Protein AF-0000000070789151 (afdb_homodimer)

Secondary structure (DSSP, 8-state):
-HHHHHHHHHHHHS-GGG-TTGGGPEEPP-S----HHHHHHHHH--HHHHHHHHHHHHHHHHHHHHHHHHHHHHHHHHHHHHHHHHHHHHHHHHHHHHHHT-HHHHHHHHHHHHHHHHHHHHHHHHH-GGGSB-SHHHHHHHHTTEE-TTTT-HHHHHHHHHHHHHHHHTT-S-BSHHHHHHHHHHHHHHTTTTB-SSSTT-B----S--SHHHHHHHHHHHHHHHHHHHHT-HHHHHHHIIIII-S---HHHHHHHHHHHHHHHHHHHHHHHHHHH--TT-----SS---------TT-TT--S--HHHHHHHHHHHHHHHHHHHHHHHHHHHHHHHHHHHTTTS-HHHHHHHHHHHHHHHHHHHHHHHHHS--EEE----------HHHHHHHHHHHHT---TT--TTEEEHHHHHHTS-HHHHHHHHHH--SPPPHHHHHHHHHHHHHHHHHHTTSSSB-BSHHHHHHHHHHHHHHHHHHIIIII--TT--HHHHHHHHHHHHHHHHH---HHHHHHHHHHHT-GGGHHHHHHHHHHHHHHHHTT---HHHHHHHHHT-----SS--GGGGG--HHHHS-S----B-TT--HHHHHHHHHH---S---B--SSS--------------------SS----HHHHHHHHHHHHHHHT-THHHHHHTTSS--S-----------------------------------------------------------------------------/-HHHHHHHHHHHHS-GGG-TTGGGPEEPP-S----HHHHHHHHH--HHHHHHHHHHHHHHHHHHHHHHHHHHHHHHHHHHHHHHHHHHHHHHHHHHHHHHT-HHHHHHHHHHHHHHHHHHHHHHHHH-GGGSB-SHHHHHHHHTTEE-TTTT-HHHHHHHHHHHHHHHHTT-S-BSHHHHHHHHHHHHHHTTTTB-SSSTT-B----S--SHHHHHHHHHHHHHHHHHHHHT-HHHHHHHIIIII-S---HHHHHHHHHHHHHHHHHHHHHHHHHHH--TT-----SS---------TT-TT--S--HHHHHHHHHHHHHHHHHHHHHHHHHHHHHHHHHHHTTTS-HHHHHHHHHHHHHHHHHHHHHHHHHS--EEE----------HHHHHHHHHHHHT---TT--TTEEEHHHHHHTS-HHHHHHHHHH--SPPPHHHHHHHHHHHHHHHHHHTTSSSB-BSHHHHHHHHHHHHHHHHHHIIIII--TT--HHHHHHHHHHHHHHHHH---HHHHHHHHHHHT-GGGHHHHHHHHHHHHHHHHTT---HHHHHHHHHT-----SS--GGGGG--HHHHS-S----B-TT--HHHHHHHHHH---S---B--SSS--------------------SS----HHHHHHHHHHHHHHHT-THHHHHHHHHH--------------------------------------------------------------------------------

Radius of gyration: 40.4 Å; Cα contacts (8 Å, |Δi|>4): 2194; chains: 2; bounding box: 145×89×159 Å

Foldseek 3Di:
DVQVVLVVLVVVLVPVPLPVQVVPKDFADQDDDPDPVVVVVVVPCDPVNVVVLVVVLLVLLLVLLLVLLVLLLVLLVLLCVLLVVLLVVLVVVLVVCVVVVPNVVSLVSLLVLLLVLLLLLLVLCVVPVLLFELLLLVQQLLLQTIDGPPLQAPSSLVSNSSQVSSNLSSQALFANLSSSLSNLLSSLQCRQQLAHPVPNPRHDPPVPQPGSNSSSLSSLLSSLLSNCQALVFLLLSLVCCVFRHHLDDDPVSSVSSSSSNVSSQQSNQQVVCCVPVVPHPDRQDTHSFFLAADDDQPVDPLADQDDPVCLVVLLVLLLVLLLLQLLLLVLLLVVLVVCVVPPVVDDSVSLSVLSSVLSSVLSVCLSCCQQPVWDWFAQDPPPSVPPDPNNVVLVVLQVVLFAQRPHDPRITTLSCSQSSDRLSNNSNNLQDRPTDDDLVSLVVCLVSLSVSLSSNRNGSTYGHDLSSLLSSQLSVQLSVVVCCCVPVVPPNHRSNSSSRSSSLSNNLSAQVDAPSSLSSSCSSNVHCVCNPSSRSSSVSSSVSNVVADDHNSVSVCVVSPSLDDDSDDDPVCVPDDCVSVPDPDAAAAEPPDDPVVVVVCVVVDPDPDHQHQYPPPPRPPPPPPPVPSSPSPPPPPDDDCVPSNVVVVVVVVVVVVVPPPPPVPPVVPPDDDDPPPDDDDDDDDDDDDDDDPDPDDPDDDDDDDDDDDDDDDDDDDDDDDDYDDDDDDYYDDDDDDDPPDDDDDDDDDDD/DVQVVLVVVVVVLVPVPLVPQVVPKDFADQDDDPDPVVVVVVVPCDPVNVVVLVVVLLVLLLVLLLVLLVLLLVLLVLLCVLLCVLLVVLVVVLVVCVVVVPNVVSLVSLLVLLLVLLLLLLVLCVVPVLLFELLLLVQQLLLQTIDGPPLQAPSSLVSNSSQLSSNLSSQALFANLSSSLSNLLSSLQCRQQLAHPVPNPRHDPPVPQPGSNSSSLSSLLSSLLSNCQALVFLLLSLVCCVFRHHLDDDPVSSVSSSSSNVSSQQSNQQVVCCVPVVPHPDRQDTHSFFQAADDDQPVDPLADQDDPVCLVVLLVLLLVLLLLQLLLLVLLLVVLVVCVVPPVVDDSVSLSVLSSVLSSVLSVCLSCCQQPVWDWFAQDPPPSVPPDPNNVVLVVLLVVLFAQRPHDPRITTQSCSQSSDRLSSNSNNLQDRPTDDDLVSLVVCLVSLSVSLSSNRNGSTYGHDLSSLLNSQLSVQLSVVVCCCVPVVPPNHRSNSSSRSSSLSNNLSAQVDAPSSLSSSCSSNV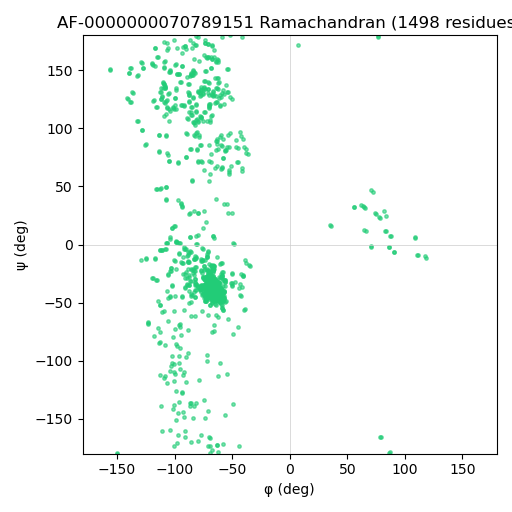HCVCNPSSRSSSVSSSVSNVVADDHNSVSVCVVSPSLDDDSDDDPVCVPDDCVNVPDPDAAAAEPPDDPVVVVVCVVVDPDPDHQHQYPPPPRPPPPPPPVPSPPSPPCPDDDDCPPSNVVVVVVVVVVVVVPPPPPVPPVVPPPDDDDDDDDDDDDDDDDDDDDDDDDDDDYDDDDDDDDDDDDDDDDDDDDDDDDDDDDDDYDDDDDDDDDDDDDDDDDDDDD

Solvent-accessible surface area (backbone atoms only — not comparable to full-atom values): 82672 Å² total; per-residue (Å²): 113,74,67,61,52,54,52,53,54,55,53,55,75,56,45,72,83,71,50,70,55,52,75,64,48,44,80,54,66,64,67,86,73,88,42,71,67,48,50,50,52,56,70,65,54,44,76,64,56,49,51,49,51,52,52,51,50,52,52,48,40,43,48,34,7,39,52,33,8,49,52,52,46,53,36,51,53,51,25,51,52,50,37,49,50,51,52,51,56,34,50,55,39,40,62,56,16,69,76,71,74,45,54,67,57,30,50,51,51,49,47,51,53,24,50,52,28,36,50,53,11,24,53,33,19,68,74,36,62,70,22,29,30,26,38,54,48,59,47,28,38,41,49,63,26,37,41,60,82,64,62,60,34,67,64,30,40,54,32,28,51,54,12,28,30,22,29,47,44,24,65,48,63,40,18,66,45,30,40,34,21,34,44,8,22,21,44,19,46,33,59,63,44,44,45,36,83,80,47,70,78,44,70,50,88,55,90,54,67,81,45,58,44,47,37,43,52,32,22,44,21,13,27,10,11,11,38,1,26,29,36,30,12,26,69,17,10,36,38,33,28,51,72,64,30,34,85,74,80,52,70,72,54,51,55,51,21,36,51,9,2,38,36,2,20,49,44,31,6,34,53,49,20,25,71,76,69,63,40,70,45,35,72,70,42,53,32,75,43,67,66,50,80,86,70,64,60,73,85,46,85,83,58,47,74,62,44,59,74,52,48,59,54,41,46,52,44,2,41,51,17,0,48,51,12,30,49,48,40,51,54,33,50,54,51,48,53,50,37,58,69,63,43,66,77,44,60,72,65,55,44,45,50,49,46,47,48,55,48,51,52,51,51,50,48,43,53,49,44,34,75,64,61,40,52,70,34,66,60,67,82,70,77,72,76,60,68,50,70,62,54,38,46,48,51,47,50,48,61,68,50,59,32,48,68,97,30,65,92,70,27,27,15,52,35,26,26,45,60,75,38,59,68,66,56,25,43,39,39,54,39,65,50,83,49,76,71,55,64,66,48,33,53,50,48,31,52,52,49,49,53,51,33,42,66,49,61,79,41,52,31,28,32,9,61,63,51,42,31,31,43,39,12,21,34,51,12,33,37,52,37,50,47,39,37,73,72,72,58,46,78,75,63,40,45,33,48,35,7,50,48,21,13,44,3,22,33,13,11,30,56,52,48,49,70,26,54,39,42,29,54,28,46,31,37,54,40,69,81,49,47,56,64,44,43,53,14,17,50,40,0,27,57,47,9,55,74,74,42,72,27,47,49,58,48,52,35,55,74,56,49,58,92,73,83,68,93,68,73,59,79,71,58,76,73,60,48,67,78,76,68,52,73,82,82,67,70,64,40,49,86,84,53,55,65,70,58,50,51,51,47,60,71,72,41,91,65,92,67,65,41,48,39,51,87,65,84,63,57,53,71,63,76,66,79,65,82,74,83,77,79,79,77,78,74,83,71,78,76,82,63,72,50,62,67,61,50,49,54,46,48,53,47,44,53,55,55,63,64,40,71,72,65,67,57,61,70,68,64,68,70,84,79,78,70,84,69,69,89,79,80,87,84,82,86,87,90,84,70,86,76,73,84,71,81,78,75,85,81,78,88,81,81,80,87,87,82,85,90,86,88,79,89,85,83,92,80,94,80,87,93,86,91,92,94,81,92,88,91,90,95,84,97,83,99,83,91,86,78,90,68,73,97,93,84,90,89,88,87,93,129,113,75,66,59,54,54,51,52,52,55,51,53,74,56,42,73,82,70,49,70,54,54,74,63,48,44,78,53,65,66,67,84,74,89,43,70,66,48,51,50,51,56,69,66,56,44,76,65,56,49,51,51,52,52,52,51,50,52,51,48,39,45,48,35,7,38,52,34,8,49,51,50,45,53,36,51,53,52,25,50,52,51,36,48,53,52,51,52,56,35,50,54,40,40,62,56,15,68,77,71,72,44,54,66,58,30,49,51,51,50,46,52,53,23,49,52,28,38,50,54,11,24,53,32,20,69,74,35,60,70,23,29,30,26,37,56,48,59,48,30,39,42,50,63,26,36,41,60,82,65,63,59,34,67,62,29,40,54,32,27,52,54,11,28,30,22,29,48,44,23,65,47,64,41,19,65,46,30,40,33,22,35,43,8,22,22,43,18,46,33,59,63,44,44,46,35,81,80,47,70,77,43,70,49,87,55,89,56,69,81,46,59,42,49,37,44,52,33,22,43,22,12,28,8,11,11,36,0,26,30,36,30,12,27,69,16,10,37,38,34,29,53,72,65,32,35,85,74,79,53,72,72,52,52,54,51,20,35,51,10,2,37,36,2,20,50,44,30,8,34,52,50,19,25,71,73,69,64,41,68,45,35,72,71,42,53,31,75,46,66,66,48,80,86,71,67,61,75,83,46,85,81,58,45,71,62,44,60,74,50,48,60,55,40,46,51,44,3,41,50,17,0,48,51,12,31,48,48,39,52,54,33,50,53,50,51,52,49,36,60,71,64,43,65,77,45,60,74,64,54,42,44,51,49,46,47,48,54,49,52,52,50,52,50,49,45,53,48,43,33,74,66,62,39,53,70,35,65,61,68,76,76,74,72,76,60,67,49,70,61,56,38,44,48,51,46,49,48,61,69,49,58,30,47,70,98,30,64,92,69,26,28,14,51,34,26,26,45,59,74,37,59,69,66,57,25,42,39,39,53,38,65,49,81,48,75,68,54,64,65,47,34,52,51,49,30,52,52,48,48,52,51,32,42,66,50,61,80,40,51,32,28,32,9,62,62,52,41,31,32,44,40,13,22,35,50,12,34,38,51,36,50,47,38,37,72,72,71,60,46,79,74,62,39,48,33,50,34,6,51,48,22,14,45,4,22,34,12,11,30,55,53,48,47,69,28,53,40,42,28,53,27,47,32,36,55,40,69,80,50,48,56,64,44,41,51,15,17,50,40,0,26,57,47,8,55,75,72,41,71,26,47,49,58,49,52,35,54,75,55,50,57,90,71,83,68,93,68,74,59,79,73,56,76,73,59,48,66,79,75,69,50,74,81,82,66,70,65,42,50,84,88,54,57,67,69,57,51,52,51,46,61,71,72,41,91,65,91,68,65,44,50,41,52,87,64,83,66,58,53,71,63,74,67,79,66,84,73,81,80,77,81,78,79,74,84,70,78,76,82,64,71,51,63,67,62,51,48,54,46,48,53,47,46,53,54,56,66,66,40,72,72,66,68,57,61,68,61,64,69,66,75,73,78,82,87,90,78,87,89,83,88,82,89,83,85,94,84,84,89,91,83,92,86,90,94,89,90,85,91,94,83,86,90,79,93,76,90,83,88,86,91,85,93,81,92,72,92,73,82,92,83,85,89,88,91,88,93,94,91,96,93,96,91,98,81,90,95,80,95,82,97,83,92,72,94,89,71,94,86,129

Organism: Anolis carolinensis (NCBI:txid28377)

Structure (mmCIF, N/CA/C/O backbone):
data_AF-0000000070789151-model_v1
#
loop_
_entity.id
_entity.type
_entity.pdbx_description
1 polymer 'Chloride voltage-gated channel 6'
#
loop_
_atom_site.group_PDB
_atom_site.id
_atom_site.type_symbol
_atom_site.label_atom_id
_atom_site.label_alt_id
_atom_site.label_comp_id
_atom_site.label_asym_id
_atom_site.label_entity_id
_atom_site.label_seq_id
_atom_site.pdbx_PDB_ins_code
_atom_site.Cartn_x
_atom_site.Cartn_y
_atom_site.Cartn_z
_atom_site.occupancy
_atom_site.B_iso_or_equiv
_atom_site.auth_seq_id
_atom_site.auth_comp_id
_atom_site.auth_asym_id
_atom_site.auth_atom_id
_atom_site.pdbx_PDB_model_num
ATOM 1 N N . ASN A 1 1 ? 35.125 33.375 -16.391 1 22.19 1 ASN A N 1
ATOM 2 C CA . ASN A 1 1 ? 33.969 34.125 -15.914 1 22.19 1 ASN A CA 1
ATOM 3 C C . ASN A 1 1 ? 32.938 33.219 -15.227 1 22.19 1 ASN A C 1
ATOM 5 O O . ASN A 1 1 ? 32.219 33.656 -14.328 1 22.19 1 ASN A O 1
ATOM 9 N N . MET A 1 2 ? 32.875 31.859 -15.758 1 28.48 2 MET A N 1
ATOM 10 C CA . MET A 1 2 ? 31.953 30.891 -15.195 1 28.48 2 MET A CA 1
ATOM 11 C C . MET A 1 2 ? 32.406 30.438 -13.812 1 28.48 2 MET A C 1
ATOM 13 O O . MET A 1 2 ? 31.562 30.156 -12.945 1 28.48 2 MET A O 1
ATOM 17 N N . THR A 1 3 ? 33.719 30.422 -13.578 1 28.39 3 THR A N 1
ATOM 18 C CA . THR A 1 3 ? 34.312 30.016 -12.305 1 28.39 3 THR A CA 1
ATOM 19 C C . THR A 1 3 ? 34.094 31.078 -11.242 1 28.39 3 THR A C 1
ATOM 21 O O . THR A 1 3 ? 33.844 30.766 -10.078 1 28.39 3 THR A O 1
ATOM 24 N N . LYS A 1 4 ? 34.312 32.344 -11.508 1 34.72 4 LYS A N 1
ATOM 25 C CA . LYS A 1 4 ? 34.219 33.469 -10.547 1 34.72 4 LYS A CA 1
ATOM 26 C C . LYS A 1 4 ? 32.781 33.625 -10.062 1 34.72 4 LYS A C 1
ATOM 28 O O . LYS A 1 4 ? 32.531 33.906 -8.883 1 34.72 4 LYS A O 1
ATOM 33 N N . ARG A 1 5 ? 31.797 33.344 -11 1 32.59 5 ARG A N 1
ATOM 34 C CA . ARG A 1 5 ? 30.406 33.5 -10.617 1 32.59 5 ARG A CA 1
ATOM 35 C C . ARG A 1 5 ? 29.969 32.406 -9.656 1 32.59 5 ARG A C 1
ATOM 37 O O . ARG A 1 5 ? 29.141 32.625 -8.773 1 32.59 5 ARG A O 1
ATOM 44 N N . PHE A 1 6 ? 30.641 31.297 -9.781 1 33.72 6 PHE A N 1
ATOM 45 C CA . PHE A 1 6 ? 30.328 30.203 -8.852 1 33.72 6 PHE A CA 1
ATOM 46 C C . PHE A 1 6 ? 30.828 30.547 -7.449 1 33.72 6 PHE A C 1
ATOM 48 O O . PHE A 1 6 ? 30.156 30.266 -6.461 1 33.72 6 PHE A O 1
ATOM 55 N N . LYS A 1 7 ? 31.969 31.359 -7.336 1 31.17 7 LYS A N 1
ATOM 56 C CA . LYS A 1 7 ? 32.531 31.734 -6.043 1 31.17 7 LYS A CA 1
ATOM 57 C C . LYS A 1 7 ? 31.656 32.75 -5.328 1 31.17 7 LYS A C 1
ATOM 59 O O . LYS A 1 7 ? 31.438 32.656 -4.117 1 31.17 7 LYS A O 1
ATOM 64 N N . SER A 1 8 ? 31.203 33.719 -6.066 1 31.22 8 SER A N 1
ATOM 65 C CA . SER A 1 8 ? 30.391 34.75 -5.445 1 31.22 8 SER A CA 1
ATOM 66 C C . SER A 1 8 ? 29.047 34.219 -4.992 1 31.22 8 SER A C 1
ATOM 68 O O . SER A 1 8 ? 28.5 34.656 -3.971 1 31.22 8 SER A O 1
ATOM 70 N N . VAL A 1 9 ? 28.422 33.281 -5.742 1 33.25 9 VAL A N 1
ATOM 71 C CA . VAL A 1 9 ? 27.141 32.719 -5.328 1 33.25 9 VAL A CA 1
ATOM 72 C C . VAL A 1 9 ? 27.344 31.844 -4.094 1 33.25 9 VAL A C 1
ATOM 74 O O . VAL A 1 9 ? 26.516 31.875 -3.172 1 33.25 9 VAL A O 1
ATOM 77 N N . MET A 1 10 ? 28.484 31.219 -4 1 31.81 10 MET A N 1
ATOM 78 C CA . MET A 1 10 ? 28.781 30.438 -2.803 1 31.81 10 MET A CA 1
ATOM 79 C C . MET A 1 10 ? 28.969 31.359 -1.596 1 31.81 10 MET A C 1
ATOM 81 O O . MET A 1 10 ? 28.516 31.047 -0.495 1 31.81 10 MET A O 1
ATOM 85 N N . MET A 1 11 ? 29.703 32.5 -1.768 1 29.94 11 MET A N 1
ATOM 86 C CA . MET A 1 11 ? 29.906 33.438 -0.678 1 29.94 11 MET A CA 1
ATOM 87 C C . MET A 1 11 ? 28.594 34.094 -0.266 1 29.94 11 MET A C 1
ATOM 89 O O . MET A 1 11 ? 28.391 34.406 0.903 1 29.94 11 MET A O 1
ATOM 93 N N . MET A 1 12 ? 27.719 34.375 -1.223 1 30.25 12 MET A N 1
ATOM 94 C CA . MET A 1 12 ? 26.469 35.031 -0.872 1 30.25 12 MET A CA 1
ATOM 95 C C . MET A 1 12 ? 25.516 34.062 -0.176 1 30.25 12 MET A C 1
ATOM 97 O O . MET A 1 12 ? 24.656 34.469 0.605 1 30.25 12 MET A O 1
ATOM 101 N N . MET A 1 13 ? 25.469 32.812 -0.579 1 32.06 13 MET A N 1
ATOM 102 C CA . MET A 1 13 ? 24.656 31.859 0.176 1 32.06 13 MET A CA 1
ATOM 103 C C . MET A 1 13 ? 25.109 31.781 1.628 1 32.06 13 MET A C 1
ATOM 105 O O . MET A 1 13 ? 24.375 31.281 2.488 1 32.06 13 MET A O 1
ATOM 109 N N . ILE A 1 14 ? 26.375 32.094 1.888 1 31.61 14 ILE A N 1
ATOM 110 C CA . ILE A 1 14 ? 26.828 32.281 3.262 1 31.61 14 ILE A CA 1
ATOM 111 C C . ILE A 1 14 ? 26.438 33.656 3.758 1 31.61 14 ILE A C 1
ATOM 113 O O . ILE A 1 14 ? 27.234 34.625 3.68 1 31.61 14 ILE A O 1
ATOM 117 N N . THR A 1 15 ? 25.406 34.25 3.25 1 28.52 15 THR A N 1
ATOM 118 C CA . THR A 1 15 ? 25.141 35.531 3.887 1 28.52 15 THR A CA 1
ATOM 119 C C . THR A 1 15 ? 25.078 35.375 5.402 1 28.52 15 THR A C 1
ATOM 121 O O . THR A 1 15 ? 24.469 34.438 5.91 1 28.52 15 THR A O 1
ATOM 124 N N . PRO A 1 16 ? 25.844 36.156 6.207 1 28.47 16 PRO A N 1
ATOM 125 C CA . PRO A 1 16 ? 25.938 36.219 7.668 1 28.47 16 PRO A CA 1
ATOM 126 C C . PRO A 1 16 ? 24.562 36.281 8.336 1 28.47 16 PRO A C 1
ATOM 128 O O . PRO A 1 16 ? 24.453 36.125 9.555 1 28.47 16 PRO A O 1
ATOM 131 N N . LEU A 1 17 ? 23.594 36.875 7.734 1 30.06 17 LEU A N 1
ATOM 132 C CA . LEU A 1 17 ? 22.438 37.094 8.578 1 30.06 17 LEU A CA 1
ATOM 133 C C . LEU A 1 17 ? 21.891 35.781 9.133 1 30.06 17 LEU A C 1
ATOM 135 O O . LEU A 1 17 ? 21.344 35.75 10.242 1 30.06 17 LEU A O 1
ATOM 139 N N . PHE A 1 18 ? 21.547 34.75 8.32 1 33.38 18 PHE A N 1
ATOM 140 C CA . PHE A 1 18 ? 20.875 33.562 8.797 1 33.38 18 PHE A CA 1
ATOM 141 C C . PHE A 1 18 ? 21.859 32.531 9.297 1 33.38 18 PHE A C 1
ATOM 143 O O . PHE A 1 18 ? 21.797 31.359 8.922 1 33.38 18 PHE A O 1
ATOM 150 N N . LEU A 1 19 ? 23.016 32.812 9.766 1 31.75 19 LEU A N 1
ATOM 151 C CA . LEU A 1 19 ? 24.109 32.031 10.328 1 31.75 19 LEU A CA 1
ATOM 152 C C . LEU A 1 19 ? 23.641 31.266 11.57 1 31.75 19 LEU A C 1
ATOM 154 O O . LEU A 1 19 ? 24.438 30.609 12.242 1 31.75 19 LEU A O 1
ATOM 158 N N . ALA A 1 20 ? 22.531 31.609 12.133 1 34.12 20 ALA A N 1
ATOM 159 C CA . ALA A 1 20 ? 22.281 30.969 13.422 1 34.12 20 ALA A CA 1
ATOM 160 C C . ALA A 1 20 ? 22.094 29.469 13.258 1 34.12 20 ALA A C 1
ATOM 162 O O . ALA A 1 20 ? 22.562 28.688 14.094 1 34.12 20 ALA A O 1
ATOM 163 N N . PHE A 1 21 ? 21.344 29.047 12.383 1 39.66 21 PHE A N 1
ATOM 164 C CA . PHE A 1 21 ? 21 27.625 12.391 1 39.66 21 PHE A CA 1
ATOM 165 C C . PHE A 1 21 ? 22.156 26.781 11.867 1 39.66 21 PHE A C 1
ATOM 167 O O . PHE A 1 21 ? 22.312 25.625 12.258 1 39.66 21 PHE A O 1
ATOM 174 N N . PRO A 1 22 ? 22.938 27.25 10.867 1 43.22 22 PRO A N 1
ATOM 175 C CA . PRO A 1 22 ? 23.906 26.344 10.258 1 43.22 22 PRO A CA 1
ATOM 176 C C . PRO A 1 22 ? 24.969 25.875 11.234 1 43.22 22 PRO A C 1
ATOM 178 O O . PRO A 1 22 ? 25.5 24.766 11.094 1 43.22 22 PRO A O 1
ATOM 181 N N . LEU A 1 23 ? 25.328 26.797 12.133 1 42.81 23 LEU A N 1
ATOM 182 C CA . LEU A 1 23 ? 26.516 26.453 12.906 1 42.81 23 LEU A CA 1
ATOM 183 C C . LEU A 1 23 ? 26.234 25.312 13.867 1 42.81 23 LEU A C 1
ATOM 185 O O . LEU A 1 23 ? 27.172 24.672 14.367 1 42.81 23 LEU A O 1
ATOM 189 N N . PHE A 1 24 ? 24.953 25.047 14.109 1 49.22 24 PHE A N 1
ATOM 190 C CA . PHE A 1 24 ? 24.781 24.078 15.188 1 49.22 24 PHE A CA 1
ATOM 191 C C . PHE A 1 24 ? 24.344 22.734 14.633 1 49.22 24 PHE A C 1
ATOM 193 O O . PHE A 1 24 ? 24.047 21.812 15.398 1 49.22 24 PHE A O 1
ATOM 200 N N . SER A 1 25 ? 24.219 22.625 13.32 1 55.22 25 SER A N 1
ATOM 201 C CA . SER A 1 25 ? 23.812 21.297 12.883 1 55.22 25 SER A CA 1
ATOM 202 C C . SER A 1 25 ? 25 20.375 12.672 1 55.22 25 SER A C 1
ATOM 204 O O . SER A 1 25 ? 26.094 20.844 12.297 1 55.22 25 SER A O 1
ATOM 206 N N . GLN A 1 26 ? 24.969 19.219 13.406 1 63.91 26 GLN A N 1
ATOM 207 C CA . GLN A 1 26 ? 26 18.203 13.25 1 63.91 26 GLN A CA 1
ATOM 208 C C . GLN A 1 26 ? 25.578 17.141 12.25 1 63.91 26 GLN A C 1
ATOM 210 O O . GLN A 1 26 ? 24.375 16.906 12.047 1 63.91 26 GLN A O 1
ATOM 215 N N . SER A 1 27 ? 26.422 16.688 11.453 1 67.69 27 SER A N 1
ATOM 216 C CA . SER A 1 27 ? 26.172 15.625 10.484 1 67.69 27 SER A CA 1
ATOM 217 C C . SER A 1 27 ? 26.109 14.258 11.164 1 67.69 27 SER A C 1
ATOM 219 O O . SER A 1 27 ? 26.828 14 12.125 1 67.69 27 SER A O 1
ATOM 221 N N . LEU A 1 28 ? 25.125 13.516 10.82 1 69.25 28 LEU A N 1
ATOM 222 C CA . LEU A 1 28 ? 25.016 12.117 11.242 1 69.25 28 LEU A CA 1
ATOM 223 C C . LEU A 1 28 ? 25.5 11.18 10.141 1 69.25 28 LEU A C 1
ATOM 225 O O . LEU A 1 28 ? 25.312 11.453 8.953 1 69.25 28 LEU A O 1
ATOM 229 N N . ASP A 1 29 ? 26.328 10.219 10.523 1 66.56 29 ASP A N 1
ATOM 230 C CA . ASP A 1 29 ? 26.812 9.227 9.57 1 66.56 29 ASP A CA 1
ATOM 231 C C . ASP A 1 29 ? 26.047 7.914 9.711 1 66.56 29 ASP A C 1
ATOM 233 O O . ASP A 1 29 ? 26.125 7.246 10.742 1 66.56 29 ASP A O 1
ATOM 237 N N . TYR A 1 30 ? 25.453 7.629 8.695 1 70.44 30 TYR A N 1
ATOM 238 C CA . TYR A 1 30 ? 24.625 6.422 8.742 1 70.44 30 TYR A CA 1
ATOM 239 C C . TYR A 1 30 ? 25.359 5.234 8.133 1 70.44 30 TYR A C 1
ATOM 241 O O . TYR A 1 30 ? 24.859 4.109 8.148 1 70.44 30 TYR A O 1
ATOM 249 N N . ASP A 1 31 ? 26.625 5.418 7.695 1 69.5 31 ASP A N 1
ATOM 250 C CA . ASP A 1 31 ? 27.391 4.316 7.133 1 69.5 31 ASP A CA 1
ATOM 251 C C . ASP A 1 31 ? 28.062 3.496 8.234 1 69.5 31 ASP A C 1
ATOM 253 O O . ASP A 1 31 ? 28.391 4.027 9.297 1 69.5 31 ASP A O 1
ATOM 257 N N . ARG A 1 32 ? 28.219 2.242 7.926 1 67.44 32 ARG A N 1
ATOM 258 C CA . ARG A 1 32 ? 28.891 1.366 8.883 1 67.44 32 ARG A CA 1
ATOM 259 C C . ARG A 1 32 ? 30.391 1.634 8.906 1 67.44 32 ARG A C 1
ATOM 261 O O . ARG A 1 32 ? 31.047 1.65 7.855 1 67.44 32 ARG A O 1
ATOM 268 N N . CYS A 1 33 ? 30.859 2.137 10.055 1 65.5 33 CYS A N 1
ATOM 269 C CA . CYS A 1 33 ? 32.312 2.332 10.211 1 65.5 33 CYS A CA 1
ATOM 270 C C . CYS A 1 33 ? 33 1.021 10.562 1 65.5 33 CYS A C 1
ATOM 272 O O . CYS A 1 33 ? 32.719 0.435 11.609 1 65.5 33 CYS A O 1
ATOM 274 N N . ILE A 1 34 ? 33.688 0.481 9.609 1 71.62 34 ILE A N 1
ATOM 275 C CA . ILE A 1 34 ? 34.406 -0.77 9.836 1 71.62 34 ILE A CA 1
ATOM 276 C C . ILE A 1 34 ? 35.719 -0.488 10.555 1 71.62 34 ILE A C 1
ATOM 278 O O . ILE A 1 34 ? 36.719 -0.107 9.922 1 71.62 34 ILE A O 1
ATOM 282 N N . ASN A 1 35 ? 35.625 -0.342 11.867 1 69.19 35 ASN A N 1
ATOM 283 C CA . ASN A 1 35 ? 36.812 -0.146 12.703 1 69.19 35 ASN A CA 1
ATOM 284 C C . ASN A 1 35 ? 37.125 -1.403 13.5 1 69.19 35 ASN A C 1
ATOM 286 O O . ASN A 1 35 ? 36.406 -2.391 13.453 1 69.19 35 ASN A O 1
ATOM 290 N N . GLU A 1 36 ? 38.344 -1.409 14.094 1 70.38 36 GLU A N 1
ATOM 291 C CA . GLU A 1 36 ? 38.812 -2.57 14.836 1 70.38 36 GLU A CA 1
ATOM 292 C C . GLU A 1 36 ? 37.844 -2.947 15.953 1 70.38 36 GLU A C 1
ATOM 294 O O . GLU A 1 36 ? 37.531 -4.125 16.141 1 70.38 36 GLU A O 1
ATOM 299 N N . PRO A 1 37 ? 37.375 -1.957 16.578 1 74.06 37 PRO A N 1
ATOM 300 C CA . PRO A 1 37 ? 36.406 -2.338 17.609 1 74.06 37 PRO A CA 1
ATOM 301 C C . PRO A 1 37 ? 35.156 -2.977 17.031 1 74.06 37 PRO A C 1
ATOM 303 O O . PRO A 1 37 ? 34.562 -3.877 17.641 1 74.06 37 PRO A O 1
ATOM 306 N N . TYR A 1 38 ? 34.75 -2.506 15.969 1 75.94 38 TYR A N 1
ATOM 307 C CA . TYR A 1 38 ? 33.594 -3.086 15.32 1 75.94 38 TYR A CA 1
ATOM 308 C C . TYR A 1 38 ? 33.844 -4.523 14.891 1 75.94 38 TYR A C 1
ATOM 310 O O . TYR A 1 38 ? 33 -5.387 15.008 1 75.94 38 TYR A O 1
ATOM 318 N N . LEU A 1 39 ? 35.031 -4.699 14.461 1 73.69 39 LEU A N 1
ATOM 319 C CA . LEU A 1 39 ? 35.406 -6.055 14.062 1 73.69 39 LEU A CA 1
ATOM 320 C C . LEU A 1 39 ? 35.438 -6.992 15.258 1 73.69 39 LEU A C 1
ATOM 322 O O . LEU A 1 39 ? 35.094 -8.172 15.141 1 73.69 39 LEU A O 1
ATOM 326 N N . GLU A 1 40 ? 35.844 -6.445 16.359 1 75 40 GLU A N 1
ATOM 327 C CA . GLU A 1 40 ? 35.812 -7.242 17.578 1 75 40 GLU A CA 1
ATOM 328 C C . GLU A 1 40 ? 34.406 -7.598 18 1 75 40 GLU A C 1
ATOM 330 O O . GLU A 1 40 ? 34.156 -8.703 18.484 1 75 40 GLU A O 1
ATOM 335 N N . VAL A 1 41 ? 33.594 -6.633 17.844 1 75.25 41 VAL A N 1
ATOM 336 C CA . VAL A 1 41 ? 32.188 -6.883 18.188 1 75.25 41 VAL A CA 1
ATOM 337 C C . VAL A 1 41 ? 31.609 -7.93 17.234 1 75.25 41 VAL A C 1
ATOM 339 O O . VAL A 1 41 ? 30.844 -8.805 17.656 1 75.25 41 VAL A O 1
ATOM 342 N N . LEU A 1 42 ? 31.984 -7.816 15.992 1 73.12 42 LEU A N 1
ATOM 343 C CA . LEU A 1 42 ? 31.484 -8.758 14.992 1 73.12 42 LEU A CA 1
ATOM 344 C C . LEU A 1 42 ? 32 -10.164 15.266 1 73.12 42 LEU A C 1
ATOM 346 O O . LEU A 1 42 ? 31.281 -11.148 15.039 1 73.12 42 LEU A O 1
ATOM 350 N N . GLU A 1 43 ? 33.188 -10.242 15.727 1 72.19 43 GLU A N 1
ATOM 351 C CA . GLU A 1 43 ? 33.781 -11.547 16.031 1 72.19 43 GLU A CA 1
ATOM 352 C C . GLU A 1 43 ? 33.094 -12.18 17.25 1 72.19 43 GLU A C 1
ATOM 354 O O . GLU A 1 43 ? 33.031 -13.406 17.359 1 72.19 43 GLU A O 1
ATOM 359 N N . GLY A 1 44 ? 32.656 -11.32 18.109 1 71.12 44 GLY A N 1
ATOM 360 C CA . GLY A 1 44 ? 32.031 -11.82 19.312 1 71.12 44 GLY A CA 1
ATOM 361 C C . GLY A 1 44 ? 30.562 -12.172 19.109 1 71.12 44 GLY A C 1
ATOM 362 O O . GLY A 1 44 ? 29.938 -12.797 19.969 1 71.12 44 GLY A O 1
ATOM 363 N N . LEU A 1 45 ? 30.047 -11.742 17.984 1 70.88 45 LEU A N 1
ATOM 364 C CA . LEU A 1 45 ? 28.625 -11.977 17.75 1 70.88 45 LEU A CA 1
ATOM 365 C C . LEU A 1 45 ? 28.391 -13.414 17.297 1 70.88 45 LEU A C 1
ATOM 367 O O . LEU A 1 45 ? 28.828 -13.812 16.219 1 70.88 45 LEU A O 1
ATOM 371 N N . ASP A 1 46 ? 28.078 -14.297 18.25 1 70.69 46 ASP A N 1
ATOM 372 C CA . ASP A 1 46 ? 27.656 -15.672 17.984 1 70.69 46 ASP A CA 1
ATOM 373 C C . ASP A 1 46 ? 26.25 -15.711 17.406 1 70.69 46 ASP A C 1
ATOM 375 O O . ASP A 1 46 ? 25.531 -14.711 17.453 1 70.69 46 ASP A O 1
ATOM 379 N N . SER A 1 47 ? 25.875 -16.797 16.75 1 74.38 47 SER A N 1
ATOM 380 C CA . SER A 1 47 ? 24.562 -16.969 16.125 1 74.38 47 SER A CA 1
ATOM 381 C C . SER A 1 47 ? 23.438 -16.766 17.141 1 74.38 47 SER A C 1
ATOM 383 O O . SER A 1 47 ? 22.391 -16.203 16.797 1 74.38 47 SER A O 1
ATOM 385 N N . LYS A 1 48 ? 23.688 -17.109 18.359 1 78.25 48 LYS A N 1
ATOM 386 C CA . LYS A 1 48 ? 22.656 -16.969 19.391 1 78.25 48 LYS A CA 1
ATOM 387 C C . LYS A 1 48 ? 22.469 -15.5 19.766 1 78.25 48 LYS A C 1
ATOM 389 O O . LYS A 1 48 ? 21.344 -15.039 19.922 1 78.25 48 LYS A O 1
ATOM 394 N N . LYS A 1 49 ? 23.578 -14.836 19.938 1 76.94 49 LYS A N 1
ATOM 395 C CA . LYS A 1 49 ? 23.516 -13.414 20.25 1 76.94 49 LYS A CA 1
ATOM 396 C C . LYS A 1 49 ? 22.875 -12.625 19.125 1 76.94 49 LYS A C 1
ATOM 398 O O . LYS A 1 49 ? 22.156 -11.656 19.359 1 76.94 49 LYS A O 1
ATOM 403 N N . GLY A 1 50 ? 23.125 -13.117 17.969 1 76.56 50 GLY A N 1
ATOM 404 C CA . GLY A 1 50 ? 22.516 -12.492 16.812 1 76.56 50 GLY A CA 1
ATOM 405 C C . GLY A 1 50 ? 21 -12.648 16.781 1 76.56 50 GLY A C 1
ATOM 406 O O . GLY A 1 50 ? 20.281 -11.695 16.453 1 76.56 50 GLY A O 1
ATOM 407 N N . ARG A 1 51 ? 20.547 -13.82 17.172 1 80.88 51 ARG A N 1
ATOM 408 C CA . ARG A 1 51 ? 19.109 -14.07 17.188 1 80.88 51 ARG A CA 1
ATOM 409 C C . ARG A 1 51 ? 18.438 -13.273 18.297 1 80.88 51 ARG A C 1
ATOM 411 O O . ARG A 1 51 ? 17.312 -12.797 18.141 1 80.88 51 ARG A O 1
ATOM 418 N N . ARG A 1 52 ? 19.062 -13.195 19.375 1 82.88 52 ARG A N 1
ATOM 419 C CA . ARG A 1 52 ? 18.516 -12.398 20.469 1 82.88 52 ARG A CA 1
ATOM 420 C C . ARG A 1 52 ? 18.453 -10.922 20.094 1 82.88 52 ARG A C 1
ATOM 422 O O . ARG A 1 52 ? 17.5 -10.234 20.438 1 82.88 52 ARG A O 1
ATOM 429 N N . TYR A 1 53 ? 19.516 -10.469 19.406 1 83.44 53 TYR A N 1
ATOM 430 C CA . TYR A 1 53 ? 19.547 -9.086 18.953 1 83.44 53 TYR A CA 1
ATOM 431 C C . TYR A 1 53 ? 18.375 -8.789 18.016 1 83.44 53 TYR A C 1
ATOM 433 O O . TYR A 1 53 ? 17.734 -7.742 18.109 1 83.44 53 TYR A O 1
ATOM 441 N N . GLU A 1 54 ? 18.062 -9.742 17.219 1 84.25 54 GLU A N 1
ATOM 442 C CA . GLU A 1 54 ? 16.953 -9.562 16.266 1 84.25 54 GLU A CA 1
ATOM 443 C C . GLU A 1 54 ? 15.609 -9.602 16.984 1 84.25 54 GLU A C 1
ATOM 445 O O . GLU A 1 54 ? 14.688 -8.852 16.625 1 84.25 54 GLU A O 1
ATOM 450 N N . ALA A 1 55 ? 15.508 -10.414 17.969 1 87.19 55 ALA A N 1
ATOM 451 C CA . ALA A 1 55 ? 14.266 -10.5 18.734 1 87.19 55 ALA A CA 1
ATOM 452 C C . ALA A 1 55 ? 14.008 -9.219 19.516 1 87.19 55 ALA A C 1
ATOM 454 O O . ALA A 1 55 ? 12.875 -8.75 19.609 1 87.19 55 ALA A O 1
ATOM 455 N N . VAL A 1 56 ? 15.07 -8.656 20.078 1 88.75 56 VAL A N 1
ATOM 456 C CA . VAL A 1 56 ? 14.938 -7.414 20.828 1 88.75 56 VAL A CA 1
ATOM 457 C C . VAL A 1 56 ? 14.578 -6.27 19.891 1 88.75 56 VAL A C 1
ATOM 459 O O . VAL A 1 56 ? 13.805 -5.379 20.234 1 88.75 56 VAL A O 1
ATOM 462 N N . LYS A 1 57 ? 15.102 -6.316 18.703 1 89.69 57 LYS A N 1
ATOM 463 C CA . LYS A 1 57 ? 14.797 -5.289 17.703 1 89.69 57 LYS A CA 1
ATOM 464 C C . LYS A 1 57 ? 13.312 -5.297 17.359 1 89.69 57 LYS A C 1
ATOM 466 O O . LYS A 1 57 ? 12.672 -4.242 17.297 1 89.69 57 LYS A O 1
ATOM 471 N N . TRP A 1 58 ? 12.727 -6.449 17.25 1 90.25 58 TRP A N 1
ATOM 472 C CA . TRP A 1 58 ? 11.312 -6.578 16.906 1 90.25 58 TRP A CA 1
ATOM 473 C C . TRP A 1 58 ? 10.43 -6.137 18.078 1 90.25 58 TRP A C 1
ATOM 475 O O . TRP A 1 58 ? 9.375 -5.531 17.875 1 90.25 58 TRP A O 1
ATOM 485 N N . THR A 1 59 ? 10.852 -6.426 19.25 1 92.12 59 THR A N 1
ATOM 486 C CA . THR A 1 59 ? 10.086 -6.027 20.422 1 92.12 59 THR A CA 1
ATOM 487 C C . THR A 1 59 ? 10.102 -4.512 20.594 1 92.12 59 THR A C 1
ATOM 489 O O . THR A 1 59 ? 9.086 -3.914 20.969 1 92.12 59 THR A O 1
ATOM 492 N N . VAL A 1 60 ? 11.25 -3.922 20.297 1 93.25 60 VAL A N 1
ATOM 493 C CA . VAL A 1 60 ? 11.367 -2.471 20.422 1 93.25 60 VAL A CA 1
ATOM 494 C C . VAL A 1 60 ? 10.508 -1.797 19.344 1 93.25 60 VAL A C 1
ATOM 496 O O . VAL A 1 60 ? 9.836 -0.799 19.625 1 93.25 60 VAL A O 1
ATOM 499 N N . VAL A 1 61 ? 10.555 -2.355 18.141 1 95.25 61 VAL A N 1
ATOM 500 C CA . VAL A 1 61 ? 9.75 -1.812 17.062 1 95.25 61 VAL A CA 1
ATOM 501 C C . VAL A 1 61 ? 8.266 -1.906 17.422 1 95.25 61 VAL A C 1
ATOM 503 O O . VAL A 1 61 ? 7.5 -0.974 17.156 1 95.25 61 VAL A O 1
ATOM 506 N N . PHE A 1 62 ? 7.852 -3 18.047 1 94.81 62 PHE A N 1
ATOM 507 C CA . PHE A 1 62 ? 6.473 -3.176 18.484 1 94.81 62 PHE A CA 1
ATOM 508 C C . PHE A 1 62 ? 6.129 -2.168 19.578 1 94.81 62 PHE A C 1
ATOM 510 O O . PHE A 1 62 ? 5.047 -1.573 19.562 1 94.81 62 PHE A O 1
ATOM 517 N N . ALA A 1 63 ? 7.039 -1.967 20.453 1 95.81 63 ALA A N 1
ATOM 518 C CA . ALA A 1 63 ? 6.816 -1.027 21.547 1 95.81 63 ALA A CA 1
ATOM 519 C C . ALA A 1 63 ? 6.695 0.403 21.031 1 95.81 63 ALA A C 1
ATOM 521 O O . ALA A 1 63 ? 5.902 1.193 21.547 1 95.81 63 ALA A O 1
ATOM 522 N N . ILE A 1 64 ? 7.48 0.747 20.031 1 97.19 64 ILE A N 1
ATOM 523 C CA . ILE A 1 64 ? 7.402 2.074 19.438 1 97.19 64 ILE A CA 1
ATOM 524 C C . ILE A 1 64 ? 6.02 2.287 18.812 1 97.19 64 ILE A C 1
ATOM 526 O O . ILE A 1 64 ? 5.41 3.344 19 1 97.19 64 ILE A O 1
ATOM 530 N N . GLY A 1 65 ? 5.547 1.271 18.109 1 97.75 65 GLY A N 1
ATOM 531 C CA . GLY A 1 65 ? 4.215 1.363 17.531 1 97.75 65 GLY A CA 1
ATOM 532 C C . GLY A 1 65 ? 3.121 1.523 18.578 1 97.75 65 GLY A C 1
ATOM 533 O O . GLY A 1 65 ? 2.258 2.393 18.453 1 97.75 65 GLY A O 1
ATOM 534 N N . VAL A 1 66 ? 3.182 0.808 19.625 1 97.19 66 VAL A N 1
ATOM 535 C CA . VAL A 1 66 ? 2.172 0.836 20.672 1 97.19 66 VAL A CA 1
ATOM 536 C C . VAL A 1 66 ? 2.211 2.184 21.391 1 97.19 66 VAL A C 1
ATOM 538 O O . VAL A 1 66 ? 1.169 2.797 21.641 1 97.19 66 VAL A O 1
ATOM 541 N N . CYS A 1 67 ? 3.373 2.672 21.656 1 97.12 67 CYS A N 1
ATOM 542 C CA . CYS A 1 67 ? 3.514 3.941 22.359 1 97.12 67 CYS A CA 1
ATOM 543 C C . CYS A 1 67 ? 3.035 5.102 21.5 1 97.12 67 CYS A C 1
ATOM 545 O O . CYS A 1 67 ? 2.4 6.031 21.984 1 97.12 67 CYS A O 1
ATOM 547 N N . THR A 1 68 ? 3.391 5.035 20.219 1 97.69 68 THR A N 1
ATOM 548 C CA . THR A 1 68 ? 2.916 6.082 19.328 1 97.69 68 THR A CA 1
ATOM 549 C C . THR A 1 68 ? 1.392 6.07 19.234 1 97.69 68 THR A C 1
ATOM 551 O O . THR A 1 68 ? 0.758 7.125 19.219 1 97.69 68 THR A O 1
ATOM 554 N N . GLY A 1 69 ? 0.79 4.84 19.188 1 97.19 69 GLY A N 1
ATOM 555 C CA . GLY A 1 69 ? -0.661 4.734 19.203 1 97.19 69 GLY A CA 1
ATOM 556 C C . GLY A 1 69 ? -1.287 5.289 20.469 1 97.19 69 GLY A C 1
ATOM 557 O O . GLY A 1 69 ? -2.352 5.91 20.406 1 97.19 69 GLY A O 1
ATOM 558 N N . LEU A 1 70 ? -0.625 5.176 21.578 1 97.25 70 LEU A N 1
ATOM 559 C CA . LEU A 1 70 ? -1.136 5.676 22.859 1 97.25 70 LEU A CA 1
ATOM 560 C C . LEU A 1 70 ? -1.046 7.195 22.922 1 97.25 70 LEU A C 1
ATOM 562 O O . LEU A 1 70 ? -1.905 7.848 23.516 1 97.25 70 LEU A O 1
ATOM 566 N N . VAL A 1 71 ? -0.002 7.758 22.312 1 97.12 71 VAL A N 1
ATOM 567 C CA . VAL A 1 71 ? 0.089 9.211 22.234 1 97.12 71 VAL A CA 1
ATOM 568 C C . VAL A 1 71 ? -1.068 9.75 21.391 1 97.12 71 VAL A C 1
ATOM 570 O O . VAL A 1 71 ? -1.687 10.758 21.75 1 97.12 71 VAL A O 1
ATOM 573 N N . GLY A 1 72 ? -1.287 9.086 20.297 1 96.62 72 GLY A N 1
ATOM 574 C CA . GLY A 1 72 ? -2.428 9.484 19.484 1 96.62 72 GLY A CA 1
ATOM 575 C C . GLY A 1 72 ? -3.748 9.383 20.219 1 96.62 72 GLY A C 1
ATOM 576 O O . GLY A 1 72 ? -4.621 10.242 20.062 1 96.62 72 GLY A O 1
ATOM 577 N N . LEU A 1 73 ? -3.908 8.375 21.031 1 96.06 73 LEU A N 1
ATOM 578 C CA . LEU A 1 73 ? -5.117 8.195 21.828 1 96.06 73 LEU A CA 1
ATOM 579 C C . LEU A 1 73 ? -5.27 9.336 22.828 1 96.06 73 LEU A C 1
ATOM 581 O O . LEU A 1 73 ? -6.367 9.859 23.016 1 96.06 73 LEU A O 1
ATOM 585 N N . PHE A 1 74 ? -4.215 9.695 23.438 1 96.62 74 PHE A N 1
ATOM 586 C CA . PHE A 1 74 ? -4.223 10.773 24.422 1 96.62 74 PHE A CA 1
ATOM 587 C C . PHE A 1 74 ? -4.66 12.086 23.781 1 96.62 74 PHE A C 1
ATOM 589 O O . PHE A 1 74 ? -5.539 12.773 24.297 1 96.62 74 PHE A O 1
ATOM 596 N N . VAL A 1 75 ? -4.07 12.406 22.703 1 96.25 75 VAL A N 1
ATOM 597 C CA . VAL A 1 75 ? -4.375 13.664 22.016 1 96.25 75 VAL A CA 1
ATOM 598 C C . VAL A 1 75 ? -5.828 13.656 21.547 1 96.25 75 VAL A C 1
ATOM 600 O O . VAL A 1 75 ? -6.559 14.633 21.75 1 96.25 75 VAL A O 1
ATOM 603 N N . ASP A 1 76 ? -6.227 12.609 20.984 1 94.56 76 ASP A N 1
ATOM 604 C CA . ASP A 1 76 ? -7.578 12.531 20.438 1 94.56 76 ASP A CA 1
ATOM 605 C C . ASP A 1 76 ? -8.617 12.602 21.562 1 94.56 76 ASP A C 1
ATOM 607 O O . ASP A 1 76 ? -9.656 13.242 21.406 1 94.56 76 ASP A O 1
ATOM 611 N N . PHE A 1 77 ? -8.422 11.945 22.641 1 95 77 PHE A N 1
ATOM 612 C CA . PHE A 1 77 ? -9.367 11.906 23.734 1 95 77 PHE A CA 1
ATOM 613 C C . PHE A 1 77 ? -9.602 13.297 24.312 1 95 77 PHE A C 1
ATOM 615 O O . PHE A 1 77 ? -10.742 13.727 24.469 1 95 77 PHE A O 1
ATOM 622 N N . PHE A 1 78 ? -8.578 14.016 24.547 1 96.44 78 PHE A N 1
ATOM 623 C CA . PHE A 1 78 ? -8.719 15.32 25.188 1 96.44 78 PHE A CA 1
ATOM 624 C C . PHE A 1 78 ? -9.195 16.359 24.172 1 96.44 78 PHE A C 1
ATOM 626 O O . PHE A 1 78 ? -9.93 17.297 24.531 1 96.44 78 PHE A O 1
ATOM 633 N N . VAL A 1 79 ? -8.75 16.266 22.922 1 96 79 VAL A N 1
ATOM 634 C CA . VAL A 1 79 ? -9.266 17.188 21.906 1 96 79 VAL A CA 1
ATOM 635 C C . VAL A 1 79 ? -10.781 17.047 21.797 1 96 79 VAL A C 1
ATOM 637 O O . VAL A 1 79 ? -11.5 18.047 21.766 1 96 79 VAL A O 1
ATOM 640 N N . ARG A 1 80 ? -11.25 15.844 21.75 1 93.31 80 ARG A N 1
ATOM 641 C CA . ARG A 1 80 ? -12.688 15.609 21.625 1 93.31 80 ARG A CA 1
ATOM 642 C C . ARG A 1 80 ? -13.422 16.094 22.875 1 93.31 80 ARG A C 1
ATOM 644 O O . ARG A 1 80 ? -14.492 16.688 22.781 1 93.31 80 ARG A O 1
ATOM 651 N N . LEU A 1 81 ? -12.883 15.812 24.031 1 95.56 81 LEU A N 1
ATOM 652 C CA . LEU A 1 81 ? -13.5 16.234 25.297 1 95.56 81 LEU A CA 1
ATOM 653 C C . LEU A 1 81 ? -13.609 17.75 25.359 1 95.56 81 LEU A C 1
ATOM 655 O O . LEU A 1 81 ? -14.688 18.281 25.641 1 95.56 81 LEU A O 1
ATOM 659 N N . PHE A 1 82 ? -12.539 18.484 25.078 1 97.25 82 PHE A N 1
ATOM 660 C CA . PHE A 1 82 ? -12.516 19.938 25.188 1 97.25 82 PHE A CA 1
ATOM 661 C C . PHE A 1 82 ? -13.375 20.562 24.094 1 97.25 82 PHE A C 1
ATOM 663 O O . PHE A 1 82 ? -14.039 21.578 24.344 1 97.25 82 PHE A O 1
ATOM 670 N N . THR A 1 83 ? -13.305 20 22.938 1 95.38 83 THR A N 1
ATOM 671 C CA . THR A 1 83 ? -14.133 20.516 21.844 1 95.38 83 THR A CA 1
ATOM 672 C C . THR A 1 83 ? -15.617 20.297 22.141 1 95.38 83 THR A C 1
ATOM 674 O O . THR A 1 83 ? -16.438 21.172 21.859 1 95.38 83 THR A O 1
ATOM 677 N N . HIS A 1 84 ? -15.945 19.156 22.703 1 94 84 HIS A N 1
ATOM 678 C CA . HIS A 1 84 ? -17.328 18.859 23.031 1 94 84 HIS A CA 1
ATOM 679 C C . HIS A 1 84 ? -17.844 19.812 24.109 1 94 84 HIS A C 1
ATOM 681 O O . HIS A 1 84 ? -18.969 20.312 24.016 1 94 84 HIS A O 1
ATOM 687 N N . ILE A 1 85 ? -17.078 20.078 25.109 1 95.94 85 ILE A N 1
ATOM 688 C CA . ILE A 1 85 ? -17.469 20.984 26.172 1 95.94 85 ILE A CA 1
ATOM 689 C C . ILE A 1 85 ? -17.641 22.391 25.625 1 95.94 85 ILE A C 1
ATOM 691 O O . ILE A 1 85 ? -18.641 23.062 25.891 1 95.94 85 ILE A O 1
ATOM 695 N N . LYS A 1 86 ? -16.734 22.844 24.859 1 96.44 86 LYS A N 1
ATOM 696 C CA . LYS A 1 86 ? -16.766 24.172 24.266 1 96.44 86 LYS A CA 1
ATOM 697 C C . LYS A 1 86 ? -18.016 24.375 23.406 1 96.44 86 LYS A C 1
ATOM 699 O O . LYS A 1 86 ? -18.766 25.328 23.625 1 96.44 86 LYS A O 1
ATOM 704 N N . PHE A 1 87 ? -18.25 23.422 22.469 1 93.38 87 PHE A N 1
ATOM 705 C CA . PHE A 1 87 ? -19.359 23.594 21.547 1 93.38 87 PHE A CA 1
ATOM 706 C C . PHE A 1 87 ? -20.688 23.391 22.25 1 93.38 87 PHE A C 1
ATOM 708 O O . PHE A 1 87 ? -21.703 24.016 21.891 1 93.38 87 PHE A O 1
ATOM 715 N N . HIS A 1 88 ? -20.688 22.547 23.266 1 93.56 88 HIS A N 1
ATOM 716 C CA . HIS A 1 88 ? -21.938 22.359 24.016 1 93.56 88 HIS A CA 1
ATOM 717 C C . HIS A 1 88 ? -22.328 23.625 24.75 1 93.56 88 HIS A C 1
ATOM 719 O O . HIS A 1 88 ? -23.5 24.016 24.719 1 93.56 88 HIS A O 1
ATOM 725 N N . VAL A 1 89 ? -21.422 24.266 25.391 1 95.44 89 VAL A N 1
ATOM 726 C CA . VAL A 1 89 ? -21.672 25.484 26.141 1 95.44 89 VAL A CA 1
ATOM 727 C C . VAL A 1 89 ? -22.062 26.625 25.188 1 95.44 89 VAL A C 1
ATOM 729 O O . VAL A 1 89 ? -23.031 27.344 25.422 1 95.44 89 VAL A O 1
ATOM 732 N N . VAL A 1 90 ? -21.375 26.781 24.125 1 95.12 90 VAL A N 1
ATOM 733 C CA . VAL A 1 90 ? -21.594 27.891 23.203 1 95.12 90 VAL A CA 1
ATOM 734 C C . VAL A 1 90 ? -22.906 27.688 22.438 1 95.12 90 VAL A C 1
ATOM 736 O O . VAL A 1 90 ? -23.641 28.641 22.188 1 95.12 90 VAL A O 1
ATOM 739 N N . GLN A 1 91 ? -23.109 26.438 21.984 1 92.75 91 GLN A N 1
ATOM 740 C CA . GLN A 1 91 ? -24.359 26.156 21.266 1 92.75 91 GLN A CA 1
ATOM 741 C C . GLN A 1 91 ? -25.578 26.438 22.125 1 92.75 91 GLN A C 1
ATOM 743 O O . GLN A 1 91 ? -26.562 26.984 21.641 1 92.75 91 GLN A O 1
ATOM 748 N N . LYS A 1 92 ? -25.547 26.016 23.359 1 92.81 92 LYS A N 1
ATOM 749 C CA . LYS A 1 92 ? -26.641 26.312 24.281 1 92.81 92 LYS A CA 1
ATOM 750 C C . LYS A 1 92 ? -26.828 27.812 24.438 1 92.81 92 LYS A C 1
ATOM 752 O O . LYS A 1 92 ? -27.969 28.297 24.484 1 92.81 92 LYS A O 1
ATOM 757 N N . SER A 1 93 ? -25.766 28.516 24.5 1 94.12 93 SER A N 1
ATOM 758 C CA . SER A 1 93 ? -25.812 29.969 24.625 1 94.12 93 SER A CA 1
ATOM 759 C C . SER A 1 93 ? -26.375 30.625 23.359 1 94.12 93 SER A C 1
ATOM 761 O O . SER A 1 93 ? -27.156 31.578 23.438 1 94.12 93 SER A O 1
ATOM 763 N N . VAL A 1 94 ? -26.031 30.188 22.219 1 92.62 94 VAL A N 1
ATOM 764 C CA . VAL A 1 94 ? -26.516 30.734 20.953 1 92.62 94 VAL A CA 1
ATOM 765 C C . VAL A 1 94 ? -28.016 30.484 20.828 1 92.62 94 VAL A C 1
ATOM 767 O O . VAL A 1 94 ? -28.75 31.359 20.344 1 92.62 94 VAL A O 1
ATOM 770 N N . GLU A 1 95 ? -28.453 29.266 21.156 1 89.44 95 GLU A N 1
ATOM 771 C CA . GLU A 1 95 ? -29.875 28.953 21.078 1 89.44 95 GLU A CA 1
ATOM 772 C C . GLU A 1 95 ? -30.688 29.828 22.016 1 89.44 95 GLU A C 1
ATOM 774 O O . GLU A 1 95 ? -31.766 30.312 21.641 1 89.44 95 GLU A O 1
ATOM 779 N N . GLU A 1 96 ? -30.203 30.047 23.188 1 91 96 GLU A N 1
ATOM 780 C CA . GLU A 1 96 ? -30.891 30.891 24.172 1 91 96 GLU A CA 1
ATOM 781 C C . GLU A 1 96 ? -30.844 32.344 23.75 1 91 96 GLU A C 1
ATOM 783 O O . GLU A 1 96 ? -31.844 33.062 23.906 1 91 96 GLU A O 1
ATOM 788 N N . CYS A 1 97 ? -29.734 32.75 23.25 1 90.44 97 CYS A N 1
ATOM 789 C CA . CYS A 1 97 ? -29.547 34.156 22.938 1 90.44 97 CYS A CA 1
ATOM 790 C C . CYS A 1 97 ? -30.156 34.5 21.578 1 90.44 97 CYS A C 1
ATOM 792 O O . CYS A 1 97 ? -30.359 35.688 21.266 1 90.44 97 CYS A O 1
ATOM 794 N N . SER A 1 98 ? -30.312 33.531 20.719 1 85.62 98 SER A N 1
ATOM 795 C CA . SER A 1 98 ? -31 33.781 19.453 1 85.62 98 SER A CA 1
ATOM 796 C C . SER A 1 98 ? -32.406 34.344 19.703 1 85.62 98 SER A C 1
ATOM 798 O O . SER A 1 98 ? -32.906 35.156 18.906 1 85.62 98 SER A O 1
ATOM 800 N N . GLN A 1 99 ? -33.031 34 20.75 1 84.75 99 GLN A N 1
ATOM 801 C CA . GLN A 1 99 ? -34.375 34.469 21.094 1 84.75 99 GLN A CA 1
ATOM 802 C C . GLN A 1 99 ? -34.312 35.75 21.891 1 84.75 99 GLN A C 1
ATOM 804 O O . GLN A 1 99 ? -35.125 36.656 21.672 1 84.75 99 GLN A O 1
ATOM 809 N N . ARG A 1 100 ? -33.312 35.938 22.719 1 87.25 100 ARG A N 1
ATOM 810 C CA . ARG A 1 100 ? -33.219 37.062 23.641 1 87.25 100 ARG A CA 1
ATOM 811 C C . ARG A 1 100 ? -32.438 38.219 23.047 1 87.25 100 ARG A C 1
ATOM 813 O O . ARG A 1 100 ? -32.531 39.375 23.516 1 87.25 100 ARG A O 1
ATOM 820 N N . GLY A 1 101 ? -31.641 38.062 21.938 1 84.69 101 GLY A N 1
ATOM 821 C CA . GLY A 1 101 ? -30.859 39.125 21.297 1 84.69 101 GLY A CA 1
ATOM 822 C C . GLY A 1 101 ? -29.516 39.344 21.969 1 84.69 101 GLY A C 1
ATOM 823 O O . GLY A 1 101 ? -29.047 40.5 22.016 1 84.69 101 GLY A O 1
ATOM 824 N N . CYS A 1 102 ? -28.859 38.438 22.672 1 91.44 102 CYS A N 1
ATOM 825 C CA . CYS A 1 102 ? -27.578 38.562 23.359 1 91.44 102 CYS A CA 1
ATOM 826 C C . CYS A 1 102 ? -26.5 37.719 22.688 1 91.44 102 CYS A C 1
ATOM 828 O O . CYS A 1 102 ? -25.734 37.031 23.359 1 91.44 102 CYS A O 1
ATOM 830 N N . LEU A 1 103 ? -26.375 37.812 21.469 1 92.62 103 LEU A N 1
ATOM 831 C CA . LEU A 1 103 ? -25.406 37.031 20.719 1 92.62 103 LEU A CA 1
ATOM 832 C C . LEU A 1 103 ? -23.984 37.438 21.078 1 92.62 103 LEU A C 1
ATOM 834 O O . LEU A 1 103 ? -23.047 36.656 20.906 1 92.62 103 LEU A O 1
ATOM 838 N N . ALA A 1 104 ? -23.797 38.625 21.594 1 93.56 104 ALA A N 1
ATOM 839 C CA . ALA A 1 104 ? -22.484 39.125 22.016 1 93.56 104 ALA A CA 1
ATOM 840 C C . ALA A 1 104 ? -21.938 38.281 23.156 1 93.56 104 ALA A C 1
ATOM 842 O O . ALA A 1 104 ? -20.719 38.062 23.25 1 93.56 104 ALA A O 1
ATOM 843 N N . VAL A 1 105 ? -22.797 37.75 24 1 94.44 105 VAL A N 1
ATOM 844 C CA . VAL A 1 105 ? -22.359 36.906 25.109 1 94.44 105 VAL A CA 1
ATOM 845 C C . VAL A 1 105 ? -21.859 35.594 24.578 1 94.44 105 VAL A C 1
ATOM 847 O O . VAL A 1 105 ? -20.875 35.031 25.094 1 94.44 105 VAL A O 1
ATOM 850 N N . SER A 1 106 ? -22.562 35.062 23.609 1 95.69 106 SER A N 1
ATOM 851 C CA . SER A 1 106 ? -22.109 33.812 23 1 95.69 106 SER A CA 1
ATOM 852 C C . SER A 1 106 ? -20.75 33.969 22.344 1 95.69 106 SER A C 1
ATOM 854 O O . SER A 1 106 ? -19.922 33.062 22.391 1 95.69 106 SER A O 1
ATOM 856 N N . LEU A 1 107 ? -20.484 35.062 21.719 1 96.5 107 LEU A N 1
ATOM 857 C CA . LEU A 1 107 ? -19.188 35.344 21.125 1 96.5 107 LEU A CA 1
ATOM 858 C C . LEU A 1 107 ? -18.109 35.469 22.188 1 96.5 107 LEU A C 1
ATOM 860 O O . LEU A 1 107 ? -17 34.938 21.984 1 96.5 107 LEU A O 1
ATOM 864 N N . LEU A 1 108 ? -18.422 36.125 23.281 1 96.5 108 LEU A N 1
ATOM 865 C CA . LEU A 1 108 ? -17.453 36.25 24.359 1 96.5 108 LEU A CA 1
ATOM 866 C C . LEU A 1 108 ? -17.109 34.906 24.984 1 96.5 108 LEU A C 1
ATOM 868 O O . LEU A 1 108 ? -15.984 34.688 25.406 1 96.5 108 LEU A O 1
ATOM 872 N N . GLU A 1 109 ? -18.109 34.031 25.047 1 96.94 109 GLU A N 1
ATOM 873 C CA . GLU A 1 109 ? -17.859 32.688 25.562 1 96.94 109 GLU A CA 1
ATOM 874 C C . GLU A 1 109 ? -16.938 31.922 24.625 1 96.94 109 GLU A C 1
ATOM 876 O O . GLU A 1 109 ? -16 31.266 25.078 1 96.94 109 GLU A O 1
ATOM 881 N N . LEU A 1 110 ? -17.266 31.984 23.375 1 97.25 110 LEU A N 1
ATOM 882 C CA . LEU A 1 110 ? -16.438 31.281 22.391 1 97.25 110 LEU A CA 1
ATOM 883 C C . LEU A 1 110 ? -15.016 31.844 22.406 1 97.25 110 LEU A C 1
ATOM 885 O O . LEU A 1 110 ? -14.047 31.078 22.344 1 97.25 110 LEU A O 1
ATOM 889 N N . LEU A 1 111 ? -14.836 33.156 22.531 1 97.81 111 LEU A N 1
ATOM 890 C CA . LEU A 1 111 ? -13.539 33.812 22.562 1 97.81 111 LEU A CA 1
ATOM 891 C C . LEU A 1 111 ? -12.766 33.406 23.828 1 97.81 111 LEU A C 1
ATOM 893 O O . LEU A 1 111 ? -11.547 33.25 23.781 1 97.81 111 LEU A O 1
ATOM 897 N N . SER A 1 112 ? -13.461 33.312 24.922 1 97.56 112 SER A N 1
ATOM 898 C CA . SER A 1 112 ? -12.797 32.969 26.172 1 97.56 112 SER A CA 1
ATOM 899 C C . SER A 1 112 ? -12.211 31.562 26.094 1 97.56 112 SER A C 1
ATOM 901 O O . SER A 1 112 ? -11.078 31.328 26.547 1 97.56 112 SER A O 1
ATOM 903 N N . PHE A 1 113 ? -12.953 30.609 25.562 1 97.81 113 PHE A N 1
ATOM 904 C CA . PHE A 1 113 ? -12.453 29.25 25.422 1 97.81 113 PHE A CA 1
ATOM 905 C C . PHE A 1 113 ? -11.266 29.203 24.469 1 97.81 113 PHE A C 1
ATOM 907 O O . PHE A 1 113 ? -10.203 28.672 24.797 1 97.81 113 PHE A O 1
ATOM 914 N N . ASN A 1 114 ? -11.406 29.766 23.266 1 98.44 114 ASN A N 1
ATOM 915 C CA . ASN A 1 114 ? -10.383 29.672 22.234 1 98.44 114 ASN A CA 1
ATOM 916 C C . ASN A 1 114 ? -9.109 30.422 22.641 1 98.44 114 ASN A C 1
ATOM 918 O O . ASN A 1 114 ? -8 29.906 22.469 1 98.44 114 ASN A O 1
ATOM 922 N N . LEU A 1 115 ? -9.211 31.625 23.234 1 98.31 115 LEU A N 1
ATOM 923 C CA . LEU A 1 115 ? -8.039 32.406 23.625 1 98.31 115 LEU A CA 1
ATOM 924 C C . LEU A 1 115 ? -7.297 31.719 24.766 1 98.31 115 LEU A C 1
ATOM 926 O O . LEU A 1 115 ? -6.066 31.766 24.828 1 98.31 115 LEU A O 1
ATOM 930 N N . THR A 1 116 ? -8.023 31.094 25.688 1 98.19 116 THR A N 1
ATOM 931 C CA . THR A 1 116 ? -7.383 30.406 26.781 1 98.19 116 THR A CA 1
ATOM 932 C C . THR A 1 116 ? -6.598 29.188 26.281 1 98.19 116 THR A C 1
ATOM 934 O O . THR A 1 116 ? -5.453 28.969 26.672 1 98.19 116 THR A O 1
ATOM 937 N N . PHE A 1 117 ? -7.227 28.422 25.422 1 98.44 117 PHE A N 1
ATOM 938 C CA . PHE A 1 117 ? -6.566 27.234 24.891 1 98.44 117 PHE A CA 1
ATOM 939 C C . PHE A 1 117 ? -5.34 27.609 24.078 1 98.44 117 PHE A C 1
ATOM 941 O O . PHE A 1 117 ? -4.281 27 24.203 1 98.44 117 PHE A O 1
ATOM 948 N N . ILE A 1 118 ? -5.426 28.641 23.25 1 98.38 118 ILE A N 1
ATOM 949 C CA . ILE A 1 118 ? -4.301 29.047 22.406 1 98.38 118 ILE A CA 1
ATOM 950 C C . ILE A 1 118 ? -3.207 29.672 23.266 1 98.38 118 ILE A C 1
ATOM 952 O O . ILE A 1 118 ? -2.016 29.5 22.984 1 98.38 118 ILE A O 1
ATOM 956 N N . PHE A 1 119 ? -3.6 30.359 24.297 1 97.94 119 PHE A N 1
ATOM 957 C CA . PHE A 1 119 ? -2.623 30.922 25.234 1 97.94 119 PHE A CA 1
ATOM 958 C C . PHE A 1 119 ? -1.797 29.797 25.875 1 97.94 119 PHE A C 1
ATOM 960 O O . PHE A 1 119 ? -0.57 29.906 25.953 1 97.94 119 PHE A O 1
ATOM 967 N N . LEU A 1 120 ? -2.412 28.75 26.266 1 97.88 120 LEU A N 1
ATOM 968 C CA . LEU A 1 120 ? -1.715 27.625 26.859 1 97.88 120 LEU A CA 1
ATOM 969 C C . LEU A 1 120 ? -0.813 26.938 25.828 1 97.88 120 LEU A C 1
ATOM 971 O O . LEU A 1 120 ? 0.306 26.531 26.156 1 97.88 120 LEU A O 1
ATOM 975 N N . SER A 1 121 ? -1.337 26.797 24.609 1 98 121 SER A N 1
ATOM 976 C CA . SER A 1 121 ? -0.541 26.172 23.547 1 98 121 SER A CA 1
ATOM 977 C C . SER A 1 121 ? 0.707 27 23.25 1 98 121 SER A C 1
ATOM 979 O O . SER A 1 121 ? 1.799 26.453 23.094 1 98 121 SER A O 1
ATOM 981 N N . SER A 1 122 ? 0.612 28.297 23.172 1 97.25 122 SER A N 1
ATOM 982 C CA . SER A 1 122 ? 1.737 29.172 22.859 1 97.25 122 SER A CA 1
ATOM 983 C C . SER A 1 122 ? 2.742 29.203 24 1 97.25 122 SER A C 1
ATOM 985 O O . SER A 1 122 ? 3.945 29.359 23.781 1 97.25 122 SER A O 1
ATOM 987 N N . LEU A 1 123 ? 2.318 29.047 25.234 1 96.44 123 LEU A N 1
ATOM 988 C CA . LEU A 1 123 ? 3.211 29 26.391 1 96.44 123 LEU A CA 1
ATOM 989 C C . LEU A 1 123 ? 4.074 27.734 26.344 1 96.44 123 LEU A C 1
ATOM 991 O O . LEU A 1 123 ? 5.246 27.781 26.734 1 96.44 123 LEU A O 1
ATOM 995 N N . LEU A 1 124 ? 3.488 26.703 25.938 1 96.44 124 LEU A N 1
ATOM 996 C CA . LEU A 1 124 ? 4.234 25.453 25.844 1 96.44 124 LEU A CA 1
ATOM 997 C C . LEU A 1 124 ? 5.316 25.531 24.781 1 96.44 124 LEU A C 1
ATOM 999 O O . LEU A 1 124 ? 6.395 24.953 24.938 1 96.44 124 LEU A O 1
ATOM 1003 N N . VAL A 1 125 ? 5.035 26.219 23.672 1 95.19 125 VAL A N 1
ATOM 1004 C CA . VAL A 1 125 ? 6.016 26.375 22.609 1 95.19 125 VAL A CA 1
ATOM 1005 C C . VAL A 1 125 ? 7.133 27.312 23.062 1 95.19 125 VAL A C 1
ATOM 1007 O O . VAL A 1 125 ? 8.266 27.203 22.594 1 95.19 125 VAL A O 1
ATOM 1010 N N . LEU A 1 126 ? 6.828 28.234 23.984 1 93.25 126 LEU A N 1
ATOM 1011 C CA . LEU A 1 126 ? 7.867 29.094 24.531 1 93.25 126 LEU A CA 1
ATOM 1012 C C . LEU A 1 126 ? 8.852 28.297 25.375 1 93.25 126 LEU A C 1
ATOM 1014 O O . LEU A 1 126 ? 10.039 28.625 25.438 1 93.25 126 LEU A O 1
ATOM 1018 N N . ILE A 1 127 ? 8.367 27.219 25.969 1 91.5 127 ILE A N 1
ATOM 1019 C CA . ILE A 1 127 ? 9.219 26.359 26.766 1 91.5 127 ILE A CA 1
ATOM 1020 C C . ILE A 1 127 ? 10.148 25.562 25.844 1 91.5 127 ILE A C 1
ATOM 1022 O O . ILE A 1 127 ? 11.359 25.484 26.094 1 91.5 127 ILE A O 1
ATOM 1026 N N . GLN A 1 128 ? 9.555 24.969 24.828 1 92.88 128 GLN A N 1
ATOM 1027 C CA . GLN A 1 128 ? 10.32 24.234 23.828 1 92.88 128 GLN A CA 1
ATOM 1028 C C . GLN A 1 128 ? 9.969 24.703 22.422 1 92.88 128 GLN A C 1
ATOM 1030 O O . GLN A 1 128 ? 9.031 24.188 21.812 1 92.88 128 GLN A O 1
ATOM 1035 N N . PRO A 1 129 ? 10.766 25.547 21.859 1 90.75 129 PRO A N 1
ATOM 1036 C CA . PRO A 1 129 ? 10.453 26.125 20.547 1 90.75 129 PRO A CA 1
ATOM 1037 C C . PRO A 1 129 ? 10.469 25.094 19.422 1 90.75 129 PRO A C 1
ATOM 1039 O O . PRO A 1 129 ? 9.859 25.312 18.375 1 90.75 129 PRO A O 1
ATOM 1042 N N . GLU A 1 130 ? 11.102 23.953 19.688 1 91.31 130 GLU A N 1
ATOM 1043 C CA . GLU A 1 130 ? 11.164 22.906 18.672 1 91.31 130 GLU A CA 1
ATOM 1044 C C . GLU A 1 130 ? 9.805 22.234 18.469 1 91.31 130 GLU A C 1
ATOM 1046 O O . GLU A 1 130 ? 9.586 21.531 17.484 1 91.31 130 GLU A O 1
ATOM 1051 N N . ALA A 1 131 ? 8.922 22.547 19.359 1 94.44 131 ALA A N 1
ATOM 1052 C CA . ALA A 1 131 ? 7.598 21.938 19.281 1 94.44 131 ALA A CA 1
ATOM 1053 C C . ALA A 1 131 ? 6.684 22.734 18.344 1 94.44 131 ALA A C 1
ATOM 1055 O O . ALA A 1 131 ? 5.57 22.312 18.031 1 94.44 131 ALA A O 1
ATOM 1056 N N . ALA A 1 132 ? 7.16 23.906 17.859 1 93.81 132 ALA A N 1
ATOM 1057 C CA . ALA A 1 132 ? 6.352 24.75 16.969 1 93.81 132 ALA A CA 1
ATOM 1058 C C . ALA A 1 132 ? 6.238 24.125 15.586 1 93.81 132 ALA A C 1
ATOM 1060 O O . ALA A 1 132 ? 7.145 23.422 15.141 1 93.81 132 ALA A O 1
ATOM 1061 N N . GLY A 1 133 ? 5.156 24.359 14.906 1 93.69 133 GLY A N 1
ATOM 1062 C CA . GLY A 1 133 ? 4.98 23.891 13.539 1 93.69 133 GLY A CA 1
ATOM 1063 C C . GLY A 1 133 ? 4.625 22.406 13.453 1 93.69 133 GLY A C 1
ATOM 1064 O O . GLY A 1 133 ? 4.203 21.812 14.445 1 93.69 133 GLY A O 1
ATOM 1065 N N . SER A 1 134 ? 4.73 21.859 12.312 1 94 134 SER A N 1
ATOM 1066 C CA . SER A 1 134 ? 4.359 20.469 12.086 1 94 134 SER A CA 1
ATOM 1067 C C . SER A 1 134 ? 5.449 19.516 12.562 1 94 134 SER A C 1
ATOM 1069 O O . SER A 1 134 ? 5.16 18.438 13.102 1 94 134 SER A O 1
ATOM 1071 N N . GLY A 1 135 ? 6.715 19.797 12.438 1 94.19 135 GLY A N 1
ATOM 1072 C CA . GLY A 1 135 ? 7.84 18.953 12.797 1 94.19 135 GLY A CA 1
ATOM 1073 C C . GLY A 1 135 ? 8.312 18.062 11.664 1 94.19 135 GLY A C 1
ATOM 1074 O O . GLY A 1 135 ? 9.367 17.422 11.758 1 94.19 135 GLY A O 1
ATOM 1075 N N . ILE A 1 136 ? 7.555 18.031 10.477 1 93.94 136 ILE A N 1
ATOM 1076 C CA . ILE A 1 136 ? 7.859 17.156 9.359 1 93.94 136 ILE A CA 1
ATOM 1077 C C . ILE A 1 136 ? 9.156 17.609 8.688 1 93.94 136 ILE A C 1
ATOM 1079 O O . ILE A 1 136 ? 10.047 16.781 8.438 1 93.94 136 ILE A O 1
ATOM 1083 N N . PRO A 1 137 ? 9.375 18.953 8.438 1 92.62 137 PRO A N 1
ATOM 1084 C CA . PRO A 1 137 ? 10.641 19.359 7.824 1 92.62 137 PRO A CA 1
ATOM 1085 C C . PRO A 1 137 ? 11.852 19.031 8.688 1 92.62 137 PRO A C 1
ATOM 1087 O O . PRO A 1 137 ? 12.906 18.641 8.172 1 92.62 137 PRO A O 1
ATOM 1090 N N . GLU A 1 138 ? 11.719 19.141 9.992 1 92.31 138 GLU A N 1
ATOM 1091 C CA . GLU A 1 138 ? 12.828 18.859 10.898 1 92.31 138 GLU A CA 1
ATOM 1092 C C . GLU A 1 138 ? 13.156 17.359 10.938 1 92.31 138 GLU A C 1
ATOM 1094 O O . GLU A 1 138 ? 14.32 16.984 10.992 1 92.31 138 GLU A O 1
ATOM 1099 N N . ILE A 1 139 ? 12.133 16.594 10.93 1 92.25 139 ILE A N 1
ATOM 1100 C CA . ILE A 1 139 ? 12.352 15.148 10.938 1 92.25 139 ILE A CA 1
ATOM 1101 C C . ILE A 1 139 ? 12.953 14.711 9.609 1 92.25 139 ILE A C 1
ATOM 1103 O O . ILE A 1 139 ? 13.805 13.812 9.57 1 92.25 139 ILE A O 1
ATOM 1107 N N . LYS A 1 140 ? 12.5 15.297 8.531 1 90.94 140 LYS A N 1
ATOM 1108 C CA . LYS A 1 140 ? 13.086 15.023 7.227 1 90.94 140 LYS A CA 1
ATOM 1109 C C . LYS A 1 140 ? 14.586 15.32 7.223 1 90.94 140 LYS A C 1
ATOM 1111 O O . LYS A 1 140 ? 15.375 14.562 6.664 1 90.94 140 LYS A O 1
ATOM 1116 N N . CYS A 1 141 ? 14.992 16.375 7.855 1 89.44 141 CYS A N 1
ATOM 1117 C CA . CYS A 1 141 ? 16.406 16.734 7.953 1 89.44 141 CYS A CA 1
ATOM 1118 C C . CYS A 1 141 ? 17.156 15.75 8.836 1 89.44 141 CYS A C 1
ATOM 1120 O O . CYS A 1 141 ? 18.266 15.328 8.5 1 89.44 141 CYS A O 1
ATOM 1122 N N . TYR A 1 142 ? 16.516 15.398 9.93 1 89.12 142 TYR A N 1
ATOM 1123 C CA . TYR A 1 142 ? 17.141 14.453 10.844 1 89.12 142 TYR A CA 1
ATOM 1124 C C . TYR A 1 142 ? 17.391 13.109 10.156 1 89.12 142 TYR A C 1
ATOM 1126 O O . TYR A 1 142 ? 18.453 12.508 10.32 1 89.12 142 TYR A O 1
ATOM 1134 N N . LEU A 1 143 ? 16.469 12.625 9.398 1 88.75 143 LEU A N 1
ATOM 1135 C CA . LEU A 1 143 ? 16.562 11.32 8.742 1 88.75 143 LEU A CA 1
ATOM 1136 C C . LEU A 1 143 ? 17.578 11.344 7.609 1 88.75 143 LEU A C 1
ATOM 1138 O O . LEU A 1 143 ? 18.062 10.297 7.18 1 88.75 143 LEU A O 1
ATOM 1142 N N . ASN A 1 144 ? 17.875 12.523 7.105 1 86.5 144 ASN A N 1
ATOM 1143 C CA . ASN A 1 144 ? 18.828 12.625 6.012 1 86.5 144 ASN A CA 1
ATOM 1144 C C . ASN A 1 144 ? 20.188 13.094 6.504 1 86.5 144 ASN A C 1
ATOM 1146 O O . ASN A 1 144 ? 21.016 13.562 5.715 1 86.5 144 ASN A O 1
ATOM 1150 N N . GLY A 1 145 ? 20.438 13.07 7.785 1 82.56 145 GLY A N 1
ATOM 1151 C CA . GLY A 1 145 ? 21.797 13.164 8.297 1 82.56 145 GLY A CA 1
ATOM 1152 C C . GLY A 1 145 ? 22.094 14.492 8.984 1 82.56 145 GLY A C 1
ATOM 1153 O O . GLY A 1 145 ? 23.234 14.758 9.367 1 82.56 145 GLY A O 1
ATOM 1154 N N . VAL A 1 146 ? 21.094 15.336 9.141 1 83.06 146 VAL A N 1
ATOM 1155 C CA . VAL A 1 146 ? 21.312 16.609 9.82 1 83.06 146 VAL A CA 1
ATOM 1156 C C . VAL A 1 146 ? 20.75 16.547 11.242 1 83.06 146 VAL A C 1
ATOM 1158 O O . VAL A 1 146 ? 19.547 16.312 11.43 1 83.06 146 VAL A O 1
ATOM 1161 N N . LYS A 1 147 ? 21.625 16.641 12.125 1 81.44 147 LYS A N 1
ATOM 1162 C CA . LYS A 1 147 ? 21.172 16.625 13.516 1 81.44 147 LYS A CA 1
ATOM 1163 C C . LYS A 1 147 ? 20.656 17.984 13.953 1 81.44 147 LYS A C 1
ATOM 1165 O O . LYS A 1 147 ? 21.422 18.953 14.023 1 81.44 147 LYS A O 1
ATOM 1170 N N . VAL A 1 148 ? 19.453 18.156 14.117 1 78.81 148 VAL A N 1
ATOM 1171 C CA . VAL A 1 148 ? 18.844 19.375 14.664 1 78.81 148 VAL A CA 1
ATOM 1172 C C . VAL A 1 148 ? 18.688 19.234 16.172 1 78.81 148 VAL A C 1
ATOM 1174 O O . VAL A 1 148 ? 18.016 18.312 16.656 1 78.81 148 VAL A O 1
ATOM 1177 N N . PRO A 1 149 ? 19.25 20.016 16.844 1 81.94 149 PRO A N 1
ATOM 1178 C CA . PRO A 1 149 ? 19.234 19.859 18.297 1 81.94 149 PRO A CA 1
ATOM 1179 C C . PRO A 1 149 ? 17.844 19.984 18.891 1 81.94 149 PRO A C 1
ATOM 1181 O O . PRO A 1 149 ? 17.062 20.844 18.469 1 81.94 149 PRO A O 1
ATOM 1184 N N . GLY A 1 150 ? 17.484 19.094 19.797 1 84.56 150 GLY A N 1
ATOM 1185 C CA . GLY A 1 150 ? 16.281 19.188 20.609 1 84.56 150 GLY A CA 1
ATOM 1186 C C . GLY A 1 150 ? 15.055 18.609 19.938 1 84.56 150 GLY A C 1
ATOM 1187 O O . GLY A 1 150 ? 13.977 18.562 20.531 1 84.56 150 GLY A O 1
ATOM 1188 N N . ILE A 1 151 ? 15.203 18.172 18.781 1 86.62 151 ILE A N 1
ATOM 1189 C CA . ILE A 1 151 ? 14.039 17.719 18.016 1 86.62 151 ILE A CA 1
ATOM 1190 C C . ILE A 1 151 ? 13.57 16.375 18.531 1 86.62 151 ILE A C 1
ATOM 1192 O O . ILE A 1 151 ? 12.375 16.047 18.453 1 86.62 151 ILE A O 1
ATOM 1196 N N . VAL A 1 152 ? 14.492 15.586 19.078 1 87.81 152 VAL A N 1
ATOM 1197 C CA . VAL A 1 152 ? 14.109 14.234 19.469 1 87.81 152 VAL A CA 1
ATOM 1198 C C . VAL A 1 152 ? 14.242 14.094 20.984 1 87.81 152 VAL A C 1
ATOM 1200 O O . VAL A 1 152 ? 14.781 13.094 21.484 1 87.81 152 VAL A O 1
ATOM 1203 N N . ARG A 1 153 ? 13.703 15.07 21.766 1 88.12 153 ARG A N 1
ATOM 1204 C CA . ARG A 1 153 ? 13.758 15.023 23.234 1 88.12 153 ARG A CA 1
ATOM 1205 C C . ARG A 1 153 ? 12.383 14.734 23.812 1 88.12 153 ARG A C 1
ATOM 1207 O O . ARG A 1 153 ? 11.359 14.992 23.172 1 88.12 153 ARG A O 1
ATOM 1214 N N . LEU A 1 154 ? 12.367 14.234 25 1 89.75 154 LEU A N 1
ATOM 1215 C CA . LEU A 1 154 ? 11.125 13.914 25.688 1 89.75 154 LEU A CA 1
ATOM 1216 C C . LEU A 1 154 ? 10.352 15.188 26.031 1 89.75 154 LEU A C 1
ATOM 1218 O O . LEU A 1 154 ? 9.117 15.203 25.969 1 89.75 154 LEU A O 1
ATOM 1222 N N . ARG A 1 155 ? 11.055 16.234 26.391 1 91.31 155 ARG A N 1
ATOM 1223 C CA . ARG A 1 155 ? 10.406 17.5 26.672 1 91.31 155 ARG A CA 1
ATOM 1224 C C . ARG A 1 155 ? 9.68 18.047 25.438 1 91.31 155 ARG A C 1
ATOM 1226 O O . ARG A 1 155 ? 8.609 18.641 25.562 1 91.31 155 ARG A O 1
ATOM 1233 N N . THR A 1 156 ? 10.281 17.844 24.328 1 94.31 156 THR A N 1
ATOM 1234 C CA . THR A 1 156 ? 9.656 18.266 23.078 1 94.31 156 THR A CA 1
ATOM 1235 C C . THR A 1 156 ? 8.398 17.453 22.812 1 94.31 156 THR A C 1
ATOM 1237 O O . THR A 1 156 ? 7.398 18 22.328 1 94.31 156 THR A O 1
ATOM 1240 N N . LEU A 1 157 ? 8.438 16.156 23.172 1 95.62 157 LEU A N 1
ATOM 1241 C CA . LEU A 1 157 ? 7.27 15.297 22.984 1 95.62 157 LEU A CA 1
ATOM 1242 C C . LEU A 1 157 ? 6.105 15.789 23.844 1 95.62 157 LEU A C 1
ATOM 1244 O O . LEU A 1 157 ? 4.98 15.906 23.344 1 95.62 157 LEU A O 1
ATOM 1248 N N . LEU A 1 158 ? 6.344 16.094 25.062 1 95 158 LEU A N 1
ATOM 1249 C CA . LEU A 1 158 ? 5.305 16.531 26 1 95 158 LEU A CA 1
ATOM 1250 C C . LEU A 1 158 ? 4.73 17.875 25.562 1 95 158 LEU A C 1
ATOM 1252 O O . LEU A 1 158 ? 3.514 18.062 25.562 1 95 158 LEU A O 1
ATOM 1256 N N . CYS A 1 159 ? 5.598 18.797 25.156 1 96.62 159 CYS A N 1
ATOM 1257 C CA . CYS A 1 159 ? 5.152 20.109 24.734 1 96.62 159 CYS A CA 1
ATOM 1258 C C . CYS A 1 159 ? 4.398 20.031 23.406 1 96.62 159 CYS A C 1
ATOM 1260 O O . CYS A 1 159 ? 3.426 20.75 23.188 1 96.62 159 CYS A O 1
ATOM 1262 N N . LYS A 1 160 ? 4.816 19.156 22.547 1 97.19 160 LYS A N 1
ATOM 1263 C CA . LYS A 1 160 ? 4.152 19 21.25 1 97.19 160 LYS A CA 1
ATOM 1264 C C . LYS A 1 160 ? 2.785 18.344 21.406 1 97.19 160 LYS A C 1
ATOM 1266 O O . LYS A 1 160 ? 1.801 18.781 20.812 1 97.19 160 LYS A O 1
ATOM 1271 N N . ALA A 1 161 ? 2.688 17.266 22.188 1 96.81 161 ALA A N 1
ATOM 1272 C CA . ALA A 1 161 ? 1.432 16.547 22.391 1 96.81 161 ALA A CA 1
ATOM 1273 C C . ALA A 1 161 ? 0.411 17.422 23.109 1 96.81 161 ALA A C 1
ATOM 1275 O O . ALA A 1 161 ? -0.752 17.484 22.703 1 96.81 161 ALA A O 1
ATOM 1276 N N . LEU A 1 162 ? 0.804 18.141 24.094 1 97.31 162 LEU A N 1
ATOM 1277 C CA . LEU A 1 162 ? -0.095 19.031 24.828 1 97.31 162 LEU A CA 1
ATOM 1278 C C . LEU A 1 162 ? -0.402 20.281 24.016 1 97.31 162 LEU A C 1
ATOM 1280 O O . LEU A 1 162 ? -1.533 20.781 24.031 1 97.31 162 LEU A O 1
ATOM 1284 N N . GLY A 1 163 ? 0.62 20.766 23.359 1 97.62 163 GLY A N 1
ATOM 1285 C CA . GLY A 1 163 ? 0.416 21.953 22.547 1 97.62 163 GLY A CA 1
ATOM 1286 C C . GLY A 1 163 ? -0.586 21.75 21.422 1 97.62 163 GLY A C 1
ATOM 1287 O O . GLY A 1 163 ? -1.447 22.594 21.188 1 97.62 163 GLY A O 1
ATOM 1288 N N . VAL A 1 164 ? -0.488 20.625 20.75 1 97.44 164 VAL A N 1
ATOM 1289 C CA . VAL A 1 164 ? -1.366 20.375 19.609 1 97.44 164 VAL A CA 1
ATOM 1290 C C . VAL A 1 164 ? -2.797 20.156 20.094 1 97.44 164 VAL A C 1
ATOM 1292 O O . VAL A 1 164 ? -3.754 20.562 19.422 1 97.44 164 VAL A O 1
ATOM 1295 N N . LEU A 1 165 ? -2.977 19.516 21.281 1 97.31 165 LEU A N 1
ATOM 1296 C CA . LEU A 1 165 ? -4.312 19.297 21.828 1 97.31 165 LEU A CA 1
ATOM 1297 C C . LEU A 1 165 ? -5.008 20.625 22.094 1 97.31 165 LEU A C 1
ATOM 1299 O O . LEU A 1 165 ? -6.184 20.797 21.766 1 97.31 165 LEU A O 1
ATOM 1303 N N . PHE A 1 166 ? -4.281 21.625 22.531 1 97.81 166 PHE A N 1
ATOM 1304 C CA . PHE A 1 166 ? -4.863 22.938 22.828 1 97.81 166 PHE A CA 1
ATOM 1305 C C . PHE A 1 166 ? -5.043 23.75 21.562 1 97.81 166 PHE A C 1
ATOM 1307 O O . PHE A 1 166 ? -6.004 24.516 21.438 1 97.81 166 PHE A O 1
ATOM 1314 N N . SER A 1 167 ? -4.129 23.578 20.641 1 97.56 167 SER A N 1
ATOM 1315 C CA . SER A 1 167 ? -4.25 24.328 19.391 1 97.56 167 SER A CA 1
ATOM 1316 C C . SER A 1 167 ? -5.473 23.891 18.594 1 97.56 167 SER A C 1
ATOM 1318 O O . SER A 1 167 ? -6.176 24.719 18.016 1 97.56 167 SER A O 1
ATOM 1320 N N . VAL A 1 168 ? -5.719 22.594 18.531 1 97 168 VAL A N 1
ATOM 1321 C CA . VAL A 1 168 ? -6.867 22.062 17.797 1 97 168 VAL A CA 1
ATOM 1322 C C . VAL A 1 168 ? -8.156 22.391 18.562 1 97 168 VAL A C 1
ATOM 1324 O O . VAL A 1 168 ? -9.141 22.812 17.969 1 97 168 VAL A O 1
ATOM 1327 N N . ALA A 1 169 ? -8.148 22.25 19.875 1 97.19 169 ALA A N 1
ATOM 1328 C CA . ALA A 1 169 ? -9.328 22.531 20.688 1 97.19 169 ALA A CA 1
ATOM 1329 C C . ALA A 1 169 ? -9.641 24.031 20.688 1 97.19 169 ALA A C 1
ATOM 1331 O O . ALA A 1 169 ? -10.789 24.422 20.875 1 97.19 169 ALA A O 1
ATOM 1332 N N . GLY A 1 170 ? -8.586 24.844 20.484 1 96.5 170 GLY A N 1
ATOM 1333 C CA . GLY A 1 170 ? -8.758 26.297 20.469 1 96.5 170 GLY A CA 1
ATOM 1334 C C . GLY A 1 170 ? -9.383 26.797 19.172 1 96.5 170 GLY A C 1
ATOM 1335 O O . GLY A 1 170 ? -9.656 27.984 19.031 1 96.5 170 GLY A O 1
ATOM 1336 N N . GLY A 1 171 ? -9.617 25.938 18.25 1 94.75 171 GLY A N 1
ATOM 1337 C CA . GLY A 1 171 ? -10.383 26.312 17.062 1 94.75 171 GLY A CA 1
ATOM 1338 C C . GLY A 1 171 ? -9.531 26.891 15.961 1 94.75 171 GLY A C 1
ATOM 1339 O O . GLY A 1 171 ? -10.047 27.438 14.992 1 94.75 171 GLY A O 1
ATOM 1340 N N . LEU A 1 172 ? -8.25 26.891 16.047 1 96.19 172 LEU A N 1
ATOM 1341 C CA . LEU A 1 172 ? -7.387 27.312 14.938 1 96.19 172 LEU A CA 1
ATOM 1342 C C . LEU A 1 172 ? -7.461 26.312 13.797 1 96.19 172 LEU A C 1
ATOM 1344 O O . LEU A 1 172 ? -7.836 25.156 14 1 96.19 172 LEU A O 1
ATOM 1348 N N . PHE A 1 173 ? -7.234 26.797 12.594 1 97.31 173 PHE A N 1
ATOM 1349 C CA . PHE A 1 173 ? -7.258 25.922 11.43 1 97.31 173 PHE A CA 1
ATOM 1350 C C . PHE A 1 173 ? -5.941 25.156 11.305 1 97.31 173 PHE A C 1
ATOM 1352 O O . PHE A 1 173 ? -5.113 25.484 10.453 1 97.31 173 PHE A O 1
ATOM 1359 N N . VAL A 1 174 ? -5.801 24.219 12.25 1 96.81 174 VAL A N 1
ATOM 1360 C CA . VAL A 1 174 ? -4.598 23.391 12.305 1 96.81 174 VAL A CA 1
ATOM 1361 C C . VAL A 1 174 ? -4.98 21.906 12.352 1 96.81 174 VAL A C 1
ATOM 1363 O O . VAL A 1 174 ? -6.133 21.578 12.641 1 96.81 174 VAL A O 1
ATOM 1366 N N . GLY A 1 175 ? -4.059 21.062 11.914 1 95.06 175 GLY A N 1
ATOM 1367 C CA . GLY A 1 175 ? -4.25 19.609 11.984 1 95.06 175 GLY A CA 1
ATOM 1368 C C . GLY A 1 175 ? -3.361 18.938 13.016 1 95.06 175 GLY A C 1
ATOM 1369 O O . GLY A 1 175 ? -2.287 19.453 13.344 1 95.06 175 GLY A O 1
ATOM 1370 N N . LYS A 1 176 ? -3.828 17.859 13.531 1 94.75 176 LYS A N 1
ATOM 1371 C CA . LYS A 1 176 ? -3.049 17.125 14.531 1 94.75 176 LYS A CA 1
ATOM 1372 C C . LYS A 1 176 ? -2.148 16.078 13.867 1 94.75 176 LYS A C 1
ATOM 1374 O O . LYS A 1 176 ? -1.331 15.453 14.539 1 94.75 176 LYS A O 1
ATOM 1379 N N . GLU A 1 177 ? -2.166 15.852 12.555 1 92.75 177 GLU A N 1
ATOM 1380 C CA . GLU A 1 177 ? -1.444 14.797 11.852 1 92.75 177 GLU A CA 1
ATOM 1381 C C . GLU A 1 177 ? 0.051 15.102 11.789 1 92.75 177 GLU A C 1
ATOM 1383 O O . GLU A 1 177 ? 0.876 14.211 12.023 1 92.75 177 GLU A O 1
ATOM 1388 N N . GLY A 1 178 ? 0.413 16.328 11.445 1 94.5 178 GLY A N 1
ATOM 1389 C CA . GLY A 1 178 ? 1.82 16.688 11.414 1 94.5 178 GLY A CA 1
ATOM 1390 C C . GLY A 1 178 ? 2.521 16.484 12.742 1 94.5 178 GLY A C 1
ATOM 1391 O O . GLY A 1 178 ? 3.492 15.734 12.828 1 94.5 178 GLY A O 1
ATOM 1392 N N . PRO A 1 179 ? 1.995 17.109 13.734 1 96.69 179 PRO A N 1
ATOM 1393 C CA . PRO A 1 179 ? 2.574 16.938 15.07 1 96.69 179 PRO A CA 1
ATOM 1394 C C . PRO A 1 179 ? 2.602 15.469 15.516 1 96.69 179 PRO A C 1
ATOM 1396 O O . PRO A 1 179 ? 3.488 15.07 16.266 1 96.69 179 PRO A O 1
ATOM 1399 N N . MET A 1 180 ? 1.655 14.68 15.062 1 96.81 180 MET A N 1
ATOM 1400 C CA . MET A 1 180 ? 1.656 13.258 15.406 1 96.81 180 MET A CA 1
ATOM 1401 C C . MET A 1 180 ? 2.834 12.539 14.758 1 96.81 180 MET A C 1
ATOM 1403 O O . MET A 1 180 ? 3.412 11.625 15.344 1 96.81 180 MET A O 1
ATOM 1407 N N . ILE A 1 181 ? 3.209 12.914 13.531 1 96.5 181 ILE A N 1
ATOM 1408 C CA . ILE A 1 181 ? 4.367 12.344 12.859 1 96.5 181 ILE A CA 1
ATOM 1409 C C . ILE A 1 181 ? 5.637 12.672 13.641 1 96.5 181 ILE A C 1
ATOM 1411 O O . ILE A 1 181 ? 6.484 11.797 13.852 1 96.5 181 ILE A O 1
ATOM 1415 N N . HIS A 1 182 ? 5.676 13.898 14.078 1 96.81 182 HIS A N 1
ATOM 1416 C CA . HIS A 1 182 ? 6.809 14.32 14.891 1 96.81 182 HIS A CA 1
ATOM 1417 C C . HIS A 1 182 ? 6.844 13.57 16.219 1 96.81 182 HIS A C 1
ATOM 1419 O O . HIS A 1 182 ? 7.91 13.133 16.656 1 96.81 182 HIS A O 1
ATOM 1425 N N . SER A 1 183 ? 5.742 13.453 16.875 1 97.38 183 SER A N 1
ATOM 1426 C CA . SER A 1 183 ? 5.668 12.727 18.141 1 97.38 183 SER A CA 1
ATOM 1427 C C . SER A 1 183 ? 6.086 11.273 17.953 1 97.38 183 SER A C 1
ATOM 1429 O O . SER A 1 183 ? 6.793 10.711 18.812 1 97.38 183 SER A O 1
ATOM 1431 N N . GLY A 1 184 ? 5.617 10.672 16.875 1 97.44 184 GLY A N 1
ATOM 1432 C CA . GLY A 1 184 ? 6.047 9.312 16.594 1 97.44 184 GLY A CA 1
ATOM 1433 C C . GLY A 1 184 ? 7.547 9.188 16.391 1 97.44 184 GLY A C 1
ATOM 1434 O O . GLY A 1 184 ? 8.164 8.227 16.844 1 97.44 184 GLY A O 1
ATOM 1435 N N . ALA A 1 185 ? 8.133 10.133 15.703 1 96.31 185 ALA A N 1
ATOM 1436 C CA . ALA A 1 185 ? 9.57 10.141 15.469 1 96.31 185 ALA A CA 1
ATOM 1437 C C . ALA A 1 185 ? 10.344 10.273 16.781 1 96.31 185 ALA A C 1
ATOM 1439 O O . ALA A 1 185 ? 11.391 9.641 16.969 1 96.31 185 ALA A O 1
ATOM 1440 N N . ILE A 1 186 ? 9.828 11.094 17.719 1 96 186 ILE A N 1
ATOM 1441 C CA . ILE A 1 186 ? 10.477 11.289 19.016 1 96 186 ILE A CA 1
ATOM 1442 C C . ILE A 1 186 ? 10.43 9.984 19.812 1 96 186 ILE A C 1
ATOM 1444 O O . ILE A 1 186 ? 11.422 9.594 20.438 1 96 186 ILE A O 1
ATOM 1448 N N . VAL A 1 187 ? 9.297 9.312 19.75 1 96.31 187 VAL A N 1
ATOM 1449 C CA . VAL A 1 187 ? 9.164 8.031 20.438 1 96.31 187 VAL A CA 1
ATOM 1450 C C . VAL A 1 187 ? 10.141 7.023 19.844 1 96.31 187 VAL A C 1
ATOM 1452 O O . VAL A 1 187 ? 10.766 6.25 20.562 1 96.31 187 VAL A O 1
ATOM 1455 N N . GLY A 1 188 ? 10.242 7.035 18.547 1 94.88 188 GLY A N 1
ATOM 1456 C CA . GLY A 1 188 ? 11.18 6.145 17.875 1 94.88 188 GLY A CA 1
ATOM 1457 C C . GLY A 1 188 ? 12.625 6.402 18.25 1 94.88 188 GLY A C 1
ATOM 1458 O O . GLY A 1 188 ? 13.422 5.473 18.344 1 94.88 188 GLY A O 1
ATOM 1459 N N . ALA A 1 189 ? 12.938 7.625 18.531 1 91.12 189 ALA A N 1
ATOM 1460 C CA . ALA A 1 189 ? 14.305 7.984 18.891 1 91.12 189 ALA A CA 1
ATOM 1461 C C . ALA A 1 189 ? 14.562 7.703 20.375 1 91.12 189 ALA A C 1
ATOM 1463 O O . ALA A 1 189 ? 15.672 7.336 20.75 1 91.12 189 ALA A O 1
ATOM 1464 N N . GLY A 1 190 ? 13.633 7.82 21.219 1 88.06 190 GLY A N 1
ATOM 1465 C CA . GLY A 1 190 ? 13.828 7.781 22.672 1 88.06 190 GLY A CA 1
ATOM 1466 C C . GLY A 1 190 ? 13.688 6.387 23.25 1 88.06 190 GLY A C 1
ATOM 1467 O O . GLY A 1 190 ? 14.445 6.004 24.141 1 88.06 190 GLY A O 1
ATOM 1468 N N . LEU A 1 191 ? 12.812 5.59 22.75 1 86.69 191 LEU A N 1
ATOM 1469 C CA . LEU A 1 191 ? 12.484 4.312 23.375 1 86.69 191 LEU A CA 1
ATOM 1470 C C . LEU A 1 191 ? 13.656 3.34 23.281 1 86.69 191 LEU A C 1
ATOM 1472 O O . LEU A 1 191 ? 13.977 2.646 24.25 1 86.69 191 LEU A O 1
ATOM 1476 N N . PRO A 1 192 ? 14.305 3.262 22.109 1 83.94 192 PRO A N 1
ATOM 1477 C CA . PRO A 1 192 ? 15.414 2.311 22.031 1 83.94 192 PRO A CA 1
ATOM 1478 C C . PRO A 1 192 ? 16.594 2.705 22.922 1 83.94 192 PRO A C 1
ATOM 1480 O O . PRO A 1 192 ? 17.391 1.849 23.312 1 83.94 192 PRO A O 1
ATOM 1483 N N . GLN A 1 193 ? 16.703 3.936 23.266 1 77.62 193 GLN A N 1
ATOM 1484 C CA . GLN A 1 193 ? 17.812 4.398 24.094 1 77.62 193 GLN A CA 1
ATOM 1485 C C . GLN A 1 193 ? 17.469 4.285 25.578 1 77.62 193 GLN A C 1
ATOM 1487 O O . GLN A 1 193 ? 18.359 4.164 26.422 1 77.62 193 GLN A O 1
ATOM 1492 N N . PHE A 1 194 ? 16.281 4.012 25.969 1 66.62 194 PHE A N 1
ATOM 1493 C CA . PHE A 1 194 ? 15.797 3.932 27.344 1 66.62 194 PHE A CA 1
ATOM 1494 C C . PHE A 1 194 ? 16.484 4.965 28.219 1 66.62 194 PHE A C 1
ATOM 1496 O O . PHE A 1 194 ? 16.844 4.676 29.375 1 66.62 194 PHE A O 1
ATOM 1503 N N . GLN A 1 195 ? 17.141 5.984 27.547 1 63.34 195 GLN A N 1
ATOM 1504 C CA . GLN A 1 195 ? 17.766 7.07 28.297 1 63.34 195 GLN A CA 1
ATOM 1505 C C . GLN A 1 195 ? 17.125 8.414 27.938 1 63.34 195 GLN A C 1
ATOM 1507 O O . GLN A 1 195 ? 16.719 8.641 26.797 1 63.34 195 GLN A O 1
ATOM 1512 N N . SER A 1 196 ? 16.656 9.047 29.031 1 61.84 196 SER A N 1
ATOM 1513 C CA . SER A 1 196 ? 16.109 10.383 28.812 1 61.84 196 SER A CA 1
ATOM 1514 C C . SER A 1 196 ? 17.047 11.461 29.344 1 61.84 196 SER A C 1
ATOM 1516 O O . SER A 1 196 ? 17.516 11.375 30.484 1 61.84 196 SER A O 1
ATOM 1518 N N . ILE A 1 197 ? 17.516 12.281 28.438 1 56.62 197 ILE A N 1
ATOM 1519 C CA . ILE A 1 197 ? 18.344 13.391 28.875 1 56.62 197 ILE A CA 1
ATOM 1520 C C . ILE A 1 197 ? 17.531 14.352 29.734 1 56.62 197 ILE A C 1
ATOM 1522 O O . ILE A 1 197 ? 18.047 14.93 30.688 1 56.62 197 ILE A O 1
ATOM 1526 N N . SER A 1 198 ? 16.281 14.367 29.406 1 58.38 198 SER A N 1
ATOM 1527 C CA . SER A 1 198 ? 15.43 15.281 30.156 1 58.38 198 SER A CA 1
ATOM 1528 C C . SER A 1 198 ? 15.211 14.773 31.578 1 58.38 198 SER A C 1
ATOM 1530 O O . SER A 1 198 ? 15.242 15.555 32.531 1 58.38 198 SER A O 1
ATOM 1532 N N . LEU A 1 199 ? 15 13.367 31.5 1 63.03 199 LEU A N 1
ATOM 1533 C CA . LEU A 1 199 ? 14.867 12.758 32.812 1 63.03 199 LEU A CA 1
ATOM 1534 C C . LEU A 1 199 ? 16.141 12 33.188 1 63.03 199 LEU A C 1
ATOM 1536 O O . LEU A 1 199 ? 16.281 10.828 32.844 1 63.03 199 LEU A O 1
ATOM 1540 N N . ARG A 1 200 ? 17.234 12.641 33.5 1 59.47 200 ARG A N 1
ATOM 1541 C CA . ARG A 1 200 ? 18.562 12.117 33.781 1 59.47 200 ARG A CA 1
ATOM 1542 C C . ARG A 1 200 ? 18.484 10.82 34.594 1 59.47 200 ARG A C 1
ATOM 1544 O O . ARG A 1 200 ? 19.406 10 34.531 1 59.47 200 ARG A O 1
ATOM 1551 N N . LYS A 1 201 ? 17.344 10.523 35.125 1 57.09 201 LYS A N 1
ATOM 1552 C CA . LYS A 1 201 ? 17.25 9.391 36.031 1 57.09 201 LYS A CA 1
ATOM 1553 C C . LYS A 1 201 ? 16.969 8.094 35.281 1 57.09 201 LYS A C 1
ATOM 1555 O O . LYS A 1 201 ? 17.203 7.004 35.781 1 57.09 201 LYS A O 1
ATOM 1560 N N . ILE A 1 202 ? 16.469 8.211 34.125 1 57.94 202 ILE A N 1
ATOM 1561 C CA . ILE A 1 202 ? 16.109 6.965 33.469 1 57.94 202 ILE A CA 1
ATOM 1562 C C . ILE A 1 202 ? 17.297 6.449 32.656 1 57.94 202 ILE A C 1
ATOM 1564 O O . ILE A 1 202 ? 17.516 6.887 31.516 1 57.94 202 ILE A O 1
ATOM 1568 N N . ARG A 1 203 ? 18.375 5.848 33.375 1 58.44 203 ARG A N 1
ATOM 1569 C CA . ARG A 1 203 ? 19.516 5.273 32.656 1 58.44 203 ARG A CA 1
ATOM 1570 C C . ARG A 1 203 ? 19.469 3.75 32.688 1 58.44 203 ARG A C 1
ATOM 1572 O O . ARG A 1 203 ? 19.906 3.121 33.656 1 58.44 203 ARG A O 1
ATOM 1579 N N . PHE A 1 204 ? 18.547 3.246 31.75 1 61.09 204 PHE A N 1
ATOM 1580 C CA . PHE A 1 204 ? 18.625 1.797 31.609 1 61.09 204 PHE A CA 1
ATOM 1581 C C . PHE A 1 204 ? 19.734 1.408 30.641 1 61.09 204 PHE A C 1
ATOM 1583 O O . PHE A 1 204 ? 19.844 1.976 29.547 1 61.09 204 PHE A O 1
ATOM 1590 N N . ASN A 1 205 ? 20.766 0.962 31.047 1 59 205 ASN A N 1
ATOM 1591 C CA . ASN A 1 205 ? 21.906 0.581 30.234 1 59 205 ASN A CA 1
ATOM 1592 C C . ASN A 1 205 ? 21.547 -0.495 29.219 1 59 205 ASN A C 1
ATOM 1594 O O . ASN A 1 205 ? 21.812 -1.68 29.438 1 59 205 ASN A O 1
ATOM 1598 N N . PHE A 1 206 ? 20.703 -0.116 28.297 1 62.91 206 PHE A N 1
ATOM 1599 C CA . PHE A 1 206 ? 20.406 -1.03 27.203 1 62.91 206 PHE A CA 1
ATOM 1600 C C . PHE A 1 206 ? 21.484 -0.968 26.141 1 62.91 206 PHE A C 1
ATOM 1602 O O . PHE A 1 206 ? 21.625 0.04 25.438 1 62.91 206 PHE A O 1
ATOM 1609 N N . PRO A 1 207 ? 22.469 -1.833 26.125 1 65.75 207 PRO A N 1
ATOM 1610 C CA . PRO A 1 207 ? 23.672 -1.771 25.281 1 65.75 207 PRO A CA 1
ATOM 1611 C C . PRO A 1 207 ? 23.359 -1.945 23.797 1 65.75 207 PRO A C 1
ATOM 1613 O O . PRO A 1 207 ? 24.266 -1.884 22.969 1 65.75 207 PRO A O 1
ATOM 1616 N N . TYR A 1 208 ? 22.078 -1.96 23.516 1 71.5 208 TYR A N 1
ATOM 1617 C CA . TYR A 1 208 ? 21.797 -2.279 22.109 1 71.5 208 TYR A CA 1
ATOM 1618 C C . TYR A 1 208 ? 21.406 -1.028 21.344 1 71.5 208 TYR A C 1
ATOM 1620 O O . TYR A 1 208 ? 20.953 -0.041 21.922 1 71.5 208 TYR A O 1
ATOM 1628 N N . PHE A 1 209 ? 21.656 -0.905 20.078 1 76.06 209 PHE A N 1
ATOM 1629 C CA . PHE A 1 209 ? 21.125 0.02 19.078 1 76.06 209 PHE A CA 1
ATOM 1630 C C . PHE A 1 209 ? 21.641 1.435 19.328 1 76.06 209 PHE A C 1
ATOM 1632 O O . PHE A 1 209 ? 20.859 2.389 19.344 1 76.06 209 PHE A O 1
ATOM 1639 N N . ARG A 1 210 ? 22.891 1.604 19.547 1 72.94 210 ARG A N 1
ATOM 1640 C CA . ARG A 1 210 ? 23.469 2.918 19.828 1 72.94 210 ARG A CA 1
ATOM 1641 C C . ARG A 1 210 ? 24.094 3.523 18.578 1 72.94 210 ARG A C 1
ATOM 1643 O O . ARG A 1 210 ? 24.531 4.676 18.594 1 72.94 210 ARG A O 1
ATOM 1650 N N . SER A 1 211 ? 23.969 2.854 17.531 1 76.5 211 SER A N 1
ATOM 1651 C CA . SER A 1 211 ? 24.5 3.408 16.297 1 76.5 211 SER A CA 1
ATOM 1652 C C . SER A 1 211 ? 23.531 4.387 15.656 1 76.5 211 SER A C 1
ATOM 1654 O O . SER A 1 211 ? 22.312 4.266 15.836 1 76.5 211 SER A O 1
ATOM 1656 N N . ASP A 1 212 ? 24.047 5.383 14.984 1 81.88 212 ASP A N 1
ATOM 1657 C CA . ASP A 1 212 ? 23.219 6.371 14.305 1 81.88 212 ASP A CA 1
ATOM 1658 C C . ASP A 1 212 ? 22.344 5.711 13.242 1 81.88 212 ASP A C 1
ATOM 1660 O O . ASP A 1 212 ? 21.234 6.176 12.977 1 81.88 212 ASP A O 1
ATOM 1664 N N . ARG A 1 213 ? 22.844 4.68 12.758 1 83.75 213 ARG A N 1
ATOM 1665 C CA . ARG A 1 213 ? 22.062 3.969 11.75 1 83.75 213 ARG A CA 1
ATOM 1666 C C . ARG A 1 213 ? 20.828 3.332 12.367 1 83.75 213 ARG A C 1
ATOM 1668 O O . ARG A 1 213 ? 19.734 3.402 11.789 1 83.75 213 ARG A O 1
ATOM 1675 N N . ASP A 1 214 ? 21.016 2.742 13.453 1 85.06 214 ASP A N 1
ATOM 1676 C CA . ASP A 1 214 ? 19.891 2.137 14.148 1 85.06 214 ASP A CA 1
ATOM 1677 C C . ASP A 1 214 ? 18.891 3.201 14.594 1 85.06 214 ASP A C 1
ATOM 1679 O O . ASP A 1 214 ? 17.672 2.994 14.508 1 85.06 214 ASP A O 1
ATOM 1683 N N . LYS A 1 215 ? 19.438 4.277 15.031 1 86.5 215 LYS A N 1
ATOM 1684 C CA . LYS A 1 215 ? 18.562 5.355 15.461 1 86.5 215 LYS A CA 1
ATOM 1685 C C . LYS A 1 215 ? 17.734 5.891 14.297 1 86.5 215 LYS A C 1
ATOM 1687 O O . LYS A 1 215 ? 16.547 6.184 14.445 1 86.5 215 LYS A O 1
ATOM 1692 N N . ARG A 1 216 ? 18.375 6.059 13.188 1 88.94 216 ARG A N 1
ATOM 1693 C CA . ARG A 1 216 ? 17.672 6.504 11.992 1 88.94 216 ARG A CA 1
ATOM 1694 C C . ARG A 1 216 ? 16.531 5.551 11.633 1 88.94 216 ARG A C 1
ATOM 1696 O O . ARG A 1 216 ? 15.43 5.988 11.305 1 88.94 216 ARG A O 1
ATOM 1703 N N . ASP A 1 217 ? 16.812 4.25 11.766 1 90.56 217 ASP A N 1
ATOM 1704 C CA . ASP A 1 217 ? 15.805 3.25 11.406 1 90.56 217 ASP A CA 1
ATOM 1705 C C . ASP A 1 217 ? 14.617 3.295 12.367 1 90.56 217 ASP A C 1
ATOM 1707 O O . ASP A 1 217 ? 13.469 3.209 11.938 1 90.56 217 ASP A O 1
ATOM 1711 N N . PHE A 1 218 ? 14.914 3.477 13.602 1 93.19 218 PHE A N 1
ATOM 1712 C CA . PHE A 1 218 ? 13.836 3.531 14.578 1 93.19 218 PHE A CA 1
ATOM 1713 C C . PHE A 1 218 ? 13.039 4.824 14.445 1 93.19 218 PHE A C 1
ATOM 1715 O O . PHE A 1 218 ? 11.82 4.836 14.625 1 93.19 218 PHE A O 1
ATOM 1722 N N . VAL A 1 219 ? 13.742 5.934 14.133 1 93.75 219 VAL A N 1
ATOM 1723 C CA . VAL A 1 219 ? 13.062 7.211 13.938 1 93.75 219 VAL A CA 1
ATOM 1724 C C . VAL A 1 219 ? 12.18 7.137 12.688 1 93.75 219 VAL A C 1
ATOM 1726 O O . VAL A 1 219 ? 11.078 7.68 12.672 1 93.75 219 VAL A O 1
ATOM 1729 N N . SER A 1 220 ? 12.672 6.441 11.703 1 94.31 220 SER A N 1
ATOM 1730 C CA . SER A 1 220 ? 11.875 6.246 10.492 1 94.31 220 SER A CA 1
ATOM 1731 C C . SER A 1 220 ? 10.625 5.426 10.781 1 94.31 220 SER A C 1
ATOM 1733 O O . SER A 1 220 ? 9.539 5.742 10.289 1 94.31 220 SER A O 1
ATOM 1735 N N . ALA A 1 221 ? 10.766 4.426 11.562 1 96.12 221 ALA A N 1
ATOM 1736 C CA . ALA A 1 221 ? 9.625 3.609 11.961 1 96.12 221 ALA A CA 1
ATOM 1737 C C . ALA A 1 221 ? 8.641 4.414 12.805 1 96.12 221 ALA A C 1
ATOM 1739 O O . ALA A 1 221 ? 7.422 4.301 12.625 1 96.12 221 ALA A O 1
ATOM 1740 N N . GLY A 1 222 ? 9.172 5.176 13.656 1 97.12 222 GLY A N 1
ATOM 1741 C CA . GLY A 1 222 ? 8.32 6.02 14.477 1 97.12 222 GLY A CA 1
ATOM 1742 C C . GLY A 1 222 ? 7.559 7.062 13.68 1 97.12 222 GLY A C 1
ATOM 1743 O O . GLY A 1 222 ? 6.379 7.312 13.938 1 97.12 222 GLY A O 1
ATOM 1744 N N . ALA A 1 223 ? 8.211 7.711 12.75 1 96.81 223 ALA A N 1
ATOM 1745 C CA . ALA A 1 223 ? 7.547 8.695 11.891 1 96.81 223 ALA A CA 1
ATOM 1746 C C . ALA A 1 223 ? 6.422 8.047 11.086 1 96.81 223 ALA A C 1
ATOM 1748 O O . ALA A 1 223 ? 5.332 8.609 10.977 1 96.81 223 ALA A O 1
ATOM 1749 N N . ALA A 1 224 ? 6.703 6.879 10.562 1 97.38 224 ALA A N 1
ATOM 1750 C CA . ALA A 1 224 ? 5.68 6.148 9.82 1 97.38 224 ALA A CA 1
ATOM 1751 C C . ALA A 1 224 ? 4.508 5.77 10.719 1 97.38 224 ALA A C 1
ATOM 1753 O O . ALA A 1 224 ? 3.35 5.844 10.305 1 97.38 224 ALA A O 1
ATOM 1754 N N . ALA A 1 225 ? 4.797 5.359 11.914 1 97.94 225 ALA A N 1
ATOM 1755 C CA . ALA A 1 225 ? 3.758 5.02 12.883 1 97.94 225 ALA A CA 1
ATOM 1756 C C . ALA A 1 225 ? 2.898 6.234 13.219 1 97.94 225 ALA A C 1
ATOM 1758 O O . ALA A 1 225 ? 1.697 6.102 13.469 1 97.94 225 ALA A O 1
ATOM 1759 N N . GLY A 1 226 ? 3.514 7.363 13.273 1 97.5 226 GLY A N 1
ATOM 1760 C CA . GLY A 1 226 ? 2.756 8.578 13.508 1 97.5 226 GLY A CA 1
ATOM 1761 C C . GLY A 1 226 ? 1.738 8.867 12.422 1 97.5 226 GLY A C 1
ATOM 1762 O O . GLY A 1 226 ? 0.593 9.219 12.711 1 97.5 226 GLY A O 1
ATOM 1763 N N . VAL A 1 227 ? 2.125 8.703 11.188 1 96.12 227 VAL A N 1
ATOM 1764 C CA . VAL A 1 227 ? 1.203 8.898 10.07 1 96.12 227 VAL A CA 1
ATOM 1765 C C . VAL A 1 227 ? 0.098 7.844 10.125 1 96.12 227 VAL A C 1
ATOM 1767 O O . VAL A 1 227 ? -1.075 8.156 9.906 1 96.12 227 VAL A O 1
ATOM 1770 N N . ALA A 1 228 ? 0.509 6.605 10.383 1 96.62 228 ALA A N 1
ATOM 1771 C CA . ALA A 1 228 ? -0.44 5.5 10.453 1 96.62 228 ALA A CA 1
ATOM 1772 C C . ALA A 1 228 ? -1.481 5.734 11.547 1 96.62 228 ALA A C 1
ATOM 1774 O O . ALA A 1 228 ? -2.668 5.461 11.352 1 96.62 228 ALA A O 1
ATOM 1775 N N . ALA A 1 229 ? -1.061 6.223 12.641 1 96 229 ALA A N 1
ATOM 1776 C CA . ALA A 1 229 ? -1.986 6.512 13.734 1 96 229 ALA A CA 1
ATOM 1777 C C . ALA A 1 229 ? -2.895 7.688 13.391 1 96 229 ALA A C 1
ATOM 1779 O O . ALA A 1 229 ? -4.07 7.699 13.758 1 96 229 ALA A O 1
ATOM 1780 N N . ALA A 1 230 ? -2.389 8.625 12.672 1 95.31 230 ALA A N 1
ATOM 1781 C CA . ALA A 1 230 ? -3.146 9.836 12.352 1 95.31 230 ALA A CA 1
ATOM 1782 C C . ALA A 1 230 ? -4.23 9.539 11.32 1 95.31 230 ALA A C 1
ATOM 1784 O O . ALA A 1 230 ? -5.371 9.992 11.461 1 95.31 230 ALA A O 1
ATOM 1785 N N . PHE A 1 231 ? -3.961 8.75 10.328 1 94.44 231 PHE A N 1
ATOM 1786 C CA . PHE A 1 231 ? -4.879 8.586 9.203 1 94.44 231 PHE A CA 1
ATOM 1787 C C . PHE A 1 231 ? -5.457 7.176 9.18 1 94.44 231 PHE A C 1
ATOM 1789 O O . PHE A 1 231 ? -6.344 6.875 8.375 1 94.44 231 PHE A O 1
ATOM 1796 N N . GLY A 1 232 ? -4.988 6.359 10.062 1 93.38 232 GLY A N 1
ATOM 1797 C CA . GLY A 1 232 ? -5.395 4.965 9.984 1 93.38 232 GLY A CA 1
ATOM 1798 C C . GLY A 1 232 ? -4.906 4.277 8.719 1 93.38 232 GLY A C 1
ATOM 1799 O O . GLY A 1 232 ? -5.625 3.463 8.133 1 93.38 232 GLY A O 1
ATOM 1800 N N . ALA A 1 233 ? -3.805 4.656 8.25 1 94.94 233 ALA A N 1
ATOM 1801 C CA . ALA A 1 233 ? -3.234 4.148 7.004 1 94.94 233 ALA A CA 1
ATOM 1802 C C . ALA A 1 233 ? -1.824 3.611 7.223 1 94.94 233 ALA A C 1
ATOM 1804 O O . ALA A 1 233 ? -0.84 4.301 6.953 1 94.94 233 ALA A O 1
ATOM 1805 N N . PRO A 1 234 ? -1.662 2.375 7.617 1 95.31 234 PRO A N 1
ATOM 1806 C CA . PRO A 1 234 ? -0.333 1.827 7.898 1 95.31 234 PRO A CA 1
ATOM 1807 C C . PRO A 1 234 ? 0.541 1.73 6.648 1 95.31 234 PRO A C 1
ATOM 1809 O O . PRO A 1 234 ? 1.748 1.975 6.715 1 95.31 234 PRO A O 1
ATOM 1812 N N . ILE A 1 235 ? 0.024 1.323 5.508 1 94.62 235 ILE A N 1
ATOM 1813 C CA . ILE A 1 235 ? 0.806 1.218 4.281 1 94.62 235 ILE A CA 1
ATOM 1814 C C . ILE A 1 235 ? 1.211 2.611 3.807 1 94.62 235 ILE A C 1
ATOM 1816 O O . ILE A 1 235 ? 2.357 2.828 3.41 1 94.62 235 ILE A O 1
ATOM 1820 N N . GLY A 1 236 ? 0.253 3.527 3.902 1 94.62 236 GLY A N 1
ATOM 1821 C CA . GLY A 1 236 ? 0.553 4.906 3.549 1 94.62 236 GLY A CA 1
ATOM 1822 C C . GLY A 1 236 ? 1.635 5.523 4.418 1 94.62 236 GLY A C 1
ATOM 1823 O O . GLY A 1 236 ? 2.473 6.281 3.928 1 94.62 236 GLY A O 1
ATOM 1824 N N . GLY A 1 237 ? 1.591 5.211 5.695 1 95.19 237 GLY A N 1
ATOM 1825 C CA . GLY A 1 237 ? 2.631 5.699 6.586 1 95.19 237 GLY A CA 1
ATOM 1826 C C . GLY A 1 237 ? 4.008 5.16 6.246 1 95.19 237 GLY A C 1
ATOM 1827 O O . GLY A 1 237 ? 4.996 5.895 6.305 1 95.19 237 GLY A O 1
ATOM 1828 N N . THR A 1 238 ? 4.07 3.941 5.875 1 94 238 THR A N 1
ATOM 1829 C CA . THR A 1 238 ? 5.336 3.328 5.48 1 94 238 THR A CA 1
ATOM 1830 C C . THR A 1 238 ? 5.887 3.992 4.223 1 94 238 THR A C 1
ATOM 1832 O O . THR A 1 238 ? 7.074 4.309 4.152 1 94 238 THR A O 1
ATOM 1835 N N . LEU A 1 239 ? 4.988 4.25 3.285 1 92.19 239 LEU A N 1
ATOM 1836 C CA . LEU A 1 239 ? 5.418 4.867 2.037 1 92.19 239 LEU A CA 1
ATOM 1837 C C . LEU A 1 239 ? 5.773 6.336 2.252 1 92.19 239 LEU A C 1
ATOM 1839 O O . LEU A 1 239 ? 6.629 6.883 1.552 1 92.19 239 LEU A O 1
ATOM 1843 N N . PHE A 1 240 ? 5.164 6.949 3.223 1 92.88 240 PHE A N 1
ATOM 1844 C CA . PHE A 1 240 ? 5.516 8.32 3.564 1 92.88 240 PHE A CA 1
ATOM 1845 C C . PHE A 1 240 ? 6.965 8.414 4.031 1 92.88 240 PHE A C 1
ATOM 1847 O O . PHE A 1 240 ? 7.699 9.312 3.613 1 92.88 240 PHE A O 1
ATOM 1854 N N . SER A 1 241 ? 7.328 7.531 4.91 1 91.56 241 SER A N 1
ATOM 1855 C CA . SER A 1 241 ? 8.703 7.523 5.395 1 91.56 241 SER A CA 1
ATOM 1856 C C . SER A 1 241 ? 9.688 7.191 4.273 1 91.56 241 SER A C 1
ATOM 1858 O O . SER A 1 241 ? 10.812 7.68 4.27 1 91.56 241 SER A O 1
ATOM 1860 N N . LEU A 1 242 ? 9.234 6.43 3.352 1 85.81 242 LEU A N 1
ATOM 1861 C CA . LEU A 1 242 ? 10.07 6.062 2.217 1 85.81 242 LEU A CA 1
ATOM 1862 C C . LEU A 1 242 ? 10.203 7.223 1.239 1 85.81 242 LEU A C 1
ATOM 1864 O O . LEU A 1 242 ? 11.297 7.484 0.724 1 85.81 242 LEU A O 1
ATOM 1868 N N . GLU A 1 243 ? 9.148 7.934 0.947 1 84.06 243 GLU A N 1
ATOM 1869 C CA . GLU A 1 243 ? 9.148 8.992 -0.056 1 84.06 243 GLU A CA 1
ATOM 1870 C C . GLU A 1 243 ? 9.695 10.297 0.517 1 84.06 243 GLU A C 1
ATOM 1872 O O . GLU A 1 243 ? 10.508 10.969 -0.125 1 84.06 243 GLU A O 1
ATOM 1877 N N . GLU A 1 244 ? 9.273 10.656 1.669 1 79.31 244 GLU A N 1
ATOM 1878 C CA . GLU A 1 244 ? 9.602 11.961 2.227 1 79.31 244 GLU A CA 1
ATOM 1879 C C . GLU A 1 244 ? 10.688 11.852 3.291 1 79.31 244 GLU A C 1
ATOM 1881 O O . GLU A 1 244 ? 11.383 12.828 3.576 1 79.31 244 GLU A O 1
ATOM 1886 N N . GLY A 1 245 ? 10.883 10.695 3.854 1 75.75 245 GLY A N 1
ATOM 1887 C CA . GLY A 1 245 ? 11.727 10.625 5.039 1 75.75 245 GLY A CA 1
ATOM 1888 C C . GLY A 1 245 ? 13.164 10.258 4.73 1 75.75 245 GLY A C 1
ATOM 1889 O O . GLY A 1 245 ? 14.062 11.094 4.863 1 75.75 245 GLY A O 1
ATOM 1890 N N . SER A 1 246 ? 13.367 9.023 4.305 1 72.25 246 SER A N 1
ATOM 1891 C CA . SER A 1 246 ? 14.727 8.5 4.309 1 72.25 246 SER A CA 1
ATOM 1892 C C . SER A 1 246 ? 15.242 8.297 2.889 1 72.25 246 SER A C 1
ATOM 1894 O O . SER A 1 246 ? 14.508 7.84 2.014 1 72.25 246 SER A O 1
ATOM 1896 N N . SER A 1 247 ? 16.453 8.742 2.725 1 71.75 247 SER A N 1
ATOM 1897 C CA . SER A 1 247 ? 17.141 8.531 1.453 1 71.75 247 SER A CA 1
ATOM 1898 C C . SER A 1 247 ? 17.656 7.098 1.342 1 71.75 247 SER A C 1
ATOM 1900 O O . SER A 1 247 ? 17.875 6.594 0.237 1 71.75 247 SER A O 1
ATOM 1902 N N . PHE A 1 248 ? 17.844 6.461 2.463 1 73.19 248 PHE A N 1
ATOM 1903 C CA . PHE A 1 248 ? 18.312 5.078 2.453 1 73.19 248 PHE A CA 1
ATOM 1904 C C . PHE A 1 248 ? 17.188 4.129 2.863 1 73.19 248 PHE A C 1
ATOM 1906 O O . PHE A 1 248 ? 16.562 4.312 3.908 1 73.19 248 PHE A O 1
ATOM 1913 N N . TRP A 1 249 ? 16.922 3.227 1.961 1 74.5 249 TRP A N 1
ATOM 1914 C CA . TRP A 1 249 ? 15.82 2.311 2.242 1 74.5 249 TRP A CA 1
ATOM 1915 C C . TRP A 1 249 ? 16.188 0.884 1.841 1 74.5 249 TRP A C 1
ATOM 1917 O O . TRP A 1 249 ? 16.688 0.653 0.744 1 74.5 249 TRP A O 1
ATOM 1927 N N . ASN A 1 250 ? 16.094 0.033 2.836 1 76.25 250 ASN A N 1
ATOM 1928 C CA . ASN A 1 250 ? 16.328 -1.385 2.584 1 76.25 250 ASN A CA 1
ATOM 1929 C C . ASN A 1 250 ? 15.062 -2.211 2.812 1 76.25 250 ASN A C 1
ATOM 1931 O O . ASN A 1 250 ? 14.117 -1.744 3.445 1 76.25 250 ASN A O 1
ATOM 1935 N N . GLN A 1 251 ? 15.055 -3.371 2.273 1 75.5 251 GLN A N 1
ATOM 1936 C CA . GLN A 1 251 ? 13.906 -4.266 2.377 1 75.5 251 GLN A CA 1
ATOM 1937 C C . GLN A 1 251 ? 13.641 -4.652 3.828 1 75.5 251 GLN A C 1
ATOM 1939 O O . GLN A 1 251 ? 12.484 -4.738 4.25 1 75.5 251 GLN A O 1
ATOM 1944 N N . GLY A 1 252 ? 14.672 -4.883 4.57 1 80.19 252 GLY A N 1
ATOM 1945 C CA . GLY A 1 252 ? 14.492 -5.215 5.977 1 80.19 252 GLY A CA 1
ATOM 1946 C C . GLY A 1 252 ? 13.836 -4.105 6.777 1 80.19 252 GLY A C 1
ATOM 1947 O O . GLY A 1 252 ? 13.016 -4.371 7.66 1 80.19 252 GLY A O 1
ATOM 1948 N N . LEU A 1 253 ? 14.188 -2.93 6.383 1 85.31 253 LEU A N 1
ATOM 1949 C CA . LEU A 1 253 ? 13.602 -1.772 7.055 1 85.31 253 LEU A CA 1
ATOM 1950 C C . LEU A 1 253 ? 12.125 -1.633 6.711 1 85.31 253 LEU A C 1
ATOM 1952 O O . LEU A 1 253 ? 11.32 -1.271 7.57 1 85.31 253 LEU A O 1
ATOM 1956 N N . THR A 1 254 ? 11.742 -1.969 5.523 1 86.88 254 THR A N 1
ATOM 1957 C CA . THR A 1 254 ? 10.352 -1.855 5.105 1 86.88 254 THR A CA 1
ATOM 1958 C C . THR A 1 254 ? 9.461 -2.756 5.953 1 86.88 254 THR A C 1
ATOM 1960 O O . THR A 1 254 ? 8.367 -2.354 6.359 1 86.88 254 THR A O 1
ATOM 1963 N N . TRP A 1 255 ? 9.891 -3.881 6.277 1 87.5 255 TRP A N 1
ATOM 1964 C CA . TRP A 1 255 ? 9.117 -4.84 7.062 1 87.5 255 TRP A CA 1
ATOM 1965 C C . TRP A 1 255 ? 8.938 -4.348 8.492 1 87.5 255 TRP A C 1
ATOM 1967 O O . TRP A 1 255 ? 7.844 -4.426 9.055 1 87.5 255 TRP A O 1
ATOM 1977 N N . LYS A 1 256 ? 9.938 -3.895 9.031 1 91.81 256 LYS A N 1
ATOM 1978 C CA . LYS A 1 256 ? 9.875 -3.41 10.406 1 91.81 256 LYS A CA 1
ATOM 1979 C C . LYS A 1 256 ? 9.016 -2.152 10.508 1 91.81 256 LYS A C 1
ATOM 1981 O O . LYS A 1 256 ? 8.242 -1.995 11.461 1 91.81 256 LYS A O 1
ATOM 1986 N N . VAL A 1 257 ? 9.18 -1.301 9.516 1 94.75 257 VAL A N 1
ATOM 1987 C CA . VAL A 1 257 ? 8.422 -0.053 9.523 1 94.75 257 VAL A CA 1
ATOM 1988 C C . VAL A 1 257 ? 6.934 -0.349 9.344 1 94.75 257 VAL A C 1
ATOM 1990 O O . VAL A 1 257 ? 6.09 0.253 10.016 1 94.75 257 VAL A O 1
ATOM 1993 N N . LEU A 1 258 ? 6.598 -1.272 8.469 1 94.88 258 LEU A N 1
ATOM 1994 C CA . LEU A 1 258 ? 5.195 -1.625 8.273 1 94.88 258 LEU A CA 1
ATOM 1995 C C . LEU A 1 258 ? 4.617 -2.273 9.523 1 94.88 258 LEU A C 1
ATOM 1997 O O . LEU A 1 258 ? 3.475 -2.004 9.898 1 94.88 258 LEU A O 1
ATOM 2001 N N . PHE A 1 259 ? 5.363 -3.127 10.117 1 93.88 259 PHE A N 1
ATOM 2002 C CA . PHE A 1 259 ? 4.926 -3.773 11.352 1 93.88 259 PHE A CA 1
ATOM 2003 C C . PHE A 1 259 ? 4.688 -2.742 12.445 1 93.88 259 PHE A C 1
ATOM 2005 O O . PHE A 1 259 ? 3.701 -2.824 13.18 1 93.88 259 PHE A O 1
ATOM 2012 N N . CYS A 1 260 ? 5.574 -1.823 12.555 1 96.94 260 CYS A N 1
ATOM 2013 C CA . CYS A 1 260 ? 5.43 -0.745 13.523 1 96.94 260 CYS A CA 1
ATOM 2014 C C . CYS A 1 260 ? 4.188 0.088 13.234 1 96.94 260 CYS A C 1
ATOM 2016 O O . CYS A 1 260 ? 3.434 0.423 14.148 1 96.94 260 CYS A O 1
ATOM 2018 N N . SER A 1 261 ? 3.977 0.424 12 1 96.75 261 SER A N 1
ATOM 2019 C CA . SER A 1 261 ? 2.818 1.215 11.594 1 96.75 261 SER A CA 1
ATOM 2020 C C . SER A 1 261 ? 1.517 0.472 11.875 1 96.75 261 SER A C 1
ATOM 2022 O O . SER A 1 261 ? 0.54 1.07 12.336 1 96.75 261 SER A O 1
ATOM 2024 N N . MET A 1 262 ? 1.482 -0.83 11.633 1 95 262 MET A N 1
ATOM 2025 C CA . MET A 1 262 ? 0.295 -1.63 11.922 1 95 262 MET A CA 1
ATOM 2026 C C . MET A 1 262 ? 0.029 -1.693 13.422 1 95 262 MET A C 1
ATOM 2028 O O . MET A 1 262 ? -1.119 -1.599 13.852 1 95 262 MET A O 1
ATOM 2032 N N . ALA A 1 263 ? 1.056 -1.828 14.18 1 94.81 263 ALA A N 1
ATOM 2033 C CA . ALA A 1 263 ? 0.911 -1.869 15.633 1 94.81 263 ALA A CA 1
ATOM 2034 C C . ALA A 1 263 ? 0.331 -0.562 16.172 1 94.81 263 ALA A C 1
ATOM 2036 O O . ALA A 1 263 ? -0.509 -0.569 17.062 1 94.81 263 ALA A O 1
ATOM 2037 N N . ALA A 1 264 ? 0.785 0.521 15.602 1 97.25 264 ALA A N 1
ATOM 2038 C CA . ALA A 1 264 ? 0.281 1.821 16.031 1 97.25 264 ALA A CA 1
ATOM 2039 C C . ALA A 1 264 ? -1.194 1.984 15.688 1 97.25 264 ALA A C 1
ATOM 2041 O O . ALA A 1 264 ? -1.997 2.398 16.531 1 97.25 264 ALA A O 1
ATOM 2042 N N . THR A 1 265 ? -1.562 1.688 14.461 1 95.19 265 THR A N 1
ATOM 2043 C CA . THR A 1 265 ? -2.934 1.842 13.992 1 95.19 265 THR A CA 1
ATOM 2044 C C . THR A 1 265 ? -3.881 0.947 14.789 1 95.19 265 THR A C 1
ATOM 2046 O O . THR A 1 265 ? -4.961 1.381 15.188 1 95.19 265 THR A O 1
ATOM 2049 N N . PHE A 1 266 ? -3.488 -0.265 15.102 1 92.56 266 PHE A N 1
ATOM 2050 C CA . PHE A 1 266 ? -4.391 -1.216 15.742 1 92.56 266 PHE A CA 1
ATOM 2051 C C . PHE A 1 266 ? -4.453 -0.974 17.25 1 92.56 266 PHE A C 1
ATOM 2053 O O . PHE A 1 266 ? -5.48 -1.23 17.875 1 92.56 266 PHE A O 1
ATOM 2060 N N . THR A 1 267 ? -3.369 -0.466 17.812 1 94.12 267 THR A N 1
ATOM 2061 C CA . THR A 1 267 ? -3.439 -0.057 19.219 1 94.12 267 THR A CA 1
ATOM 2062 C C . THR A 1 267 ? -4.426 1.093 19.391 1 94.12 267 THR A C 1
ATOM 2064 O O . THR A 1 267 ? -5.277 1.057 20.281 1 94.12 267 THR A O 1
ATOM 2067 N N . LEU A 1 268 ? -4.262 2.041 18.547 1 94.81 268 LEU A N 1
ATOM 2068 C CA . LEU A 1 268 ? -5.184 3.17 18.594 1 94.81 268 LEU A CA 1
ATOM 2069 C C . LEU A 1 268 ? -6.617 2.715 18.344 1 94.81 268 LEU A C 1
ATOM 2071 O O . LEU A 1 268 ? -7.539 3.127 19.047 1 94.81 268 LEU A O 1
ATOM 2075 N N . ASN A 1 269 ? -6.832 1.868 17.375 1 91.69 269 ASN A N 1
ATOM 2076 C CA . ASN A 1 269 ? -8.156 1.354 17.047 1 91.69 269 ASN A CA 1
ATOM 2077 C C . ASN A 1 269 ? -8.75 0.552 18.203 1 91.69 269 ASN A C 1
ATOM 2079 O O . ASN A 1 269 ? -9.945 0.643 18.484 1 91.69 269 ASN A O 1
ATOM 2083 N N . PHE A 1 270 ? -7.961 -0.2 18.906 1 91 270 PHE A N 1
ATOM 2084 C CA . PHE A 1 270 ? -8.406 -1.03 20.016 1 91 270 PHE A CA 1
ATOM 2085 C C . PHE A 1 270 ? -8.945 -0.17 21.156 1 91 270 PHE A C 1
ATOM 2087 O O . PHE A 1 270 ? -10.047 -0.398 21.641 1 91 270 PHE A O 1
ATOM 2094 N N . PHE A 1 271 ? -8.25 0.818 21.516 1 92.69 271 PHE A N 1
ATOM 2095 C CA . PHE A 1 271 ? -8.633 1.643 22.656 1 92.69 271 PHE A CA 1
ATOM 2096 C C . PHE A 1 271 ? -9.75 2.607 22.281 1 92.69 271 PHE A C 1
ATOM 2098 O O . PHE A 1 271 ? -10.656 2.859 23.094 1 92.69 271 PHE A O 1
ATOM 2105 N N . ARG A 1 272 ? -9.695 3.127 21.125 1 91.19 272 ARG A N 1
ATOM 2106 C CA . ARG A 1 272 ? -10.758 4.039 20.703 1 91.19 272 ARG A CA 1
ATOM 2107 C C . ARG A 1 272 ? -12.094 3.312 20.594 1 91.19 272 ARG A C 1
ATOM 2109 O O . ARG A 1 272 ? -13.125 3.844 20.984 1 91.19 272 ARG A O 1
ATOM 2116 N N . SER A 1 273 ? -12.102 2.109 20 1 88.12 273 SER A N 1
ATOM 2117 C CA . SER A 1 273 ? -13.328 1.33 19.875 1 88.12 273 SER A CA 1
ATOM 2118 C C . SER A 1 273 ? -13.859 0.917 21.25 1 88.12 273 SER A C 1
ATOM 2120 O O . SER A 1 273 ? -15.07 0.878 21.469 1 88.12 273 SER A O 1
ATOM 2122 N N . GLY A 1 274 ? -13.016 0.649 22.172 1 87 274 GLY A N 1
ATOM 2123 C CA . GLY A 1 274 ? -13.414 0.3 23.531 1 87 274 GLY A CA 1
ATOM 2124 C C . GLY A 1 274 ? -14.008 1.468 24.297 1 87 274 GLY A C 1
ATOM 2125 O O . GLY A 1 274 ? -15.047 1.328 24.953 1 87 274 GLY A O 1
ATOM 2126 N N . ILE A 1 275 ? -13.438 2.619 24.141 1 87.56 275 ILE A N 1
ATOM 2127 C CA . ILE A 1 275 ? -13.844 3.791 24.906 1 87.56 275 ILE A CA 1
ATOM 2128 C C . ILE A 1 275 ? -15.133 4.367 24.312 1 87.56 275 ILE A C 1
ATOM 2130 O O . ILE A 1 275 ? -16.047 4.75 25.047 1 87.56 275 ILE A O 1
ATOM 2134 N N . ARG A 1 276 ? -15.234 4.344 23.016 1 82.5 276 ARG A N 1
ATOM 2135 C CA . ARG A 1 276 ? -16.359 5.016 22.391 1 82.5 276 ARG A CA 1
ATOM 2136 C C . ARG A 1 276 ? -17.578 4.098 22.328 1 82.5 276 ARG A C 1
ATOM 2138 O O . ARG A 1 276 ? -18.703 4.543 22.547 1 82.5 276 ARG A O 1
ATOM 2145 N N . PHE A 1 277 ? -17.375 2.816 21.969 1 79.31 277 PHE A N 1
ATOM 2146 C CA . PHE A 1 277 ? -18.516 1.938 21.734 1 79.31 277 PHE A CA 1
ATOM 2147 C C . PHE A 1 277 ? -18.609 0.877 22.828 1 79.31 277 PHE A C 1
ATOM 2149 O O . PHE A 1 277 ? -19.594 0.133 22.891 1 79.31 277 PHE A O 1
ATOM 2156 N N . GLY A 1 278 ? -17.703 0.803 23.719 1 78.75 278 GLY A N 1
ATOM 2157 C CA . GLY A 1 278 ? -17.719 -0.238 24.719 1 78.75 278 GLY A CA 1
ATOM 2158 C C . GLY A 1 278 ? -17.406 -1.614 24.172 1 78.75 278 GLY A C 1
ATOM 2159 O O . GLY A 1 278 ? -17.594 -2.623 24.859 1 78.75 278 GLY A O 1
ATOM 2160 N N . SER A 1 279 ? -17.203 -1.688 22.906 1 79.19 279 SER A N 1
ATOM 2161 C CA . SER A 1 279 ? -16.875 -2.955 22.266 1 79.19 279 SER A CA 1
ATOM 2162 C C . SER A 1 279 ? -15.375 -3.223 22.297 1 79.19 279 SER A C 1
ATOM 2164 O O . SER A 1 279 ? -14.672 -2.986 21.312 1 79.19 279 SER A O 1
ATOM 2166 N N . TRP A 1 280 ? -14.977 -3.742 23.469 1 81.81 280 TRP A N 1
ATOM 2167 C CA . TRP A 1 280 ? -13.555 -4.043 23.641 1 81.81 280 TRP A CA 1
ATOM 2168 C C . TRP A 1 280 ? -13.148 -5.238 22.781 1 81.81 280 TRP A C 1
ATOM 2170 O O . TRP A 1 280 ? -13.805 -6.281 22.812 1 81.81 280 TRP A O 1
ATOM 2180 N N . GLY A 1 281 ? -12.273 -5.031 21.891 1 78.5 281 GLY A N 1
ATOM 2181 C CA . GLY A 1 281 ? -11.773 -6.117 21.062 1 78.5 281 GLY A CA 1
ATOM 2182 C C . GLY A 1 281 ? -12.211 -6.012 19.609 1 78.5 281 GLY A C 1
ATOM 2183 O O . GLY A 1 281 ? -11.781 -6.809 18.766 1 78.5 281 GLY A O 1
ATOM 2184 N N . SER A 1 282 ? -13.109 -5.082 19.359 1 78.44 282 SER A N 1
ATOM 2185 C CA . SER A 1 282 ? -13.492 -4.848 17.969 1 78.44 282 SER A CA 1
ATOM 2186 C C . SER A 1 282 ? -12.711 -3.688 17.359 1 78.44 282 SER A C 1
ATOM 2188 O O . SER A 1 282 ? -12.133 -2.881 18.094 1 78.44 282 SER A O 1
ATOM 2190 N N . PHE A 1 283 ? -12.391 -3.66 16.172 1 79.25 283 PHE A N 1
ATOM 2191 C CA . PHE A 1 283 ? -11.594 -2.658 15.469 1 79.25 283 PHE A CA 1
ATOM 2192 C C . PHE A 1 283 ? -12.445 -1.916 14.453 1 79.25 283 PHE A C 1
ATOM 2194 O O . PHE A 1 283 ? -12.328 -2.152 13.242 1 79.25 283 PHE A O 1
ATOM 2201 N N . GLU A 1 284 ? -13.195 -0.969 14.938 1 75.19 284 GLU A N 1
ATOM 2202 C CA . GLU A 1 284 ? -14.148 -0.288 14.062 1 75.19 284 GLU A CA 1
ATOM 2203 C C . GLU A 1 284 ? -13.656 1.113 13.703 1 75.19 284 GLU A C 1
ATOM 2205 O O . GLU A 1 284 ? -14.039 1.661 12.672 1 75.19 284 GLU A O 1
ATOM 2210 N N . LEU A 1 285 ? -12.852 1.67 14.555 1 80.06 285 LEU A N 1
ATOM 2211 C CA . LEU A 1 285 ? -12.43 3.049 14.344 1 80.06 285 LEU A CA 1
ATOM 2212 C C . LEU A 1 285 ? -10.93 3.119 14.047 1 80.06 285 LEU A C 1
ATOM 2214 O O . LEU A 1 285 ? -10.117 3.293 14.953 1 80.06 285 LEU A O 1
ATOM 2218 N N . PRO A 1 286 ? -10.758 3.115 12.664 1 79.31 286 PRO A N 1
ATOM 2219 C CA . PRO A 1 286 ? -9.336 3.168 12.32 1 79.31 286 PRO A CA 1
ATOM 2220 C C . PRO A 1 286 ? -8.789 4.594 12.281 1 79.31 286 PRO A C 1
ATOM 2222 O O . PRO A 1 286 ? -9.438 5.492 11.75 1 79.31 286 PRO A O 1
ATOM 2225 N N . GLY A 1 287 ? -7.852 5.094 13.031 1 82.31 287 GLY A N 1
ATOM 2226 C CA . GLY A 1 287 ? -7.113 6.344 12.938 1 82.31 287 GLY A CA 1
ATOM 2227 C C . GLY A 1 287 ? -7.809 7.504 13.625 1 82.31 287 GLY A C 1
ATOM 2228 O O . GLY A 1 287 ? -8.914 7.344 14.156 1 82.31 287 GLY A O 1
ATOM 2229 N N . LEU A 1 288 ? -7.195 8.664 13.547 1 86.38 288 LEU A N 1
ATOM 2230 C CA . LEU A 1 288 ? -7.727 9.883 14.141 1 86.38 288 LEU A CA 1
ATOM 2231 C C . LEU A 1 288 ? -8.664 10.594 13.172 1 86.38 288 LEU A C 1
ATOM 2233 O O . LEU A 1 288 ? -9.547 11.344 13.594 1 86.38 288 LEU A O 1
ATOM 2237 N N . LEU A 1 289 ? -8.461 10.391 11.883 1 83 289 LEU A N 1
ATOM 2238 C CA . LEU A 1 289 ? -9.297 10.945 10.82 1 83 289 LEU A CA 1
ATOM 2239 C C . LEU A 1 289 ? -9.992 9.836 10.047 1 83 289 LEU A C 1
ATOM 2241 O O . LEU A 1 289 ? -9.359 8.875 9.617 1 83 289 LEU A O 1
ATOM 2245 N N . ASN A 1 290 ? -11.273 9.898 10.117 1 81.38 290 ASN A N 1
ATOM 2246 C CA . ASN A 1 290 ? -12.07 8.938 9.359 1 81.38 290 ASN A CA 1
ATOM 2247 C C . ASN A 1 290 ? -12.844 9.617 8.227 1 81.38 290 ASN A C 1
ATOM 2249 O O . ASN A 1 290 ? -13.578 10.578 8.461 1 81.38 290 ASN A O 1
ATOM 2253 N N . PHE A 1 291 ? -12.703 9.195 7.023 1 88.19 291 PHE A N 1
ATOM 2254 C CA . PHE A 1 291 ? -13.352 9.82 5.871 1 88.19 291 PHE A CA 1
ATOM 2255 C C . PHE A 1 291 ? -14.703 9.18 5.598 1 88.19 291 PHE A C 1
ATOM 2257 O O . PHE A 1 291 ? -15.453 9.648 4.742 1 88.19 291 PHE A O 1
ATOM 2264 N N . GLY A 1 292 ? -15.031 8.18 6.328 1 82.19 292 GLY A N 1
ATOM 2265 C CA . GLY A 1 292 ? -16.297 7.504 6.098 1 82.19 292 GLY A CA 1
ATOM 2266 C C . GLY A 1 292 ? -16.281 6.594 4.883 1 82.19 292 GLY A C 1
ATOM 2267 O O . GLY A 1 292 ? -15.25 6.469 4.215 1 82.19 292 GLY A O 1
ATOM 2268 N N . GLU A 1 293 ? -17.406 5.938 4.641 1 79.5 293 GLU A N 1
ATOM 2269 C CA . GLU A 1 293 ? -17.5 5.02 3.512 1 79.5 293 GLU A CA 1
ATOM 2270 C C . GLU A 1 293 ? -18.203 5.672 2.326 1 79.5 293 GLU A C 1
ATOM 2272 O O . GLU A 1 293 ? -19.25 6.305 2.488 1 79.5 293 GLU A O 1
ATOM 2277 N N . PHE A 1 294 ? -17.5 5.609 1.202 1 82.69 294 PHE A N 1
ATOM 2278 C CA . PHE A 1 294 ? -18.078 6.148 -0.025 1 82.69 294 PHE A CA 1
ATOM 2279 C C . PHE A 1 294 ? -18.875 5.078 -0.767 1 82.69 294 PHE A C 1
ATOM 2281 O O . PHE A 1 294 ? -18.297 4.168 -1.362 1 82.69 294 PHE A O 1
ATOM 2288 N N . LYS A 1 295 ? -20.125 4.984 -0.607 1 74.06 295 LYS A N 1
ATOM 2289 C CA . LYS A 1 295 ? -20.969 3.988 -1.257 1 74.06 295 LYS A CA 1
ATOM 2290 C C . LYS A 1 295 ? -22.203 4.637 -1.886 1 74.06 295 LYS A C 1
ATOM 2292 O O . LYS A 1 295 ? -22.688 5.668 -1.409 1 74.06 295 LYS A O 1
ATOM 2297 N N . CYS A 1 296 ? -22.547 4.012 -2.996 1 70.69 296 CYS A N 1
ATOM 2298 C CA . CYS A 1 296 ? -23.781 4.445 -3.648 1 70.69 296 CYS A CA 1
ATOM 2299 C C . CYS A 1 296 ? -25 3.947 -2.889 1 70.69 296 CYS A C 1
ATOM 2301 O O . CYS A 1 296 ? -24.953 2.887 -2.266 1 70.69 296 CYS A O 1
ATOM 2303 N N . SER A 1 297 ? -25.938 4.844 -2.721 1 61.28 297 SER A N 1
ATOM 2304 C CA . SER A 1 297 ? -27.188 4.457 -2.047 1 61.28 297 SER A CA 1
ATOM 2305 C C . SER A 1 297 ? -27.828 3.25 -2.721 1 61.28 297 SER A C 1
ATOM 2307 O O . SER A 1 297 ? -27.719 3.084 -3.938 1 61.28 297 SER A O 1
ATOM 2309 N N . GLU A 1 298 ? -28.172 2.336 -1.998 1 56.88 298 GLU A N 1
ATOM 2310 C CA . GLU A 1 298 ? -28.766 1.082 -2.443 1 56.88 298 GLU A CA 1
ATOM 2311 C C . GLU A 1 298 ? -29.938 1.335 -3.398 1 56.88 298 GLU A C 1
ATOM 2313 O O . GLU A 1 298 ? -30.234 0.503 -4.262 1 56.88 298 GLU A O 1
ATOM 2318 N N . SER A 1 299 ? -30.531 2.465 -3.305 1 54.31 299 SER A N 1
ATOM 2319 C CA . SER A 1 299 ? -31.75 2.715 -4.059 1 54.31 299 SER A CA 1
ATOM 2320 C C . SER A 1 299 ? -31.438 3.117 -5.496 1 54.31 299 SER A C 1
ATOM 2322 O O . SER A 1 299 ? -32.281 2.924 -6.395 1 54.31 299 SER A O 1
ATOM 2324 N N . ASP A 1 300 ? -30.281 3.539 -5.703 1 57.28 300 ASP A N 1
ATOM 2325 C CA . ASP A 1 300 ? -29.953 4.023 -7.043 1 57.28 300 ASP A CA 1
ATOM 2326 C C . ASP A 1 300 ? -29.031 3.049 -7.773 1 57.28 300 ASP A C 1
ATOM 2328 O O . ASP A 1 300 ? -27.828 2.992 -7.496 1 57.28 300 ASP A O 1
ATOM 2332 N N . LYS A 1 301 ? -29.625 2.18 -8.539 1 56.78 301 LYS A N 1
ATOM 2333 C CA . LYS A 1 301 ? -28.953 1.126 -9.289 1 56.78 301 LYS A CA 1
ATOM 2334 C C . LYS A 1 301 ? -27.922 1.71 -10.258 1 56.78 301 LYS A C 1
ATOM 2336 O O . LYS A 1 301 ? -26.969 1.029 -10.648 1 56.78 301 LYS A O 1
ATOM 2341 N N . LYS A 1 302 ? -28.109 2.938 -10.625 1 61.41 302 LYS A N 1
ATOM 2342 C CA . LYS A 1 302 ? -27.25 3.52 -11.656 1 61.41 302 LYS A CA 1
ATOM 2343 C C . LYS A 1 302 ? -26.156 4.391 -11.039 1 61.41 302 LYS A C 1
ATOM 2345 O O . LYS A 1 302 ? -25.5 5.168 -11.742 1 61.41 302 LYS A O 1
ATOM 2350 N N . CYS A 1 303 ? -25.938 4.234 -9.711 1 70 303 CYS A N 1
ATOM 2351 C CA . CYS A 1 303 ? -24.953 5.098 -9.07 1 70 303 CYS A CA 1
ATOM 2352 C C . CYS A 1 303 ? -23.547 4.508 -9.195 1 70 303 CYS A C 1
ATOM 2354 O O . CYS A 1 303 ? -23.328 3.334 -8.891 1 70 303 CYS A O 1
ATOM 2356 N N . HIS A 1 304 ? -22.75 5.273 -9.969 1 78 304 HIS A N 1
ATOM 2357 C CA . HIS A 1 304 ? -21.328 4.961 -10.031 1 78 304 HIS A CA 1
ATOM 2358 C C . HIS A 1 304 ? -20.5 6.008 -9.297 1 78 304 HIS A C 1
ATOM 2360 O O . HIS A 1 304 ? -20.812 7.203 -9.352 1 78 304 HIS A O 1
ATOM 2366 N N . LEU A 1 305 ? -19.594 5.543 -8.531 1 83.12 305 LEU A N 1
ATOM 2367 C CA . LEU A 1 305 ? -18.734 6.461 -7.781 1 83.12 305 LEU A CA 1
ATOM 2368 C C . LEU A 1 305 ? -18.016 7.422 -8.719 1 83.12 305 LEU A C 1
ATOM 2370 O O . LEU A 1 305 ? -17.891 8.609 -8.422 1 83.12 305 LEU A O 1
ATOM 2374 N N . TRP A 1 306 ? -17.469 6.887 -9.789 1 86.56 306 TRP A N 1
ATOM 2375 C CA . TRP A 1 306 ? -16.859 7.73 -10.812 1 86.56 306 TRP A CA 1
ATOM 2376 C C . TRP A 1 306 ? -16.828 7.016 -12.164 1 86.56 306 TRP A C 1
ATOM 2378 O O . TRP A 1 306 ? -16.938 5.789 -12.219 1 86.56 306 TRP A O 1
ATOM 2388 N N . THR A 1 307 ? -16.891 7.746 -13.203 1 87.12 307 THR A N 1
ATOM 2389 C CA . THR A 1 307 ? -16.828 7.23 -14.562 1 87.12 307 THR A CA 1
ATOM 2390 C C . THR A 1 307 ? -15.602 7.77 -15.289 1 87.12 307 THR A C 1
ATOM 2392 O O . THR A 1 307 ? -14.922 8.664 -14.789 1 87.12 307 THR A O 1
ATOM 2395 N N . VAL A 1 308 ? -15.297 7.223 -16.453 1 86.62 308 VAL A N 1
ATOM 2396 C CA . VAL A 1 308 ? -14.109 7.582 -17.219 1 86.62 308 VAL A CA 1
ATOM 2397 C C . VAL A 1 308 ? -14.219 9.031 -17.688 1 86.62 308 VAL A C 1
ATOM 2399 O O . VAL A 1 308 ? -13.211 9.727 -17.812 1 86.62 308 VAL A O 1
ATOM 2402 N N . VAL A 1 309 ? -15.406 9.5 -17.906 1 86.69 309 VAL A N 1
ATOM 2403 C CA . VAL A 1 309 ? -15.602 10.875 -18.359 1 86.69 309 VAL A CA 1
ATOM 2404 C C . VAL A 1 309 ? -15.227 11.844 -17.234 1 86.69 309 VAL A C 1
ATOM 2406 O O . VAL A 1 309 ? -14.703 12.93 -17.484 1 86.69 309 VAL A O 1
ATOM 2409 N N . ASP A 1 310 ? -15.43 11.414 -16.016 1 91.81 310 ASP A N 1
ATOM 2410 C CA . ASP A 1 310 ? -15.102 12.25 -14.867 1 91.81 310 ASP A CA 1
ATOM 2411 C C . ASP A 1 310 ? -13.594 12.453 -14.75 1 91.81 310 ASP A C 1
ATOM 2413 O O . ASP A 1 310 ? -13.141 13.398 -14.102 1 91.81 310 ASP A O 1
ATOM 2417 N N . LEU A 1 311 ? -12.789 11.617 -15.398 1 92 311 LEU A N 1
ATOM 2418 C CA . LEU A 1 311 ? -11.336 11.719 -15.32 1 92 311 LEU A CA 1
ATOM 2419 C C . LEU A 1 311 ? -10.852 13.016 -15.961 1 92 311 LEU A C 1
ATOM 2421 O O . LEU A 1 311 ? -9.867 13.609 -15.516 1 92 311 LEU A O 1
ATOM 2425 N N . GLY A 1 312 ? -11.555 13.398 -17.016 1 93.25 312 GLY A N 1
ATOM 2426 C CA . GLY A 1 312 ? -11.211 14.68 -17.609 1 93.25 312 GLY A CA 1
ATOM 2427 C C . GLY A 1 312 ? -11.375 15.844 -16.656 1 93.25 312 GLY A C 1
ATOM 2428 O O . GLY A 1 312 ? -10.531 16.734 -16.609 1 93.25 312 GLY A O 1
ATOM 2429 N N . PHE A 1 313 ? -12.406 15.805 -15.891 1 94.81 313 PHE A N 1
ATOM 2430 C CA . PHE A 1 313 ? -12.641 16.859 -14.906 1 94.81 313 PHE A CA 1
ATOM 2431 C C . PHE A 1 313 ? -11.641 16.75 -13.758 1 94.81 313 PHE A C 1
ATOM 2433 O O . PHE A 1 313 ? -11.234 17.766 -13.195 1 94.81 313 PHE A O 1
ATOM 2440 N N . PHE A 1 314 ? -11.297 15.531 -13.398 1 97 314 PHE A N 1
ATOM 2441 C CA . PHE A 1 314 ? -10.336 15.336 -12.32 1 97 314 PHE A CA 1
ATOM 2442 C C . PHE A 1 314 ? -8.977 15.898 -12.711 1 97 314 PHE A C 1
ATOM 2444 O O . PHE A 1 314 ? -8.266 16.453 -11.867 1 97 314 PHE A O 1
ATOM 2451 N N . ILE A 1 315 ? -8.594 15.758 -13.992 1 96.94 315 ILE A N 1
ATOM 2452 C CA . ILE A 1 315 ? -7.34 16.312 -14.477 1 96.94 315 ILE A CA 1
ATOM 2453 C C . ILE A 1 315 ? -7.387 17.828 -14.398 1 96.94 315 ILE A C 1
ATOM 2455 O O . ILE A 1 315 ? -6.434 18.469 -13.938 1 96.94 315 ILE A O 1
ATOM 2459 N N . LEU A 1 316 ? -8.5 18.391 -14.75 1 97.44 316 LEU A N 1
ATOM 2460 C CA . LEU A 1 316 ? -8.664 19.844 -14.68 1 97.44 316 LEU A CA 1
ATOM 2461 C C . LEU A 1 316 ? -8.625 20.328 -13.234 1 97.44 316 LEU A C 1
ATOM 2463 O O . LEU A 1 316 ? -8.055 21.375 -12.938 1 97.44 316 LEU A O 1
ATOM 2467 N N . MET A 1 317 ? -9.25 19.594 -12.391 1 97.94 317 MET A N 1
ATOM 2468 C CA . MET A 1 317 ? -9.219 19.922 -10.969 1 97.94 317 MET A CA 1
ATOM 2469 C C . MET A 1 317 ? -7.805 19.812 -10.414 1 97.94 317 MET A C 1
ATOM 2471 O O . MET A 1 317 ? -7.43 20.562 -9.508 1 97.94 317 MET A O 1
ATOM 2475 N N . GLY A 1 318 ? -7.035 18.797 -10.938 1 98.19 318 GLY A N 1
ATOM 2476 C CA . GLY A 1 318 ? -5.633 18.703 -10.562 1 98.19 318 GLY A CA 1
ATOM 2477 C C . GLY A 1 318 ? -4.828 19.938 -10.938 1 98.19 318 GLY A C 1
ATOM 2478 O O . GLY A 1 318 ? -3.994 20.406 -10.164 1 98.19 318 GLY A O 1
ATOM 2479 N N . VAL A 1 319 ? -5.105 20.484 -12.07 1 98.12 319 VAL A N 1
ATOM 2480 C CA . VAL A 1 319 ? -4.418 21.688 -12.523 1 98.12 319 VAL A CA 1
ATOM 2481 C C . VAL A 1 319 ? -4.797 22.859 -11.625 1 98.12 319 VAL A C 1
ATOM 2483 O O . VAL A 1 319 ? -3.924 23.594 -11.141 1 98.12 319 VAL A O 1
ATOM 2486 N N . LEU A 1 320 ? -6.062 22.984 -11.344 1 98.06 320 LEU A N 1
ATOM 2487 C CA . LEU A 1 320 ? -6.531 24.078 -10.508 1 98.06 320 LEU A CA 1
ATOM 2488 C C . LEU A 1 320 ? -6.043 23.922 -9.07 1 98.06 320 LEU A C 1
ATOM 2490 O O . LEU A 1 320 ? -5.664 24.906 -8.43 1 98.06 320 LEU A O 1
ATOM 2494 N N . GLY A 1 321 ? -6.125 22.703 -8.609 1 97.88 321 GLY A N 1
ATOM 2495 C CA . GLY A 1 321 ? -5.613 22.453 -7.277 1 97.88 321 GLY A CA 1
ATOM 2496 C C . GLY A 1 321 ? -4.125 22.719 -7.145 1 97.88 321 GLY A C 1
ATOM 2497 O O . GLY A 1 321 ? -3.666 23.203 -6.109 1 97.88 321 GLY A O 1
ATOM 2498 N N . GLY A 1 322 ? -3.365 22.328 -8.18 1 98 322 GLY A N 1
ATOM 2499 C CA . GLY A 1 322 ? -1.944 22.641 -8.188 1 98 322 GLY A CA 1
ATOM 2500 C C . GLY A 1 322 ? -1.658 24.125 -8.203 1 98 322 GLY A C 1
ATOM 2501 O O . GLY A 1 322 ? -0.741 24.594 -7.527 1 98 322 GLY A O 1
ATOM 2502 N N . LEU A 1 323 ? -2.453 24.859 -8.883 1 98 323 LEU A N 1
ATOM 2503 C CA . LEU A 1 323 ? -2.299 26.312 -8.938 1 98 323 LEU A CA 1
ATOM 2504 C C . LEU A 1 323 ? -2.65 26.938 -7.594 1 98 323 LEU A C 1
ATOM 2506 O O . LEU A 1 323 ? -1.935 27.812 -7.109 1 98 323 LEU A O 1
ATOM 2510 N N . LEU A 1 324 ? -3.707 26.5 -7.004 1 98.12 324 LEU A N 1
ATOM 2511 C CA . LEU A 1 324 ? -4.105 27 -5.695 1 98.12 324 LEU A CA 1
ATOM 2512 C C . LEU A 1 324 ? -3.068 26.641 -4.637 1 98.12 324 LEU A C 1
ATOM 2514 O O . LEU A 1 324 ? -2.783 27.438 -3.74 1 98.12 324 LEU A O 1
ATOM 2518 N N . GLY A 1 325 ? -2.582 25.422 -4.738 1 98.19 325 GLY A N 1
ATOM 2519 C CA . GLY A 1 325 ? -1.525 25.031 -3.822 1 98.19 325 GLY A CA 1
ATOM 2520 C C . GLY A 1 325 ? -0.269 25.859 -3.965 1 98.19 325 GLY A C 1
ATOM 2521 O O . GLY A 1 325 ? 0.347 26.25 -2.967 1 98.19 325 GLY A O 1
ATOM 2522 N N . ALA A 1 326 ? 0.12 26.156 -5.164 1 98.19 326 ALA A N 1
ATOM 2523 C CA . ALA A 1 326 ? 1.28 27.016 -5.406 1 98.19 326 ALA A CA 1
ATOM 2524 C C . ALA A 1 326 ? 1.047 28.422 -4.867 1 98.19 326 ALA A C 1
ATOM 2526 O O . ALA A 1 326 ? 1.967 29.047 -4.344 1 98.19 326 ALA A O 1
ATOM 2527 N N . ALA A 1 327 ? -0.163 28.875 -5.008 1 98.12 327 ALA A N 1
ATOM 2528 C CA . ALA A 1 327 ? -0.511 30.188 -4.465 1 98.12 327 ALA A CA 1
ATOM 2529 C C . ALA A 1 327 ? -0.449 30.188 -2.938 1 98.12 327 ALA A C 1
ATOM 2531 O O . ALA A 1 327 ? 0.028 31.141 -2.328 1 98.12 327 ALA A O 1
ATOM 2532 N N . PHE A 1 328 ? -0.977 29.172 -2.385 1 98.31 328 PHE A N 1
ATOM 2533 C CA . PHE A 1 328 ? -0.928 29.016 -0.936 1 98.31 328 PHE A CA 1
ATOM 2534 C C . PHE A 1 328 ? 0.51 29.062 -0.435 1 98.31 328 PHE A C 1
ATOM 2536 O O . PHE A 1 328 ? 0.815 29.766 0.535 1 98.31 328 PHE A O 1
ATOM 2543 N N . ASN A 1 329 ? 1.394 28.281 -1.068 1 98.25 329 ASN A N 1
ATOM 2544 C CA . ASN A 1 329 ? 2.797 28.219 -0.675 1 98.25 329 ASN A CA 1
ATOM 2545 C C . ASN A 1 329 ? 3.5 29.562 -0.877 1 98.25 329 ASN A C 1
ATOM 2547 O O . ASN A 1 329 ? 4.371 29.922 -0.09 1 98.25 329 ASN A O 1
ATOM 2551 N N . CYS A 1 330 ? 3.172 30.234 -1.879 1 97.75 330 CYS A N 1
ATOM 2552 C CA . CYS A 1 330 ? 3.775 31.531 -2.139 1 97.75 330 CYS A CA 1
ATOM 2553 C C . CYS A 1 330 ? 3.375 32.531 -1.07 1 97.75 330 CYS A C 1
ATOM 2555 O O . CYS A 1 330 ? 4.223 33.25 -0.542 1 97.75 330 CYS A O 1
ATOM 2557 N N . LEU A 1 331 ? 2.086 32.594 -0.733 1 97.62 331 LEU A N 1
ATOM 2558 C CA . LEU A 1 331 ? 1.59 33.5 0.284 1 97.62 331 LEU A CA 1
ATOM 2559 C C . LEU A 1 331 ? 2.166 33.156 1.654 1 97.62 331 LEU A C 1
ATOM 2561 O O . LEU A 1 331 ? 2.564 34.062 2.404 1 97.62 331 LEU A O 1
ATOM 2565 N N . ASN A 1 332 ? 2.184 31.922 1.938 1 97.56 332 ASN A N 1
ATOM 2566 C CA . ASN A 1 332 ? 2.719 31.516 3.229 1 97.56 332 ASN A CA 1
ATOM 2567 C C . ASN A 1 332 ? 4.215 31.797 3.336 1 97.56 332 ASN A C 1
ATOM 2569 O O . ASN A 1 332 ? 4.715 32.125 4.414 1 97.56 332 ASN A O 1
ATOM 2573 N N . LYS A 1 333 ? 5 31.578 2.252 1 97.25 333 LYS A N 1
ATOM 2574 C CA . LYS A 1 333 ? 6.426 31.891 2.238 1 97.25 333 LYS A CA 1
ATOM 2575 C C . LYS A 1 333 ? 6.676 33.375 2.525 1 97.25 333 LYS A C 1
ATOM 2577 O O . LYS A 1 333 ? 7.57 33.719 3.301 1 97.25 333 LYS A O 1
ATOM 2582 N N . ARG A 1 334 ? 5.883 34.219 1.948 1 96.88 334 ARG A N 1
ATOM 2583 C CA . ARG A 1 334 ? 6.016 35.656 2.18 1 96.88 334 ARG A CA 1
ATOM 2584 C C . ARG A 1 334 ? 5.711 36 3.631 1 96.88 334 ARG A C 1
ATOM 2586 O O . ARG A 1 334 ? 6.387 36.844 4.227 1 96.88 334 ARG A O 1
ATOM 2593 N N . LEU A 1 335 ? 4.68 35.406 4.113 1 96.5 335 LEU A N 1
ATOM 2594 C CA . LEU A 1 335 ? 4.324 35.625 5.508 1 96.5 335 LEU A CA 1
ATOM 2595 C C . LEU A 1 335 ? 5.422 35.125 6.438 1 96.5 335 LEU A C 1
ATOM 2597 O O . LEU A 1 335 ? 5.715 35.75 7.461 1 96.5 335 LEU A O 1
ATOM 2601 N N . ALA A 1 336 ? 5.965 33.938 6.137 1 95.69 336 ALA A N 1
ATOM 2602 C CA . ALA A 1 336 ? 7.043 33.375 6.941 1 95.69 336 ALA A CA 1
ATOM 2603 C C . ALA A 1 336 ? 8.266 34.281 6.938 1 95.69 336 ALA A C 1
ATOM 2605 O O . ALA A 1 336 ? 8.906 34.5 7.977 1 95.69 336 ALA A O 1
ATOM 2606 N N . LYS A 1 337 ? 8.617 34.812 5.816 1 95.38 337 LYS A N 1
ATOM 2607 C CA . LYS A 1 337 ? 9.734 35.75 5.719 1 95.38 337 LYS A CA 1
ATOM 2608 C C . LYS A 1 337 ? 9.469 37.031 6.547 1 95.38 337 LYS A C 1
ATOM 2610 O O . LYS A 1 337 ? 10.375 37.531 7.203 1 95.38 337 LYS A O 1
ATOM 2615 N N . TYR A 1 338 ? 8.25 37.5 6.449 1 95.38 338 TYR A N 1
ATOM 2616 C CA . TYR A 1 338 ? 7.859 38.656 7.246 1 95.38 338 TYR A CA 1
ATOM 2617 C C . TYR A 1 338 ? 8.008 38.375 8.734 1 95.38 338 TYR A C 1
ATOM 2619 O O . TYR A 1 338 ? 8.508 39.219 9.484 1 95.38 338 TYR A O 1
ATOM 2627 N N . ARG A 1 339 ? 7.586 37.219 9.211 1 94.12 339 ARG A N 1
ATOM 2628 C CA . ARG A 1 339 ? 7.676 36.844 10.617 1 94.12 339 ARG A CA 1
ATOM 2629 C C . ARG A 1 339 ? 9.125 36.719 11.062 1 94.12 339 ARG A C 1
ATOM 2631 O O . ARG A 1 339 ? 9.477 37.094 12.18 1 94.12 339 ARG A O 1
ATOM 2638 N N . MET A 1 340 ? 9.914 36.156 10.219 1 91.56 340 MET A N 1
ATOM 2639 C CA . MET A 1 340 ? 11.328 35.969 10.539 1 91.56 340 MET A CA 1
ATOM 2640 C C . MET A 1 340 ? 12.031 37.312 10.695 1 91.56 340 MET A C 1
ATOM 2642 O O . MET A 1 340 ? 12.938 37.469 11.523 1 91.56 340 MET A O 1
ATOM 2646 N N . ARG A 1 341 ? 11.594 38.281 9.984 1 92.25 341 ARG A N 1
ATOM 2647 C CA . ARG A 1 341 ? 12.234 39.594 10 1 92.25 341 ARG A CA 1
ATOM 2648 C C . ARG A 1 341 ? 11.68 40.469 11.133 1 92.25 341 ARG A C 1
ATOM 2650 O O . ARG A 1 341 ? 12.422 41.219 11.75 1 92.25 341 ARG A O 1
ATOM 2657 N N . ASN A 1 342 ? 10.367 40.25 11.461 1 92.25 342 ASN A N 1
ATOM 2658 C CA . ASN A 1 342 ? 9.719 41.25 12.328 1 92.25 342 ASN A CA 1
ATOM 2659 C C . ASN A 1 342 ? 9.258 40.625 13.641 1 92.25 342 ASN A C 1
ATOM 2661 O O . ASN A 1 342 ? 9.102 41.312 14.648 1 92.25 342 ASN A O 1
ATOM 2665 N N . VAL A 1 343 ? 8.945 39.406 13.703 1 90.5 343 VAL A N 1
ATOM 2666 C CA . VAL A 1 343 ? 8.32 38.812 14.883 1 90.5 343 VAL A CA 1
ATOM 2667 C C . VAL A 1 343 ? 9.352 38 15.648 1 90.5 343 VAL A C 1
ATOM 2669 O O . VAL A 1 343 ? 9.477 38.125 16.875 1 90.5 343 VAL A O 1
ATOM 2672 N N . HIS A 1 344 ? 10.133 37.219 15 1 86.56 344 HIS A N 1
ATOM 2673 C CA . HIS A 1 344 ? 11.016 36.25 15.641 1 86.56 344 HIS A CA 1
ATOM 2674 C C . HIS A 1 344 ? 12.133 36.938 16.406 1 86.56 344 HIS A C 1
ATOM 2676 O O . HIS A 1 344 ? 12.555 36.469 17.469 1 86.56 344 HIS A O 1
ATOM 2682 N N . PRO A 1 345 ? 12.609 38.094 15.867 1 88.44 345 PRO A N 1
ATOM 2683 C CA . PRO A 1 345 ? 13.688 38.75 16.609 1 88.44 345 PRO A CA 1
ATOM 2684 C C . PRO A 1 345 ? 13.172 39.5 17.844 1 88.44 345 PRO A C 1
ATOM 2686 O O . PRO A 1 345 ? 13.961 39.875 18.719 1 88.44 345 PRO A O 1
ATOM 2689 N N . LYS A 1 346 ? 11.953 39.719 18.016 1 88.62 346 LYS A N 1
ATOM 2690 C CA . LYS A 1 346 ? 11.359 40.438 19.141 1 88.62 346 LYS A CA 1
ATOM 2691 C C . LYS A 1 346 ? 11.203 39.531 20.359 1 88.62 346 LYS A C 1
ATOM 2693 O O . LYS A 1 346 ? 11.391 38.312 20.25 1 88.62 346 LYS A O 1
ATOM 2698 N N . PRO A 1 347 ? 10.836 40.188 21.438 1 87 347 PRO A N 1
ATOM 2699 C CA . PRO A 1 347 ? 10.734 39.375 22.656 1 87 347 PRO A CA 1
ATOM 2700 C C . PRO A 1 347 ? 9.68 38.281 22.547 1 87 347 PRO A C 1
ATOM 2702 O O . PRO A 1 347 ? 8.781 38.344 21.719 1 87 347 PRO A O 1
ATOM 2705 N N . LYS A 1 348 ? 9.773 37.25 23.359 1 89.88 348 LYS A N 1
ATOM 2706 C CA . LYS A 1 348 ? 8.945 36.062 23.344 1 89.88 348 LYS A CA 1
ATOM 2707 C C . LYS A 1 348 ? 7.469 36.406 23.531 1 89.88 348 LYS A C 1
ATOM 2709 O O . LYS A 1 348 ? 6.59 35.688 23.031 1 89.88 348 LYS A O 1
ATOM 2714 N N . LEU A 1 349 ? 7.215 37.438 24.156 1 91.19 349 LEU A N 1
ATOM 2715 C CA . LEU A 1 349 ? 5.84 37.875 24.406 1 91.19 349 LEU A CA 1
ATOM 2716 C C . LEU A 1 349 ? 5.141 38.25 23.094 1 91.19 349 LEU A C 1
ATOM 2718 O O . LEU A 1 349 ? 3.934 38.031 22.953 1 91.19 349 LEU A O 1
ATOM 2722 N N . VAL A 1 350 ? 5.875 38.719 22.188 1 93.81 350 VAL A N 1
ATOM 2723 C CA . VAL A 1 350 ? 5.305 39.156 20.906 1 93.81 350 VAL A CA 1
ATOM 2724 C C . VAL A 1 350 ? 4.836 37.938 20.125 1 93.81 350 VAL A C 1
ATOM 2726 O O . VAL A 1 350 ? 3.846 38 19.391 1 93.81 350 VAL A O 1
ATOM 2729 N N . ARG A 1 351 ? 5.512 36.906 20.312 1 94.31 351 ARG A N 1
ATOM 2730 C CA . ARG A 1 351 ? 5.125 35.656 19.641 1 94.31 351 ARG A CA 1
ATOM 2731 C C . ARG A 1 351 ? 3.795 35.125 20.172 1 94.31 351 ARG A C 1
ATOM 2733 O O . ARG A 1 351 ? 2.955 34.656 19.406 1 94.31 351 ARG A O 1
ATOM 2740 N N . VAL A 1 352 ? 3.604 35.219 21.484 1 95.81 352 VAL A N 1
ATOM 2741 C CA . VAL A 1 352 ? 2.352 34.781 22.094 1 95.81 352 VAL A CA 1
ATOM 2742 C C . VAL A 1 352 ? 1.22 35.719 21.672 1 95.81 352 VAL A C 1
ATOM 2744 O O . VAL A 1 352 ? 0.108 35.281 21.391 1 95.81 352 VAL A O 1
ATOM 2747 N N . LEU A 1 353 ? 1.525 37.031 21.547 1 96.06 353 LEU A N 1
ATOM 2748 C CA . LEU A 1 353 ? 0.515 38 21.156 1 96.06 353 LEU A CA 1
ATOM 2749 C C . LEU A 1 353 ? 0.091 37.781 19.703 1 96.06 353 LEU A C 1
ATOM 2751 O O . LEU A 1 353 ? -1.07 38 19.359 1 96.06 353 LEU A O 1
ATOM 2755 N N . GLU A 1 354 ? 1.025 37.375 18.906 1 96.5 354 GLU A N 1
ATOM 2756 C CA . GLU A 1 354 ? 0.666 37.094 17.531 1 96.5 354 GLU A CA 1
ATOM 2757 C C . GLU A 1 354 ? -0.3 35.906 17.453 1 96.5 354 GLU A C 1
ATOM 2759 O O . GLU A 1 354 ? -1.275 35.938 16.703 1 96.5 354 GLU A O 1
ATOM 2764 N N . SER A 1 355 ? 0.029 34.844 18.203 1 97.31 355 SER A N 1
ATOM 2765 C CA . SER A 1 355 ? -0.849 33.688 18.203 1 97.31 355 SER A CA 1
ATOM 2766 C C . SER A 1 355 ? -2.242 34.062 18.719 1 97.31 355 SER A C 1
ATOM 2768 O O . SER A 1 355 ? -3.244 33.562 18.203 1 97.31 355 SER A O 1
ATOM 2770 N N . LEU A 1 356 ? -2.35 34.938 19.688 1 97.81 356 LEU A N 1
ATOM 2771 C CA . LEU A 1 356 ? -3.637 35.375 20.219 1 97.81 356 LEU A CA 1
ATOM 2772 C C . LEU A 1 356 ? -4.375 36.25 19.234 1 97.81 356 LEU A C 1
ATOM 2774 O O . LEU A 1 356 ? -5.605 36.219 19.141 1 97.81 356 LEU A O 1
ATOM 2778 N N . LEU A 1 357 ? -3.643 37.031 18.484 1 97.75 357 LEU A N 1
ATOM 2779 C CA . LEU A 1 357 ? -4.254 37.875 17.469 1 97.75 357 LEU A CA 1
ATOM 2780 C C . LEU A 1 357 ? -4.887 37.031 16.359 1 97.75 357 LEU A C 1
ATOM 2782 O O . LEU A 1 357 ? -6.008 37.312 15.922 1 97.75 357 LEU A O 1
ATOM 2786 N N . VAL A 1 358 ? -4.129 36.062 15.883 1 97.75 358 VAL A N 1
ATOM 2787 C CA . VAL A 1 358 ? -4.648 35.188 14.836 1 97.75 358 VAL A CA 1
ATOM 2788 C C . VAL A 1 358 ? -5.875 34.438 15.352 1 97.75 358 VAL A C 1
ATOM 2790 O O . VAL A 1 358 ? -6.859 34.25 14.625 1 97.75 358 VAL A O 1
ATOM 2793 N N . CYS A 1 359 ? -5.855 33.969 16.609 1 98.06 359 CYS A N 1
ATOM 2794 C CA . CYS A 1 359 ? -6.98 33.281 17.219 1 98.06 359 CYS A CA 1
ATOM 2795 C C . CYS A 1 359 ? -8.195 34.188 17.328 1 98.06 359 CYS A C 1
ATOM 2797 O O . CYS A 1 359 ? -9.32 33.781 17.031 1 98.06 359 CYS A O 1
ATOM 2799 N N . LEU A 1 360 ? -7.98 35.438 17.75 1 98.12 360 LEU A N 1
ATOM 2800 C CA . LEU A 1 360 ? -9.062 36.406 17.891 1 98.12 360 LEU A CA 1
ATOM 2801 C C . LEU A 1 360 ? -9.719 36.688 16.531 1 98.12 360 LEU A C 1
ATOM 2803 O O . LEU A 1 360 ? -10.945 36.656 16.422 1 98.12 360 LEU A O 1
ATOM 2807 N N . SER A 1 361 ? -8.922 36.906 15.539 1 98 361 SER A N 1
ATOM 2808 C CA . SER A 1 361 ? -9.445 37.188 14.203 1 98 361 SER A CA 1
ATOM 2809 C C . SER A 1 361 ? -10.188 36 13.633 1 98 361 SER A C 1
ATOM 2811 O O . SER A 1 361 ? -11.25 36.156 13.031 1 98 361 SER A O 1
ATOM 2813 N N . THR A 1 362 ? -9.602 34.781 13.781 1 97.88 362 THR A N 1
ATOM 2814 C CA . THR A 1 362 ? -10.227 33.594 13.258 1 97.88 362 THR A CA 1
ATOM 2815 C C . THR A 1 362 ? -11.562 33.312 13.953 1 97.88 362 THR A C 1
ATOM 2817 O O . THR A 1 362 ? -12.547 32.969 13.305 1 97.88 362 THR A O 1
ATOM 2820 N N . THR A 1 363 ? -11.633 33.5 15.273 1 97.75 363 THR A N 1
ATOM 2821 C CA . THR A 1 363 ? -12.859 33.25 16.031 1 97.75 363 THR A CA 1
ATOM 2822 C C . THR A 1 363 ? -13.938 34.281 15.633 1 97.75 363 THR A C 1
ATOM 2824 O O . THR A 1 363 ? -15.109 33.906 15.516 1 97.75 363 THR A O 1
ATOM 2827 N N . LEU A 1 364 ? -13.531 35.469 15.414 1 97.06 364 LEU A N 1
ATOM 2828 C CA . LEU A 1 364 ? -14.477 36.5 15 1 97.06 364 LEU A CA 1
ATOM 2829 C C . LEU A 1 364 ? -15.055 36.188 13.625 1 97.06 364 LEU A C 1
ATOM 2831 O O . LEU A 1 364 ? -16.266 36.344 13.414 1 97.06 364 LEU A O 1
ATOM 2835 N N . VAL A 1 365 ? -14.219 35.812 12.742 1 96.69 365 VAL A N 1
ATOM 2836 C CA . VAL A 1 365 ? -14.672 35.5 11.383 1 96.69 365 VAL A CA 1
ATOM 2837 C C . VAL A 1 365 ? -15.602 34.312 11.406 1 96.69 365 VAL A C 1
ATOM 2839 O O . VAL A 1 365 ? -16.625 34.281 10.727 1 96.69 365 VAL A O 1
ATOM 2842 N N . ILE A 1 366 ? -15.227 33.281 12.141 1 95.88 366 ILE A N 1
ATOM 2843 C CA . ILE A 1 366 ? -16.031 32.062 12.227 1 95.88 366 ILE A CA 1
ATOM 2844 C C . ILE A 1 366 ? -17.406 32.375 12.773 1 95.88 366 ILE A C 1
ATOM 2846 O O . ILE A 1 366 ? -18.422 31.953 12.227 1 95.88 366 ILE A O 1
ATOM 2850 N N . PHE A 1 367 ? -17.484 33.156 13.844 1 95.31 367 PHE A N 1
ATOM 2851 C CA . PHE A 1 367 ? -18.734 33.469 14.5 1 95.31 367 PHE A CA 1
ATOM 2852 C C . PHE A 1 367 ? -19.609 34.375 13.609 1 95.31 367 PHE A C 1
ATOM 2854 O O . PHE A 1 367 ? -20.781 34.094 13.398 1 95.31 367 PHE A O 1
ATOM 2861 N N . VAL A 1 368 ? -19.031 35.375 13.016 1 94.75 368 VAL A N 1
ATOM 2862 C CA . VAL A 1 368 ? -19.766 36.312 12.203 1 94.75 368 VAL A CA 1
ATOM 2863 C C . VAL A 1 368 ? -20.234 35.656 10.914 1 94.75 368 VAL A C 1
ATOM 2865 O O . VAL A 1 368 ? -21.375 35.844 10.477 1 94.75 368 VAL A O 1
ATOM 2868 N N . ALA A 1 369 ? -19.375 34.906 10.305 1 95.12 369 ALA A N 1
ATOM 2869 C CA . ALA A 1 369 ? -19.75 34.219 9.062 1 95.12 369 ALA A CA 1
ATOM 2870 C C . ALA A 1 369 ? -20.875 33.219 9.305 1 95.12 369 ALA A C 1
ATOM 2872 O O . ALA A 1 369 ? -21.781 33.094 8.484 1 95.12 369 ALA A O 1
ATOM 2873 N N . SER A 1 370 ? -20.875 32.562 10.406 1 93.56 370 SER A N 1
ATOM 2874 C CA . SER A 1 370 ? -21.891 31.547 10.719 1 93.56 370 SER A CA 1
ATOM 2875 C C . SER A 1 370 ? -23.234 32.219 11.016 1 93.56 370 SER A C 1
ATOM 2877 O O . SER A 1 370 ? -24.281 31.641 10.727 1 93.56 370 SER A O 1
ATOM 2879 N N . MET A 1 371 ? -23.266 33.438 11.516 1 90.06 371 MET A N 1
ATOM 2880 C CA . MET A 1 371 ? -24.5 34.094 11.938 1 90.06 371 MET A CA 1
ATOM 2881 C C . MET A 1 371 ? -25.094 34.938 10.805 1 90.06 371 MET A C 1
ATOM 2883 O O . MET A 1 371 ? -26.312 35.062 10.703 1 90.06 371 MET A O 1
ATOM 2887 N N . VAL A 1 372 ? -24.188 35.344 9.938 1 90.38 372 VAL A N 1
ATOM 2888 C CA . VAL A 1 372 ? -24.688 36.344 9.008 1 90.38 372 VAL A CA 1
ATOM 2889 C C . VAL A 1 372 ? -24.672 35.812 7.586 1 90.38 372 VAL A C 1
ATOM 2891 O O . VAL A 1 372 ? -25.531 36.156 6.77 1 90.38 372 VAL A O 1
ATOM 2894 N N . LEU A 1 373 ? -23.812 34.969 7.227 1 89.75 373 LEU A N 1
ATOM 2895 C CA . LEU A 1 373 ? -23.578 34.625 5.824 1 89.75 373 LEU A CA 1
ATOM 2896 C C . LEU A 1 373 ? -24.188 33.281 5.488 1 89.75 373 LEU A C 1
ATOM 2898 O O . LEU A 1 373 ? -24.031 32.781 4.367 1 89.75 373 LEU A O 1
ATOM 2902 N N . GLY A 1 374 ? -24.891 32.656 6.363 1 89 374 GLY A N 1
ATOM 2903 C CA . GLY A 1 374 ? -25.453 31.359 6.09 1 89 374 GLY A CA 1
ATOM 2904 C C . GLY A 1 374 ? -26.781 31.422 5.359 1 89 374 GLY A C 1
ATOM 2905 O O . GLY A 1 374 ? -27.5 32.406 5.453 1 89 374 GLY A O 1
ATOM 2906 N N . GLU A 1 375 ? -27 30.375 4.457 1 90.75 375 GLU A N 1
ATOM 2907 C CA . GLU A 1 375 ? -28.281 30.188 3.789 1 90.75 375 GLU A CA 1
ATOM 2908 C C . GLU A 1 375 ? -29.016 28.953 4.332 1 90.75 375 GLU A C 1
ATOM 2910 O O . GLU A 1 375 ? -28.391 27.938 4.609 1 90.75 375 GLU A O 1
ATOM 2915 N N . CYS A 1 376 ? -30.312 29.141 4.52 1 90.62 376 CYS A N 1
ATOM 2916 C CA . CYS A 1 376 ? -31.109 28.031 5.016 1 90.62 376 CYS A CA 1
ATOM 2917 C C . CYS A 1 376 ? -31.5 27.078 3.887 1 90.62 376 CYS A C 1
ATOM 2919 O O . CYS A 1 376 ? -32.031 27.516 2.863 1 90.62 376 CYS A O 1
ATOM 2921 N N . ARG A 1 377 ? -31.078 25.859 4.027 1 89.12 377 ARG A N 1
ATOM 2922 C CA . ARG A 1 377 ? -31.359 24.828 3.041 1 89.12 377 ARG A CA 1
ATOM 2923 C C . ARG A 1 377 ? -32.219 23.703 3.65 1 89.12 377 ARG A C 1
ATOM 2925 O O . ARG A 1 377 ? -32.125 23.453 4.855 1 89.12 377 ARG A O 1
ATOM 2932 N N . PRO A 1 378 ? -32.969 23.016 2.824 1 85.44 378 PRO A N 1
ATOM 2933 C CA . PRO A 1 378 ? -33.812 21.938 3.352 1 85.44 378 PRO A CA 1
ATOM 2934 C C . PRO A 1 378 ? -33 20.688 3.734 1 85.44 378 PRO A C 1
ATOM 2936 O O . PRO A 1 378 ? -32.031 20.344 3.066 1 85.44 378 PRO A O 1
ATOM 2939 N N . LEU A 1 379 ? -33.438 20.109 4.867 1 77.81 379 LEU A N 1
ATOM 2940 C CA . LEU A 1 379 ? -32.812 18.891 5.359 1 77.81 379 LEU A CA 1
ATOM 2941 C C . LEU A 1 379 ? -33.281 17.688 4.543 1 77.81 379 LEU A C 1
ATOM 2943 O O . LEU A 1 379 ? -34.469 17.531 4.262 1 77.81 379 LEU A O 1
ATOM 2947 N N . SER A 1 380 ? -32.438 17.109 3.725 1 63.94 380 SER A N 1
ATOM 2948 C CA . SER A 1 380 ? -32.812 15.914 2.967 1 63.94 380 SER A CA 1
ATOM 2949 C C . SER A 1 380 ? -32.969 14.711 3.881 1 63.94 380 SER A C 1
ATOM 2951 O O . SER A 1 380 ? -32.188 14.5 4.805 1 63.94 380 SER A O 1
ATOM 2953 N N . SER A 1 381 ? -34.219 14.195 4.223 1 52.5 381 SER A N 1
ATOM 2954 C CA . SER A 1 381 ? -34.531 12.984 4.977 1 52.5 381 SER A CA 1
ATOM 2955 C C . SER A 1 381 ? -33.781 11.773 4.414 1 52.5 381 SER A C 1
ATOM 2957 O O . SER A 1 381 ? -34.375 10.969 3.684 1 52.5 381 SER A O 1
ATOM 2959 N N . ALA A 1 382 ? -32.781 11.727 3.84 1 48 382 ALA A N 1
ATOM 2960 C CA . ALA A 1 382 ? -32.312 10.445 3.32 1 48 382 ALA A CA 1
ATOM 2961 C C . ALA A 1 382 ? -32.031 9.469 4.457 1 48 382 ALA A C 1
ATOM 2963 O O . ALA A 1 382 ? -31.219 9.773 5.348 1 48 382 ALA A O 1
ATOM 2964 N N . ASN A 1 383 ? -33 8.672 4.91 1 44.09 383 ASN A N 1
ATOM 2965 C CA . ASN A 1 383 ? -32.844 7.453 5.691 1 44.09 383 ASN A CA 1
ATOM 2966 C C . ASN A 1 383 ? -31.672 6.609 5.16 1 44.09 383 ASN A C 1
ATOM 2968 O O . ASN A 1 383 ? -31.797 5.973 4.109 1 44.09 383 ASN A O 1
ATOM 2972 N N . HIS A 1 384 ? -30.641 7.109 5.246 1 45.41 384 HIS A N 1
ATOM 2973 C CA . HIS A 1 384 ? -29.562 6.211 4.844 1 45.41 384 HIS A CA 1
ATOM 2974 C C . HIS A 1 384 ? -29.641 4.891 5.598 1 45.41 384 HIS A C 1
ATOM 2976 O O . HIS A 1 384 ? -29.578 4.867 6.828 1 45.41 384 HIS A O 1
ATOM 2982 N N . GLY A 1 385 ? -30.375 3.994 5.191 1 37.34 385 GLY A N 1
ATOM 2983 C CA . GLY A 1 385 ? -30.625 2.635 5.641 1 37.34 385 GLY A CA 1
ATOM 2984 C C . GLY A 1 385 ? -29.359 1.843 5.883 1 37.34 385 GLY A C 1
ATOM 2985 O O . GLY A 1 385 ? -29.391 0.611 5.941 1 37.34 385 GLY A O 1
ATOM 2986 N N . ASP A 1 386 ? -28.172 2.373 5.719 1 42.88 386 ASP A N 1
ATOM 2987 C CA . ASP A 1 386 ? -27.094 1.382 5.809 1 42.88 386 ASP A CA 1
ATOM 2988 C C . ASP A 1 386 ? -26.703 1.129 7.266 1 42.88 386 ASP A C 1
ATOM 2990 O O . ASP A 1 386 ? -26.406 2.066 8 1 42.88 386 ASP A O 1
ATOM 2994 N N . ASN A 1 387 ? -27.094 -0.036 7.883 1 39.22 387 ASN A N 1
ATOM 2995 C CA . ASN A 1 387 ? -27.016 -0.556 9.25 1 39.22 387 ASN A CA 1
ATOM 2996 C C . ASN A 1 387 ? -25.594 -0.91 9.633 1 39.22 387 ASN A C 1
ATOM 2998 O O . ASN A 1 387 ? -25.359 -1.546 10.664 1 39.22 387 ASN A O 1
ATOM 3002 N N . ALA A 1 388 ? -24.609 -0.899 8.938 1 45.22 388 ALA A N 1
ATOM 3003 C CA . ALA A 1 388 ? -23.328 -1.257 9.555 1 45.22 388 ALA A CA 1
ATOM 3004 C C . ALA A 1 388 ? -22.906 -0.209 10.586 1 45.22 388 ALA A C 1
ATOM 3006 O O . ALA A 1 388 ? -23.047 0.993 10.344 1 45.22 388 ALA A O 1
ATOM 3007 N N . SER A 1 389 ? -22.5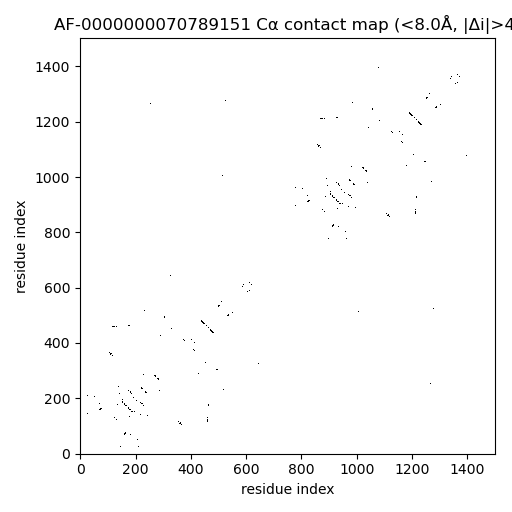 -0.713 11.828 1 49.5 389 SER A N 1
ATOM 3008 C CA . SER A 1 389 ? -22.156 0.089 12.992 1 49.5 389 SER A CA 1
ATOM 3009 C C . SER A 1 389 ? -21.297 1.285 12.602 1 49.5 389 SER A C 1
ATOM 3011 O O . SER A 1 389 ? -21.562 2.412 13.031 1 49.5 389 SER A O 1
ATOM 3013 N N . PHE A 1 390 ? -20.297 1.026 11.719 1 50.19 390 PHE A N 1
ATOM 3014 C CA . PHE A 1 390 ? -19.422 2.131 11.352 1 50.19 390 PHE A CA 1
ATOM 3015 C C . PHE A 1 390 ? -20.141 3.137 10.477 1 50.19 390 PHE A C 1
ATOM 3017 O O . PHE A 1 390 ? -20.031 4.348 10.68 1 50.19 390 PHE A O 1
ATOM 3024 N N . SER A 1 391 ? -20.859 2.602 9.555 1 55.66 391 SER A N 1
ATOM 3025 C CA . SER A 1 391 ? -21.609 3.479 8.664 1 55.66 391 SER A CA 1
ATOM 3026 C C . SER A 1 391 ? -22.703 4.227 9.422 1 55.66 391 SER A C 1
ATOM 3028 O O . SER A 1 391 ? -22.969 5.398 9.141 1 55.66 391 SER A O 1
ATOM 3030 N N . LEU A 1 392 ? -23.109 3.559 10.406 1 54.97 392 LEU A N 1
ATOM 3031 C CA . LEU A 1 392 ? -24.141 4.191 11.227 1 54.97 392 LEU A CA 1
ATOM 3032 C C . LEU A 1 392 ? -23.547 5.32 12.062 1 54.97 392 LEU A C 1
ATOM 3034 O O . LEU A 1 392 ? -24.188 6.359 12.258 1 54.97 392 LEU A O 1
ATOM 3038 N N . GLN A 1 393 ? -22.312 5.082 12.414 1 59.41 393 GLN A N 1
ATOM 3039 C CA . GLN A 1 393 ? -21.672 6.117 13.219 1 59.41 393 GLN A CA 1
ATOM 3040 C C . GLN A 1 393 ? -21.391 7.363 12.391 1 59.41 393 GLN A C 1
ATOM 3042 O O . GLN A 1 393 ? -21.609 8.484 12.852 1 59.41 393 GLN A O 1
ATOM 3047 N N . VAL A 1 394 ? -20.906 7.051 11.266 1 67.69 394 VAL A N 1
ATOM 3048 C CA . VAL A 1 394 ? -20.594 8.18 10.398 1 67.69 394 VAL A CA 1
ATOM 3049 C C . VAL A 1 394 ? -21.875 8.93 10.047 1 67.69 394 VAL A C 1
ATOM 3051 O O . VAL A 1 394 ? -21.922 10.164 10.078 1 67.69 394 VAL A O 1
ATOM 3054 N N . ALA A 1 395 ? -22.891 8.172 9.82 1 67.38 395 ALA A N 1
ATOM 3055 C CA . ALA A 1 395 ? -24.188 8.781 9.508 1 67.38 395 ALA A CA 1
ATOM 3056 C C . ALA A 1 395 ? -24.719 9.57 10.703 1 67.38 395 ALA A C 1
ATOM 3058 O O . ALA A 1 395 ? -25.266 10.664 10.539 1 67.38 395 ALA A O 1
ATOM 3059 N N . SER A 1 396 ? -24.469 9.008 11.852 1 70.44 396 SER A N 1
ATOM 3060 C CA . SER A 1 396 ? -24.922 9.703 13.055 1 70.44 396 SER A CA 1
ATOM 3061 C C . SER A 1 396 ? -24.109 10.969 13.289 1 70.44 396 SER A C 1
ATOM 3063 O O . SER A 1 396 ? -24.656 12 13.695 1 70.44 396 SER A O 1
ATOM 3065 N N . GLN A 1 397 ? -22.922 10.891 12.969 1 75.06 397 GLN A N 1
ATOM 3066 C CA . GLN A 1 397 ? -22.062 12.055 13.141 1 75.06 397 GLN A CA 1
ATOM 3067 C C . GLN A 1 397 ? -22.438 13.156 12.148 1 75.06 397 GLN A C 1
ATOM 3069 O O . GLN A 1 397 ? -22.453 14.336 12.508 1 75.06 397 GLN A O 1
ATOM 3074 N N . VAL A 1 398 ? -22.766 12.773 11.023 1 74.69 398 VAL A N 1
ATOM 3075 C CA . VAL A 1 398 ? -23.141 13.734 9.992 1 74.69 398 VAL A CA 1
ATOM 3076 C C . VAL A 1 398 ? -24.469 14.398 10.352 1 74.69 398 VAL A C 1
ATOM 3078 O O . VAL A 1 398 ? -24.594 15.625 10.266 1 74.69 398 VAL A O 1
ATOM 3081 N N . ASN A 1 399 ? -25.359 13.648 10.852 1 76.19 399 ASN A N 1
ATOM 3082 C CA . ASN A 1 399 ? -26.656 14.195 11.195 1 76.19 399 ASN A CA 1
ATOM 3083 C C . ASN A 1 399 ? -26.594 15.047 12.461 1 76.19 399 ASN A C 1
ATOM 3085 O O . ASN A 1 399 ? -27.281 16.078 12.562 1 76.19 399 ASN A O 1
ATOM 3089 N N . SER A 1 400 ? -25.75 14.609 13.359 1 78.88 400 SER A N 1
ATOM 3090 C CA . SER A 1 400 ? -25.641 15.344 14.617 1 78.88 400 SER A CA 1
ATOM 3091 C C . SER A 1 400 ? -24.844 16.641 14.445 1 78.88 400 SER A C 1
ATOM 3093 O O . SER A 1 400 ? -24.953 17.547 15.258 1 78.88 400 SER A O 1
ATOM 3095 N N . SER A 1 401 ? -24.156 16.781 13.375 1 85.25 401 SER A N 1
ATOM 3096 C CA . SER A 1 401 ? -23.281 17.938 13.18 1 85.25 401 SER A CA 1
ATOM 3097 C C . SER A 1 401 ? -24 19.016 12.375 1 85.25 401 SER A C 1
ATOM 3099 O O . SER A 1 401 ? -23.453 20.109 12.172 1 85.25 401 SER A O 1
ATOM 3101 N N . ILE A 1 402 ? -25.219 18.781 12.031 1 86.06 402 ILE A N 1
ATOM 3102 C CA . ILE A 1 402 ? -25.984 19.797 11.312 1 86.06 402 ILE A CA 1
ATOM 3103 C C . ILE A 1 402 ? -26.453 20.875 12.281 1 86.06 402 ILE A C 1
ATOM 3105 O O . ILE A 1 402 ? -26.984 20.562 13.352 1 86.06 402 ILE A O 1
ATOM 3109 N N . LYS A 1 403 ? -26.172 22.109 11.93 1 87.88 403 LYS A N 1
ATOM 3110 C CA . LYS A 1 403 ? -26.562 23.234 12.773 1 87.88 403 LYS A CA 1
ATOM 3111 C C . LYS A 1 403 ? -27.75 23.984 12.18 1 87.88 403 LYS A C 1
ATOM 3113 O O . LYS A 1 403 ? -27.766 24.281 10.984 1 87.88 403 LYS A O 1
ATOM 3118 N N . THR A 1 404 ? -28.719 24.188 13.008 1 86.62 404 THR A N 1
ATOM 3119 C CA . THR A 1 404 ? -29.938 24.859 12.57 1 86.62 404 THR A CA 1
ATOM 3120 C C . THR A 1 404 ? -30.016 26.266 13.133 1 86.62 404 THR A C 1
ATOM 3122 O O . THR A 1 404 ? -31.109 26.781 13.398 1 86.62 404 THR A O 1
ATOM 3125 N N . PHE A 1 405 ? -28.938 26.969 13.203 1 86.62 405 PHE A N 1
ATOM 3126 C CA . PHE A 1 405 ? -28.906 28.328 13.758 1 86.62 405 PHE A CA 1
ATOM 3127 C C . PHE A 1 405 ? -29.734 29.281 12.906 1 86.62 405 PHE A C 1
ATOM 3129 O O . PHE A 1 405 ? -29.5 29.391 11.703 1 86.62 405 PHE A O 1
ATOM 3136 N N . PHE A 1 406 ? -30.75 29.953 13.422 1 85.94 406 PHE A N 1
ATOM 3137 C CA . PHE A 1 406 ? -31.516 31.031 12.812 1 85.94 406 PHE A CA 1
ATOM 3138 C C . PHE A 1 406 ? -32.312 30.516 11.609 1 85.94 406 PHE A C 1
ATOM 3140 O O . PHE A 1 406 ? -32.594 31.281 10.688 1 85.94 406 PHE A O 1
ATOM 3147 N N . CYS A 1 407 ? -32.406 29.297 11.438 1 88.31 407 CYS A N 1
ATOM 3148 C CA . CYS A 1 407 ? -33.188 28.719 10.352 1 88.31 407 CYS A CA 1
ATOM 3149 C C . CYS A 1 407 ? -34.469 28.062 10.883 1 88.31 407 CYS A C 1
ATOM 3151 O O . CYS A 1 407 ? -34.438 27.453 11.953 1 88.31 407 CYS A O 1
ATOM 3153 N N . PRO A 1 408 ? -35.562 28.391 10.102 1 83 408 PRO A N 1
ATOM 3154 C CA . PRO A 1 408 ? -36.844 27.812 10.539 1 83 408 PRO A CA 1
ATOM 3155 C C . PRO A 1 408 ? -36.844 26.281 10.484 1 83 408 PRO A C 1
ATOM 3157 O O . PRO A 1 408 ? -35.844 25.672 10.086 1 83 408 PRO A O 1
ATOM 3160 N N . ASN A 1 409 ? -38 25.656 10.703 1 77.12 409 ASN A N 1
ATOM 3161 C CA . ASN A 1 409 ? -38.156 24.219 10.906 1 77.12 409 ASN A CA 1
ATOM 3162 C C . ASN A 1 409 ? -37.844 23.438 9.633 1 77.12 409 ASN A C 1
ATOM 3164 O O . ASN A 1 409 ? -38.156 23.906 8.531 1 77.12 409 ASN A O 1
ATOM 3168 N N . ASP A 1 410 ? -36.969 22.375 9.586 1 80.75 410 ASP A N 1
ATOM 3169 C CA . ASP A 1 410 ? -36.594 21.375 8.602 1 80.75 410 ASP A CA 1
ATOM 3170 C C . ASP A 1 410 ? -35.531 21.922 7.629 1 80.75 410 ASP A C 1
ATOM 3172 O O . ASP A 1 410 ? -35.469 21.516 6.469 1 80.75 410 ASP A O 1
ATOM 3176 N N . THR A 1 411 ? -35 23.156 8.102 1 87.44 411 THR A N 1
ATOM 3177 C CA . THR A 1 411 ? -33.906 23.688 7.312 1 87.44 411 THR A CA 1
ATOM 3178 C C . THR A 1 411 ? -32.656 23.812 8.164 1 87.44 411 THR A C 1
ATOM 3180 O O . THR A 1 411 ? -32.719 23.812 9.398 1 87.44 411 THR A O 1
ATOM 3183 N N . TYR A 1 412 ? -31.547 23.797 7.566 1 88.88 412 TYR A N 1
ATOM 3184 C CA . TYR A 1 412 ? -30.297 23.953 8.297 1 88.88 412 TYR A CA 1
ATOM 3185 C C . TYR A 1 412 ? -29.438 25.062 7.711 1 88.88 412 TYR A C 1
ATOM 3187 O O . TYR A 1 412 ? -29.641 25.453 6.555 1 88.88 412 TYR A O 1
ATOM 3195 N N . ASN A 1 413 ? -28.641 25.672 8.516 1 92.12 413 ASN A N 1
ATOM 3196 C CA . ASN A 1 413 ? -27.688 26.719 8.125 1 92.12 413 ASN A CA 1
ATOM 3197 C C . ASN A 1 413 ? -26.406 26.109 7.551 1 92.12 413 ASN A C 1
ATOM 3199 O O . ASN A 1 413 ? -25.625 25.484 8.273 1 92.12 413 ASN A O 1
ATOM 3203 N N . ASP A 1 414 ? -26.125 26.312 6.293 1 92.38 414 ASP A N 1
ATOM 3204 C CA . ASP A 1 414 ? -25.016 25.641 5.605 1 92.38 414 ASP A CA 1
ATOM 3205 C C . ASP A 1 414 ? -23.672 26.188 6.074 1 92.38 414 ASP A C 1
ATOM 3207 O O . ASP A 1 414 ? -22.734 25.422 6.281 1 92.38 414 ASP A O 1
ATOM 3211 N N . MET A 1 415 ? -23.562 27.516 6.355 1 94.38 415 MET A N 1
ATOM 3212 C CA . MET A 1 415 ? -22.297 28.094 6.785 1 94.38 415 MET A CA 1
ATOM 3213 C C . MET A 1 415 ? -21.969 27.672 8.211 1 94.38 415 MET A C 1
ATOM 3215 O O . MET A 1 415 ? -20.828 27.328 8.516 1 94.38 415 MET A O 1
ATOM 3219 N N . ALA A 1 416 ? -22.984 27.672 9.086 1 93.56 416 ALA A N 1
ATOM 3220 C CA . ALA A 1 416 ? -22.766 27.266 10.477 1 93.56 416 ALA A CA 1
ATOM 3221 C C . ALA A 1 416 ? -22.422 25.797 10.578 1 93.56 416 ALA A C 1
ATOM 3223 O O . ALA A 1 416 ? -21.641 25.391 11.453 1 93.56 416 ALA A O 1
ATOM 3224 N N . THR A 1 417 ? -22.938 25 9.656 1 93.31 417 THR A N 1
ATOM 3225 C CA . THR A 1 417 ? -22.656 23.562 9.641 1 93.31 417 THR A CA 1
ATOM 3226 C C . THR A 1 417 ? -21.203 23.297 9.273 1 93.31 417 THR A C 1
ATOM 3228 O O . THR A 1 417 ? -20.625 22.297 9.688 1 93.31 417 THR A O 1
ATOM 3231 N N . LEU A 1 418 ? -20.578 24.203 8.594 1 94.62 418 LEU A N 1
ATOM 3232 C CA . LEU A 1 418 ? -19.188 24.031 8.203 1 94.62 418 LEU A CA 1
ATOM 3233 C C . LEU A 1 418 ? -18.25 24.656 9.227 1 94.62 418 LEU A C 1
ATOM 3235 O O . LEU A 1 418 ? -17.328 24 9.727 1 94.62 418 LEU A O 1
ATOM 3239 N N . PHE A 1 419 ? -18.547 25.859 9.695 1 94.44 419 PHE A N 1
ATOM 3240 C CA . PHE A 1 419 ? -17.625 26.609 10.539 1 94.44 419 PHE A CA 1
ATOM 3241 C C . PHE A 1 419 ? -17.828 26.25 12.008 1 94.44 419 PHE A C 1
ATOM 3243 O O . PHE A 1 419 ? -16.875 26.281 12.797 1 94.44 419 PHE A O 1
ATOM 3250 N N . PHE A 1 420 ? -19.094 25.969 12.43 1 92.31 420 PHE A N 1
ATOM 3251 C CA . PHE A 1 420 ? -19.391 25.766 13.844 1 92.31 420 PHE A CA 1
ATOM 3252 C C . PHE A 1 420 ? -19.344 24.281 14.195 1 92.31 420 PHE A C 1
ATOM 3254 O O . PHE A 1 420 ? -20.219 23.781 14.891 1 92.31 420 PHE A O 1
ATOM 3261 N N . ASN A 1 421 ? -18.453 23.531 13.586 1 92.62 421 ASN A N 1
ATOM 3262 C CA . ASN A 1 421 ? -18.141 22.141 13.852 1 92.62 421 ASN A CA 1
ATOM 3263 C C . ASN A 1 421 ? -16.641 21.875 13.805 1 92.62 421 ASN A C 1
ATOM 3265 O O . ASN A 1 421 ? -15.891 22.656 13.203 1 92.62 421 ASN A O 1
ATOM 3269 N N . PRO A 1 422 ? -16.234 20.859 14.57 1 92.69 422 PRO A N 1
ATOM 3270 C CA . PRO A 1 422 ? -14.828 20.484 14.391 1 92.69 422 PRO A CA 1
ATOM 3271 C C . PRO A 1 422 ? -14.477 20.203 12.938 1 92.69 422 PRO A C 1
ATOM 3273 O O . PRO A 1 422 ? -15.352 19.844 12.141 1 92.69 422 PRO A O 1
ATOM 3276 N N . GLN A 1 423 ? -13.266 20.422 12.586 1 94.81 423 GLN A N 1
ATOM 3277 C CA . GLN A 1 423 ? -12.812 20.312 11.203 1 94.81 423 GLN A CA 1
ATOM 3278 C C . GLN A 1 423 ? -13.086 18.922 10.648 1 94.81 423 GLN A C 1
ATOM 3280 O O . GLN A 1 423 ? -13.445 18.766 9.477 1 94.81 423 GLN A O 1
ATOM 3285 N N . GLU A 1 424 ? -12.969 17.891 11.453 1 92.25 424 GLU A N 1
ATOM 3286 C CA . GLU A 1 424 ? -13.203 16.531 11.008 1 92.25 424 GLU A CA 1
ATOM 3287 C C . GLU A 1 424 ? -14.664 16.328 10.602 1 92.25 424 GLU A C 1
ATOM 3289 O O . GLU A 1 424 ? -14.953 15.648 9.609 1 92.25 424 GLU A O 1
ATOM 3294 N N . SER A 1 425 ? -15.562 16.875 11.375 1 92.69 425 SER A N 1
ATOM 3295 C CA . SER A 1 425 ? -16.984 16.766 11.062 1 92.69 425 SER A CA 1
ATOM 3296 C C . SER A 1 425 ? -17.344 17.562 9.812 1 92.69 425 SER A C 1
ATOM 3298 O O . SER A 1 425 ? -18.234 17.188 9.055 1 92.69 425 SER A O 1
ATOM 3300 N N . ALA A 1 426 ? -16.688 18.672 9.664 1 94.56 426 ALA A N 1
ATOM 3301 C CA . ALA A 1 426 ? -16.938 19.469 8.469 1 94.56 426 ALA A CA 1
ATOM 3302 C C . ALA A 1 426 ? -16.5 18.734 7.211 1 94.56 426 ALA A C 1
ATOM 3304 O O . ALA A 1 426 ? -17.156 18.828 6.172 1 94.56 426 ALA A O 1
ATOM 3305 N N . ILE A 1 427 ? -15.422 18.031 7.285 1 94.75 427 ILE A N 1
ATOM 3306 C CA . ILE A 1 427 ? -14.961 17.234 6.156 1 94.75 427 ILE A CA 1
ATOM 3307 C C . ILE A 1 427 ? -15.992 16.156 5.828 1 94.75 427 ILE A C 1
ATOM 3309 O O . ILE A 1 427 ? -16.328 15.945 4.66 1 94.75 427 ILE A O 1
ATOM 3313 N N . LEU A 1 428 ? -16.516 15.531 6.859 1 92.69 428 LEU A N 1
ATOM 3314 C CA . LEU A 1 428 ? -17.516 14.492 6.664 1 92.69 428 LEU A CA 1
ATOM 3315 C C . LEU A 1 428 ? -18.781 15.062 6.051 1 92.69 428 LEU A C 1
ATOM 3317 O O . LEU A 1 428 ? -19.438 14.406 5.242 1 92.69 428 LEU A O 1
ATOM 3321 N N . GLN A 1 429 ? -19.094 16.266 6.48 1 92.75 429 GLN A N 1
ATOM 3322 C CA . GLN A 1 429 ? -20.266 16.922 5.918 1 92.75 429 GLN A CA 1
ATOM 3323 C C . GLN A 1 429 ? -20.094 17.188 4.422 1 92.75 429 GLN A C 1
ATOM 3325 O O . GLN A 1 429 ? -21.016 17 3.639 1 92.75 429 GLN A O 1
ATOM 3330 N N . LEU A 1 430 ? -18.953 17.531 4.059 1 94.25 430 LEU A N 1
ATOM 3331 C CA . LEU A 1 430 ? -18.703 17.828 2.654 1 94.25 430 LEU A CA 1
ATOM 3332 C C . LEU A 1 430 ? -18.625 16.547 1.829 1 94.25 430 LEU A C 1
ATOM 3334 O O . LEU A 1 430 ? -18.984 16.547 0.649 1 94.25 430 LEU A O 1
ATOM 3338 N N . PHE A 1 431 ? -18.219 15.445 2.406 1 91.88 431 PHE A N 1
ATOM 3339 C CA . PHE A 1 431 ? -18.047 14.188 1.691 1 91.88 431 PHE A CA 1
ATOM 3340 C C . PHE A 1 431 ? -19.391 13.469 1.532 1 91.88 431 PHE A C 1
ATOM 3342 O O . PHE A 1 431 ? -19.656 12.867 0.488 1 91.88 431 PHE A O 1
ATOM 3349 N N . HIS A 1 432 ? -20.266 13.492 2.553 1 86.56 432 HIS A N 1
ATOM 3350 C CA . HIS A 1 432 ? -21.359 12.531 2.564 1 86.56 432 HIS A CA 1
ATOM 3351 C C . HIS A 1 432 ? -22.703 13.242 2.68 1 86.56 432 HIS A C 1
ATOM 3353 O O . HIS A 1 432 ? -23.75 12.617 2.494 1 86.56 432 HIS A O 1
ATOM 3359 N N . GLN A 1 433 ? -22.719 14.453 2.971 1 77.38 433 GLN A N 1
ATOM 3360 C CA . GLN A 1 433 ? -24.016 15.109 3.15 1 77.38 433 GLN A CA 1
ATOM 3361 C C . GLN A 1 433 ? -24.75 15.242 1.823 1 77.38 433 GLN A C 1
ATOM 3363 O O . GLN A 1 433 ? -24.172 15.688 0.829 1 77.38 433 GLN A O 1
ATOM 3368 N N . GLU A 1 434 ? -25.906 14.641 1.855 1 68.38 434 GLU A N 1
ATOM 3369 C CA . GLU A 1 434 ? -26.734 14.656 0.647 1 68.38 434 GLU A CA 1
ATOM 3370 C C . GLU A 1 434 ? -27.297 16.047 0.378 1 68.38 434 GLU A C 1
ATOM 3372 O O . GLU A 1 434 ? -27.609 16.375 -0.767 1 68.38 434 GLU A O 1
ATOM 3377 N N . GLY A 1 435 ? -27.328 16.734 1.455 1 65.69 435 GLY A N 1
ATOM 3378 C CA . GLY A 1 435 ? -27.891 18.047 1.254 1 65.69 435 GLY A CA 1
ATOM 3379 C C . GLY A 1 435 ? -27.031 18.953 0.405 1 65.69 435 GLY A C 1
ATOM 3380 O O . GLY A 1 435 ? -25.891 18.625 0.094 1 65.69 435 GLY A O 1
ATOM 3381 N N . THR A 1 436 ? -27.625 19.938 -0.136 1 74.56 436 THR A N 1
ATOM 3382 C CA . THR A 1 436 ? -26.953 20.844 -1.066 1 74.56 436 THR A CA 1
ATOM 3383 C C . THR A 1 436 ? -26.406 22.062 -0.336 1 74.56 436 THR A C 1
ATOM 3385 O O . THR A 1 436 ? -27 22.531 0.637 1 74.56 436 THR A O 1
ATOM 3388 N N . PHE A 1 437 ? -25.156 22.328 -0.349 1 89.19 437 PHE A N 1
ATOM 3389 C CA . PHE A 1 437 ? -24.531 23.594 0.027 1 89.19 437 PHE A CA 1
ATOM 3390 C C . PHE A 1 437 ? -24.641 24.609 -1.107 1 89.19 437 PHE A C 1
ATOM 3392 O O . PHE A 1 437 ? -24.516 24.25 -2.279 1 89.19 437 PHE A O 1
ATOM 3399 N N . SER A 1 438 ? -25.062 25.797 -0.782 1 91 438 SER A N 1
ATOM 3400 C CA . SER A 1 438 ? -25.125 26.844 -1.797 1 91 438 SER A CA 1
ATOM 3401 C C . SER A 1 438 ? -23.734 27.156 -2.359 1 91 438 SER A C 1
ATOM 3403 O O . SER A 1 438 ? -22.75 27.125 -1.627 1 91 438 SER A O 1
ATOM 3405 N N . PRO A 1 439 ? -23.641 27.359 -3.682 1 92.06 439 PRO A N 1
ATOM 3406 C CA . PRO A 1 439 ? -22.344 27.672 -4.281 1 92.06 439 PRO A CA 1
ATOM 3407 C C . PRO A 1 439 ? -21.719 28.953 -3.705 1 92.06 439 PRO A C 1
ATOM 3409 O O . PRO A 1 439 ? -20.5 29.062 -3.645 1 92.06 439 PRO A O 1
ATOM 3412 N N . VAL A 1 440 ? -22.531 29.891 -3.236 1 93.31 440 VAL A N 1
ATOM 3413 C CA . VAL A 1 440 ? -22.016 31.125 -2.646 1 93.31 440 VAL A CA 1
ATOM 3414 C C . VAL A 1 440 ? -21.375 30.828 -1.291 1 93.31 440 VAL A C 1
ATOM 3416 O O . VAL A 1 440 ? -20.297 31.328 -0.98 1 93.31 440 VAL A O 1
ATOM 3419 N N . THR A 1 441 ? -22.094 30.031 -0.554 1 94.5 441 THR A N 1
ATOM 3420 C CA . THR A 1 441 ? -21.547 29.656 0.75 1 94.5 441 THR A CA 1
ATOM 3421 C C . THR A 1 441 ? -20.234 28.891 0.598 1 94.5 441 THR A C 1
ATOM 3423 O O . THR A 1 441 ? -19.281 29.125 1.335 1 94.5 441 THR A O 1
ATOM 3426 N N . LEU A 1 442 ? -20.188 28 -0.364 1 95.81 442 LEU A N 1
ATOM 3427 C CA . LEU A 1 442 ? -18.984 27.203 -0.568 1 95.81 442 LEU A CA 1
ATOM 3428 C C . LEU A 1 442 ? -17.828 28.078 -1.037 1 95.81 442 LEU A C 1
ATOM 3430 O O . LEU A 1 442 ? -16.688 27.891 -0.614 1 95.81 442 LEU A O 1
ATOM 3434 N N . SER A 1 443 ? -18.078 29.031 -1.888 1 96.25 443 SER A N 1
ATOM 3435 C CA . SER A 1 443 ? -17.047 29.938 -2.379 1 96.25 443 SER A CA 1
ATOM 3436 C C . SER A 1 443 ? -16.5 30.828 -1.264 1 96.25 443 SER A C 1
ATOM 3438 O O . SER A 1 443 ? -15.297 31.031 -1.146 1 96.25 443 SER A O 1
ATOM 3440 N N . LEU A 1 444 ? -17.359 31.344 -0.445 1 96.06 444 LEU A N 1
ATOM 3441 C CA . LEU A 1 444 ? -16.953 32.188 0.668 1 96.06 444 LEU A CA 1
ATOM 3442 C C . LEU A 1 444 ? -16.203 31.375 1.721 1 96.06 444 LEU A C 1
ATOM 3444 O O . LEU A 1 444 ? -15.219 31.859 2.289 1 96.06 444 LEU A O 1
ATOM 3448 N N . PHE A 1 445 ? -16.75 30.25 2.01 1 97.06 445 PHE A N 1
ATOM 3449 C CA . PHE A 1 445 ? -16.078 29.375 2.965 1 97.06 445 PHE A CA 1
ATOM 3450 C C . PHE A 1 445 ? -14.664 29.047 2.498 1 97.06 445 PHE A C 1
ATOM 3452 O O . PHE A 1 445 ? -13.719 29.094 3.289 1 97.06 445 PHE A O 1
ATOM 3459 N N . PHE A 1 446 ? -14.531 28.703 1.215 1 97.62 446 PHE A N 1
ATOM 3460 C CA . PHE A 1 446 ? -13.227 28.375 0.651 1 97.62 446 PHE A CA 1
ATOM 3461 C C . PHE A 1 446 ? -12.266 29.547 0.782 1 97.62 446 PHE A C 1
ATOM 3463 O O . PHE A 1 446 ? -11.125 29.375 1.208 1 97.62 446 PHE A O 1
ATOM 3470 N N . LEU A 1 447 ? -12.695 30.672 0.499 1 96.88 447 LEU A N 1
ATOM 3471 C CA . LEU A 1 447 ? -11.836 31.859 0.511 1 96.88 447 LEU A CA 1
ATOM 3472 C C . LEU A 1 447 ? -11.414 32.219 1.934 1 96.88 447 LEU A C 1
ATOM 3474 O O . LEU A 1 447 ? -10.234 32.438 2.189 1 96.88 447 LEU A O 1
ATOM 3478 N N . LEU A 1 448 ? -12.352 32.219 2.826 1 97.12 448 LEU A N 1
ATOM 3479 C CA . LEU A 1 448 ? -12.047 32.562 4.211 1 97.12 448 LEU A CA 1
ATOM 3480 C C . LEU A 1 448 ? -11.148 31.516 4.848 1 97.12 448 LEU A C 1
ATOM 3482 O O . LEU A 1 448 ? -10.172 31.859 5.527 1 97.12 448 LEU A O 1
ATOM 3486 N N . TYR A 1 449 ? -11.523 30.297 4.559 1 97.5 449 TYR A N 1
ATOM 3487 C CA . TYR A 1 449 ? -10.734 29.203 5.137 1 97.5 449 TYR A CA 1
ATOM 3488 C C . TYR A 1 449 ? -9.32 29.188 4.551 1 97.5 449 TYR A C 1
ATOM 3490 O O . TYR A 1 449 ? -8.352 28.953 5.27 1 97.5 449 TYR A O 1
ATOM 3498 N N . PHE A 1 450 ? -9.172 29.453 3.26 1 97.94 450 PHE A N 1
ATOM 3499 C CA . PHE A 1 450 ? -7.898 29.516 2.559 1 97.94 450 PHE A CA 1
ATOM 3500 C C . PHE A 1 450 ? -7 30.594 3.148 1 97.94 450 PHE A C 1
ATOM 3502 O O . PHE A 1 450 ? -5.844 30.328 3.492 1 97.94 450 PHE A O 1
ATOM 3509 N N . LEU A 1 451 ? -7.484 31.734 3.43 1 97.69 451 LEU A N 1
ATOM 3510 C CA . LEU A 1 451 ? -6.699 32.875 3.91 1 97.69 451 LEU A CA 1
ATOM 3511 C C . LEU A 1 451 ? -6.344 32.688 5.383 1 97.69 451 LEU A C 1
ATOM 3513 O O . LEU A 1 451 ? -5.207 32.938 5.785 1 97.69 451 LEU A O 1
ATOM 3517 N N . LEU A 1 452 ? -7.312 32.25 6.121 1 97.56 452 LEU A N 1
ATOM 3518 C CA . LEU A 1 452 ? -7.062 32.125 7.551 1 97.56 452 LEU A CA 1
ATOM 3519 C C . LEU A 1 452 ? -6.129 30.953 7.832 1 97.56 452 LEU A C 1
ATOM 3521 O O . LEU A 1 452 ? -5.309 31.016 8.75 1 97.56 452 LEU A O 1
ATOM 3525 N N . SER A 1 453 ? -6.312 29.859 7.039 1 97.44 453 SER A N 1
ATOM 3526 C CA . SER A 1 453 ? -5.398 28.734 7.215 1 97.44 453 SER A CA 1
ATOM 3527 C C . SER A 1 453 ? -3.975 29.125 6.824 1 97.44 453 SER A C 1
ATOM 3529 O O . SER A 1 453 ? -3.01 28.672 7.453 1 97.44 453 SER A O 1
ATOM 3531 N N . CYS A 1 454 ? -3.807 29.891 5.797 1 97.5 454 CYS A N 1
ATOM 3532 C CA . CYS A 1 454 ? -2.5 30.375 5.363 1 97.5 454 CYS A CA 1
ATOM 3533 C C . CYS A 1 454 ? -1.867 31.266 6.422 1 97.5 454 CYS A C 1
ATOM 3535 O O . CYS A 1 454 ? -0.665 31.172 6.676 1 97.5 454 CYS A O 1
ATOM 3537 N N . TRP A 1 455 ? -2.686 32.062 7.059 1 97.19 455 TRP A N 1
ATOM 3538 C CA . TRP A 1 455 ? -2.217 32.969 8.102 1 97.19 455 TRP A CA 1
ATOM 3539 C C . TRP A 1 455 ? -1.823 32.188 9.359 1 97.19 455 TRP A C 1
ATOM 3541 O O . TRP A 1 455 ? -0.879 32.562 10.055 1 97.19 455 TRP A O 1
ATOM 3551 N N . THR A 1 456 ? -2.479 31.125 9.641 1 97.25 456 THR A N 1
ATOM 3552 C CA . THR A 1 456 ? -2.285 30.359 10.875 1 97.25 456 THR A CA 1
ATOM 3553 C C . THR A 1 456 ? -0.997 29.547 10.805 1 97.25 456 THR A C 1
ATOM 3555 O O . THR A 1 456 ? -0.275 29.438 11.805 1 97.25 456 THR A O 1
ATOM 3558 N N . TYR A 1 457 ? -0.7 29.031 9.656 1 96.62 457 TYR A N 1
ATOM 3559 C CA . TYR A 1 457 ? 0.479 28.172 9.555 1 96.62 457 TYR A CA 1
ATOM 3560 C C . TYR A 1 457 ? 1.757 29 9.703 1 96.62 457 TYR A C 1
ATOM 3562 O O . TYR A 1 457 ? 1.972 29.969 8.977 1 96.62 457 TYR A O 1
ATOM 3570 N N . GLY A 1 458 ? 2.57 28.734 10.672 1 94.06 458 GLY A N 1
ATOM 3571 C CA . GLY A 1 458 ? 3.83 29.422 10.914 1 94.06 458 GLY A CA 1
ATOM 3572 C C . GLY A 1 458 ? 3.875 30.125 12.25 1 94.06 458 GLY A C 1
ATOM 3573 O O . GLY A 1 458 ? 4.938 30.578 12.68 1 94.06 458 GLY A O 1
ATOM 3574 N N . ILE A 1 459 ? 2.748 30.234 12.906 1 95 459 ILE A N 1
ATOM 3575 C CA . ILE A 1 459 ? 2.711 30.891 14.211 1 95 459 ILE A CA 1
ATOM 3576 C C . ILE A 1 459 ? 3.342 29.984 15.266 1 95 459 ILE A C 1
ATOM 3578 O O . ILE A 1 459 ? 3.67 28.828 14.977 1 95 459 ILE A O 1
ATOM 3582 N N . SER A 1 460 ? 3.506 30.453 16.453 1 95.19 460 SER A N 1
ATOM 3583 C CA . SER A 1 460 ? 4.223 29.75 17.516 1 95.19 460 SER A CA 1
ATOM 3584 C C . SER A 1 460 ? 3.307 28.766 18.25 1 95.19 460 SER A C 1
ATOM 3586 O O . SER A 1 460 ? 3.156 28.859 19.469 1 95.19 460 SER A O 1
ATOM 3588 N N . VAL A 1 461 ? 2.693 27.906 17.594 1 96.81 461 VAL A N 1
ATOM 3589 C CA . VAL A 1 461 ? 1.881 26.797 18.094 1 96.81 461 VAL A CA 1
ATOM 3590 C C . VAL A 1 461 ? 2.141 25.547 17.25 1 96.81 461 VAL A C 1
ATOM 3592 O O . VAL A 1 461 ? 2.533 25.641 16.094 1 96.81 461 VAL A O 1
ATOM 3595 N N . PRO A 1 462 ? 2.072 24.359 17.875 1 97.31 462 PRO A N 1
ATOM 3596 C CA . PRO A 1 462 ? 2.111 23.156 17.031 1 97.31 462 PRO A CA 1
ATOM 3597 C C . PRO A 1 462 ? 0.95 23.094 16.047 1 97.31 462 PRO A C 1
ATOM 3599 O O . PRO A 1 462 ? -0.21 23.234 16.438 1 97.31 462 PRO A O 1
ATOM 3602 N N . SER A 1 463 ? 1.295 23.078 14.82 1 95.56 463 SER A N 1
ATOM 3603 C CA . SER A 1 463 ? 0.26 23.156 13.789 1 95.56 463 SER A CA 1
ATOM 3604 C C . SER A 1 463 ? 0.571 22.25 12.617 1 95.56 463 SER A C 1
ATOM 3606 O O . SER A 1 463 ? 1.688 22.25 12.094 1 95.56 463 SER A O 1
ATOM 3608 N N . GLY A 1 464 ? -0.358 21.359 12.25 1 94.94 464 GLY A N 1
ATOM 3609 C CA . GLY A 1 464 ? -0.289 20.578 11.031 1 94.94 464 GLY A CA 1
ATOM 3610 C C . GLY A 1 464 ? -1.127 21.141 9.898 1 94.94 464 GLY A C 1
ATOM 3611 O O . GLY A 1 464 ? -2.088 21.875 10.141 1 94.94 464 GLY A O 1
ATOM 3612 N N . LEU A 1 465 ? -0.758 20.828 8.68 1 95.06 465 LEU A N 1
ATOM 3613 C CA . LEU A 1 465 ? -1.402 21.438 7.523 1 95.06 465 LEU A CA 1
ATOM 3614 C C . LEU A 1 465 ? -2.289 20.422 6.801 1 95.06 465 LEU A C 1
ATOM 3616 O O . LEU A 1 465 ? -3.053 20.781 5.906 1 95.06 465 LEU A O 1
ATOM 3620 N N . PHE A 1 466 ? -2.357 19.203 7.152 1 94.81 466 PHE A N 1
ATOM 3621 C CA . PHE A 1 466 ? -3.066 18.172 6.402 1 94.81 466 PHE A CA 1
ATOM 3622 C C . PHE A 1 466 ? -4.574 18.391 6.461 1 94.81 466 PHE A C 1
ATOM 3624 O O . PHE A 1 466 ? -5.23 18.484 5.426 1 94.81 466 PHE A O 1
ATOM 3631 N N . VAL A 1 467 ? -5.105 18.547 7.637 1 95.75 467 VAL A N 1
ATOM 3632 C CA . VAL A 1 467 ? -6.551 18.641 7.809 1 95.75 467 VAL A CA 1
ATOM 3633 C C . VAL A 1 467 ? -7.066 19.953 7.215 1 95.75 467 VAL A C 1
ATOM 3635 O O . VAL A 1 467 ? -8.055 19.953 6.477 1 95.75 467 VAL A O 1
ATOM 3638 N N . PRO A 1 468 ? -6.402 21.031 7.477 1 97 468 PRO A N 1
ATOM 3639 C CA . PRO A 1 468 ? -6.891 22.266 6.867 1 97 468 PRO A CA 1
ATOM 3640 C C . PRO A 1 468 ? -6.816 22.25 5.34 1 97 468 PRO A C 1
ATOM 3642 O O . PRO A 1 468 ? -7.707 22.766 4.668 1 97 468 PRO A O 1
ATOM 3645 N N . SER A 1 469 ? -5.762 21.641 4.789 1 97.75 469 SER A N 1
ATOM 3646 C CA . SER A 1 469 ? -5.648 21.547 3.338 1 97.75 469 SER A CA 1
ATOM 3647 C C . SER A 1 469 ? -6.707 20.609 2.762 1 97.75 469 SER A C 1
ATOM 3649 O O . SER A 1 469 ? -7.238 20.859 1.679 1 97.75 469 SER A O 1
ATOM 3651 N N . LEU A 1 470 ? -7.012 19.609 3.471 1 97.44 470 LEU A N 1
ATOM 3652 C CA . LEU A 1 470 ? -8.055 18.688 3.031 1 97.44 470 LEU A CA 1
ATOM 3653 C C . LEU A 1 470 ? -9.414 19.359 3.029 1 97.44 470 LEU A C 1
ATOM 3655 O O . LEU A 1 470 ? -10.188 19.203 2.08 1 97.44 470 LEU A O 1
ATOM 3659 N N . LEU A 1 471 ? -9.68 20.094 4.105 1 97.81 471 LEU A N 1
ATOM 3660 C CA . LEU A 1 471 ? -10.977 20.75 4.223 1 97.81 471 LEU A CA 1
ATOM 3661 C C . LEU A 1 471 ? -11.133 21.844 3.156 1 97.81 471 LEU A C 1
ATOM 3663 O O . LEU A 1 471 ? -12.188 21.938 2.521 1 97.81 471 LEU A O 1
ATOM 3667 N N . CYS A 1 472 ? -10.102 22.609 2.975 1 97.81 472 CYS A N 1
ATOM 3668 C CA . CYS A 1 472 ? -10.125 23.625 1.934 1 97.81 472 CYS A CA 1
ATOM 3669 C C . CYS A 1 472 ? -10.312 23 0.558 1 97.81 472 CYS A C 1
ATOM 3671 O O . CYS A 1 472 ? -11.125 23.469 -0.237 1 97.81 472 CYS A O 1
ATOM 3673 N N . GLY A 1 473 ? -9.625 21.938 0.286 1 98.25 473 GLY A N 1
ATOM 3674 C CA . GLY A 1 473 ? -9.758 21.234 -0.981 1 98.25 473 GLY A CA 1
ATOM 3675 C C . GLY A 1 473 ? -11.109 20.578 -1.161 1 98.25 473 GLY A C 1
ATOM 3676 O O . GLY A 1 473 ? -11.648 20.547 -2.271 1 98.25 473 GLY A O 1
ATOM 3677 N N . ALA A 1 474 ? -11.617 20.047 -0.101 1 97.88 474 ALA A N 1
ATOM 3678 C CA . ALA A 1 474 ? -12.938 19.422 -0.169 1 97.88 474 ALA A CA 1
ATOM 3679 C C . ALA A 1 474 ? -14.008 20.438 -0.532 1 97.88 474 ALA A C 1
ATOM 3681 O O . ALA A 1 474 ? -14.938 20.141 -1.291 1 97.88 474 ALA A O 1
ATOM 3682 N N . ALA A 1 475 ? -13.898 21.625 0.041 1 97.75 475 ALA A N 1
ATOM 3683 C CA . ALA A 1 475 ? -14.844 22.688 -0.293 1 97.75 475 ALA A CA 1
ATOM 3684 C C . ALA A 1 475 ? -14.734 23.078 -1.766 1 97.75 475 ALA A C 1
ATOM 3686 O O . ALA A 1 475 ? -15.75 23.281 -2.438 1 97.75 475 ALA A O 1
ATOM 3687 N N . PHE A 1 476 ? -13.562 23.141 -2.242 1 97.25 476 PHE A N 1
ATOM 3688 C CA . PHE A 1 476 ? -13.312 23.422 -3.65 1 97.25 476 PHE A CA 1
ATOM 3689 C C . PHE A 1 476 ? -13.914 22.328 -4.535 1 97.25 476 PHE A C 1
ATOM 3691 O O . PHE A 1 476 ? -14.57 22.625 -5.531 1 97.25 476 PHE A O 1
ATOM 3698 N N . GLY A 1 477 ? -13.656 21.078 -4.184 1 97 477 GLY A N 1
ATOM 3699 C CA . GLY A 1 477 ? -14.203 19.969 -4.953 1 97 477 GLY A CA 1
ATOM 3700 C C . GLY A 1 477 ? -15.719 19.953 -4.965 1 97 477 GLY A C 1
ATOM 3701 O O . GLY A 1 477 ? -16.328 19.672 -5.996 1 97 477 GLY A O 1
ATOM 3702 N N . ARG A 1 478 ? -16.328 20.203 -3.807 1 96.12 478 ARG A N 1
ATOM 3703 C CA . ARG A 1 478 ? -17.781 20.234 -3.711 1 96.12 478 ARG A CA 1
ATOM 3704 C C . ARG A 1 478 ? -18.359 21.375 -4.543 1 96.12 478 ARG A C 1
ATOM 3706 O O . ARG A 1 478 ? -19.438 21.25 -5.121 1 96.12 478 ARG A O 1
ATOM 3713 N N . LEU A 1 479 ? -17.703 22.484 -4.582 1 95.69 479 LEU A N 1
ATOM 3714 C CA . LEU A 1 479 ? -18.125 23.625 -5.402 1 95.69 479 LEU A CA 1
ATOM 3715 C C . LEU A 1 479 ? -18.141 23.25 -6.879 1 95.69 479 LEU A C 1
ATOM 3717 O O . LEU A 1 479 ? -19.094 23.547 -7.594 1 95.69 479 LEU A O 1
ATOM 3721 N N . VAL A 1 480 ? -17.094 22.547 -7.34 1 95.06 480 VAL A N 1
ATOM 3722 C CA . VAL A 1 480 ? -17.016 22.125 -8.734 1 95.06 480 VAL A CA 1
ATOM 3723 C C . VAL A 1 480 ? -18.156 21.156 -9.047 1 95.06 480 VAL A C 1
ATOM 3725 O O . VAL A 1 480 ? -18.797 21.25 -10.102 1 95.06 480 VAL A O 1
ATOM 3728 N N . ALA A 1 481 ? -18.391 20.219 -8.133 1 93.56 481 ALA A N 1
ATOM 3729 C CA . ALA A 1 481 ? -19.484 19.266 -8.328 1 93.56 481 ALA A CA 1
ATOM 3730 C C . ALA A 1 481 ? -20.828 19.984 -8.438 1 93.56 481 ALA A C 1
ATOM 3732 O O . ALA A 1 481 ? -21.641 19.641 -9.289 1 93.56 481 ALA A O 1
ATOM 3733 N N . ASN A 1 482 ? -21.031 21 -7.555 1 92.06 482 ASN A N 1
ATOM 3734 C CA . ASN A 1 482 ? -22.281 21.766 -7.574 1 92.06 482 ASN A CA 1
ATOM 3735 C C . ASN A 1 482 ? -22.453 22.547 -8.875 1 92.06 482 ASN A C 1
ATOM 3737 O O . ASN A 1 482 ? -23.547 22.625 -9.422 1 92.06 482 ASN A O 1
ATOM 3741 N N . LEU A 1 483 ? -21.375 23.078 -9.383 1 91.25 483 LEU A N 1
ATOM 3742 C CA . LEU A 1 483 ? -21.422 23.844 -10.617 1 91.25 483 LEU A CA 1
ATOM 3743 C C . LEU A 1 483 ? -21.688 22.938 -11.82 1 91.25 483 LEU A C 1
ATOM 3745 O O . LEU A 1 483 ? -22.422 23.312 -12.734 1 91.25 483 LEU A O 1
ATOM 3749 N N . LEU A 1 484 ? -21.125 21.781 -11.789 1 90.62 484 LEU A N 1
ATOM 3750 C CA . LEU A 1 484 ? -21.312 20.844 -12.891 1 90.62 484 LEU A CA 1
ATOM 3751 C C . LEU A 1 484 ? -22.734 20.281 -12.891 1 90.62 484 LEU A C 1
ATOM 3753 O O . LEU A 1 484 ? -23.328 20.078 -13.953 1 90.62 484 LEU A O 1
ATOM 3757 N N . LYS A 1 485 ? -23.234 19.984 -11.719 1 87.69 485 LYS A N 1
ATOM 3758 C CA . LYS A 1 485 ? -24.609 19.469 -11.625 1 87.69 485 LYS A CA 1
ATOM 3759 C C . LYS A 1 485 ? -25.625 20.547 -12.008 1 87.69 485 LYS A C 1
ATOM 3761 O O . LYS A 1 485 ? -26.562 20.281 -12.75 1 87.69 485 LYS A O 1
ATOM 3766 N N . SER A 1 486 ? -25.469 21.734 -11.539 1 84.81 486 SER A N 1
ATOM 3767 C CA . SER A 1 486 ? -26.469 22.781 -11.711 1 84.81 486 SER A CA 1
ATOM 3768 C C . SER A 1 486 ? -26.328 23.453 -13.078 1 84.81 486 SER A C 1
ATOM 3770 O O . SER A 1 486 ? -27.328 23.797 -13.711 1 84.81 486 SER A O 1
ATOM 3772 N N . TYR A 1 487 ? -25.109 23.578 -13.562 1 83.12 487 TYR A N 1
ATOM 3773 C CA . TYR A 1 487 ? -24.938 24.391 -14.766 1 83.12 487 TYR A CA 1
ATOM 3774 C C . TYR A 1 487 ? -24.781 23.5 -15.992 1 83.12 487 TYR A C 1
ATOM 3776 O O . TYR A 1 487 ? -25.234 23.844 -17.078 1 83.12 487 TYR A O 1
ATOM 3784 N N . ILE A 1 488 ? -24.141 22.375 -15.906 1 81.81 488 ILE A N 1
ATOM 3785 C CA . ILE A 1 488 ? -23.906 21.516 -17.062 1 81.81 488 ILE A CA 1
ATOM 3786 C C . ILE A 1 488 ? -24.938 20.375 -17.078 1 81.81 488 ILE A C 1
ATOM 3788 O O . ILE A 1 488 ? -25.188 19.781 -18.125 1 81.81 488 ILE A O 1
ATOM 3792 N N . GLY A 1 489 ? -25.641 20.172 -15.969 1 78.69 489 GLY A N 1
ATOM 3793 C CA . GLY A 1 489 ? -26.703 19.172 -15.914 1 78.69 489 GLY A CA 1
ATOM 3794 C C . GLY A 1 489 ? -26.203 17.75 -15.859 1 78.69 489 GLY A C 1
ATOM 3795 O O . GLY A 1 489 ? -26.812 16.844 -16.406 1 78.69 489 GLY A O 1
ATOM 3796 N N . LEU A 1 490 ? -25.031 17.578 -15.336 1 81.12 490 LEU A N 1
ATOM 3797 C CA . LEU A 1 490 ? -24.516 16.219 -15.18 1 81.12 490 LEU A CA 1
ATOM 3798 C C . LEU A 1 490 ? -25.047 15.578 -13.906 1 81.12 490 LEU A C 1
ATOM 3800 O O . LEU A 1 490 ? -24.453 15.727 -12.836 1 81.12 490 LEU A O 1
ATOM 3804 N N . ASP A 1 491 ? -26.094 14.836 -13.93 1 75 491 ASP A N 1
ATOM 3805 C CA . ASP A 1 491 ? -26.781 14.266 -12.773 1 75 491 ASP A CA 1
ATOM 3806 C C . ASP A 1 491 ? -26.094 12.977 -12.305 1 75 491 ASP A C 1
ATOM 3808 O O . ASP A 1 491 ? -26.328 12.523 -11.18 1 75 491 ASP A O 1
ATOM 3812 N N . HIS A 1 492 ? -25.188 12.523 -13.109 1 76.94 492 HIS A N 1
ATOM 3813 C CA . HIS A 1 492 ? -24.578 11.258 -12.734 1 76.94 492 HIS A CA 1
ATOM 3814 C C . HIS A 1 492 ? -23.391 11.461 -11.789 1 76.94 492 HIS A C 1
ATOM 3816 O O . HIS A 1 492 ? -22.844 10.5 -11.25 1 76.94 492 HIS A O 1
ATOM 3822 N N . ILE A 1 493 ? -23.203 12.648 -11.383 1 80.81 493 ILE A N 1
ATOM 3823 C CA . ILE A 1 493 ? -22 12.945 -10.625 1 80.81 493 ILE A CA 1
ATOM 3824 C C . ILE A 1 493 ? -22.234 12.695 -9.141 1 80.81 493 ILE A C 1
ATOM 3826 O O . ILE A 1 493 ? -23.281 13.078 -8.602 1 80.81 493 ILE A O 1
ATOM 3830 N N . TYR A 1 494 ? -21.359 11.953 -8.609 1 86.81 494 TYR A N 1
ATOM 3831 C CA . TYR A 1 494 ? -21.328 11.766 -7.16 1 86.81 494 TYR A CA 1
ATOM 3832 C C . TYR A 1 494 ? -20.547 12.883 -6.484 1 86.81 494 TYR A C 1
ATOM 3834 O O . TYR A 1 494 ? -19.328 12.953 -6.613 1 86.81 494 TYR A O 1
ATOM 3842 N N . SER A 1 495 ? -21.203 13.766 -5.707 1 89.56 495 SER A N 1
ATOM 3843 C CA . SER A 1 495 ? -20.594 14.945 -5.105 1 89.56 495 SER A CA 1
ATOM 3844 C C . SER A 1 495 ? -19.484 14.57 -4.125 1 89.56 495 SER A C 1
ATOM 3846 O O . SER A 1 495 ? -18.484 15.281 -3.992 1 89.56 495 SER A O 1
ATOM 3848 N N . GLY A 1 496 ? -19.625 13.461 -3.453 1 91.5 496 GLY A N 1
ATOM 3849 C CA . GLY A 1 496 ? -18.609 13.023 -2.506 1 91.5 496 GLY A CA 1
ATOM 3850 C C . GLY A 1 496 ? -17.281 12.727 -3.158 1 91.5 496 GLY A C 1
ATOM 3851 O O . GLY A 1 496 ? -16.219 13.039 -2.6 1 91.5 496 GLY A O 1
ATOM 3852 N N . THR A 1 497 ? -17.297 12.172 -4.348 1 93.81 497 THR A N 1
ATOM 3853 C CA . THR A 1 497 ? -16.062 11.852 -5.059 1 93.81 497 THR A CA 1
ATOM 3854 C C . THR A 1 497 ? -15.344 13.125 -5.5 1 93.81 497 THR A C 1
ATOM 3856 O O . THR A 1 497 ? -14.117 13.219 -5.406 1 93.81 497 THR A O 1
ATOM 3859 N N . PHE A 1 498 ? -16.078 14.062 -5.961 1 95.31 498 PHE A N 1
ATOM 3860 C CA . PHE A 1 498 ? -15.484 15.32 -6.398 1 95.31 498 PHE A CA 1
ATOM 3861 C C . PHE A 1 498 ? -14.883 16.078 -5.215 1 95.31 498 PHE A C 1
ATOM 3863 O O . PHE A 1 498 ? -13.844 16.734 -5.352 1 95.31 498 PHE A O 1
ATOM 3870 N N . ALA A 1 499 ? -15.57 16 -4.051 1 96.56 499 ALA A N 1
ATOM 3871 C CA . ALA A 1 499 ? -15.016 16.609 -2.848 1 96.56 499 ALA A CA 1
ATOM 3872 C C . ALA A 1 499 ? -13.703 15.945 -2.445 1 96.56 499 ALA A C 1
ATOM 3874 O O . ALA A 1 499 ? -12.758 16.625 -2.043 1 96.56 499 ALA A O 1
ATOM 3875 N N . LEU A 1 500 ? -13.68 14.664 -2.557 1 96.88 500 LEU A N 1
ATOM 3876 C CA . LEU A 1 500 ? -12.469 13.922 -2.227 1 96.88 500 LEU A CA 1
ATOM 3877 C C . LEU A 1 500 ? -11.344 14.273 -3.191 1 96.88 500 LEU A C 1
ATOM 3879 O O . LEU A 1 500 ? -10.203 14.469 -2.77 1 96.88 500 LEU A O 1
ATOM 3883 N N . ILE A 1 501 ? -11.594 14.344 -4.48 1 97.81 501 ILE A N 1
ATOM 3884 C CA . ILE A 1 501 ? -10.609 14.664 -5.5 1 97.81 501 ILE A CA 1
ATOM 3885 C C . ILE A 1 501 ? -10.125 16.109 -5.309 1 97.81 501 ILE A C 1
ATOM 3887 O O . ILE A 1 501 ? -8.938 16.391 -5.496 1 97.81 501 ILE A O 1
ATOM 3891 N N . GLY A 1 502 ? -11.062 16.953 -4.98 1 98.31 502 GLY A N 1
ATOM 3892 C CA . GLY A 1 502 ? -10.648 18.312 -4.656 1 98.31 502 GLY A CA 1
ATOM 3893 C C . GLY A 1 502 ? -9.719 18.375 -3.457 1 98.31 502 GLY A C 1
ATOM 3894 O O . GLY A 1 502 ? -8.75 19.141 -3.461 1 98.31 502 GLY A O 1
ATOM 3895 N N . ALA A 1 503 ? -10.047 17.656 -2.43 1 98.12 503 ALA A N 1
ATOM 3896 C CA . ALA A 1 503 ? -9.188 17.578 -1.253 1 98.12 503 ALA A CA 1
ATOM 3897 C C . ALA A 1 503 ? -7.793 17.078 -1.627 1 98.12 503 ALA A C 1
ATOM 3899 O O . ALA A 1 503 ? -6.789 17.641 -1.187 1 98.12 503 ALA A O 1
ATOM 3900 N N . ALA A 1 504 ? -7.762 16.047 -2.457 1 98.06 504 ALA A N 1
ATOM 3901 C CA . ALA A 1 504 ? -6.484 15.492 -2.902 1 98.06 504 ALA A CA 1
ATOM 3902 C C . ALA A 1 504 ? -5.711 16.5 -3.746 1 98.06 504 ALA A C 1
ATOM 3904 O O . ALA A 1 504 ? -4.5 16.656 -3.578 1 98.06 504 ALA A O 1
ATOM 3905 N N . ALA A 1 505 ? -6.359 17.188 -4.602 1 98.5 505 ALA A N 1
ATOM 3906 C CA . ALA A 1 505 ? -5.719 18.125 -5.52 1 98.5 505 ALA A CA 1
ATOM 3907 C C . ALA A 1 505 ? -5.07 19.281 -4.758 1 98.5 505 ALA A C 1
ATOM 3909 O O . ALA A 1 505 ? -3.912 19.625 -5.008 1 98.5 505 ALA A O 1
ATOM 3910 N N . PHE A 1 506 ? -5.789 19.844 -3.838 1 98.44 506 PHE A N 1
ATOM 3911 C CA . PHE A 1 506 ? -5.258 20.984 -3.1 1 98.44 506 PHE A CA 1
ATOM 3912 C C . PHE A 1 506 ? -4.141 20.547 -2.162 1 98.44 506 PHE A C 1
ATOM 3914 O O . PHE A 1 506 ? -3.092 21.188 -2.092 1 98.44 506 PHE A O 1
ATOM 3921 N N . LEU A 1 507 ? -4.359 19.484 -1.464 1 97.81 507 LEU A N 1
ATOM 3922 C CA . LEU A 1 507 ? -3.33 18.969 -0.565 1 97.81 507 LEU A CA 1
ATOM 3923 C C . LEU A 1 507 ? -2.07 18.594 -1.339 1 97.81 507 LEU A C 1
ATOM 3925 O O . LEU A 1 507 ? -0.958 18.906 -0.912 1 97.81 507 LEU A O 1
ATOM 3929 N N . GLY A 1 508 ? -2.273 17.891 -2.473 1 96.88 508 GLY A N 1
ATOM 3930 C CA . GLY A 1 508 ? -1.14 17.547 -3.314 1 96.88 508 GLY A CA 1
ATOM 3931 C C . GLY A 1 508 ? -0.412 18.75 -3.861 1 96.88 508 GLY A C 1
ATOM 3932 O O . GLY A 1 508 ? 0.802 18.719 -4.07 1 96.88 508 GLY A O 1
ATOM 3933 N N . GLY A 1 509 ? -1.127 19.812 -4.121 1 97.56 509 GLY A N 1
ATOM 3934 C CA . GLY A 1 509 ? -0.518 21.047 -4.602 1 97.56 509 GLY A CA 1
ATOM 3935 C C . GLY A 1 509 ? 0.296 21.766 -3.541 1 97.56 509 GLY A C 1
ATOM 3936 O O . GLY A 1 509 ? 1.291 22.422 -3.854 1 97.56 509 GLY A O 1
ATOM 3937 N N . VAL A 1 510 ? -0.07 21.562 -2.324 1 97.69 510 VAL A N 1
ATOM 3938 C CA . VAL A 1 510 ? 0.597 22.266 -1.231 1 97.69 510 VAL A CA 1
ATOM 3939 C C . VAL A 1 510 ? 1.828 21.469 -0.79 1 97.69 510 VAL A C 1
ATOM 3941 O O . VAL A 1 510 ? 2.928 22.031 -0.702 1 97.69 510 VAL A O 1
ATOM 3944 N N . VAL A 1 511 ? 1.68 20.203 -0.535 1 95.62 511 VAL A N 1
ATOM 3945 C CA . VAL A 1 511 ? 2.74 19.391 0.062 1 95.62 511 VAL A CA 1
ATOM 3946 C C . VAL A 1 511 ? 3.609 18.781 -1.037 1 95.62 511 VAL A C 1
ATOM 3948 O O . VAL A 1 511 ? 4.777 18.453 -0.806 1 95.62 511 VAL A O 1
ATOM 3951 N N . ARG A 1 512 ? 3.168 18.594 -2.248 1 94.94 512 ARG A N 1
ATOM 3952 C CA . ARG A 1 512 ? 3.867 18.047 -3.408 1 94.94 512 ARG A CA 1
ATOM 3953 C C . ARG A 1 512 ? 4.297 16.609 -3.164 1 94.94 512 ARG A C 1
ATOM 3955 O O . ARG A 1 512 ? 5.418 16.219 -3.51 1 94.94 512 ARG A O 1
ATOM 3962 N N . MET A 1 513 ? 3.502 15.836 -2.402 1 91 513 MET A N 1
ATOM 3963 C CA . MET A 1 513 ? 3.668 14.398 -2.234 1 91 513 MET A CA 1
ATOM 3964 C C . MET A 1 513 ? 2.732 13.633 -3.164 1 91 513 MET A C 1
ATOM 3966 O O . MET A 1 513 ? 1.618 14.078 -3.439 1 91 513 MET A O 1
ATOM 3970 N N . THR A 1 514 ? 3.176 12.461 -3.641 1 90.5 514 THR A N 1
ATOM 3971 C CA . THR A 1 514 ? 2.348 11.789 -4.633 1 90.5 514 THR A CA 1
ATOM 3972 C C . THR A 1 514 ? 1.977 10.391 -4.164 1 90.5 514 THR A C 1
ATOM 3974 O O . THR A 1 514 ? 0.883 10.172 -3.637 1 90.5 514 THR A O 1
ATOM 3977 N N . ILE A 1 515 ? 2.951 9.43 -4.051 1 89.56 515 ILE A N 1
ATOM 3978 C CA . ILE A 1 515 ? 2.684 8.016 -3.787 1 89.56 515 ILE A CA 1
ATOM 3979 C C . ILE A 1 515 ? 2.121 7.855 -2.377 1 89.56 515 ILE A C 1
ATOM 3981 O O . ILE A 1 515 ? 1.114 7.172 -2.178 1 89.56 515 ILE A O 1
ATOM 3985 N N . SER A 1 516 ? 2.771 8.422 -1.419 1 93.19 516 SER A N 1
ATOM 3986 C CA . SER A 1 516 ? 2.334 8.289 -0.034 1 93.19 516 SER A CA 1
ATOM 3987 C C . SER A 1 516 ? 0.933 8.852 0.164 1 93.19 516 SER A C 1
ATOM 3989 O O . SER A 1 516 ? 0.087 8.227 0.804 1 93.19 516 SER A O 1
ATOM 3991 N N . LEU A 1 517 ? 0.677 9.984 -0.437 1 95.31 517 LEU A N 1
ATOM 3992 C CA . LEU A 1 517 ? -0.631 10.609 -0.271 1 95.31 517 LEU A CA 1
ATOM 3993 C C . LEU A 1 517 ? -1.713 9.805 -0.978 1 95.31 517 LEU A C 1
ATOM 3995 O O . LEU A 1 517 ? -2.836 9.695 -0.481 1 95.31 517 LEU A O 1
ATOM 3999 N N . THR A 1 518 ? -1.419 9.258 -2.143 1 95.25 518 THR A N 1
ATOM 4000 C CA . THR A 1 518 ? -2.373 8.414 -2.855 1 95.25 518 THR A CA 1
ATOM 4001 C C . THR A 1 518 ? -2.799 7.23 -1.994 1 95.25 518 THR A C 1
ATOM 4003 O O . THR A 1 518 ? -3.992 6.969 -1.833 1 95.25 518 THR A O 1
ATOM 4006 N N . VAL A 1 519 ? -1.842 6.57 -1.436 1 94.69 519 VAL A N 1
ATOM 4007 C CA . VAL A 1 519 ? -2.129 5.363 -0.671 1 94.69 519 VAL A CA 1
ATOM 4008 C C . VAL A 1 519 ? -2.812 5.73 0.643 1 94.69 519 VAL A C 1
ATOM 4010 O O . VAL A 1 519 ? -3.719 5.027 1.097 1 94.69 519 VAL A O 1
ATOM 4013 N N . ILE A 1 520 ? -2.428 6.84 1.27 1 95 520 ILE A N 1
ATOM 4014 C CA . ILE A 1 520 ? -3.066 7.297 2.5 1 95 520 ILE A CA 1
ATOM 4015 C C . ILE A 1 520 ? -4.547 7.562 2.246 1 95 520 ILE A C 1
ATOM 4017 O O . ILE A 1 520 ? -5.402 7.152 3.033 1 95 520 ILE A O 1
ATOM 4021 N N . LEU A 1 521 ? -4.883 8.227 1.16 1 95.5 521 LEU A N 1
ATOM 4022 C CA . LEU A 1 521 ? -6.27 8.562 0.861 1 95.5 521 LEU A CA 1
ATOM 4023 C C . LEU A 1 521 ? -7.07 7.312 0.509 1 95.5 521 LEU A C 1
ATOM 4025 O O . LEU A 1 521 ? -8.242 7.191 0.879 1 95.5 521 LEU A O 1
ATOM 4029 N N . ILE A 1 522 ? -6.438 6.336 -0.19 1 92.62 522 ILE A N 1
ATOM 4030 C CA . ILE A 1 522 ? -7.105 5.086 -0.528 1 92.62 522 ILE A CA 1
ATOM 4031 C C . ILE A 1 522 ? -7.41 4.305 0.747 1 92.62 522 ILE A C 1
ATOM 4033 O O . ILE A 1 522 ? -8.516 3.777 0.909 1 92.62 522 ILE A O 1
ATOM 4037 N N . GLU A 1 523 ? -6.445 4.223 1.632 1 91.94 523 GLU A N 1
ATOM 4038 C CA . GLU A 1 523 ? -6.613 3.467 2.869 1 91.94 523 GLU A CA 1
ATOM 4039 C C . GLU A 1 523 ? -7.637 4.129 3.787 1 91.94 523 GLU A C 1
ATOM 4041 O O . GLU A 1 523 ? -8.422 3.443 4.449 1 91.94 523 GLU A O 1
ATOM 4046 N N . SER A 1 524 ? -7.656 5.449 3.803 1 91.44 524 SER A N 1
ATOM 4047 C CA . SER A 1 524 ? -8.57 6.164 4.691 1 91.44 524 SER A CA 1
ATOM 4048 C C . SER A 1 524 ? -10 6.102 4.18 1 91.44 524 SER A C 1
ATOM 4050 O O . SER A 1 524 ? -10.953 6.152 4.969 1 91.44 524 SER A O 1
ATOM 4052 N N . THR A 1 525 ? -10.195 6.004 2.859 1 89.69 525 THR A N 1
ATOM 4053 C CA . THR A 1 525 ? -11.531 5.891 2.285 1 89.69 525 THR A CA 1
ATOM 4054 C C . THR A 1 525 ? -11.969 4.43 2.207 1 89.69 525 THR A C 1
ATOM 4056 O O . THR A 1 525 ? -13.148 4.133 2.01 1 89.69 525 THR A O 1
ATOM 4059 N N . ASN A 1 526 ? -11.07 3.457 2.355 1 83.69 526 ASN A N 1
ATOM 4060 C CA . ASN A 1 526 ? -11.297 2.02 2.227 1 83.69 526 ASN A CA 1
ATOM 4061 C C . ASN A 1 526 ? -11.891 1.665 0.868 1 83.69 526 ASN A C 1
ATOM 4063 O O . ASN A 1 526 ? -12.828 0.868 0.785 1 83.69 526 ASN A O 1
ATOM 4067 N N . GLU A 1 527 ? -11.531 2.438 -0.213 1 85.69 527 GLU A N 1
ATOM 4068 C CA . GLU A 1 527 ? -11.977 2.178 -1.578 1 85.69 527 GLU A CA 1
ATOM 4069 C C . GLU A 1 527 ? -10.812 2.219 -2.559 1 85.69 527 GLU A C 1
ATOM 4071 O O . GLU A 1 527 ? -10.367 3.299 -2.955 1 85.69 527 GLU A O 1
ATOM 4076 N N . ILE A 1 528 ? -10.461 1.079 -2.979 1 82.88 528 ILE A N 1
ATOM 4077 C CA . ILE A 1 528 ? -9.281 0.958 -3.83 1 82.88 528 ILE A CA 1
ATOM 4078 C C . ILE A 1 528 ? -9.602 1.463 -5.234 1 82.88 528 ILE A C 1
ATOM 4080 O O . ILE A 1 528 ? -8.703 1.823 -5.996 1 82.88 528 ILE A O 1
ATOM 4084 N N . THR A 1 529 ? -10.891 1.577 -5.637 1 84.44 529 THR A N 1
ATOM 4085 C CA . THR A 1 529 ? -11.281 2.008 -6.977 1 84.44 529 THR A CA 1
ATOM 4086 C C . THR A 1 529 ? -10.891 3.465 -7.207 1 84.44 529 THR A C 1
ATOM 4088 O O . THR A 1 529 ? -10.805 3.916 -8.352 1 84.44 529 THR A O 1
ATOM 4091 N N . TYR A 1 530 ? -10.656 4.16 -6.121 1 90.62 530 TYR A N 1
ATOM 4092 C CA . TYR A 1 530 ? -10.266 5.562 -6.23 1 90.62 530 TYR A CA 1
ATOM 4093 C C . TYR A 1 530 ? -8.781 5.691 -6.535 1 90.62 530 TYR A C 1
ATOM 4095 O O . TYR A 1 530 ? -8.281 6.797 -6.75 1 90.62 530 TYR A O 1
ATOM 4103 N N . GLY A 1 531 ? -8.094 4.625 -6.656 1 90.06 531 GLY A N 1
ATOM 4104 C CA . GLY A 1 531 ? -6.648 4.66 -6.797 1 90.06 531 GLY A CA 1
ATOM 4105 C C . GLY A 1 531 ? -6.188 5.43 -8.016 1 90.06 531 GLY A C 1
ATOM 4106 O O . GLY A 1 531 ? -5.367 6.344 -7.906 1 90.06 531 GLY A O 1
ATOM 4107 N N . LEU A 1 532 ? -6.75 5.199 -9.148 1 89.25 532 LEU A N 1
ATOM 4108 C CA . LEU A 1 532 ? -6.281 5.812 -10.383 1 89.25 532 LEU A CA 1
ATOM 4109 C C . LEU A 1 532 ? -6.66 7.289 -10.438 1 89.25 532 LEU A C 1
ATOM 4111 O O . LEU A 1 532 ? -5.812 8.148 -10.695 1 89.25 532 LEU A O 1
ATOM 4115 N N . PRO A 1 533 ? -7.945 7.637 -10.156 1 93.44 533 PRO A N 1
ATOM 4116 C CA . PRO A 1 533 ? -8.297 9.062 -10.188 1 93.44 533 PRO A CA 1
ATOM 4117 C C . PRO A 1 533 ? -7.484 9.891 -9.203 1 93.44 533 PRO A C 1
ATOM 4119 O O . PRO A 1 533 ? -7.062 11.008 -9.523 1 93.44 533 PRO A O 1
ATOM 4122 N N . ILE A 1 534 ? -7.25 9.391 -8.047 1 96.12 534 ILE A N 1
ATOM 4123 C CA . ILE A 1 534 ? -6.492 10.133 -7.043 1 96.12 534 ILE A CA 1
ATOM 4124 C C . ILE A 1 534 ? -5.043 10.289 -7.5 1 96.12 534 ILE A C 1
ATOM 4126 O O . ILE A 1 534 ? -4.465 11.367 -7.395 1 96.12 534 ILE A O 1
ATOM 4130 N N . MET A 1 535 ? -4.465 9.219 -8.047 1 94.75 535 MET A N 1
ATOM 4131 C CA . MET A 1 535 ? -3.066 9.25 -8.469 1 94.75 535 MET A CA 1
ATOM 4132 C C . MET A 1 535 ? -2.865 10.25 -9.602 1 94.75 535 MET A C 1
ATOM 4134 O O . MET A 1 535 ? -1.925 11.047 -9.578 1 94.75 535 MET A O 1
ATOM 4138 N N . ILE A 1 536 ? -3.721 10.242 -10.57 1 93.06 536 ILE A N 1
ATOM 4139 C CA . ILE A 1 536 ? -3.59 11.141 -11.719 1 93.06 536 ILE A CA 1
ATOM 4140 C C . ILE A 1 536 ? -3.775 12.586 -11.266 1 93.06 536 ILE A C 1
ATOM 4142 O O . ILE A 1 536 ? -3.031 13.477 -11.68 1 93.06 536 ILE A O 1
ATOM 4146 N N . THR A 1 537 ? -4.766 12.789 -10.414 1 97.25 537 THR A N 1
ATOM 4147 C CA . THR A 1 537 ? -5.012 14.133 -9.914 1 97.25 537 THR A CA 1
ATOM 4148 C C . THR A 1 537 ? -3.799 14.656 -9.148 1 97.25 537 THR A C 1
ATOM 4150 O O . THR A 1 537 ? -3.389 15.805 -9.336 1 97.25 537 THR A O 1
ATOM 4153 N N . LEU A 1 538 ? -3.23 13.812 -8.297 1 96.88 538 LEU A N 1
ATOM 4154 C CA . LEU A 1 538 ? -2.076 14.227 -7.504 1 96.88 538 LEU A CA 1
ATOM 4155 C C . LEU A 1 538 ? -0.867 14.484 -8.391 1 96.88 538 LEU A C 1
ATOM 4157 O O . LEU A 1 538 ? -0.105 15.422 -8.156 1 96.88 538 LEU A O 1
ATOM 4161 N N . MET A 1 539 ? -0.684 13.672 -9.398 1 93.56 539 MET A N 1
ATOM 4162 C CA . MET A 1 539 ? 0.426 13.852 -10.328 1 93.56 539 MET A CA 1
ATOM 4163 C C . MET A 1 539 ? 0.317 15.188 -11.055 1 93.56 539 MET A C 1
ATOM 4165 O O . MET A 1 539 ? 1.293 15.938 -11.133 1 93.56 539 MET A O 1
ATOM 4169 N N . VAL A 1 540 ? -0.836 15.477 -11.531 1 95.81 540 VAL A N 1
ATOM 4170 C CA . VAL A 1 540 ? -1.057 16.703 -12.273 1 95.81 540 VAL A CA 1
ATOM 4171 C C . VAL A 1 540 ? -0.928 17.906 -11.344 1 95.81 540 VAL A C 1
ATOM 4173 O O . VAL A 1 540 ? -0.363 18.938 -11.719 1 95.81 540 VAL A O 1
ATOM 4176 N N . ALA A 1 541 ? -1.462 17.766 -10.141 1 98 541 ALA A N 1
ATOM 4177 C CA . ALA A 1 541 ? -1.354 18.859 -9.172 1 98 541 ALA A CA 1
ATOM 4178 C C . ALA A 1 541 ? 0.106 19.141 -8.828 1 98 541 ALA A C 1
ATOM 4180 O O . ALA A 1 541 ? 0.521 20.297 -8.758 1 98 541 ALA A O 1
ATOM 4181 N N . LYS A 1 542 ? 0.887 18.125 -8.594 1 95.88 542 LYS A N 1
ATOM 4182 C CA . LYS A 1 542 ? 2.301 18.297 -8.273 1 95.88 542 LYS A CA 1
ATOM 4183 C C . LYS A 1 542 ? 3.053 18.953 -9.43 1 95.88 542 LYS A C 1
ATOM 4185 O O . LYS A 1 542 ? 3.816 19.891 -9.227 1 95.88 542 LYS A O 1
ATOM 4190 N N . TRP A 1 543 ? 2.828 18.469 -10.664 1 93 543 TRP A N 1
ATOM 4191 C CA . TRP A 1 543 ? 3.527 19 -11.828 1 93 543 TRP A CA 1
ATOM 4192 C C . TRP A 1 543 ? 3.18 20.469 -12.055 1 93 543 TRP A C 1
ATOM 4194 O O . TRP A 1 543 ? 4.051 21.281 -12.383 1 93 543 TRP A O 1
ATOM 4204 N N . THR A 1 544 ? 1.94 20.781 -11.859 1 96.75 544 THR A N 1
ATOM 4205 C CA . THR A 1 544 ? 1.513 22.172 -12.023 1 96.75 544 THR A CA 1
ATOM 4206 C C . THR A 1 544 ? 2.125 23.062 -10.945 1 96.75 544 THR A C 1
ATOM 4208 O O . THR A 1 544 ? 2.588 24.156 -11.234 1 96.75 544 THR A O 1
ATOM 4211 N N . GLY A 1 545 ? 2.07 22.547 -9.742 1 96.56 545 GLY A N 1
ATOM 4212 C CA . GLY A 1 545 ? 2.658 23.312 -8.648 1 96.56 545 GLY A CA 1
ATOM 4213 C C . GLY A 1 545 ? 4.16 23.484 -8.789 1 96.56 545 GLY A C 1
ATOM 4214 O O . GLY A 1 545 ? 4.695 24.547 -8.469 1 96.56 545 GLY A O 1
ATOM 4215 N N . ASP A 1 546 ? 4.848 22.469 -9.273 1 93.25 546 ASP A N 1
ATOM 4216 C CA . ASP A 1 546 ? 6.301 22.484 -9.391 1 93.25 546 ASP A CA 1
ATOM 4217 C C . ASP A 1 546 ? 6.762 23.516 -10.422 1 93.25 546 ASP A C 1
ATOM 4219 O O . ASP A 1 546 ? 7.918 23.938 -10.406 1 93.25 546 ASP A O 1
ATOM 4223 N N . PHE A 1 547 ? 5.902 23.859 -11.297 1 92.06 547 PHE A N 1
ATOM 4224 C CA . PHE A 1 547 ? 6.25 24.875 -12.297 1 92.06 547 PHE A CA 1
ATOM 4225 C C . PHE A 1 547 ? 6.434 26.234 -11.641 1 92.06 547 PHE A C 1
ATOM 4227 O O . PHE A 1 547 ? 7.141 27.094 -12.172 1 92.06 547 PHE A O 1
ATOM 4234 N N . PHE A 1 548 ? 5.879 26.344 -10.422 1 93.12 548 PHE A N 1
ATOM 4235 C CA . PHE A 1 548 ? 5.879 27.672 -9.812 1 93.12 548 PHE A CA 1
ATOM 4236 C C . PHE A 1 548 ? 6.789 27.719 -8.586 1 93.12 548 PHE A C 1
ATOM 4238 O O . PHE A 1 548 ? 7.594 28.641 -8.438 1 93.12 548 PHE A O 1
ATOM 4245 N N . ASN A 1 549 ? 6.555 26.781 -7.699 1 94.75 549 ASN A N 1
ATOM 4246 C CA . ASN A 1 549 ? 7.355 26.766 -6.477 1 94.75 549 ASN A CA 1
ATOM 4247 C C . ASN A 1 549 ? 7.52 25.359 -5.934 1 94.75 549 ASN A C 1
ATOM 4249 O O . ASN A 1 549 ? 7.129 24.391 -6.582 1 94.75 549 ASN A O 1
ATOM 4253 N N . LYS A 1 550 ? 8.258 25.281 -4.789 1 93.31 550 LYS A N 1
ATOM 4254 C CA . LYS A 1 550 ? 8.508 24 -4.137 1 93.31 550 LYS A CA 1
ATOM 4255 C C . LYS A 1 550 ? 7.43 23.688 -3.109 1 93.31 550 LYS A C 1
ATOM 4257 O O . LYS A 1 550 ? 6.559 24.516 -2.84 1 93.31 550 LYS A O 1
ATOM 4262 N N . GLY A 1 551 ? 7.477 22.516 -2.639 1 94.5 551 GLY A N 1
ATOM 4263 C CA . GLY A 1 551 ? 6.547 22.125 -1.591 1 94.5 551 GLY A CA 1
ATOM 4264 C C . GLY A 1 551 ? 6.738 22.891 -0.3 1 94.5 551 GLY A C 1
ATOM 4265 O O . GLY A 1 551 ? 7.82 23.438 -0.048 1 94.5 551 GLY A O 1
ATOM 4266 N N . ILE A 1 552 ? 5.746 22.938 0.472 1 96.38 552 ILE A N 1
ATOM 4267 C CA . ILE A 1 552 ? 5.742 23.781 1.665 1 96.38 552 ILE A CA 1
ATOM 4268 C C . ILE A 1 552 ? 6.828 23.312 2.631 1 96.38 552 ILE A C 1
ATOM 4270 O O . ILE A 1 552 ? 7.492 24.141 3.271 1 96.38 552 ILE A O 1
ATOM 4274 N N . TYR A 1 553 ? 7.047 22.047 2.814 1 93.69 553 TYR A N 1
ATOM 4275 C CA . TYR A 1 553 ? 8.047 21.547 3.744 1 93.69 553 TYR A CA 1
ATOM 4276 C C . TYR A 1 553 ? 9.461 21.875 3.258 1 93.69 553 TYR A C 1
ATOM 4278 O O . TYR A 1 553 ? 10.328 22.234 4.055 1 93.69 553 TYR A O 1
ATOM 4286 N N . ASP A 1 554 ? 9.68 21.797 1.991 1 92.25 554 ASP A N 1
ATOM 4287 C CA . ASP A 1 554 ? 10.977 22.156 1.431 1 92.25 554 ASP A CA 1
ATOM 4288 C C . ASP A 1 554 ? 11.219 23.656 1.532 1 92.25 554 ASP A C 1
ATOM 4290 O O . ASP A 1 554 ? 12.359 24.094 1.706 1 92.25 554 ASP A O 1
ATOM 4294 N N . ILE A 1 555 ? 10.164 24.422 1.401 1 94.56 555 ILE A N 1
ATOM 4295 C CA . ILE A 1 555 ? 10.289 25.859 1.547 1 94.56 555 ILE A CA 1
ATOM 4296 C C . ILE A 1 555 ? 10.75 26.203 2.963 1 94.56 555 ILE A C 1
ATOM 4298 O O . ILE A 1 555 ? 11.641 27.031 3.148 1 94.56 555 ILE A O 1
ATOM 4302 N N . TYR A 1 556 ? 10.211 25.547 3.922 1 93.62 556 TYR A N 1
ATOM 4303 C CA . TYR A 1 556 ? 10.578 25.812 5.309 1 93.62 556 TYR A CA 1
ATOM 4304 C C . TYR A 1 556 ? 11.984 25.328 5.609 1 93.62 556 TYR A C 1
ATOM 4306 O O . TYR A 1 556 ? 12.703 25.922 6.414 1 93.62 556 TYR A O 1
ATOM 4314 N N . ILE A 1 557 ? 12.414 24.203 5.008 1 91.25 557 ILE A N 1
ATOM 4315 C CA . ILE A 1 557 ? 13.781 23.719 5.168 1 91.25 557 ILE A CA 1
ATOM 4316 C C . ILE A 1 557 ? 14.758 24.734 4.582 1 91.25 557 ILE A C 1
ATOM 4318 O O . ILE A 1 557 ? 15.789 25.031 5.188 1 91.25 557 ILE A O 1
ATOM 4322 N N . ASN A 1 558 ? 14.367 25.297 3.488 1 90.75 558 ASN A N 1
ATOM 4323 C CA . ASN A 1 558 ? 15.211 26.297 2.84 1 90.75 558 ASN A CA 1
ATOM 4324 C C . ASN A 1 558 ? 15.25 27.594 3.629 1 90.75 558 ASN A C 1
ATOM 4326 O O . ASN A 1 558 ? 16.297 28.25 3.711 1 90.75 558 ASN A O 1
ATOM 4330 N N . LEU A 1 559 ? 14.133 27.984 4.148 1 90.81 559 LEU A N 1
ATOM 4331 C CA . LEU A 1 559 ? 14.062 29.219 4.934 1 90.81 559 LEU A CA 1
ATOM 4332 C C . LEU A 1 559 ? 14.898 29.094 6.203 1 90.81 559 LEU A C 1
ATOM 4334 O O . LEU A 1 559 ? 15.469 30.078 6.664 1 90.81 559 LEU A O 1
ATOM 4338 N N . ARG A 1 560 ? 14.969 27.828 6.766 1 86.62 560 ARG A N 1
ATOM 4339 C CA . ARG A 1 560 ? 15.766 27.609 7.969 1 86.62 560 ARG A CA 1
ATOM 4340 C C . ARG A 1 560 ? 17.234 27.438 7.625 1 86.62 560 ARG A C 1
ATOM 4342 O O . ARG A 1 560 ? 18.078 27.375 8.523 1 86.62 560 ARG A O 1
ATOM 4349 N N . GLY A 1 561 ? 17.594 27.266 6.367 1 82.31 561 GLY A N 1
ATOM 4350 C CA . GLY A 1 561 ? 18.969 27.188 5.902 1 82.31 561 GLY A CA 1
ATOM 4351 C C . GLY A 1 561 ? 19.625 25.844 6.168 1 82.31 561 GLY A C 1
ATOM 4352 O O . GLY A 1 561 ? 20.828 25.766 6.391 1 82.31 561 GLY A O 1
ATOM 4353 N N . VAL A 1 562 ? 18.844 24.844 6.305 1 81.06 562 VAL A N 1
ATOM 4354 C CA . VAL A 1 562 ? 19.406 23.516 6.543 1 81.06 562 VAL A CA 1
ATOM 4355 C C . VAL A 1 562 ? 19.984 22.953 5.246 1 81.06 562 VAL A C 1
ATOM 4357 O O . VAL A 1 562 ? 19.328 23.016 4.195 1 81.06 562 VAL A O 1
ATOM 4360 N N . PRO A 1 563 ? 21.188 22.484 5.309 1 75.25 563 PRO A N 1
ATOM 4361 C CA . PRO A 1 563 ? 21.812 21.938 4.098 1 75.25 563 PRO A CA 1
ATOM 4362 C C . PRO A 1 563 ? 21.312 20.547 3.748 1 75.25 563 PRO A C 1
ATOM 4364 O O . PRO A 1 563 ? 21.938 19.547 4.129 1 75.25 563 PRO A O 1
ATOM 4367 N N . LEU A 1 564 ? 20.281 20.422 3.068 1 75.38 564 LEU A N 1
ATOM 4368 C CA . LEU A 1 564 ? 19.734 19.141 2.65 1 75.38 564 LEU A CA 1
ATOM 4369 C C . LEU A 1 564 ? 19.953 18.906 1.159 1 75.38 564 LEU A C 1
ATOM 4371 O O . LEU A 1 564 ? 19.672 19.797 0.344 1 75.38 564 LEU A O 1
ATOM 4375 N N . LEU A 1 565 ? 20.641 17.734 0.94 1 66.31 565 LEU A N 1
ATOM 4376 C CA . LEU A 1 565 ? 20.828 17.359 -0.457 1 66.31 565 LEU A CA 1
ATOM 4377 C C . LEU A 1 565 ? 19.547 16.75 -1.029 1 66.31 565 LEU A C 1
ATOM 4379 O O . LEU A 1 565 ? 18.906 15.938 -0.372 1 66.31 565 LEU A O 1
ATOM 4383 N N . GLU A 1 566 ? 19.156 17.25 -2.164 1 67.56 566 GLU A N 1
ATOM 4384 C CA . GLU A 1 566 ? 17.969 16.734 -2.822 1 67.56 566 GLU A CA 1
ATOM 4385 C C . GLU A 1 566 ? 18.203 15.328 -3.383 1 67.56 566 GLU A C 1
ATOM 4387 O O . GLU A 1 566 ? 19.344 14.898 -3.531 1 67.56 566 GLU A O 1
ATOM 4392 N N . TRP A 1 567 ? 17.188 14.625 -3.652 1 65.25 567 TRP A N 1
ATOM 4393 C CA . TRP A 1 567 ? 17.234 13.25 -4.145 1 65.25 567 TRP A CA 1
ATOM 4394 C C . TRP A 1 567 ? 17.891 13.18 -5.516 1 65.25 567 TRP A C 1
ATOM 4396 O O . TRP A 1 567 ? 18.672 12.266 -5.789 1 65.25 567 TRP A O 1
ATOM 4406 N N . GLU A 1 568 ? 17.469 14.117 -6.398 1 62.69 568 GLU A N 1
ATOM 4407 C CA . GLU A 1 568 ? 18.031 14.117 -7.746 1 62.69 568 GLU A CA 1
ATOM 4408 C C . GLU A 1 568 ? 18.922 15.328 -7.984 1 62.69 568 GLU A C 1
ATOM 4410 O O . GLU A 1 568 ? 18.609 16.422 -7.527 1 62.69 568 GLU A O 1
ATOM 4415 N N . THR A 1 569 ? 20.094 14.914 -8.438 1 60.81 569 THR A N 1
ATOM 4416 C CA . THR A 1 569 ? 21.031 15.977 -8.773 1 60.81 569 THR A CA 1
ATOM 4417 C C . THR A 1 569 ? 20.578 16.719 -10.031 1 60.81 569 THR A C 1
ATOM 4419 O O . THR A 1 569 ? 19.922 16.141 -10.891 1 60.81 569 THR A O 1
ATOM 4422 N N . LYS A 1 570 ? 20.766 17.922 -9.922 1 64.12 570 LYS A N 1
ATOM 4423 C CA . LYS A 1 570 ? 20.469 18.719 -11.102 1 64.12 570 LYS A CA 1
ATOM 4424 C C . LYS A 1 570 ? 21.312 18.266 -12.297 1 64.12 570 LYS A C 1
ATOM 4426 O O . LYS A 1 570 ? 22.438 17.812 -12.133 1 64.12 570 LYS A O 1
ATOM 4431 N N . ALA A 1 571 ? 20.766 18.031 -13.43 1 61.91 571 ALA A N 1
ATOM 4432 C CA . ALA A 1 571 ? 21.359 17.516 -14.656 1 61.91 571 ALA A CA 1
ATOM 4433 C C . ALA A 1 571 ? 22.734 18.125 -14.906 1 61.91 571 ALA A C 1
ATOM 4435 O O . ALA A 1 571 ? 23.656 17.438 -15.344 1 61.91 571 ALA A O 1
ATOM 4436 N N . GLU A 1 572 ? 22.984 19.297 -14.43 1 63.28 572 GLU A N 1
ATOM 4437 C CA . GLU A 1 572 ? 24.234 19.953 -14.781 1 63.28 572 GLU A CA 1
ATOM 4438 C C . GLU A 1 572 ? 25.359 19.562 -13.836 1 63.28 572 GLU A C 1
ATOM 4440 O O . GLU A 1 572 ? 26.531 19.703 -14.172 1 63.28 572 GLU A O 1
ATOM 4445 N N . MET A 1 573 ? 24.906 18.859 -12.852 1 68.12 573 MET A N 1
ATOM 4446 C CA . MET A 1 573 ? 25.922 18.562 -11.844 1 68.12 573 MET A CA 1
ATOM 4447 C C . MET A 1 573 ? 26.688 17.281 -12.203 1 68.12 573 MET A C 1
ATOM 4449 O O . MET A 1 573 ? 27.781 17.047 -11.695 1 68.12 573 MET A O 1
ATOM 4453 N N . ASP A 1 574 ? 26.109 16.578 -13.117 1 68 574 ASP A N 1
ATOM 4454 C CA . ASP A 1 574 ? 26.734 15.32 -13.516 1 68 574 ASP A CA 1
ATOM 4455 C C . ASP A 1 574 ? 28 15.578 -14.336 1 68 574 ASP A C 1
ATOM 4457 O O . ASP A 1 574 ? 28.875 14.711 -14.445 1 68 574 ASP A O 1
ATOM 4461 N N . LYS A 1 575 ? 28.172 16.875 -14.695 1 69.12 575 LYS A N 1
ATOM 4462 C CA . LYS A 1 575 ? 29.312 17.219 -15.547 1 69.12 575 LYS A CA 1
ATOM 4463 C C . LYS A 1 575 ? 30.5 17.703 -14.711 1 69.12 575 LYS A C 1
ATOM 4465 O O . LYS A 1 575 ? 31.625 17.797 -15.211 1 69.12 575 LYS A O 1
ATOM 4470 N N . LEU A 1 576 ? 30.203 17.844 -13.453 1 72.88 576 LEU A N 1
ATOM 4471 C CA . LEU A 1 576 ? 31.234 18.453 -12.625 1 72.88 576 LEU A CA 1
ATOM 4472 C C . LEU A 1 576 ? 32.188 17.391 -12.094 1 72.88 576 LEU A C 1
ATOM 4474 O O . LEU A 1 576 ? 31.766 16.281 -11.734 1 72.88 576 LEU A O 1
ATOM 4478 N N . ARG A 1 577 ? 33.469 17.656 -12.258 1 73.44 577 ARG A N 1
ATOM 4479 C CA . ARG A 1 577 ? 34.5 16.812 -11.68 1 73.44 577 ARG A CA 1
ATOM 4480 C C . ARG A 1 577 ? 34.938 17.328 -10.312 1 73.44 577 ARG A C 1
ATOM 4482 O O . ARG A 1 577 ? 34.688 18.484 -9.977 1 73.44 577 ARG A O 1
ATOM 4489 N N . ALA A 1 578 ? 35.406 16.5 -9.492 1 78.25 578 ALA A N 1
ATOM 4490 C CA . ALA A 1 578 ? 35.875 16.859 -8.164 1 78.25 578 ALA A CA 1
ATOM 4491 C C . ALA A 1 578 ? 36.844 18.047 -8.242 1 78.25 578 ALA A C 1
ATOM 4493 O O . ALA A 1 578 ? 36.812 18.938 -7.379 1 78.25 578 ALA A O 1
ATOM 4494 N N . SER A 1 579 ? 37.594 18.047 -9.281 1 75.56 579 SER A N 1
ATOM 4495 C CA . SER A 1 579 ? 38.562 19.125 -9.43 1 75.56 579 SER A CA 1
ATOM 4496 C C . SER A 1 579 ? 37.906 20.469 -9.641 1 75.56 579 SER A C 1
ATOM 4498 O O . SER A 1 579 ? 38.469 21.516 -9.328 1 75.56 579 SER A O 1
ATOM 4500 N N . ASP A 1 580 ? 36.719 20.328 -10.195 1 75.25 580 ASP A N 1
ATOM 4501 C CA . ASP A 1 580 ? 35.969 21.562 -10.461 1 75.25 580 ASP A CA 1
ATOM 4502 C C . ASP A 1 580 ? 35.406 22.156 -9.18 1 75.25 580 ASP A C 1
ATOM 4504 O O . ASP A 1 580 ? 35.094 23.344 -9.109 1 75.25 580 ASP A O 1
ATOM 4508 N N . ILE A 1 581 ? 35.25 21.328 -8.109 1 73.38 581 ILE A N 1
ATOM 4509 C CA . ILE A 1 581 ? 34.562 21.781 -6.914 1 73.38 581 ILE A CA 1
ATOM 4510 C C . ILE A 1 581 ? 35.5 21.781 -5.723 1 73.38 581 ILE A C 1
ATOM 4512 O O . ILE A 1 581 ? 35.188 22.344 -4.672 1 73.38 581 ILE A O 1
ATOM 4516 N N . MET A 1 582 ? 36.625 21.172 -5.914 1 75 582 MET A N 1
ATOM 4517 C CA . MET A 1 582 ? 37.531 21.031 -4.781 1 75 582 MET A CA 1
ATOM 4518 C C . MET A 1 582 ? 38.156 22.375 -4.41 1 75 582 MET A C 1
ATOM 4520 O O . MET A 1 582 ? 38.375 23.219 -5.273 1 75 582 MET A O 1
ATOM 4524 N N . GLU A 1 583 ? 38.125 22.609 -3.086 1 71.12 583 GLU A N 1
ATOM 4525 C CA . GLU A 1 583 ? 38.781 23.797 -2.582 1 71.12 583 GLU A CA 1
ATOM 4526 C C . GLU A 1 583 ? 40.312 23.688 -2.729 1 71.12 583 GLU A C 1
ATOM 4528 O O . GLU A 1 583 ? 40.938 22.797 -2.15 1 71.12 583 GLU A O 1
ATOM 4533 N N . PRO A 1 584 ? 40.781 24.484 -3.594 1 72.38 584 PRO A N 1
ATOM 4534 C CA . PRO A 1 584 ? 42.25 24.406 -3.857 1 72.38 584 PRO A CA 1
ATOM 4535 C C . PRO A 1 584 ? 43.062 24.938 -2.695 1 72.38 584 PRO A C 1
ATOM 4537 O O . PRO A 1 584 ? 44.219 24.516 -2.514 1 72.38 584 PRO A O 1
ATOM 4540 N N . ASN A 1 585 ? 42.438 25.797 -1.932 1 72.69 585 ASN A N 1
ATOM 4541 C CA . ASN A 1 585 ? 43.219 26.391 -0.844 1 72.69 585 ASN A CA 1
ATOM 4542 C C . ASN A 1 585 ? 42.969 25.656 0.475 1 72.69 585 ASN A C 1
ATOM 4544 O O . ASN A 1 585 ? 42.156 26.109 1.291 1 72.69 585 ASN A O 1
ATOM 4548 N N . LEU A 1 586 ? 43.469 24.438 0.565 1 70.25 586 LEU A N 1
ATOM 4549 C CA . LEU A 1 586 ? 43.281 23.672 1.786 1 70.25 586 LEU A CA 1
ATOM 4550 C C . LEU A 1 586 ? 44.344 24.031 2.82 1 70.25 586 LEU A C 1
ATOM 4552 O O . LEU A 1 586 ? 45.5 24.25 2.473 1 70.25 586 LEU A O 1
ATOM 4556 N N . MET A 1 587 ? 43.781 24.375 3.992 1 75.19 587 MET A N 1
ATOM 4557 C CA . MET A 1 587 ? 44.688 24.531 5.121 1 75.19 587 MET A CA 1
ATOM 4558 C C . MET A 1 587 ? 45.094 23.172 5.684 1 75.19 587 MET A C 1
ATOM 4560 O O . MET A 1 587 ? 44.219 22.328 5.934 1 75.19 587 MET A O 1
ATOM 4564 N N . TYR A 1 588 ? 46.281 22.797 5.52 1 75.31 588 TYR A N 1
ATOM 4565 C CA . TYR A 1 588 ? 46.75 21.516 6.039 1 75.31 588 TYR A CA 1
ATOM 4566 C C . TYR A 1 588 ? 47.625 21.734 7.285 1 75.31 588 TYR A C 1
ATOM 4568 O O . TYR A 1 588 ? 48.125 22.828 7.527 1 75.31 588 TYR A O 1
ATOM 4576 N N . VAL A 1 589 ? 47.562 20.75 8.195 1 77.25 589 VAL A N 1
ATOM 4577 C CA . VAL A 1 589 ? 48.312 20.797 9.453 1 77.25 589 VAL A CA 1
ATOM 4578 C C . VAL A 1 589 ? 49.438 19.75 9.43 1 77.25 589 VAL A C 1
ATOM 4580 O O . VAL A 1 589 ? 49.281 18.688 8.82 1 77.25 589 VAL A O 1
ATOM 4583 N N . TYR A 1 590 ? 50.531 20.172 9.93 1 72.25 590 TYR A N 1
ATOM 4584 C CA . TYR A 1 590 ? 51.625 19.219 10.078 1 72.25 590 TYR A CA 1
ATOM 4585 C C . TYR A 1 590 ? 51.5 18.453 11.383 1 72.25 590 TYR A C 1
ATOM 4587 O O . TYR A 1 590 ? 50.906 18.938 12.344 1 72.25 590 TYR A O 1
ATOM 4595 N N . PRO A 1 591 ? 51.938 17.172 11.383 1 75.5 591 PRO A N 1
ATOM 4596 C CA . PRO A 1 591 ? 51.812 16.344 12.578 1 75.5 591 PRO A CA 1
ATOM 4597 C C . PRO A 1 591 ? 52.344 17.016 13.836 1 75.5 591 PRO A C 1
ATOM 4599 O O . PRO A 1 591 ? 51.812 16.828 14.93 1 75.5 591 PRO A O 1
ATOM 4602 N N . HIS A 1 592 ? 53.438 17.891 13.711 1 73.94 592 HIS A N 1
ATOM 4603 C CA . HIS A 1 592 ? 53.969 18.531 14.891 1 73.94 592 HIS A CA 1
ATOM 4604 C C . HIS A 1 592 ? 53.625 20.016 14.922 1 73.94 592 HIS A C 1
ATOM 4606 O O . HIS A 1 592 ? 54.469 20.859 14.617 1 73.94 592 HIS A O 1
ATOM 4612 N N . THR A 1 593 ? 52.531 20.234 14.734 1 75.94 593 THR A N 1
ATOM 4613 C CA . THR A 1 593 ? 52.094 21.625 14.766 1 75.94 593 THR A CA 1
ATOM 4614 C C . THR A 1 593 ? 51.719 22.047 16.188 1 75.94 593 THR A C 1
ATOM 4616 O O . THR A 1 593 ? 51.188 21.25 16.953 1 75.94 593 THR A O 1
ATOM 4619 N N . ARG A 1 594 ? 52.125 23.234 16.531 1 77.62 594 ARG A N 1
ATOM 4620 C CA . ARG A 1 594 ? 51.812 23.797 17.844 1 77.62 594 ARG A CA 1
ATOM 4621 C C . ARG A 1 594 ? 50.312 23.953 18.031 1 77.62 594 ARG A C 1
ATOM 4623 O O . ARG A 1 594 ? 49.594 24.25 17.078 1 77.62 594 ARG A O 1
ATOM 4630 N N . ILE A 1 595 ? 49.875 23.719 19.234 1 80.06 595 ILE A N 1
ATOM 4631 C CA . ILE A 1 595 ? 48.469 23.734 19.594 1 80.06 595 ILE A CA 1
ATOM 4632 C C . ILE A 1 595 ? 47.875 25.125 19.312 1 80.06 595 ILE A C 1
ATOM 4634 O O . ILE A 1 595 ? 46.75 25.25 18.859 1 80.06 595 ILE A O 1
ATOM 4638 N N . GLN A 1 596 ? 48.75 26.156 19.609 1 74.69 596 GLN A N 1
ATOM 4639 C CA . GLN A 1 596 ? 48.25 27.516 19.391 1 74.69 596 GLN A CA 1
ATOM 4640 C C . GLN A 1 596 ? 47.938 27.75 17.922 1 74.69 596 GLN A C 1
ATOM 4642 O O . GLN A 1 596 ? 46.938 28.391 17.609 1 74.69 596 GLN A O 1
ATOM 4647 N N . SER A 1 597 ? 48.781 27.172 17.141 1 78.5 597 SER A N 1
ATOM 4648 C CA . SER A 1 597 ? 48.531 27.328 15.711 1 78.5 597 SER A CA 1
ATOM 4649 C C . SER A 1 597 ? 47.312 26.531 15.266 1 78.5 597 SER A C 1
ATOM 4651 O O . SER A 1 597 ? 46.562 26.984 14.398 1 78.5 597 SER A O 1
ATOM 4653 N N . LEU A 1 598 ? 47.156 25.438 15.836 1 78.44 598 LEU A N 1
ATOM 4654 C CA . LEU A 1 598 ? 45.969 24.609 15.508 1 78.44 598 LEU A CA 1
ATOM 4655 C C . LEU A 1 598 ? 44.688 25.328 15.898 1 78.44 598 LEU A C 1
ATOM 4657 O O . LEU A 1 598 ? 43.719 25.297 15.141 1 78.44 598 LEU A O 1
ATOM 4661 N N . VAL A 1 599 ? 44.781 25.938 17.062 1 78.5 599 VAL A N 1
ATOM 4662 C CA . VAL A 1 599 ? 43.594 26.641 17.531 1 78.5 599 VAL A CA 1
ATOM 4663 C C . VAL A 1 599 ? 43.281 27.828 16.625 1 78.5 599 VAL A C 1
ATOM 4665 O O . VAL A 1 599 ? 42.125 28.125 16.328 1 78.5 599 VAL A O 1
ATOM 4668 N N . SER A 1 600 ? 44.312 28.438 16.203 1 76.56 600 SER A N 1
ATOM 4669 C CA . SER A 1 600 ? 44.125 29.562 15.289 1 76.56 600 SER A CA 1
ATOM 4670 C C . SER A 1 600 ? 43.562 29.109 13.945 1 76.56 600 SER A C 1
ATOM 4672 O O . SER A 1 600 ? 42.688 29.766 13.375 1 76.56 600 SER A O 1
ATOM 4674 N N . ILE A 1 601 ? 43.906 27.969 13.5 1 77.19 601 ILE A N 1
ATOM 4675 C CA . ILE A 1 601 ? 43.438 27.438 12.234 1 77.19 601 ILE A CA 1
ATOM 4676 C C . ILE A 1 601 ? 41.938 27.047 12.375 1 77.19 601 ILE A C 1
ATOM 4678 O O . ILE A 1 601 ? 41.156 27.297 11.469 1 77.19 601 ILE A O 1
ATOM 4682 N N . LEU A 1 602 ? 41.688 26.5 13.5 1 72.62 602 LEU A N 1
ATOM 4683 C CA . LEU A 1 602 ? 40.312 26.047 13.719 1 72.62 602 LEU A CA 1
ATOM 4684 C C . LEU A 1 602 ? 39.344 27.234 13.836 1 72.62 602 LEU A C 1
ATOM 4686 O O . LEU A 1 602 ? 38.188 27.141 13.492 1 72.62 602 LEU A O 1
ATOM 4690 N N . ARG A 1 603 ? 39.969 28.344 14.273 1 67.88 603 ARG A N 1
ATOM 4691 C CA . ARG A 1 603 ? 39.156 29.547 14.469 1 67.88 603 ARG A CA 1
ATOM 4692 C C . ARG A 1 603 ? 38.969 30.297 13.148 1 67.88 603 ARG A C 1
ATOM 4694 O O . ARG A 1 603 ? 37.938 30.953 12.953 1 67.88 603 ARG A O 1
ATOM 4701 N N . THR A 1 604 ? 39.875 30.094 12.344 1 66.88 604 THR A N 1
ATOM 4702 C CA . THR A 1 604 ? 39.844 30.922 11.148 1 66.88 604 THR A CA 1
ATOM 4703 C C . THR A 1 604 ? 39.312 30.141 9.945 1 66.88 604 THR A C 1
ATOM 4705 O O . THR A 1 604 ? 38.938 30.734 8.945 1 66.88 604 THR A O 1
ATOM 4708 N N . THR A 1 605 ? 39.438 28.781 10.055 1 63.88 605 THR A N 1
ATOM 4709 C CA . THR A 1 605 ? 39.031 28.016 8.875 1 63.88 605 THR A CA 1
ATOM 4710 C C . THR A 1 605 ? 37.781 27.203 9.156 1 63.88 605 THR A C 1
ATOM 4712 O O . THR A 1 605 ? 37.594 26.703 10.266 1 63.88 605 THR A O 1
ATOM 4715 N N . VAL A 1 606 ? 36.906 27.359 8.234 1 58.62 606 VAL A N 1
ATOM 4716 C CA . VAL A 1 606 ? 35.594 26.703 8.383 1 58.62 606 VAL A CA 1
ATOM 4717 C C . VAL A 1 606 ? 35.625 25.344 7.68 1 58.62 606 VAL A C 1
ATOM 4719 O O . VAL A 1 606 ? 34.594 24.875 7.195 1 58.62 606 VAL A O 1
ATOM 4722 N N . HIS A 1 607 ? 36.844 24.703 7.703 1 60.41 607 HIS A N 1
ATOM 4723 C CA . HIS A 1 607 ? 36.844 23.375 7.102 1 60.41 607 HIS A CA 1
ATOM 4724 C C . HIS A 1 607 ? 36.438 22.312 8.117 1 60.41 607 HIS A C 1
ATOM 4726 O O . HIS A 1 607 ? 36.594 22.516 9.328 1 60.41 607 HIS A O 1
ATOM 4732 N N . HIS A 1 608 ? 35.719 21.281 7.633 1 59.09 608 HIS A N 1
ATOM 4733 C CA . HIS A 1 608 ? 35.312 20.219 8.531 1 59.09 608 HIS A CA 1
ATOM 4734 C C . HIS A 1 608 ? 36.406 19.188 8.711 1 59.09 608 HIS A C 1
ATOM 4736 O O . HIS A 1 608 ? 36.375 18.391 9.648 1 59.09 608 HIS A O 1
ATOM 4742 N N . ALA A 1 609 ? 37.312 19.172 7.75 1 65.75 609 ALA A N 1
ATOM 4743 C CA . ALA A 1 609 ? 38.438 18.234 7.859 1 65.75 609 ALA A CA 1
ATOM 4744 C C . ALA A 1 609 ? 39.75 18.891 7.469 1 65.75 609 ALA A C 1
ATOM 4746 O O . ALA A 1 609 ? 39.781 19.75 6.582 1 65.75 609 ALA A O 1
ATOM 4747 N N . PHE A 1 610 ? 40.812 18.75 8.281 1 70.06 610 PHE A N 1
ATOM 4748 C CA . PHE A 1 610 ? 42.156 19.281 8.023 1 70.06 610 PHE A CA 1
ATOM 4749 C C . PHE A 1 610 ? 43.125 18.156 7.695 1 70.06 610 PHE A C 1
ATOM 4751 O O . PHE A 1 610 ? 43.406 17.312 8.547 1 70.06 610 PHE A O 1
ATOM 4758 N N . PRO A 1 611 ? 43.562 18.094 6.461 1 74.75 611 PRO A N 1
ATOM 4759 C CA . PRO A 1 611 ? 44.531 17.047 6.133 1 74.75 611 PRO A CA 1
ATOM 4760 C C . PRO A 1 611 ? 45.844 17.219 6.879 1 74.75 611 PRO A C 1
ATOM 4762 O O . PRO A 1 611 ? 46.344 18.328 7.031 1 74.75 611 PRO A O 1
ATOM 4765 N N . VAL A 1 612 ? 46.312 16.156 7.57 1 75.75 612 VAL A N 1
ATOM 4766 C CA . VAL A 1 612 ? 47.625 16.141 8.219 1 75.75 612 VAL A CA 1
ATOM 4767 C C . VAL A 1 612 ? 48.688 15.648 7.238 1 75.75 612 VAL A C 1
ATOM 4769 O O . VAL A 1 612 ? 48.594 14.531 6.73 1 75.75 612 VAL A O 1
ATOM 4772 N N . VAL A 1 613 ? 49.5 16.484 6.781 1 73.31 613 VAL A N 1
ATOM 4773 C CA . VAL A 1 613 ? 50.531 16.156 5.789 1 73.31 613 VAL A CA 1
ATOM 4774 C C . VAL A 1 613 ? 51.875 15.93 6.477 1 73.31 613 VAL A C 1
ATOM 4776 O O . VAL A 1 613 ? 52.25 16.703 7.359 1 73.31 613 VAL A O 1
ATOM 4779 N N . THR A 1 614 ? 52.469 14.703 6.426 1 64.12 614 THR A N 1
ATOM 4780 C CA . THR A 1 614 ? 53.812 14.422 6.918 1 64.12 614 THR A CA 1
ATOM 4781 C C . THR A 1 614 ? 54.875 14.93 5.938 1 64.12 614 THR A C 1
ATOM 4783 O O . THR A 1 614 ? 54.594 15.055 4.738 1 64.12 614 THR A O 1
ATOM 4786 N N . GLU A 1 615 ? 55.938 15.648 6.438 1 55.56 615 GLU A N 1
ATOM 4787 C CA . GLU A 1 615 ? 57.031 16.203 5.637 1 55.56 615 GLU A CA 1
ATOM 4788 C C . GLU A 1 615 ? 57.438 15.227 4.531 1 55.56 615 GLU A C 1
ATOM 4790 O O . GLU A 1 615 ? 57.844 15.648 3.453 1 55.56 615 GLU A O 1
ATOM 4795 N N . ASN A 1 616 ? 57.812 13.906 4.867 1 43.41 616 ASN A N 1
ATOM 4796 C CA . ASN A 1 616 ? 58.125 13.086 3.705 1 43.41 616 ASN A CA 1
ATOM 4797 C C . ASN A 1 616 ? 56.938 12.953 2.768 1 43.41 616 ASN A C 1
ATOM 4799 O O . ASN A 1 616 ? 55.781 12.969 3.213 1 43.41 616 ASN A O 1
ATOM 4803 N N . ARG A 1 617 ? 57.094 13.234 1.396 1 40.78 617 ARG A N 1
ATOM 4804 C CA . ARG A 1 617 ? 56.156 13.43 0.304 1 40.78 617 ARG A CA 1
ATOM 4805 C C . ARG A 1 617 ? 54.906 12.539 0.474 1 40.78 617 ARG A C 1
ATOM 4807 O O . ARG A 1 617 ? 54.094 12.445 -0.426 1 40.78 617 ARG A O 1
ATOM 4814 N N . GLN A 1 618 ? 55.094 11.5 1.333 1 36.06 618 GLN A N 1
ATOM 4815 C CA . GLN A 1 618 ? 53.938 10.633 1.19 1 36.06 618 GLN A CA 1
ATOM 4816 C C . GLN A 1 618 ? 52.719 11.203 1.924 1 36.06 618 GLN A C 1
ATOM 4818 O O . GLN A 1 618 ? 52.719 11.328 3.15 1 36.06 618 GLN A O 1
ATOM 4823 N N . ALA A 1 619 ? 52.188 12.219 1.39 1 38.75 619 ALA A N 1
ATOM 4824 C CA . ALA A 1 619 ? 50.938 12.797 1.853 1 38.75 619 ALA A CA 1
ATOM 4825 C C . ALA A 1 619 ? 49.938 11.703 2.246 1 38.75 619 ALA A C 1
ATOM 4827 O O . ALA A 1 619 ? 49.719 10.773 1.475 1 38.75 619 ALA A O 1
ATOM 4828 N N . PHE A 1 620 ? 50.031 11.203 3.449 1 36.25 620 PHE A N 1
ATOM 4829 C CA . PHE A 1 620 ? 48.906 10.367 3.844 1 36.25 620 PHE A CA 1
ATOM 4830 C C . PHE A 1 620 ? 47.594 11.164 3.805 1 36.25 620 PHE A C 1
ATOM 4832 O O . PHE A 1 620 ? 47.5 12.203 4.465 1 36.25 620 PHE A O 1
ATOM 4839 N N . PHE A 1 621 ? 47 11.227 2.678 1 35.06 621 PHE A N 1
ATOM 4840 C CA . PHE A 1 621 ? 45.688 11.82 2.48 1 35.06 621 PHE A CA 1
ATOM 4841 C C . PHE A 1 621 ? 44.656 11.133 3.354 1 35.06 621 PHE A C 1
ATOM 4843 O O . PHE A 1 621 ? 44.438 9.922 3.252 1 35.06 621 PHE A O 1
ATOM 4850 N N . LEU A 1 622 ? 44.688 11.398 4.598 1 30.42 622 LEU A N 1
ATOM 4851 C CA . LEU A 1 622 ? 43.438 11 5.25 1 30.42 622 LEU A CA 1
ATOM 4852 C C . LEU A 1 622 ? 42.25 11.664 4.586 1 30.42 622 LEU A C 1
ATOM 4854 O O . LEU A 1 622 ? 42.156 12.891 4.531 1 30.42 622 LEU A O 1
ATOM 4858 N N . PHE A 1 623 ? 41.812 11.086 3.461 1 30.06 623 PHE A N 1
ATOM 4859 C CA . PHE A 1 623 ? 40.594 11.477 2.785 1 30.06 623 PHE A CA 1
ATOM 4860 C C . PHE A 1 623 ? 39.406 11.469 3.754 1 30.06 623 PHE A C 1
ATOM 4862 O O . PHE A 1 623 ? 38.969 10.406 4.203 1 30.06 623 PHE A O 1
ATOM 4869 N N . PHE A 1 624 ? 39.5 12.266 4.758 1 28.61 624 PHE A N 1
ATOM 4870 C CA . PHE A 1 624 ? 38.156 12.414 5.352 1 28.61 624 PHE A CA 1
ATOM 4871 C C . PHE A 1 624 ? 37.188 13.07 4.371 1 28.61 624 PHE A C 1
ATOM 4873 O O . PHE A 1 624 ? 37.531 14.102 3.775 1 28.61 624 PHE A O 1
ATOM 4880 N N . PHE A 1 625 ? 36.469 12.266 3.549 1 26.69 625 PHE A N 1
ATOM 4881 C CA . PHE A 1 625 ? 35.375 12.711 2.719 1 26.69 625 PHE A CA 1
ATOM 4882 C C . PHE A 1 625 ? 34.438 13.602 3.514 1 26.69 625 PHE A C 1
ATOM 4884 O O . PHE A 1 625 ? 33.781 13.148 4.449 1 26.69 625 PHE A O 1
ATOM 4891 N N . SER A 1 626 ? 34.844 14.734 3.824 1 24.81 626 SER A N 1
ATOM 4892 C CA . SER A 1 626 ? 33.781 15.688 4.141 1 24.81 626 SER A CA 1
ATOM 4893 C C . SER A 1 626 ? 32.844 15.891 2.951 1 24.81 626 SER A C 1
ATOM 4895 O O . SER A 1 626 ? 33.312 16.125 1.829 1 24.81 626 SER A O 1
ATOM 4897 N N . PHE A 1 627 ? 31.734 15.172 2.848 1 25.77 627 PHE A N 1
ATOM 4898 C CA . PHE A 1 627 ? 30.594 15.43 1.976 1 25.77 627 PHE A CA 1
ATOM 4899 C C . PHE A 1 627 ? 30.312 16.922 1.894 1 25.77 627 PHE A C 1
ATOM 4901 O O . PHE A 1 627 ? 29.938 17.547 2.891 1 25.77 627 PHE A O 1
ATOM 4908 N N . LEU A 1 628 ? 31.109 17.641 1.085 1 23.06 628 LEU A N 1
ATOM 4909 C CA . LEU A 1 628 ? 30.797 18.984 0.612 1 23.06 628 LEU A CA 1
ATOM 4910 C C . LEU A 1 628 ? 29.406 19.016 -0.022 1 23.06 628 LEU A C 1
ATOM 4912 O O . LEU A 1 628 ? 29.125 18.266 -0.95 1 23.06 628 LEU A O 1
ATOM 4916 N N . PHE A 1 629 ? 28.406 19.406 0.727 1 25.61 629 PHE A N 1
ATOM 4917 C CA . PHE A 1 629 ? 27.062 19.844 0.389 1 25.61 629 PHE A CA 1
ATOM 4918 C C . PHE A 1 629 ? 27.094 20.969 -0.643 1 25.61 629 PHE A C 1
ATOM 4920 O O . PHE A 1 629 ? 27.438 22.109 -0.315 1 25.61 629 PHE A O 1
ATOM 4927 N N . LEU A 1 630 ? 27.609 20.641 -1.872 1 22.81 630 LEU A N 1
ATOM 4928 C CA . LEU A 1 630 ? 27.625 21.594 -2.982 1 22.81 630 LEU A CA 1
ATOM 4929 C C . LEU A 1 630 ? 26.203 21.969 -3.381 1 22.81 630 LEU A C 1
ATOM 4931 O O . LEU A 1 630 ? 25.484 21.172 -3.967 1 22.81 630 LEU A O 1
ATOM 4935 N N . PHE A 1 631 ? 25.375 22.656 -2.646 1 23.48 631 PHE A N 1
ATOM 4936 C CA . PHE A 1 631 ? 24.078 23.219 -3.01 1 23.48 631 PHE A CA 1
ATOM 4937 C C . PHE A 1 631 ? 24.25 24.375 -3.994 1 23.48 631 PHE A C 1
ATOM 4939 O O . PHE A 1 631 ? 24.625 25.484 -3.602 1 23.48 631 PHE A O 1
ATOM 4946 N N . SER A 1 632 ? 24.812 24.234 -5.215 1 22.69 632 SER A N 1
ATOM 4947 C CA . SER A 1 632 ? 24.922 25.344 -6.148 1 22.69 632 SER A CA 1
ATOM 4948 C C . SER A 1 632 ? 23.562 25.75 -6.688 1 22.69 632 SER A C 1
ATOM 4950 O O . SER A 1 632 ? 22.938 25 -7.445 1 22.69 632 SER A O 1
ATOM 4952 N N . SER A 1 633 ? 22.578 26.391 -6.027 1 22.5 633 SER A N 1
ATOM 4953 C CA . SER A 1 633 ? 21.344 26.922 -6.578 1 22.5 633 SER A CA 1
ATOM 4954 C C . SER A 1 633 ? 21.609 28.062 -7.555 1 22.5 633 SER A C 1
ATOM 4956 O O . SER A 1 633 ? 22.078 29.125 -7.152 1 22.5 633 SER A O 1
ATOM 4958 N N . SER A 1 634 ? 22.219 27.969 -8.695 1 23.56 634 SER A N 1
ATOM 4959 C CA . SER A 1 634 ? 22.281 29.047 -9.672 1 23.56 634 SER A CA 1
ATOM 4960 C C . SER A 1 634 ? 20.875 29.531 -10.055 1 23.56 634 SER A C 1
ATOM 4962 O O . SER A 1 634 ? 20.094 28.781 -10.648 1 23.56 634 SER A O 1
ATOM 4964 N N . SER A 1 635 ? 20.203 30.406 -9.266 1 23.58 635 SER A N 1
ATOM 4965 C CA . SER A 1 635 ? 18.953 31.016 -9.719 1 23.58 635 SER A CA 1
ATOM 4966 C C . SER A 1 635 ? 19.188 31.906 -10.938 1 23.58 635 SER A C 1
ATOM 4968 O O . SER A 1 635 ? 20.016 32.812 -10.906 1 23.58 635 SER A O 1
ATOM 4970 N N . PRO A 1 636 ? 19.281 31.453 -12.203 1 25.34 636 PRO A N 1
ATOM 4971 C 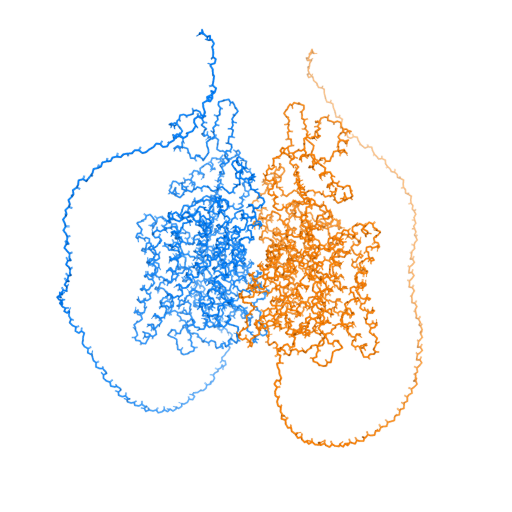CA . PRO A 1 636 ? 19.078 32.406 -13.305 1 25.34 636 PRO A CA 1
ATOM 4972 C C . PRO A 1 636 ? 17.938 33.375 -13.039 1 25.34 636 PRO A C 1
ATOM 4974 O O . PRO A 1 636 ? 16.797 32.969 -12.789 1 25.34 636 PRO A O 1
ATOM 4977 N N . SER A 1 637 ? 18.203 34.531 -12.445 1 25.3 637 SER A N 1
ATOM 4978 C CA . SER A 1 637 ? 17.219 35.531 -12.016 1 25.3 637 SER A CA 1
ATOM 4979 C C . SER A 1 637 ? 16.391 36.031 -13.195 1 25.3 637 SER A C 1
ATOM 4981 O O . SER A 1 637 ? 15.328 36.625 -13.008 1 25.3 637 SER A O 1
ATOM 4983 N N . SER A 1 638 ? 17.031 36.344 -14.406 1 23.31 638 SER A N 1
ATOM 4984 C CA . SER A 1 638 ? 16.453 37.531 -15.023 1 23.31 638 SER A CA 1
ATOM 4985 C C . SER A 1 638 ? 14.945 37.375 -15.203 1 23.31 638 SER A C 1
ATOM 4987 O O . SER A 1 638 ? 14.172 38.25 -14.766 1 23.31 638 SER A O 1
ATOM 4989 N N . LEU A 1 639 ? 14.586 37.281 -16.562 1 23.75 639 LEU A N 1
ATOM 4990 C CA . LEU A 1 639 ? 13.445 37.875 -17.266 1 23.75 639 LEU A CA 1
ATOM 4991 C C . LEU A 1 639 ? 12.133 37.281 -16.766 1 23.75 639 LEU A C 1
ATOM 4993 O O . LEU A 1 639 ? 11.156 38 -16.562 1 23.75 639 LEU A O 1
ATOM 4997 N N . SER A 1 640 ? 11.984 36.062 -17.234 1 25.08 640 SER A N 1
ATOM 4998 C CA . SER A 1 640 ? 10.602 35.656 -17.469 1 25.08 640 SER A CA 1
ATOM 4999 C C . SER A 1 640 ? 9.859 35.406 -16.172 1 25.08 640 SER A C 1
ATOM 5001 O O . SER A 1 640 ? 9.578 34.25 -15.82 1 25.08 640 SER A O 1
ATOM 5003 N N . SER A 1 641 ? 10.383 35.938 -15.141 1 26.91 641 SER A N 1
ATOM 5004 C CA . SER A 1 641 ? 9.602 35.719 -13.93 1 26.91 641 SER A CA 1
ATOM 5005 C C . SER A 1 641 ? 8.164 36.188 -14.102 1 26.91 641 SER A C 1
ATOM 5007 O O . SER A 1 641 ? 7.852 37.344 -13.773 1 26.91 641 SER A O 1
ATOM 5009 N N . LEU A 1 642 ? 7.668 36.031 -15.273 1 25.86 642 LEU A N 1
ATOM 5010 C CA . LEU A 1 642 ? 6.25 36.375 -15.328 1 25.86 642 LEU A CA 1
ATOM 5011 C C . LEU A 1 642 ? 5.5 35.781 -14.148 1 25.86 642 LEU A C 1
ATOM 5013 O O . LEU A 1 642 ? 5.488 34.562 -13.969 1 25.86 642 LEU A O 1
ATOM 5017 N N . SER A 1 643 ? 5.578 36.5 -13.047 1 28.69 643 SER A N 1
ATOM 5018 C CA . SER A 1 643 ? 5.137 36.219 -11.688 1 28.69 643 SER A CA 1
ATOM 5019 C C . SER A 1 643 ? 3.754 35.562 -11.672 1 28.69 643 SER A C 1
ATOM 5021 O O . SER A 1 643 ? 2.809 36.094 -12.258 1 28.69 643 SER A O 1
ATOM 5023 N N . ALA A 1 644 ? 3.791 34.375 -11.656 1 30.36 644 ALA A N 1
ATOM 5024 C CA . ALA A 1 644 ? 2.564 33.594 -11.461 1 30.36 644 ALA A CA 1
ATOM 5025 C C . ALA A 1 644 ? 1.686 34.25 -10.391 1 30.36 644 ALA A C 1
ATOM 5027 O O . ALA A 1 644 ? 0.49 33.938 -10.305 1 30.36 644 ALA A O 1
ATOM 5028 N N . CYS A 1 645 ? 2.402 34.969 -9.5 1 32.44 645 CYS A N 1
ATOM 5029 C CA . CYS A 1 645 ? 1.582 35.625 -8.492 1 32.44 645 CYS A CA 1
ATOM 5030 C C . CYS A 1 645 ? 0.651 36.656 -9.133 1 32.44 645 CYS A C 1
ATOM 5032 O O . CYS A 1 645 ? -0.451 36.906 -8.633 1 32.44 645 CYS A O 1
ATOM 5034 N N . SER A 1 646 ? 1.181 37.375 -10.188 1 32.69 646 SER A N 1
ATOM 5035 C CA . SER A 1 646 ? 0.321 38.375 -10.836 1 32.69 646 SER A CA 1
ATOM 5036 C C . SER A 1 646 ? -0.824 37.688 -11.586 1 32.69 646 SER A C 1
ATOM 5038 O O . SER A 1 646 ? -1.826 38.344 -11.898 1 32.69 646 SER A O 1
ATOM 5040 N N . PHE A 1 647 ? -0.511 36.5 -12.086 1 31.88 647 PHE A N 1
ATOM 5041 C CA . PHE A 1 647 ? -1.607 35.844 -12.781 1 31.88 647 PHE A CA 1
ATOM 5042 C C . PHE A 1 647 ? -2.693 35.406 -11.805 1 31.88 647 PHE A C 1
ATOM 5044 O O . PHE A 1 647 ? -3.885 35.531 -12.102 1 31.88 647 PHE A O 1
ATOM 5051 N N . LEU A 1 648 ? -2.344 35 -10.656 1 29.97 648 LEU A N 1
ATOM 5052 C CA . LEU A 1 648 ? -3.371 34.531 -9.727 1 29.97 648 LEU A CA 1
ATOM 5053 C C . LEU A 1 648 ? -4.164 35.688 -9.164 1 29.97 648 LEU A C 1
ATOM 5055 O O . LEU A 1 648 ? -5.379 35.594 -8.969 1 29.97 648 LEU A O 1
ATOM 5059 N N . LEU A 1 649 ? -3.518 36.906 -9.016 1 31.67 649 LEU A N 1
ATOM 5060 C CA . LEU A 1 649 ? -4.324 38.062 -8.68 1 31.67 649 LEU A CA 1
ATOM 5061 C C . LEU A 1 649 ? -5.316 38.375 -9.797 1 31.67 649 LEU A C 1
ATOM 5063 O O . LEU A 1 649 ? -6.461 38.75 -9.531 1 31.67 649 LEU A O 1
ATOM 5067 N N . LEU A 1 650 ? -4.887 38.062 -10.992 1 32.72 650 LEU A N 1
ATOM 5068 C CA . LEU A 1 650 ? -5.793 38.281 -12.109 1 32.72 650 LEU A CA 1
ATOM 5069 C C . LEU A 1 650 ? -6.91 37.25 -12.109 1 32.72 650 LEU A C 1
ATOM 5071 O O . LEU A 1 650 ? -8.078 37.594 -12.336 1 32.72 650 LEU A O 1
ATOM 5075 N N . LEU A 1 651 ? -6.551 36.031 -11.773 1 32.47 651 LEU A N 1
ATOM 5076 C CA . LEU A 1 651 ? -7.613 35.031 -11.781 1 32.47 651 LEU A CA 1
ATOM 5077 C C . LEU A 1 651 ? -8.57 35.25 -10.617 1 32.47 651 LEU A C 1
ATOM 5079 O O . LEU A 1 651 ? -9.789 35.125 -10.773 1 32.47 651 LEU A O 1
ATOM 5083 N N . LEU A 1 652 ? -8.07 35.656 -9.477 1 32.78 652 LEU A N 1
ATOM 5084 C CA . LEU A 1 652 ? -8.984 36 -8.398 1 32.78 652 LEU A CA 1
ATOM 5085 C C . LEU A 1 652 ? -9.812 37.219 -8.773 1 32.78 652 LEU A C 1
ATOM 5087 O O . LEU A 1 652 ? -11.008 37.281 -8.469 1 32.78 652 LEU A O 1
ATOM 5091 N N . LEU A 1 653 ? -9.219 38.156 -9.539 1 32.5 653 LEU A N 1
ATOM 5092 C CA . LEU A 1 653 ? -10 39.281 -10.031 1 32.5 653 LEU A CA 1
ATOM 5093 C C . LEU A 1 653 ? -11.047 38.844 -11.031 1 32.5 653 LEU A C 1
ATOM 5095 O O . LEU A 1 653 ? -12.18 39.312 -11.023 1 32.5 653 LEU A O 1
ATOM 5099 N N . ILE A 1 654 ? -10.672 37.844 -11.812 1 35.72 654 ILE A N 1
ATOM 5100 C CA . ILE A 1 654 ? -11.664 37.375 -12.773 1 35.72 654 ILE A CA 1
ATOM 5101 C C . ILE A 1 654 ? -12.789 36.656 -12.047 1 35.72 654 ILE A C 1
ATOM 5103 O O . ILE A 1 654 ? -13.969 36.875 -12.344 1 35.72 654 ILE A O 1
ATOM 5107 N N . LEU A 1 655 ? -12.375 35.812 -11.117 1 32.16 655 LEU A N 1
ATOM 5108 C CA . LEU A 1 655 ? -13.461 35.125 -10.422 1 32.16 655 LEU A CA 1
ATOM 5109 C C . LEU A 1 655 ? -14.32 36.125 -9.648 1 32.16 655 LEU A C 1
ATOM 5111 O O . LEU A 1 655 ? -15.547 36 -9.617 1 32.16 655 LEU A O 1
ATOM 5115 N N . LEU A 1 656 ? -13.688 37.125 -9.102 1 33 656 LEU A N 1
ATOM 5116 C CA . LEU A 1 656 ? -14.516 38.156 -8.492 1 33 656 LEU A CA 1
ATOM 5117 C C . LEU A 1 656 ? -15.352 38.875 -9.539 1 33 656 LEU A C 1
ATOM 5119 O O . LEU A 1 656 ? -16.469 39.312 -9.258 1 33 656 LEU A O 1
ATOM 5123 N N . LEU A 1 657 ? -14.766 39.062 -10.727 1 32.38 657 LEU A N 1
ATOM 5124 C CA . LEU A 1 657 ? -15.555 39.719 -11.758 1 32.38 657 LEU A CA 1
ATOM 5125 C C . LEU A 1 657 ? -16.688 38.812 -12.234 1 32.38 657 LEU A C 1
ATOM 5127 O O . LEU A 1 657 ? -17.734 39.312 -12.656 1 32.38 657 LEU A O 1
ATOM 5131 N N . LEU A 1 658 ? -16.359 37.562 -12.289 1 31.41 658 LEU A N 1
ATOM 5132 C CA . LEU A 1 658 ? -17.453 36.719 -12.789 1 31.41 658 LEU A CA 1
ATOM 5133 C C . LEU A 1 658 ? -18.594 36.656 -11.773 1 31.41 658 LEU A C 1
ATOM 5135 O O . LEU A 1 658 ? -19.719 36.312 -12.133 1 31.41 658 LEU A O 1
ATOM 5139 N N . LEU A 1 659 ? -18.25 36.75 -10.531 1 29.31 659 LEU A N 1
ATOM 5140 C CA . LEU A 1 659 ? -19.359 36.688 -9.586 1 29.31 659 LEU A CA 1
ATOM 5141 C C . LEU A 1 659 ? -20.062 38.031 -9.492 1 29.31 659 LEU A C 1
ATOM 5143 O O . LEU A 1 659 ? -20.859 38.25 -8.57 1 29.31 659 LEU A O 1
ATOM 5147 N N . SER A 1 660 ? -19.672 38.938 -10.383 1 25.59 660 SER A N 1
ATOM 5148 C CA . SER A 1 660 ? -20.578 40.062 -10.258 1 25.59 660 SER A CA 1
ATOM 5149 C C . SER A 1 660 ? -21.984 39.719 -10.766 1 25.59 660 SER A C 1
ATOM 5151 O O . SER A 1 660 ? -22.125 38.938 -11.711 1 25.59 660 SER A O 1
ATOM 5153 N N . PRO A 1 661 ? -23.062 39.969 -9.984 1 28.56 661 PRO A N 1
ATOM 5154 C CA . PRO A 1 661 ? -24.469 39.656 -10.219 1 28.56 661 PRO A CA 1
ATOM 5155 C C . PRO A 1 661 ? -24.906 39.906 -11.656 1 28.56 661 PRO A C 1
ATOM 5157 O O . PRO A 1 661 ? -25.875 39.312 -12.133 1 28.56 661 PRO A O 1
ATOM 5160 N N . PRO A 1 662 ? -24.344 41.031 -12.352 1 28.38 662 PRO A N 1
ATOM 5161 C CA . PRO A 1 662 ? -25.188 41.375 -13.5 1 28.38 662 PRO A CA 1
ATOM 5162 C C . PRO A 1 662 ? -25.172 40.25 -14.57 1 28.38 662 PRO A C 1
ATOM 5164 O O . PRO A 1 662 ? -26.016 40.281 -15.477 1 28.38 662 PRO A O 1
ATOM 5167 N N . PHE A 1 663 ? -24.047 39.5 -14.633 1 31.55 663 PHE A N 1
ATOM 5168 C CA . PHE A 1 663 ? -24.031 38.719 -15.875 1 31.55 663 PHE A CA 1
ATOM 5169 C C . PHE A 1 663 ? -25.047 37.594 -15.836 1 31.55 663 PHE A C 1
ATOM 5171 O O . PHE A 1 663 ? -25.469 37.094 -16.875 1 31.55 663 PHE A O 1
ATOM 5178 N N . LEU A 1 664 ? -25.297 37.031 -14.711 1 26.33 664 LEU A N 1
ATOM 5179 C CA . LEU A 1 664 ? -26.234 35.906 -14.812 1 26.33 664 LEU A CA 1
ATOM 5180 C C . LEU A 1 664 ? -27.609 36.375 -15.234 1 26.33 664 LEU A C 1
ATOM 5182 O O . LEU A 1 664 ? -28.5 35.594 -15.5 1 26.33 664 LEU A O 1
ATOM 5186 N N . SER A 1 665 ? -27.859 37.688 -15.062 1 26.95 665 SER A N 1
ATOM 5187 C CA . SER A 1 665 ? -29.266 37.969 -15.32 1 26.95 665 SER A CA 1
ATOM 5188 C C . SER A 1 665 ? -29.625 37.75 -16.781 1 26.95 665 SER A C 1
ATOM 5190 O O . SER A 1 665 ? -30.766 37.438 -17.125 1 26.95 665 SER A O 1
ATOM 5192 N N . SER A 1 666 ? -28.594 38.031 -17.688 1 26.52 666 SER A N 1
ATOM 5193 C CA . SER A 1 666 ? -29.188 38.219 -19 1 26.52 666 SER A CA 1
ATOM 5194 C C . SER A 1 666 ? -29.594 36.875 -19.609 1 26.52 666 SER A C 1
ATOM 5196 O O . SER A 1 666 ? -30.297 36.844 -20.625 1 26.52 666 SER A O 1
ATOM 5198 N N . LEU A 1 667 ? -28.734 35.875 -19.328 1 24.5 667 LEU A N 1
ATOM 5199 C CA . LEU A 1 667 ? -29.094 34.781 -20.234 1 24.5 667 LEU A CA 1
ATOM 5200 C C . LEU A 1 667 ? -30.469 34.219 -19.891 1 24.5 667 LEU A C 1
ATOM 5202 O O . LEU A 1 667 ? -30.984 33.344 -20.609 1 24.5 667 LEU A O 1
ATOM 5206 N N . SER A 1 668 ? -30.844 34.438 -18.625 1 24.62 668 SER A N 1
ATOM 5207 C CA . SER A 1 668 ? -32.062 33.688 -18.297 1 24.62 668 SER A CA 1
ATOM 5208 C C . SER A 1 668 ? -33.25 34.156 -19.156 1 24.62 668 SER A C 1
ATOM 5210 O O . SER A 1 668 ? -34.375 33.688 -18.969 1 24.62 668 SER A O 1
ATOM 5212 N N . SER A 1 669 ? -32.969 35.344 -19.875 1 26.7 669 SER A N 1
ATOM 5213 C CA . SER A 1 669 ? -34.25 35.844 -20.328 1 26.7 669 SER A CA 1
ATOM 5214 C C . SER A 1 669 ? -34.875 34.906 -21.375 1 26.7 669 SER A C 1
ATOM 5216 O O . SER A 1 669 ? -36 35.156 -21.828 1 26.7 669 SER A O 1
ATOM 5218 N N . LEU A 1 670 ? -33.906 34.312 -22.203 1 21.73 670 LEU A N 1
ATOM 5219 C CA . LEU A 1 670 ? -34.656 34 -23.422 1 21.73 670 LEU A CA 1
ATOM 5220 C C . LEU A 1 670 ? -35.781 33 -23.141 1 21.73 670 LEU A C 1
ATOM 5222 O O . LEU A 1 670 ? -36.844 33.062 -23.75 1 21.73 670 LEU A O 1
ATOM 5226 N N . LEU A 1 671 ? -35.344 31.797 -22.688 1 19.55 671 LEU A N 1
ATOM 5227 C CA . LEU A 1 671 ? -36.219 30.766 -23.25 1 19.55 671 LEU A CA 1
ATOM 5228 C C . LEU A 1 671 ? -37.625 30.875 -22.656 1 19.55 671 LEU A C 1
ATOM 5230 O O . LEU A 1 671 ? -38.625 30.703 -23.375 1 19.55 671 LEU A O 1
ATOM 5234 N N . LEU A 1 672 ? -37.812 30.438 -21.406 1 19.53 672 LEU A N 1
ATOM 5235 C CA . LEU A 1 672 ? -39.031 29.688 -21.109 1 19.53 672 LEU A CA 1
ATOM 5236 C C . LEU A 1 672 ? -40.25 30.625 -21.016 1 19.53 672 LEU A C 1
ATOM 5238 O O . LEU A 1 672 ? -40.188 31.625 -20.297 1 19.53 672 LEU A O 1
ATOM 5242 N N . PRO A 1 673 ? -41.188 30.625 -22.062 1 20.03 673 PRO A N 1
ATOM 5243 C CA . PRO A 1 673 ? -42.438 31.391 -22.109 1 20.03 673 PRO A CA 1
ATOM 5244 C C . PRO A 1 673 ? -43.188 31.391 -20.781 1 20.03 673 PRO A C 1
ATOM 5246 O O . PRO A 1 673 ? -42.906 30.562 -19.906 1 20.03 673 PRO A O 1
ATOM 5249 N N . SER A 1 674 ? -44.406 32.156 -20.797 1 20.94 674 SER A N 1
ATOM 5250 C CA . SER A 1 674 ? -45.375 32.875 -19.969 1 20.94 674 SER A CA 1
ATOM 5251 C C . SER A 1 674 ? -46.25 31.906 -19.188 1 20.94 674 SER A C 1
ATOM 5253 O O . SER A 1 674 ? -47.156 32.312 -18.453 1 20.94 674 SER A O 1
ATOM 5255 N N . LEU A 1 675 ? -46.281 30.578 -19.5 1 17.16 675 LEU A N 1
ATOM 5256 C CA . LEU A 1 675 ? -47.625 30.078 -19.453 1 17.16 675 LEU A CA 1
ATOM 5257 C C . LEU A 1 675 ? -48.219 30.219 -18.062 1 17.16 675 LEU A C 1
ATOM 5259 O O . LEU A 1 675 ? -49.438 30.078 -17.859 1 17.16 675 LEU A O 1
ATOM 5263 N N . PHE A 1 676 ? -47.375 29.938 -17.047 1 18.98 676 PHE A N 1
ATOM 5264 C CA . PHE A 1 676 ? -48.156 29.328 -15.977 1 18.98 676 PHE A CA 1
ATOM 5265 C C . PHE A 1 676 ? -49 30.359 -15.25 1 18.98 676 PHE A C 1
ATOM 5267 O O . PHE A 1 676 ? -48.5 31.172 -14.477 1 18.98 676 PHE A O 1
ATOM 5274 N N . SER A 1 677 ? -50 31 -16 1 17.27 677 SER A N 1
ATOM 5275 C CA . SER A 1 677 ? -50.781 32.094 -15.43 1 17.27 677 SER A CA 1
ATOM 5276 C C . SER A 1 677 ? -51.312 31.703 -14.055 1 17.27 677 SER A C 1
ATOM 5278 O O . SER A 1 677 ? -51.188 32.469 -13.102 1 17.27 677 SER A O 1
ATOM 5280 N N . SER A 1 678 ? -52.406 30.844 -13.977 1 17.25 678 SER A N 1
ATOM 5281 C CA . SER A 1 678 ? -53.719 31.234 -13.469 1 17.25 678 SER A CA 1
ATOM 5282 C C . SER A 1 678 ? -53.812 31.016 -11.961 1 17.25 678 SER A C 1
ATOM 5284 O O . SER A 1 678 ? -54.844 31.266 -11.359 1 17.25 678 SER A O 1
ATOM 5286 N N . LEU A 1 679 ? -53.125 30.094 -11.375 1 17.3 679 LEU A N 1
ATOM 5287 C CA . LEU A 1 679 ? -53.969 29.469 -10.352 1 17.3 679 LEU A CA 1
ATOM 5288 C C . LEU A 1 679 ? -54.344 30.484 -9.281 1 17.3 679 LEU A C 1
ATOM 5290 O O . LEU A 1 679 ? -53.469 31.141 -8.703 1 17.3 679 LEU A O 1
ATOM 5294 N N . SER A 1 680 ? -55.688 30.672 -9.078 1 16.95 680 SER A N 1
ATOM 5295 C CA . SER A 1 680 ? -56.656 31.547 -8.445 1 16.95 680 SER A CA 1
ATOM 5296 C C . SER A 1 680 ? -56.438 31.641 -6.938 1 16.95 680 SER A C 1
ATOM 5298 O O . SER A 1 680 ? -55.781 30.781 -6.355 1 16.95 680 SER A O 1
ATOM 5300 N N . SER A 1 681 ? -57.312 32.5 -6.211 1 16.8 681 SER A N 1
ATOM 5301 C CA . SER A 1 681 ? -57.406 33.469 -5.121 1 16.8 681 SER A CA 1
ATOM 5302 C C . SER A 1 681 ? -57.781 32.781 -3.809 1 16.8 681 SER A C 1
ATOM 5304 O O . SER A 1 681 ? -57.656 33.375 -2.736 1 16.8 681 SER A O 1
ATOM 5306 N N . PRO A 1 682 ? -58.219 31.484 -3.604 1 16.94 682 PRO A N 1
ATOM 5307 C CA . PRO A 1 682 ? -59.406 31.625 -2.77 1 16.94 682 PRO A CA 1
ATOM 5308 C C . PRO A 1 682 ? -59.094 32.25 -1.41 1 16.94 682 PRO A C 1
ATOM 5310 O O . PRO A 1 682 ? -57.938 32.281 -0.974 1 16.94 682 PRO A O 1
ATOM 5313 N N . SER A 1 683 ? -60.25 32.375 -0.558 1 16.34 683 SER A N 1
ATOM 5314 C CA . SER A 1 683 ? -60.969 33.25 0.358 1 16.34 683 SER A CA 1
ATOM 5315 C C . SER A 1 683 ? -60.5 33.062 1.792 1 16.34 683 SER A C 1
ATOM 5317 O O . SER A 1 683 ? -60.125 34.062 2.451 1 16.34 683 SER A O 1
ATOM 5319 N N . SER A 1 684 ? -61.25 32.188 2.693 1 15.7 684 SER A N 1
ATOM 5320 C CA . SER A 1 684 ? -62.031 32.75 3.791 1 15.7 684 SER A CA 1
ATOM 5321 C C . SER A 1 684 ? -61.25 32.75 5.09 1 15.7 684 SER A C 1
ATOM 5323 O O . SER A 1 684 ? -61.125 33.812 5.738 1 15.7 684 SER A O 1
ATOM 5325 N N . PRO A 1 685 ? -61.594 31.797 6.164 1 16.11 685 PRO A N 1
ATOM 5326 C CA . PRO A 1 685 ? -62.375 32.312 7.297 1 16.11 685 PRO A CA 1
ATOM 5327 C C . PRO A 1 685 ? -61.469 32.719 8.469 1 16.11 685 PRO A C 1
ATOM 5329 O O . PRO A 1 685 ? -61.562 33.844 8.969 1 16.11 685 PRO A O 1
ATOM 5332 N N . PRO A 1 686 ? -61.094 31.719 9.523 1 17.05 686 PRO A N 1
ATOM 5333 C CA . PRO A 1 686 ? -61.844 31.734 10.789 1 17.05 686 PRO A CA 1
ATOM 5334 C C . PRO A 1 686 ? -61.125 32.5 11.898 1 17.05 686 PRO A C 1
ATOM 5336 O O . PRO A 1 686 ? -59.906 32.719 11.797 1 17.05 686 PRO A O 1
ATOM 5339 N N . PRO A 1 687 ? -61.656 32.406 13.219 1 16.48 687 PRO A N 1
ATOM 5340 C CA . PRO A 1 687 ? -61.969 33.219 14.383 1 16.48 687 PRO A CA 1
ATOM 5341 C C . PRO A 1 687 ? -60.75 33.406 15.312 1 16.48 687 PRO A C 1
ATOM 5343 O O . PRO A 1 687 ? -59.781 32.656 15.188 1 16.48 687 PRO A O 1
ATOM 5346 N N . SER A 1 688 ? -61.062 33.969 16.5 1 15.81 688 SER A N 1
ATOM 5347 C CA . SER A 1 688 ? -60.719 35 17.469 1 15.81 688 SER A CA 1
ATOM 5348 C C . SER A 1 688 ? -59.75 34.469 18.516 1 15.81 688 SER A C 1
ATOM 5350 O O . SER A 1 688 ? -58.781 35.125 18.891 1 15.81 688 SER A O 1
ATOM 5352 N N . VAL A 1 689 ? -60.094 33.312 19.281 1 14.95 689 VAL A N 1
ATOM 5353 C CA . VAL A 1 689 ? -60.406 33.594 20.672 1 14.95 689 VAL A CA 1
ATOM 5354 C C . VAL A 1 689 ? -59.125 33.625 21.5 1 14.95 689 VAL A C 1
ATOM 5356 O O . VAL A 1 689 ? -59 34.406 22.438 1 14.95 689 VAL A O 1
ATOM 5359 N N . LEU A 1 690 ? -58.219 32.688 21.328 1 15.59 690 LEU A N 1
ATOM 5360 C CA . LEU A 1 690 ? -57.906 32.094 22.625 1 15.59 690 LEU A CA 1
ATOM 5361 C C . LEU A 1 690 ? -57.094 33.031 23.5 1 15.59 690 LEU A C 1
ATOM 5363 O O . LEU A 1 690 ? -56 33.469 23.094 1 15.59 690 LEU A O 1
ATOM 5367 N N . SER A 1 691 ? -57.656 33.594 24.469 1 15.17 691 SER A N 1
ATOM 5368 C CA . SER A 1 691 ? -57.469 34.625 25.5 1 15.17 691 SER A CA 1
ATOM 5369 C C . SER A 1 691 ? -56.125 34.406 26.219 1 15.17 691 SER A C 1
ATOM 5371 O O . SER A 1 691 ? -55.438 33.406 25.984 1 15.17 691 SER A O 1
ATOM 5373 N N . SER A 1 692 ? -56.188 34.562 27.594 1 15.43 692 SER A N 1
ATOM 5374 C CA . SER A 1 692 ? -55.719 35.469 28.641 1 15.43 692 SER A CA 1
ATOM 5375 C C . SER A 1 692 ? -54.625 34.844 29.469 1 15.43 692 SER A C 1
ATOM 5377 O O . SER A 1 692 ? -54.156 35.438 30.438 1 15.43 692 SER A O 1
ATOM 5379 N N . LEU A 1 693 ? -54.125 33.656 29.266 1 15.55 693 LEU A N 1
ATOM 5380 C CA . LEU A 1 693 ? -53.812 33.062 30.562 1 15.55 693 LEU A CA 1
ATOM 5381 C C . LEU A 1 693 ? -52.688 33.844 31.266 1 15.55 693 LEU A C 1
ATOM 5383 O O . LEU A 1 693 ? -51.688 34.188 30.641 1 15.55 693 LEU A O 1
ATOM 5387 N N . PRO A 1 694 ? -52.875 34.25 32.5 1 15.59 694 PRO A N 1
ATOM 5388 C CA . PRO A 1 694 ? -52.375 35.219 33.469 1 15.59 694 PRO A CA 1
ATOM 5389 C C . PRO A 1 694 ? -51 34.812 34.031 1 15.59 694 PRO A C 1
ATOM 5391 O O . PRO A 1 694 ? -50.469 35.531 34.906 1 15.59 694 PRO A O 1
ATOM 5394 N N . PHE A 1 695 ? -50.156 34.156 33.469 1 16.16 695 PHE A N 1
ATOM 5395 C CA . PHE A 1 695 ? -49.281 33.469 34.438 1 16.16 695 PHE A CA 1
ATOM 5396 C C . PHE A 1 695 ? -48.531 34.5 35.281 1 16.16 695 PHE A C 1
ATOM 5398 O O . PHE A 1 695 ? -48.094 35.531 34.781 1 16.16 695 PHE A O 1
ATOM 5405 N N . PRO A 1 696 ? -48.5 34.312 36.531 1 16.41 696 PRO A N 1
ATOM 5406 C CA . PRO A 1 696 ? -48.188 35.156 37.688 1 16.41 696 PRO A CA 1
ATOM 5407 C C . PRO A 1 696 ? -46.75 35.562 37.75 1 16.41 696 PRO A C 1
ATOM 5409 O O . PRO A 1 696 ? -45.875 34.969 37.094 1 16.41 696 PRO A O 1
ATOM 5412 N N . PRO A 1 697 ? -46.281 36.344 38.875 1 15.97 697 PRO A N 1
ATOM 5413 C CA . PRO A 1 697 ? -45.469 37.5 39.219 1 15.97 697 PRO A CA 1
ATOM 5414 C C . PRO A 1 697 ? -44.062 37.125 39.625 1 15.97 697 PRO A C 1
ATOM 5416 O O . PRO A 1 697 ? -43.25 38 39.969 1 15.97 697 PRO A O 1
ATOM 5419 N N . PRO A 1 698 ? -43.375 36.156 39.031 1 16.56 698 PRO A N 1
ATOM 5420 C CA . PRO A 1 698 ? -42.406 35.688 40.031 1 16.56 698 PRO A CA 1
ATOM 5421 C C . PRO A 1 698 ? -41.438 36.812 40.438 1 16.56 698 PRO A C 1
ATOM 5423 O O . PRO A 1 698 ? -41 37.594 39.594 1 16.56 698 PRO A O 1
ATOM 5426 N N . LEU A 1 699 ? -41.312 37.094 41.688 1 15.51 699 LEU A N 1
ATOM 5427 C CA . LEU A 1 699 ? -40.75 38.094 42.625 1 15.51 699 LEU A CA 1
ATOM 5428 C C . LEU A 1 699 ? -39.25 38.188 42.5 1 15.51 699 LEU A C 1
ATOM 5430 O O . LEU A 1 699 ? -38.594 37.188 42.125 1 15.51 699 LEU A O 1
ATOM 5434 N N . PHE A 1 700 ? -38.5 39.281 42.875 1 15.55 700 PHE A N 1
ATOM 5435 C CA . PHE A 1 700 ? -37.375 40.156 42.594 1 15.55 700 PHE A CA 1
ATOM 5436 C C . PHE A 1 700 ? -36.125 39.688 43.344 1 15.55 700 PHE A C 1
ATOM 5438 O O . PHE A 1 700 ? -35 39.844 42.875 1 15.55 700 PHE A O 1
ATOM 5445 N N . PRO A 1 701 ? -36 38.812 44.375 1 15.88 701 PRO A N 1
ATOM 5446 C CA . PRO A 1 701 ? -35.344 39.656 45.375 1 15.88 701 PRO A CA 1
ATOM 5447 C C . PRO A 1 701 ? -33.906 39.969 45.031 1 15.88 701 PRO A C 1
ATOM 5449 O O . PRO A 1 701 ? -33.281 39.281 44.219 1 15.88 701 PRO A O 1
ATOM 5452 N N . SER A 1 702 ? -33.188 40.969 45.906 1 15.9 702 SER A N 1
ATOM 5453 C CA . SER A 1 702 ? -32.219 42.031 45.969 1 15.9 702 SER A CA 1
ATOM 5454 C C . SER A 1 702 ? -30.812 41.5 46.219 1 15.9 702 SER A C 1
ATOM 5456 O O . SER A 1 702 ? -30.656 40.469 46.875 1 15.9 702 SER A O 1
ATOM 5458 N N . PRO A 1 703 ? -29.734 42.031 45.688 1 17.67 703 PRO A N 1
ATOM 5459 C CA . PRO A 1 703 ? -28.328 41.656 45.5 1 17.67 703 PRO A CA 1
ATOM 5460 C C . PRO A 1 703 ? -27.484 41.938 46.719 1 17.67 703 PRO A C 1
ATOM 5462 O O . PRO A 1 703 ? -26.25 41.844 46.656 1 17.67 703 PRO A O 1
ATOM 5465 N N . SER A 1 704 ? -28.062 41.906 47.969 1 15.12 704 SER A N 1
ATOM 5466 C CA . SER A 1 704 ? -27.344 42.875 48.781 1 15.12 704 SER A CA 1
ATOM 5467 C C . SER A 1 704 ? -25.844 42.594 48.812 1 15.12 704 SER A C 1
ATOM 5469 O O . SER A 1 704 ? -25.391 41.562 48.312 1 15.12 704 SER A O 1
ATOM 5471 N N . SER A 1 705 ? -25.141 42.969 50.156 1 15.88 705 SER A N 1
ATOM 5472 C CA . SER A 1 705 ? -24.109 43.781 50.812 1 15.88 705 SER A CA 1
ATOM 5473 C C . SER A 1 705 ? -22.797 43 50.938 1 15.88 705 SER A C 1
ATOM 5475 O O . SER A 1 705 ? -22.781 41.781 50.844 1 15.88 705 SER A O 1
ATOM 5477 N N . CYS A 1 706 ? -21.594 43.781 51.25 1 17.03 706 CYS A N 1
ATOM 5478 C CA . CYS A 1 706 ? -20.156 43.844 51.094 1 17.03 706 CYS A CA 1
ATOM 5479 C C . CYS A 1 706 ? -19.438 42.875 52.031 1 17.03 706 CYS A C 1
ATOM 5481 O O . CYS A 1 706 ? -18.297 42.469 51.781 1 17.03 706 CYS A O 1
ATOM 5483 N N . SER A 1 707 ? -20.062 42.438 53.25 1 14.86 707 SER A N 1
ATOM 5484 C CA . SER A 1 707 ? -19.328 42.75 54.469 1 14.86 707 SER A CA 1
ATOM 5485 C C . SER A 1 707 ? -18.047 41.938 54.594 1 14.86 707 SER A C 1
ATOM 5487 O O . SER A 1 707 ? -17.906 40.906 53.938 1 14.86 707 SER A O 1
ATOM 5489 N N . PHE A 1 708 ? -17.375 42.156 55.938 1 15.41 708 PHE A N 1
ATOM 5490 C CA . PHE A 1 708 ? -16.156 42.406 56.688 1 15.41 708 PHE A CA 1
ATOM 5491 C C . PHE A 1 708 ? -15.438 41.094 57 1 15.41 708 PHE A C 1
ATOM 5493 O O . PHE A 1 708 ? -14.219 41 56.844 1 15.41 708 PHE A O 1
ATOM 5500 N N . SER A 1 709 ? -16.047 40.094 57.781 1 14.12 709 SER A N 1
ATOM 5501 C CA . SER A 1 709 ? -15.5 39.938 59.125 1 14.12 709 SER A CA 1
ATOM 5502 C C . SER A 1 709 ? -14.211 39.125 59.094 1 14.12 709 SER A C 1
ATOM 5504 O O . SER A 1 709 ? -13.961 38.375 58.156 1 14.12 709 SER A O 1
ATOM 5506 N N . PRO A 1 710 ? -13.766 38.719 60.531 1 15.22 710 PRO A N 1
ATOM 5507 C CA . PRO A 1 710 ? -12.727 38.656 61.562 1 15.22 710 PRO A CA 1
ATOM 5508 C C . PRO A 1 710 ? -11.891 37.375 61.469 1 15.22 710 PRO A C 1
ATOM 5510 O O . PRO A 1 710 ? -10.656 37.438 61.5 1 15.22 710 PRO A O 1
ATOM 5513 N N . SER A 1 711 ? -12.469 36.188 61.875 1 14.22 711 SER A N 1
ATOM 5514 C CA . SER A 1 711 ? -12.016 35.594 63.125 1 14.22 711 SER A CA 1
ATOM 5515 C C . SER A 1 711 ? -10.75 34.781 62.906 1 14.22 711 SER A C 1
ATOM 5517 O O . SER A 1 711 ? -10.391 34.469 61.781 1 14.22 711 SER A O 1
ATOM 5519 N N . SER A 1 712 ? -10.742 33.5 63.656 1 14.26 712 SER A N 1
ATOM 5520 C CA . SER A 1 712 ? -10.117 32.969 64.875 1 14.26 712 SER A CA 1
ATOM 5521 C C . SER A 1 712 ? -8.93 32.094 64.5 1 14.26 712 SER A C 1
ATOM 5523 O O . SER A 1 712 ? -7.863 32.188 65.125 1 14.26 712 SER A O 1
ATOM 5525 N N . PHE A 1 713 ? -9.078 30.797 64.062 1 14.32 713 PHE A N 1
ATOM 5526 C CA . PHE A 1 713 ? -8.789 29.781 65.062 1 14.32 713 PHE A CA 1
ATOM 5527 C C . PHE A 1 713 ? -7.289 29.531 65.188 1 14.32 713 PHE A C 1
ATOM 5529 O O . PHE A 1 713 ? -6.547 29.781 64.25 1 14.32 713 PHE A O 1
ATOM 5536 N N . PHE A 1 714 ? -6.859 28.578 66.125 1 14.27 714 PHE A N 1
ATOM 5537 C CA . PHE A 1 714 ? -6.129 28.234 67.375 1 14.27 714 PHE A CA 1
ATOM 5538 C C . PHE A 1 714 ? -4.758 27.656 67 1 14.27 714 PHE A C 1
ATOM 5540 O O . PHE A 1 714 ? -3.742 28.125 67.562 1 14.27 714 PHE A O 1
ATOM 5547 N N . PHE A 1 715 ? -4.594 26.234 67.25 1 14.01 715 PHE A N 1
ATOM 5548 C CA . PHE A 1 715 ? -3.953 25.641 68.438 1 14.01 715 PHE A CA 1
ATOM 5549 C C . PHE A 1 715 ? -2.459 25.453 68.188 1 14.01 715 PHE A C 1
ATOM 5551 O O . PHE A 1 715 ? -1.634 25.906 69 1 14.01 715 PHE A O 1
ATOM 5558 N N . VAL A 1 716 ? -2.039 24.078 68.25 1 14.52 716 VAL A N 1
ATOM 5559 C CA . VAL A 1 716 ? -1.306 23.469 69.312 1 14.52 716 VAL A CA 1
ATOM 5560 C C . VAL A 1 716 ? 0.196 23.641 69.125 1 14.52 716 VAL A C 1
ATOM 5562 O O . VAL A 1 716 ? 0.654 23.766 68 1 14.52 716 VAL A O 1
ATOM 5565 N N . LEU A 1 717 ? 1.09 23.172 70.125 1 14.14 717 LEU A N 1
ATOM 5566 C CA . LEU A 1 717 ? 2.055 23.391 71.188 1 14.14 717 LEU A CA 1
ATOM 5567 C C . LEU A 1 717 ? 3.445 22.922 70.812 1 14.14 717 LEU A C 1
ATOM 5569 O O . LEU A 1 717 ? 4.426 23.656 70.938 1 14.14 717 LEU A O 1
ATOM 5573 N N . LEU A 1 718 ? 3.703 21.453 70.812 1 14.62 718 LEU A N 1
ATOM 5574 C CA . LEU A 1 718 ? 4.645 21.031 71.875 1 14.62 718 LEU A CA 1
ATOM 5575 C C . LEU A 1 718 ? 6.07 21.422 71.5 1 14.62 718 LEU A C 1
ATOM 5577 O O . LEU A 1 718 ? 6.418 21.469 70.312 1 14.62 718 LEU A O 1
ATOM 5581 N N . LEU A 1 719 ? 7.074 21.438 72.562 1 14.59 719 LEU A N 1
ATOM 5582 C CA . LEU A 1 719 ? 8.125 22.016 73.375 1 14.59 719 LEU A CA 1
ATOM 5583 C C . LEU A 1 719 ? 9.492 21.438 73 1 14.59 719 LEU A C 1
ATOM 5585 O O . LEU A 1 719 ? 10.469 22.188 72.875 1 14.59 719 LEU A O 1
ATOM 5589 N N . LEU A 1 720 ? 9.773 20.031 73.25 1 15.08 720 LEU A N 1
ATOM 5590 C CA . LEU A 1 720 ? 10.812 19.797 74.25 1 15.08 720 LEU A CA 1
ATOM 5591 C C . LEU A 1 720 ? 12.188 20.172 73.75 1 15.08 720 LEU A C 1
ATOM 5593 O O . LEU A 1 720 ? 12.391 20.203 72.5 1 15.08 720 LEU A O 1
ATOM 5597 N N . PRO A 1 721 ? 13.32 19.812 74.688 1 16.66 721 PRO A N 1
ATOM 5598 C CA . PRO A 1 721 ? 14.461 20.484 75.312 1 16.66 721 PRO A CA 1
ATOM 5599 C C . PRO A 1 721 ? 15.75 20.328 74.5 1 16.66 721 PRO A C 1
ATOM 5601 O O . PRO A 1 721 ? 15.781 19.594 73.5 1 16.66 721 PRO A O 1
ATOM 5604 N N . PRO A 1 722 ? 16.875 19.812 75.312 1 16.41 722 PRO A N 1
ATOM 5605 C CA . PRO A 1 722 ? 18.172 20.344 75.75 1 16.41 722 PRO A CA 1
ATOM 5606 C C . PRO A 1 722 ? 19.344 19.859 74.938 1 16.41 722 PRO A C 1
ATOM 5608 O O . PRO A 1 722 ? 20.094 20.672 74.375 1 16.41 722 PRO A O 1
ATOM 5611 N N . SER A 1 723 ? 20.203 18.766 75.562 1 15.09 723 SER A N 1
ATOM 5612 C CA . SER A 1 723 ? 21.562 18.797 76.125 1 15.09 723 SER A CA 1
ATOM 5613 C C . SER A 1 723 ? 22.594 18.344 75.062 1 15.09 723 SER A C 1
ATOM 5615 O O . SER A 1 723 ? 22.234 17.797 74 1 15.09 723 SER A O 1
ATOM 5617 N N . PRO A 1 724 ? 23.734 17.328 75.5 1 17.31 724 PRO A N 1
ATOM 5618 C CA . PRO A 1 724 ? 25.125 17.594 75.938 1 17.31 724 PRO A CA 1
ATOM 5619 C C . PRO A 1 724 ? 26.141 17.156 74.875 1 17.31 724 PRO A C 1
ATOM 5621 O O . PRO A 1 724 ? 26.75 18 74.188 1 17.31 724 PRO A O 1
ATOM 5624 N N . PRO A 1 725 ? 27.141 15.984 75.188 1 16.84 725 PRO A N 1
ATOM 5625 C CA . PRO A 1 725 ? 28.547 15.859 75.625 1 16.84 725 PRO A CA 1
ATOM 5626 C C . PRO A 1 725 ? 29.438 15.266 74.5 1 16.84 725 PRO A C 1
ATOM 5628 O O . PRO A 1 725 ? 28.953 14.773 73.5 1 16.84 725 PRO A O 1
ATOM 5631 N N . SER A 1 726 ? 30.531 14.211 74.812 1 16.09 726 SER A N 1
ATOM 5632 C CA . SER A 1 726 ? 31.969 13.992 74.875 1 16.09 726 SER A CA 1
ATOM 5633 C C . SER A 1 726 ? 32.406 12.961 73.812 1 16.09 726 SER A C 1
ATOM 5635 O O . SER A 1 726 ? 33.469 13.055 73.25 1 16.09 726 SER A O 1
ATOM 5637 N N . TYR A 1 727 ? 31.859 11.664 73.5 1 15.77 727 TYR A N 1
ATOM 5638 C CA . TYR A 1 727 ? 32.719 10.539 73.875 1 15.77 727 TYR A CA 1
ATOM 5639 C C . TYR A 1 727 ? 33.812 10.305 72.875 1 15.77 727 TYR A C 1
ATOM 5641 O O . TYR A 1 727 ? 33.656 10.703 71.688 1 15.77 727 TYR A O 1
ATOM 5649 N N . SER A 1 728 ? 34.812 9.188 73.125 1 16 728 SER A N 1
ATOM 5650 C CA . SER A 1 728 ? 36.188 8.734 73.125 1 16 728 SER A CA 1
ATOM 5651 C C . SER A 1 728 ? 36.531 8.062 71.812 1 16 728 SER A C 1
ATOM 5653 O O . SER A 1 728 ? 37.5 8.445 71.125 1 16 728 SER A O 1
ATOM 5655 N N . PRO A 1 729 ? 37.156 6.605 71.812 1 16.69 729 PRO A N 1
ATOM 5656 C CA . PRO A 1 729 ? 38.531 6.133 71.688 1 16.69 729 PRO A CA 1
ATOM 5657 C C . PRO A 1 729 ? 38.875 5.555 70.312 1 16.69 729 PRO A C 1
ATOM 5659 O O . PRO A 1 729 ? 39.812 6 69.625 1 16.69 729 PRO A O 1
ATOM 5662 N N . PRO A 1 730 ? 39.125 3.957 70.062 1 16.28 730 PRO A N 1
ATOM 5663 C CA . PRO A 1 730 ? 40.344 3.15 70 1 16.28 730 PRO A CA 1
ATOM 5664 C C . PRO A 1 730 ? 40.656 2.576 68.625 1 16.28 730 PRO A C 1
ATOM 5666 O O . PRO A 1 730 ? 41.719 2.779 68.062 1 16.28 730 PRO A O 1
ATOM 5669 N N . LEU A 1 731 ? 40.594 1.074 68.312 1 15.79 731 LEU A N 1
ATOM 5670 C CA . LEU A 1 731 ? 41.625 0.076 68.062 1 15.79 731 LEU A CA 1
ATOM 5671 C C . LEU A 1 731 ? 41.812 -0.219 66.562 1 15.79 731 LEU A C 1
ATOM 5673 O O . LEU A 1 731 ? 40.969 0.145 65.75 1 15.79 731 LEU A O 1
ATOM 5677 N N . LEU A 1 732 ? 42.031 -1.78 66 1 15.7 732 LEU A N 1
ATOM 5678 C CA . LEU A 1 732 ? 43.094 -2.75 65.75 1 15.7 732 LEU A CA 1
ATOM 5679 C C . LEU A 1 732 ? 43.094 -3.229 64.312 1 15.7 732 LEU A C 1
ATOM 5681 O O . LEU A 1 732 ? 44.125 -3.33 63.656 1 15.7 732 LEU A O 1
ATOM 5685 N N . LEU A 1 733 ? 42.219 -4.062 63.438 1 15.98 733 LEU A N 1
ATOM 5686 C CA . LEU A 1 733 ? 42.656 -5.422 63.125 1 15.98 733 LEU A CA 1
ATOM 5687 C C . LEU A 1 733 ? 43.438 -5.449 61.844 1 15.98 733 LEU A C 1
ATOM 5689 O O . LEU A 1 733 ? 43.281 -4.594 60.969 1 15.98 733 LEU A O 1
ATOM 5693 N N . PRO A 1 734 ? 44.375 -6.883 61.25 1 16.53 734 PRO A N 1
ATOM 5694 C CA . PRO A 1 734 ? 45.562 -7.547 60.688 1 16.53 734 PRO A CA 1
ATOM 5695 C C . PRO A 1 734 ? 45.375 -7.953 59.25 1 16.53 734 PRO A C 1
ATOM 5697 O O . PRO A 1 734 ? 46.344 -8.055 58.5 1 16.53 734 PRO A O 1
ATOM 5700 N N . LEU A 1 735 ? 44.438 -8.461 58.469 1 16.53 735 LEU A N 1
ATOM 5701 C CA . LEU A 1 735 ? 44.719 -9.719 57.812 1 16.53 735 LEU A CA 1
ATOM 5702 C C . LEU A 1 735 ? 45.812 -9.555 56.75 1 16.53 735 LEU A C 1
ATOM 5704 O O . LEU A 1 735 ? 46 -8.477 56.188 1 16.53 735 LEU A O 1
ATOM 5708 N N . LEU A 1 736 ? 46.719 -10.875 56.094 1 15.88 736 LEU A N 1
ATOM 5709 C CA . LEU A 1 736 ? 47.875 -11.711 55.781 1 15.88 736 LEU A CA 1
ATOM 5710 C C . LEU A 1 736 ? 48.156 -11.711 54.281 1 15.88 736 LEU A C 1
ATOM 5712 O O . LEU A 1 736 ? 49.281 -11.523 53.844 1 15.88 736 LEU A O 1
ATOM 5716 N N . PHE A 1 737 ? 47.531 -12.547 53.312 1 17.03 737 PHE A N 1
ATOM 5717 C CA . PHE A 1 737 ? 48.281 -13.547 52.562 1 17.03 737 PHE A CA 1
ATOM 5718 C C . PHE A 1 737 ? 49.219 -12.883 51.562 1 17.03 737 PHE A C 1
ATOM 5720 O O . PHE A 1 737 ? 49 -11.734 51.156 1 17.03 737 PHE A O 1
ATOM 5727 N N . PHE A 1 738 ? 49.844 -13.875 50.406 1 16.69 738 PHE A N 1
ATOM 5728 C CA . PHE A 1 738 ? 51.125 -14.453 49.969 1 16.69 738 PHE A CA 1
ATOM 5729 C C . PHE A 1 738 ? 51.625 -13.758 48.719 1 16.69 738 PHE A C 1
ATOM 5731 O O . PHE A 1 738 ? 50.906 -13.672 47.719 1 16.69 738 PHE A O 1
ATOM 5738 N N . ILE A 1 739 ? 52.625 -12.953 48.844 1 17.22 739 ILE A N 1
ATOM 5739 C CA . ILE A 1 739 ? 53.656 -12.289 48.062 1 17.22 739 ILE A CA 1
ATOM 5740 C C . ILE A 1 739 ? 54.594 -13.328 47.438 1 17.22 739 ILE A C 1
ATOM 5742 O O . ILE A 1 739 ? 55.594 -13.711 48.062 1 17.22 739 ILE A O 1
ATOM 5746 N N . PHE A 1 740 ? 54.125 -14.508 46.938 1 16.88 740 PHE A N 1
ATOM 5747 C CA . PHE A 1 740 ? 55.281 -15.359 46.688 1 16.88 740 PHE A CA 1
ATOM 5748 C C . PHE A 1 740 ? 56.281 -14.672 45.719 1 16.88 740 PHE A C 1
ATOM 5750 O O . PHE A 1 740 ? 55.875 -14.125 44.719 1 16.88 740 PHE A O 1
ATOM 5757 N N . SER A 1 741 ? 57.656 -14.469 46.25 1 15.49 741 SER A N 1
ATOM 5758 C CA . SER A 1 741 ? 59.062 -14.07 46.125 1 15.49 741 SER A CA 1
ATOM 5759 C C . SER A 1 741 ? 59.844 -14.992 45.188 1 15.49 741 SER A C 1
ATOM 5761 O O . SER A 1 741 ? 61.062 -14.922 45.125 1 15.49 741 SER A O 1
ATOM 5763 N N . SER A 1 742 ? 59.688 -15.805 44.5 1 15.81 742 SER A N 1
ATOM 5764 C CA . SER A 1 742 ? 60.906 -16.562 44.25 1 15.81 742 SER A CA 1
ATOM 5765 C C . SER A 1 742 ? 61.969 -15.695 43.594 1 15.81 742 SER A C 1
ATOM 5767 O O . SER A 1 742 ? 63.125 -15.656 44.031 1 15.81 742 SER A O 1
ATOM 5769 N N . SER A 1 743 ? 62.625 -15.648 42.312 1 17.59 743 SER A N 1
ATOM 5770 C CA . SER A 1 743 ? 64 -16.109 42.188 1 17.59 743 SER A CA 1
ATOM 5771 C C . SER A 1 743 ? 64.938 -15.172 42.938 1 17.59 743 SER A C 1
ATOM 5773 O O . SER A 1 743 ? 64.562 -14.047 43.281 1 17.59 743 SER A O 1
ATOM 5775 N N . SER A 1 744 ? 66.5 -15.625 43.094 1 16.38 744 SER A N 1
ATOM 5776 C CA . SER A 1 744 ? 67.938 -15.828 43.094 1 16.38 744 SER A CA 1
ATOM 5777 C C . SER A 1 744 ? 68.625 -14.641 42.438 1 16.38 744 SER A C 1
ATOM 5779 O O . SER A 1 744 ? 68.062 -13.875 41.688 1 16.38 744 SER A O 1
ATOM 5781 N N . SER A 1 745 ? 70.188 -14.586 42.531 1 17.28 745 SER A N 1
ATOM 5782 C CA . SER A 1 745 ? 71.312 -13.75 42.844 1 17.28 745 SER A CA 1
ATOM 5783 C C . SER A 1 745 ? 71.688 -12.883 41.656 1 17.28 745 SER A C 1
ATOM 5785 O O . SER A 1 745 ? 72 -11.695 41.812 1 17.28 745 SER A O 1
ATOM 5787 N N . PHE A 1 746 ? 72.125 -13.328 40.344 1 18.55 746 PHE A N 1
ATOM 5788 C CA . PHE A 1 746 ? 73.5 -13.398 39.969 1 18.55 746 PHE A CA 1
ATOM 5789 C C . PHE A 1 746 ? 74.125 -12 39.875 1 18.55 746 PHE A C 1
ATOM 5791 O O . PHE A 1 746 ? 73.375 -11.023 39.656 1 18.55 746 PHE A O 1
ATOM 5798 N N . ARG A 1 747 ? 75.75 -11.898 39.688 1 16.69 747 ARG A N 1
ATOM 5799 C CA . ARG A 1 747 ? 77.125 -11.43 39.719 1 16.69 747 ARG A CA 1
ATOM 5800 C C . ARG A 1 747 ? 77.375 -10.328 38.688 1 16.69 747 ARG A C 1
ATOM 5802 O O . ARG A 1 747 ? 76.562 -10.18 37.75 1 16.69 747 ARG A O 1
ATOM 5809 N N . SER A 1 748 ? 78.5 -10.305 37.812 1 19 748 SER A N 1
ATOM 5810 C CA . SER A 1 748 ? 79.75 -9.602 38.156 1 19 748 SER A CA 1
ATOM 5811 C C . SER A 1 748 ? 79.562 -8.094 38.094 1 19 748 SER A C 1
ATOM 5813 O O . SER A 1 748 ? 79.812 -7.379 39.062 1 19 748 SER A O 1
ATOM 5815 N N . LEU A 1 749 ? 79.938 -7.629 36.938 1 20.92 749 LEU A N 1
ATOM 5816 C CA . LEU A 1 749 ? 81 -6.895 36.25 1 20.92 749 LEU A CA 1
ATOM 5817 C C . LEU A 1 749 ? 80.625 -5.434 36.062 1 20.92 749 LEU A C 1
ATOM 5819 O O . LEU A 1 749 ? 79.438 -5.133 35.688 1 20.92 749 LEU A O 1
ATOM 5823 N N . SER A 1 750 ? 81.5 -4.34 36.688 1 21.23 750 SER A N 1
ATOM 5824 C CA . SER A 1 750 ? 81.812 -2.994 37.156 1 21.23 750 SER A CA 1
ATOM 5825 C C . SER A 1 750 ? 81.375 -1.939 36.156 1 21.23 750 SER A C 1
ATOM 5827 O O . SER A 1 750 ? 80.688 -0.95 36.531 1 21.23 750 SER A O 1
ATOM 5829 N N . SER A 1 751 ? 82.25 -2.033 35.031 1 20.98 751 SER A N 1
ATOM 5830 C CA . SER A 1 751 ? 82.875 -1.067 34.125 1 20.98 751 SER A CA 1
ATOM 5831 C C . SER A 1 751 ? 81.875 -0.559 33.094 1 20.98 751 SER A C 1
ATOM 5833 O O . SER A 1 751 ? 81.125 -1.34 32.531 1 20.98 751 SER A O 1
ATOM 5835 N N . ASN B 1 1 ? 43.562 -26.516 7.711 1 22.42 1 ASN B N 1
ATOM 5836 C CA . ASN B 1 1 ? 42.5 -27.484 7.488 1 22.42 1 ASN B CA 1
ATOM 5837 C C . ASN B 1 1 ? 41.188 -26.797 7.098 1 22.42 1 ASN B C 1
ATOM 5839 O O . ASN B 1 1 ? 40.375 -27.344 6.348 1 22.42 1 ASN B O 1
ATOM 5843 N N . MET B 1 2 ? 41 -25.469 7.676 1 28 2 MET B N 1
ATOM 5844 C CA . MET B 1 2 ? 39.781 -24.703 7.379 1 28 2 MET B CA 1
ATOM 5845 C C . MET B 1 2 ? 39.812 -24.156 5.953 1 28 2 MET B C 1
ATOM 5847 O O . MET B 1 2 ? 38.781 -24.031 5.305 1 28 2 MET B O 1
ATOM 5851 N N . THR B 1 3 ? 41.031 -23.906 5.418 1 28.09 3 THR B N 1
ATOM 5852 C CA . THR B 1 3 ? 41.25 -23.375 4.074 1 28.09 3 THR B CA 1
ATOM 5853 C C . THR B 1 3 ? 41 -24.453 3.021 1 28.09 3 THR B C 1
ATOM 5855 O O . THR B 1 3 ? 40.406 -24.172 1.969 1 28.09 3 THR B O 1
ATOM 5858 N N . LYS B 1 4 ? 41.5 -25.688 3.162 1 34.47 4 LYS B N 1
ATOM 5859 C CA . LYS B 1 4 ? 41.375 -26.766 2.195 1 34.47 4 LYS B CA 1
ATOM 5860 C C . LYS B 1 4 ? 39.906 -27.188 2.029 1 34.47 4 LYS B C 1
ATOM 5862 O O . LYS B 1 4 ? 39.469 -27.516 0.92 1 34.47 4 LYS B O 1
ATOM 5867 N N . ARG B 1 5 ? 39.156 -27.125 3.166 1 32.5 5 ARG B N 1
ATOM 5868 C CA . ARG B 1 5 ? 37.75 -27.562 3.084 1 32.5 5 ARG B CA 1
ATOM 5869 C C . ARG B 1 5 ? 36.938 -26.562 2.291 1 32.5 5 ARG B C 1
ATOM 5871 O O . ARG B 1 5 ? 35.969 -26.953 1.608 1 32.5 5 ARG B O 1
ATOM 5878 N N . PHE B 1 6 ? 37.375 -25.328 2.299 1 33.41 6 PHE B N 1
ATOM 5879 C CA . PHE B 1 6 ? 36.688 -24.328 1.511 1 33.41 6 PHE B CA 1
ATOM 5880 C C . PHE B 1 6 ? 36.906 -24.547 0.02 1 33.41 6 PHE B C 1
ATOM 5882 O O . PHE B 1 6 ? 35.969 -24.406 -0.78 1 33.41 6 PHE B O 1
ATOM 5889 N N . LYS B 1 7 ? 38.125 -25.156 -0.393 1 30.67 7 LYS B N 1
ATOM 5890 C CA . LYS B 1 7 ? 38.438 -25.422 -1.796 1 30.67 7 LYS B CA 1
ATOM 5891 C C . LYS B 1 7 ? 37.594 -26.578 -2.336 1 30.67 7 LYS B C 1
ATOM 5893 O O . LYS B 1 7 ? 37.094 -26.516 -3.463 1 30.67 7 LYS B O 1
ATOM 5898 N N . SER B 1 8 ? 37.5 -27.609 -1.577 1 31.12 8 SER B N 1
ATOM 5899 C CA . SER B 1 8 ? 36.781 -28.781 -2.066 1 31.12 8 SER B CA 1
ATOM 5900 C C . SER B 1 8 ? 35.281 -28.484 -2.184 1 31.12 8 SER B C 1
ATOM 5902 O O . SER B 1 8 ? 34.625 -29.016 -3.082 1 31.12 8 SER B O 1
ATOM 5904 N N . VAL B 1 9 ? 34.75 -27.688 -1.243 1 32.78 9 VAL B N 1
ATOM 5905 C CA . VAL B 1 9 ? 33.312 -27.391 -1.347 1 32.78 9 VAL B CA 1
ATOM 5906 C C . VAL B 1 9 ? 33.062 -26.469 -2.543 1 32.78 9 VAL B C 1
ATOM 5908 O O . VAL B 1 9 ? 32.094 -26.641 -3.268 1 32.78 9 VAL B O 1
ATOM 5911 N N . MET B 1 10 ? 34.031 -25.609 -2.85 1 31.45 10 MET B N 1
ATOM 5912 C CA . MET B 1 10 ? 33.906 -24.781 -4.047 1 31.45 10 MET B CA 1
ATOM 5913 C C . MET B 1 10 ? 33.969 -25.641 -5.309 1 31.45 10 MET B C 1
ATOM 5915 O O . MET B 1 10 ? 33.25 -25.406 -6.27 1 31.45 10 MET B O 1
ATOM 5919 N N . MET B 1 11 ? 34.938 -26.609 -5.352 1 29.88 11 MET B N 1
ATOM 5920 C CA . MET B 1 11 ? 35.031 -27.5 -6.5 1 29.88 11 MET B CA 1
ATOM 5921 C C . MET B 1 11 ? 33.812 -28.375 -6.629 1 29.88 11 MET B C 1
ATOM 5923 O O . MET B 1 11 ? 33.406 -28.75 -7.738 1 29.88 11 MET B O 1
ATOM 5927 N N . MET B 1 12 ? 33.281 -28.828 -5.496 1 30.25 12 MET B N 1
ATOM 5928 C CA . MET B 1 12 ? 32.094 -29.703 -5.594 1 30.25 12 MET B CA 1
ATOM 5929 C C . MET B 1 12 ? 30.875 -28.922 -6.016 1 30.25 12 MET B C 1
ATOM 5931 O O . MET B 1 12 ? 29.953 -29.484 -6.605 1 30.25 12 MET B O 1
ATOM 5935 N N . MET B 1 13 ? 30.703 -27.672 -5.516 1 32.09 13 MET B N 1
ATOM 5936 C CA . MET B 1 13 ? 29.578 -26.891 -6.035 1 32.09 13 MET B CA 1
ATOM 5937 C C . MET B 1 13 ? 29.703 -26.703 -7.543 1 32.09 13 MET B C 1
ATOM 5939 O O . MET B 1 13 ? 28.719 -26.344 -8.203 1 32.09 13 MET B O 1
ATOM 5943 N N . ILE B 1 14 ? 30.922 -26.766 -8.062 1 31.61 14 ILE B N 1
ATOM 5944 C CA . ILE B 1 14 ? 31.094 -26.875 -9.508 1 31.61 14 ILE B CA 1
ATOM 5945 C C . ILE B 1 14 ? 30.875 -28.312 -9.961 1 31.61 14 ILE B C 1
ATOM 5947 O O . ILE B 1 14 ? 31.828 -29.094 -10.07 1 31.61 14 ILE B O 1
ATOM 5951 N N . THR B 1 15 ? 30.109 -29.062 -9.25 1 28.55 15 THR B N 1
ATOM 5952 C CA . THR B 1 15 ? 29.938 -30.391 -9.852 1 28.55 15 THR B CA 1
ATOM 5953 C C . THR B 1 15 ? 29.547 -30.266 -11.32 1 28.55 15 THR B C 1
ATOM 5955 O O . THR B 1 15 ? 28.688 -29.453 -11.672 1 28.55 15 THR B O 1
ATOM 5958 N N . PRO B 1 16 ? 30.266 -30.891 -12.266 1 28.78 16 PRO B N 1
ATOM 5959 C CA . PRO B 1 16 ? 30.062 -30.984 -13.711 1 28.78 16 PRO B CA 1
ATOM 5960 C C . PRO B 1 16 ? 28.594 -31.25 -14.078 1 28.78 16 PRO B C 1
ATOM 5962 O O . PRO B 1 16 ? 28.219 -31.156 -15.25 1 28.78 16 PRO B O 1
ATOM 5965 N N . LEU B 1 17 ? 27.922 -31.984 -13.266 1 30.3 17 LEU B N 1
ATOM 5966 C CA . LEU B 1 17 ? 26.656 -32.438 -13.844 1 30.3 17 LEU B CA 1
ATOM 5967 C C . LEU B 1 17 ? 25.797 -31.234 -14.242 1 30.3 17 LEU B C 1
ATOM 5969 O O . LEU B 1 17 ? 25.047 -31.297 -15.234 1 30.3 17 LEU B O 1
ATOM 5973 N N . PHE B 1 18 ? 25.484 -30.25 -13.367 1 33.47 18 PHE B N 1
ATOM 5974 C CA . PHE B 1 18 ? 24.531 -29.188 -13.664 1 33.47 18 PHE B CA 1
ATOM 5975 C C . PHE B 1 18 ? 25.234 -28.016 -14.344 1 33.47 18 PHE B C 1
ATOM 5977 O O . PHE B 1 18 ? 25.047 -26.859 -13.938 1 33.47 18 PHE B O 1
ATOM 5984 N N . LEU B 1 19 ? 26.297 -28.125 -15.031 1 31.77 19 LEU B N 1
ATOM 5985 C CA . LEU B 1 19 ? 27.078 -27.156 -15.805 1 31.77 19 LEU B CA 1
ATOM 5986 C C . LEU B 1 19 ? 26.234 -26.516 -16.906 1 31.77 19 LEU B C 1
ATOM 5988 O O . LEU B 1 19 ? 26.75 -25.734 -17.703 1 31.77 19 LEU B O 1
ATOM 5992 N N . ALA B 1 20 ? 25.125 -27.078 -17.234 1 34.38 20 ALA B N 1
ATOM 5993 C CA . ALA B 1 20 ? 24.5 -26.516 -18.422 1 34.38 20 ALA B CA 1
ATOM 5994 C C . ALA B 1 20 ? 24.078 -25.078 -18.203 1 34.38 20 ALA B C 1
ATOM 5996 O O . ALA B 1 20 ? 24.203 -24.234 -19.094 1 34.38 20 ALA B O 1
ATOM 5997 N N . PHE B 1 21 ? 23.453 -24.781 -17.188 1 39.94 21 PHE B N 1
ATOM 5998 C CA . PHE B 1 21 ? 22.859 -23.453 -17.094 1 39.94 21 PHE B CA 1
ATOM 5999 C C . PHE B 1 21 ? 23.906 -22.406 -16.781 1 39.94 21 PHE B C 1
ATOM 6001 O O . PHE B 1 21 ? 23.781 -21.25 -17.172 1 39.94 21 PHE B O 1
ATOM 6008 N N . PRO B 1 22 ? 24.953 -22.719 -15.977 1 43.12 22 PRO B N 1
ATOM 6009 C CA . PRO B 1 22 ? 25.844 -21.641 -15.539 1 43.12 22 PRO B CA 1
ATOM 6010 C C . PRO B 1 22 ? 26.578 -20.984 -16.703 1 43.12 22 PRO B C 1
ATOM 6012 O O . PRO B 1 22 ? 26.922 -19.797 -16.625 1 43.12 22 PRO B O 1
ATOM 6015 N N . LEU B 1 23 ? 26.938 -21.844 -17.672 1 42.53 23 LEU B N 1
ATOM 6016 C CA . LEU B 1 23 ? 27.875 -21.297 -18.656 1 42.53 23 LEU B CA 1
ATOM 6017 C C . LEU B 1 23 ? 27.203 -20.219 -19.5 1 42.53 23 LEU B C 1
ATOM 6019 O O . LEU B 1 23 ? 27.875 -19.438 -20.156 1 42.53 23 LEU B O 1
ATOM 6023 N N . PHE B 1 24 ? 25.859 -20.203 -19.484 1 49.22 24 PHE B N 1
ATOM 6024 C CA . PHE B 1 24 ? 25.312 -19.297 -20.484 1 49.22 24 PHE B CA 1
ATOM 6025 C C . PHE B 1 24 ? 24.75 -18.047 -19.828 1 49.22 24 PHE B C 1
ATOM 6027 O O . PHE B 1 24 ? 24.156 -17.203 -20.5 1 49.22 24 PHE B O 1
ATOM 6034 N N . SER B 1 25 ? 24.859 -17.938 -18.516 1 55.5 25 SER B N 1
ATOM 6035 C CA . SER B 1 25 ? 24.312 -16.703 -17.969 1 55.5 25 SER B CA 1
ATOM 6036 C C . SER B 1 25 ? 25.344 -15.586 -17.984 1 55.5 25 SER B C 1
ATOM 6038 O O . SER B 1 25 ? 26.531 -15.828 -17.844 1 55.5 25 SER B O 1
ATOM 6040 N N . GLN B 1 26 ? 24.938 -14.469 -18.672 1 63.78 26 GLN B N 1
ATOM 6041 C CA . GLN B 1 26 ? 25.781 -13.273 -18.703 1 63.78 26 GLN B CA 1
ATOM 6042 C C . GLN B 1 26 ? 25.375 -12.281 -17.625 1 63.78 26 GLN B C 1
ATOM 6044 O O . GLN B 1 26 ? 24.219 -12.281 -17.172 1 63.78 26 GLN B O 1
ATOM 6049 N N . SER B 1 27 ? 26.281 -11.672 -17 1 67.62 27 SER B N 1
ATOM 6050 C CA . SER B 1 27 ? 26.031 -10.656 -15.984 1 67.62 27 SER B CA 1
ATOM 6051 C C . SER B 1 27 ? 25.562 -9.344 -16.609 1 67.62 27 SER B C 1
ATOM 6053 O O . SER B 1 27 ? 26.016 -8.969 -17.688 1 67.62 27 SER B O 1
ATOM 6055 N N . LEU B 1 28 ? 24.547 -8.781 -16.062 1 69 28 LEU B N 1
ATOM 6056 C CA . LEU B 1 28 ? 24.109 -7.445 -16.438 1 69 28 LEU B CA 1
ATOM 6057 C C . LEU B 1 28 ? 24.625 -6.406 -15.438 1 69 28 LEU B C 1
ATOM 6059 O O . LEU B 1 28 ? 24.734 -6.684 -14.242 1 69 28 LEU B O 1
ATOM 6063 N N . ASP B 1 29 ? 25.141 -5.301 -15.961 1 66.31 29 ASP B N 1
ATOM 6064 C CA . ASP B 1 29 ? 25.609 -4.211 -15.117 1 66.31 29 ASP B CA 1
ATOM 6065 C C . ASP B 1 29 ? 24.594 -3.074 -15.07 1 66.31 29 ASP B C 1
ATOM 6067 O O . ASP B 1 29 ? 24.328 -2.428 -16.078 1 66.31 29 ASP B O 1
ATOM 6071 N N . TYR B 1 30 ? 24.172 -2.887 -13.953 1 69.88 30 TYR B N 1
ATOM 6072 C CA . TYR B 1 30 ? 23.141 -1.862 -13.805 1 69.88 30 TYR B CA 1
ATOM 6073 C C . TYR B 1 30 ? 23.75 -0.547 -13.328 1 69.88 30 TYR B C 1
ATOM 6075 O O . TYR B 1 30 ? 23.047 0.461 -13.211 1 69.88 30 TYR B O 1
ATOM 6083 N N . ASP B 1 31 ? 25.094 -0.472 -13.156 1 69.38 31 ASP B N 1
ATOM 6084 C CA . ASP B 1 31 ? 25.734 0.766 -12.734 1 69.38 31 ASP B CA 1
ATOM 6085 C C . ASP B 1 31 ? 26 1.68 -13.922 1 69.38 31 ASP B C 1
ATOM 6087 O O . ASP B 1 31 ? 26.219 1.203 -15.039 1 69.38 31 ASP B O 1
ATOM 6091 N N . ARG B 1 32 ? 25.969 2.941 -13.633 1 67.31 32 ARG B N 1
ATOM 6092 C CA . ARG B 1 32 ? 26.266 3.912 -14.688 1 67.31 32 ARG B CA 1
ATOM 6093 C C . ARG B 1 32 ? 27.75 3.943 -15.016 1 67.31 32 ARG B C 1
ATOM 6095 O O . ARG B 1 32 ? 28.578 4.086 -14.117 1 67.31 32 ARG B O 1
ATOM 6102 N N . CYS B 1 33 ? 28.062 3.512 -16.234 1 65.12 33 CYS B N 1
ATOM 6103 C CA . CYS B 1 33 ? 29.453 3.592 -16.688 1 65.12 33 CYS B CA 1
ATOM 6104 C C . CYS B 1 33 ? 29.797 5.004 -17.141 1 65.12 33 CYS B C 1
ATOM 6106 O O . CYS B 1 33 ? 29.234 5.504 -18.109 1 65.12 33 CYS B O 1
ATOM 6108 N N . ILE B 1 34 ? 30.547 5.684 -16.328 1 71.12 34 ILE B N 1
ATOM 6109 C CA . ILE B 1 34 ? 30.953 7.043 -16.672 1 71.12 34 ILE B CA 1
ATOM 6110 C C . ILE B 1 34 ? 32.125 7 -17.641 1 71.12 34 ILE B C 1
ATOM 6112 O O . ILE B 1 34 ? 33.281 6.82 -17.234 1 71.12 34 ILE B O 1
ATOM 6116 N N . ASN B 1 35 ? 31.797 6.805 -18.922 1 68.62 35 ASN B N 1
ATOM 6117 C CA . ASN B 1 35 ? 32.812 6.816 -19.969 1 68.62 35 ASN B CA 1
ATOM 6118 C C . ASN B 1 35 ? 32.75 8.102 -20.797 1 68.62 35 ASN B C 1
ATOM 6120 O O . ASN B 1 35 ? 31.844 8.93 -20.594 1 68.62 35 ASN B O 1
ATOM 6124 N N . GLU B 1 36 ? 33.75 8.32 -21.609 1 69.81 36 GLU B N 1
ATOM 6125 C CA . GLU B 1 36 ? 33.844 9.539 -22.422 1 69.81 36 GLU B CA 1
ATOM 6126 C C . GLU B 1 36 ? 32.625 9.695 -23.312 1 69.81 36 GLU B C 1
ATOM 6128 O O . GLU B 1 36 ? 32.062 10.789 -23.406 1 69.81 36 GLU B O 1
ATOM 6133 N N . PRO B 1 37 ? 32.219 8.617 -23.859 1 74.12 37 PRO B N 1
ATOM 6134 C CA . PRO B 1 37 ? 31.031 8.781 -24.672 1 74.12 37 PRO B CA 1
ATOM 6135 C C . PRO B 1 37 ? 29.812 9.188 -23.844 1 74.12 37 PRO B C 1
ATOM 6137 O O . PRO B 1 37 ? 28.969 9.953 -24.312 1 74.12 37 PRO B O 1
ATOM 6140 N N . TYR B 1 38 ? 29.75 8.664 -22.734 1 75.81 38 TYR B N 1
ATOM 6141 C CA . TYR B 1 38 ? 28.641 9.031 -21.859 1 75.81 38 TYR B CA 1
ATOM 6142 C C . TYR B 1 38 ? 28.703 10.5 -21.469 1 75.81 38 TYR B C 1
ATOM 6144 O O . TYR B 1 38 ? 27.688 11.18 -21.391 1 75.81 38 TYR B O 1
ATOM 6152 N N . LEU B 1 39 ? 29.906 10.914 -21.281 1 73.5 39 LEU B N 1
ATOM 6153 C CA . LEU B 1 39 ? 30.078 12.32 -20.922 1 73.5 39 LEU B CA 1
ATOM 6154 C C . LEU B 1 39 ? 29.688 13.219 -22.094 1 73.5 39 LEU B C 1
ATOM 6156 O O . LEU B 1 39 ? 29.172 14.312 -21.891 1 73.5 39 LEU B O 1
ATOM 6160 N N . GLU B 1 40 ? 29.953 12.734 -23.266 1 74.62 40 GLU B N 1
ATOM 6161 C CA . GLU B 1 40 ? 29.547 13.492 -24.438 1 74.62 40 GLU B CA 1
ATOM 6162 C C . GLU B 1 40 ? 28.031 13.57 -24.562 1 74.62 40 GLU B C 1
ATOM 6164 O O . GLU B 1 40 ? 27.484 14.594 -24.969 1 74.62 40 GLU B O 1
ATOM 6169 N N . VAL B 1 41 ? 27.469 12.469 -24.266 1 74.94 41 VAL B N 1
ATOM 6170 C CA . VAL B 1 41 ? 26.016 12.438 -24.312 1 74.94 41 VAL B CA 1
ATOM 6171 C C . VAL B 1 41 ? 25.438 13.383 -23.266 1 74.94 41 VAL B C 1
ATOM 6173 O O . VAL B 1 41 ? 24.453 14.086 -23.516 1 74.94 41 VAL B O 1
ATOM 6176 N N . LEU B 1 42 ? 26.062 13.367 -22.109 1 73 42 LEU B N 1
ATOM 6177 C CA . LEU B 1 42 ? 25.609 14.219 -21.016 1 73 42 LEU B CA 1
ATOM 6178 C C . LEU B 1 42 ? 25.781 15.688 -21.375 1 73 42 LEU B C 1
ATOM 6180 O O . LEU B 1 42 ? 24.953 16.531 -20.984 1 73 42 LEU B O 1
ATOM 6184 N N . GLU B 1 43 ? 26.828 15.984 -22.047 1 71.94 43 GLU B N 1
ATOM 6185 C CA . GLU B 1 43 ? 27.094 17.359 -22.438 1 71.94 43 GLU B CA 1
ATOM 6186 C C . GLU B 1 43 ? 26.078 17.844 -23.484 1 71.94 43 GLU B C 1
ATOM 6188 O O . GLU B 1 43 ? 25.766 19.031 -23.547 1 71.94 43 GLU B O 1
ATOM 6193 N N . GLY B 1 44 ? 25.641 16.891 -24.25 1 70.69 44 GLY B N 1
ATOM 6194 C CA . GLY B 1 44 ? 24.688 17.234 -25.281 1 70.69 44 GLY B CA 1
ATOM 6195 C C . GLY B 1 44 ? 23.25 17.312 -24.781 1 70.69 44 GLY B C 1
ATOM 6196 O O . GLY B 1 44 ? 22.359 17.781 -25.484 1 70.69 44 GLY B O 1
ATOM 6197 N N . LEU B 1 45 ? 23.062 16.812 -23.594 1 70.31 45 LEU B N 1
ATOM 6198 C CA . LEU B 1 45 ? 21.703 16.781 -23.062 1 70.31 45 LEU B CA 1
ATOM 6199 C C . LEU B 1 45 ? 21.297 18.156 -22.531 1 70.31 45 LEU B C 1
ATOM 6201 O O . LEU B 1 45 ? 21.875 18.656 -21.562 1 70.31 45 LEU B O 1
ATOM 6205 N N . ASP B 1 46 ? 20.656 18.953 -23.406 1 70.19 46 ASP B N 1
ATOM 6206 C CA . ASP B 1 46 ? 20.047 20.234 -23.016 1 70.19 46 ASP B CA 1
ATOM 6207 C C . ASP B 1 46 ? 18.797 20 -22.172 1 70.19 46 ASP B C 1
ATOM 6209 O O . ASP B 1 46 ? 18.281 18.891 -22.094 1 70.19 46 ASP B O 1
ATOM 6213 N N . SER B 1 47 ? 18.359 21.016 -21.438 1 74.06 47 SER B N 1
ATOM 6214 C CA . SER B 1 47 ? 17.188 20.953 -20.562 1 74.06 47 SER B CA 1
ATOM 6215 C C . SER B 1 47 ? 15.945 20.516 -21.328 1 74.06 47 SER B C 1
ATOM 6217 O O . SER B 1 47 ? 15.117 19.766 -20.812 1 74.06 47 SER B O 1
ATOM 6219 N N . LYS B 1 48 ? 15.875 20.875 -22.578 1 77.88 48 LYS B N 1
ATOM 6220 C CA . LYS B 1 48 ? 14.711 20.516 -23.391 1 77.88 48 LYS B CA 1
ATOM 6221 C C . LYS B 1 48 ? 14.727 19.031 -23.75 1 77.88 48 LYS B C 1
ATOM 6223 O O . LYS B 1 48 ? 13.695 18.359 -23.688 1 77.88 48 LYS B O 1
ATOM 6228 N N . LYS B 1 49 ? 15.891 18.594 -24.141 1 76.75 49 LYS B N 1
ATOM 6229 C CA . LYS B 1 49 ? 16.031 17.188 -24.469 1 76.75 49 LYS B CA 1
ATOM 6230 C C . LYS B 1 49 ? 15.797 16.297 -23.234 1 76.75 49 LYS B C 1
ATOM 6232 O O . LYS B 1 49 ? 15.242 15.211 -23.344 1 76.75 49 LYS B O 1
ATOM 6237 N N . GLY B 1 50 ? 16.156 16.844 -22.156 1 76.31 50 GLY B N 1
ATOM 6238 C CA . GLY B 1 50 ? 15.914 16.141 -20.906 1 76.31 50 GLY B CA 1
ATOM 6239 C C . GLY B 1 50 ? 14.438 16 -20.578 1 76.31 50 GLY B C 1
ATOM 6240 O O . GLY B 1 50 ? 13.992 14.945 -20.141 1 76.31 50 GLY B O 1
ATOM 6241 N N . ARG B 1 51 ? 13.711 17.078 -20.844 1 80.75 51 ARG B N 1
ATOM 6242 C CA . ARG B 1 51 ? 12.273 17.047 -20.578 1 80.75 51 ARG B CA 1
ATOM 6243 C C . ARG B 1 51 ? 11.555 16.109 -21.547 1 80.75 51 ARG B C 1
ATOM 6245 O O . ARG B 1 51 ? 10.602 15.43 -21.172 1 80.75 51 ARG B O 1
ATOM 6252 N N . ARG B 1 52 ? 11.961 16.141 -22.734 1 82.5 52 ARG B N 1
ATOM 6253 C CA . ARG B 1 52 ? 11.375 15.234 -23.719 1 82.5 52 ARG B CA 1
ATOM 6254 C C . ARG B 1 52 ? 11.672 13.773 -23.359 1 82.5 52 ARG B C 1
ATOM 6256 O O . ARG B 1 52 ? 10.812 12.906 -23.516 1 82.5 52 ARG B O 1
ATOM 6263 N N . TYR B 1 53 ? 12.906 13.539 -22.891 1 83.19 53 TYR B N 1
ATOM 6264 C CA . TYR B 1 53 ? 13.289 12.195 -22.484 1 83.19 53 TYR B CA 1
ATOM 6265 C C . TYR B 1 53 ? 12.414 11.703 -21.344 1 83.19 53 TYR B C 1
ATOM 6267 O O . TYR B 1 53 ? 11.977 10.555 -21.328 1 83.19 53 TYR B O 1
ATOM 6275 N N . GLU B 1 54 ? 12.086 12.594 -20.484 1 84.12 54 GLU B N 1
ATOM 6276 C CA . GLU B 1 54 ? 11.242 12.234 -19.344 1 84.12 54 GLU B CA 1
ATOM 6277 C C . GLU B 1 54 ? 9.797 12 -19.781 1 84.12 54 GLU B C 1
ATOM 6279 O O . GLU B 1 54 ? 9.125 11.102 -19.25 1 84.12 54 GLU B O 1
ATOM 6284 N N . ALA B 1 55 ? 9.352 12.758 -20.703 1 87.06 55 ALA B N 1
ATOM 6285 C CA . ALA B 1 55 ? 7.992 12.594 -21.203 1 87.06 55 ALA B CA 1
ATOM 6286 C C . ALA B 1 55 ? 7.836 11.266 -21.953 1 87.06 55 ALA B C 1
ATOM 6288 O O . ALA B 1 55 ? 6.812 10.586 -21.812 1 87.06 55 ALA B O 1
ATOM 6289 N N . VAL B 1 56 ? 8.844 10.906 -22.703 1 88.62 56 VAL B N 1
ATOM 6290 C CA . VAL B 1 56 ? 8.797 9.641 -23.438 1 88.62 56 VAL B CA 1
ATOM 6291 C C . VAL B 1 56 ? 8.859 8.469 -22.469 1 88.62 56 VAL B C 1
ATOM 6293 O O . VAL B 1 56 ? 8.211 7.445 -22.672 1 88.62 56 VAL B O 1
ATOM 6296 N N . LYS B 1 57 ? 9.594 8.641 -21.406 1 89.62 57 LYS B N 1
ATOM 6297 C CA . LYS B 1 57 ? 9.688 7.594 -20.406 1 89.62 57 LYS B CA 1
ATOM 6298 C C . LYS B 1 57 ? 8.328 7.328 -19.766 1 89.62 57 LYS B C 1
ATOM 6300 O O . LYS B 1 57 ? 7.926 6.176 -19.594 1 89.62 57 LYS B O 1
ATOM 6305 N N . TRP B 1 58 ? 7.562 8.352 -19.516 1 90.19 58 TRP B N 1
ATOM 6306 C CA . TRP B 1 58 ? 6.246 8.211 -18.891 1 90.19 58 TRP B CA 1
ATOM 6307 C C . TRP B 1 58 ? 5.254 7.598 -19.875 1 90.19 58 TRP B C 1
ATOM 6309 O O . TRP B 1 58 ? 4.391 6.809 -19.484 1 90.19 58 TRP B O 1
ATOM 6319 N N . THR B 1 59 ? 5.375 7.934 -21.109 1 92 59 THR B N 1
ATOM 6320 C CA . THR B 1 59 ? 4.477 7.375 -22.109 1 92 59 THR B CA 1
ATOM 6321 C C . THR B 1 59 ? 4.746 5.887 -22.312 1 92 59 THR B C 1
ATOM 6323 O O . THR B 1 59 ? 3.812 5.102 -22.484 1 92 59 THR B O 1
ATOM 6326 N N . VAL B 1 60 ? 6.023 5.527 -22.25 1 93.19 60 VAL B N 1
ATOM 6327 C CA . VAL B 1 60 ? 6.379 4.121 -22.422 1 93.19 60 VAL B CA 1
ATOM 6328 C C . VAL B 1 60 ? 5.895 3.318 -21.219 1 93.19 60 VAL B C 1
ATOM 6330 O O . VAL B 1 60 ? 5.379 2.209 -21.359 1 93.19 60 VAL B O 1
ATOM 6333 N N . VAL B 1 61 ? 6.078 3.902 -20.031 1 95.12 61 VAL B N 1
ATOM 6334 C CA . VAL B 1 61 ? 5.621 3.236 -18.812 1 95.12 61 VAL B CA 1
ATOM 6335 C C . VAL B 1 61 ? 4.105 3.045 -18.875 1 95.12 61 VAL B C 1
ATOM 6337 O O . VAL B 1 61 ? 3.594 1.989 -18.484 1 95.12 61 VAL B O 1
ATOM 6340 N N . PHE B 1 62 ? 3.379 4.02 -19.375 1 94.81 62 PHE B N 1
ATOM 6341 C CA . PHE B 1 62 ? 1.933 3.924 -19.547 1 94.81 62 PHE B CA 1
ATOM 6342 C C . PHE B 1 62 ? 1.575 2.848 -20.562 1 94.81 62 PHE B C 1
ATOM 6344 O O . PHE B 1 62 ? 0.653 2.059 -20.344 1 94.81 62 PHE B O 1
ATOM 6351 N N . ALA B 1 63 ? 2.316 2.807 -21.594 1 95.75 63 ALA B N 1
ATOM 6352 C CA . ALA B 1 63 ? 2.062 1.821 -22.641 1 95.75 63 ALA B CA 1
ATOM 6353 C C . ALA B 1 63 ? 2.32 0.405 -22.141 1 95.75 63 ALA B C 1
ATOM 6355 O O . ALA B 1 63 ? 1.604 -0.53 -22.5 1 95.75 63 ALA B O 1
ATOM 6356 N N . ILE B 1 64 ? 3.338 0.233 -21.328 1 97.19 64 ILE B N 1
ATOM 6357 C CA . ILE B 1 64 ? 3.635 -1.073 -20.75 1 97.19 64 ILE B CA 1
ATOM 6358 C C . ILE B 1 64 ? 2.465 -1.529 -19.891 1 97.19 64 ILE B C 1
ATOM 6360 O O . ILE B 1 64 ? 2.043 -2.686 -19.953 1 97.19 64 ILE B O 1
ATOM 6364 N N . GLY B 1 65 ? 1.951 -0.61 -19.078 1 97.75 65 GLY B N 1
ATOM 6365 C CA . GLY B 1 65 ? 0.802 -0.939 -18.25 1 97.75 65 GLY B CA 1
ATOM 6366 C C . GLY B 1 65 ? -0.425 -1.322 -19.047 1 97.75 65 GLY B C 1
ATOM 6367 O O . GLY B 1 65 ? -1.065 -2.338 -18.766 1 97.75 65 GLY B O 1
ATOM 6368 N N . VAL B 1 66 ? -0.706 -0.624 -20.078 1 97.19 66 VAL B N 1
ATOM 6369 C CA . VAL B 1 66 ? -1.881 -0.862 -20.906 1 97.19 66 VAL B CA 1
ATOM 6370 C C . VAL B 1 66 ? -1.731 -2.191 -21.641 1 97.19 66 VAL B C 1
ATOM 6372 O O . VAL B 1 66 ? -2.666 -2.994 -21.688 1 97.19 66 VAL B O 1
ATOM 6375 N N . CYS B 1 67 ? -0.577 -2.449 -22.141 1 97.19 67 CYS B N 1
ATOM 6376 C CA . CYS B 1 67 ? -0.343 -3.684 -22.875 1 97.19 67 CYS B CA 1
ATOM 6377 C C . CYS B 1 67 ? -0.417 -4.895 -21.953 1 97.19 67 CYS B C 1
ATOM 6379 O O . CYS B 1 67 ? -0.951 -5.938 -22.344 1 97.19 67 CYS B O 1
ATOM 6381 N N . THR B 1 68 ? 0.166 -4.746 -20.781 1 97.69 68 THR B N 1
ATOM 6382 C CA . THR B 1 68 ? 0.084 -5.844 -19.828 1 97.69 68 THR B CA 1
ATOM 6383 C C . THR B 1 68 ? -1.366 -6.117 -19.438 1 97.69 68 THR B C 1
ATOM 6385 O O . THR B 1 68 ? -1.775 -7.273 -19.312 1 97.69 68 THR B O 1
ATOM 6388 N N . GLY B 1 69 ? -2.172 -5.023 -19.234 1 97.19 69 GLY B N 1
ATOM 6389 C CA . GLY B 1 69 ? -3.59 -5.188 -18.969 1 97.19 69 GLY B CA 1
ATOM 6390 C C . GLY B 1 69 ? -4.34 -5.875 -20.094 1 97.19 69 GLY B C 1
ATOM 6391 O O . GLY B 1 69 ? -5.238 -6.684 -19.844 1 97.19 69 GLY B O 1
ATOM 6392 N N . LEU B 1 70 ? -3.941 -5.656 -21.312 1 97.25 70 LEU B N 1
ATOM 6393 C CA . LEU B 1 70 ? -4.594 -6.266 -22.469 1 97.25 70 LEU B CA 1
ATOM 6394 C C . LEU B 1 70 ? -4.234 -7.742 -22.578 1 97.25 70 LEU B C 1
ATOM 6396 O O . LEU B 1 70 ? -5.059 -8.555 -23 1 97.25 70 LEU B O 1
ATOM 6400 N N . VAL B 1 71 ? -3.004 -8.086 -22.203 1 97.06 71 VAL B N 1
ATOM 6401 C CA . VAL B 1 71 ? -2.627 -9.492 -22.172 1 97.06 71 VAL B CA 1
ATOM 6402 C C . VAL B 1 71 ? -3.473 -10.227 -21.141 1 97.06 71 VAL B C 1
ATOM 6404 O O . VAL B 1 71 ? -3.953 -11.336 -21.391 1 97.06 71 VAL B O 1
ATOM 6407 N N . GLY B 1 72 ? -3.59 -9.602 -20 1 96.62 72 GLY B N 1
ATOM 6408 C CA . GLY B 1 72 ? -4.453 -10.188 -18.984 1 96.62 72 GLY B CA 1
ATOM 6409 C C . GLY B 1 72 ? -5.891 -10.352 -19.453 1 96.62 72 GLY B C 1
ATOM 6410 O O . GLY B 1 72 ? -6.535 -11.359 -19.141 1 96.62 72 GLY B O 1
ATOM 6411 N N . LEU B 1 73 ? -6.395 -9.406 -20.172 1 96.06 73 LEU B N 1
ATOM 6412 C CA . LEU B 1 73 ? -7.746 -9.477 -20.719 1 96.06 73 LEU B CA 1
ATOM 6413 C C . LEU B 1 73 ? -7.883 -10.641 -21.703 1 96.06 73 LEU B C 1
ATOM 6415 O O . LEU B 1 73 ? -8.875 -11.367 -21.672 1 96.06 73 LEU B O 1
ATOM 6419 N N . PHE B 1 74 ? -6.922 -10.805 -22.516 1 96.62 74 PHE B N 1
ATOM 6420 C CA . PHE B 1 74 ? -6.922 -11.891 -23.484 1 96.62 74 PHE B CA 1
ATOM 6421 C C . PHE B 1 74 ? -6.965 -13.242 -22.797 1 96.62 74 PHE B C 1
ATOM 6423 O O . PHE B 1 74 ? -7.785 -14.102 -23.141 1 96.62 74 PHE B O 1
ATOM 6430 N N . VAL B 1 75 ? -6.121 -13.438 -21.859 1 96.31 75 VAL B N 1
ATOM 6431 C CA . VAL B 1 75 ? -6.039 -14.711 -21.156 1 96.31 75 VAL B CA 1
ATOM 6432 C C . VAL B 1 75 ? -7.344 -14.977 -20.406 1 96.31 75 VAL B C 1
ATOM 6434 O O . VAL B 1 75 ? -7.902 -16.078 -20.484 1 96.31 75 VAL B O 1
ATOM 6437 N N . ASP B 1 76 ? -7.809 -14.008 -19.75 1 94.5 76 ASP B N 1
ATOM 6438 C CA . ASP B 1 76 ? -9.016 -14.172 -18.953 1 94.5 76 ASP B CA 1
ATOM 6439 C C . ASP B 1 76 ? -10.227 -14.461 -19.828 1 94.5 76 ASP B C 1
ATOM 6441 O O . ASP B 1 76 ? -11.07 -15.289 -19.484 1 94.5 76 ASP B O 1
ATOM 6445 N N . PHE B 1 77 ? -10.375 -13.805 -20.922 1 95.06 77 PHE B N 1
ATOM 6446 C CA . PHE B 1 77 ? -11.516 -13.961 -21.828 1 95.06 77 PHE B CA 1
ATOM 6447 C C . PHE B 1 77 ? -11.586 -15.383 -22.359 1 95.06 77 PHE B C 1
ATOM 6449 O O . PHE B 1 77 ? -12.633 -16.031 -22.297 1 95.06 77 PHE B O 1
ATOM 6456 N N . PHE B 1 78 ? -10.516 -15.898 -22.812 1 96.44 78 PHE B N 1
ATOM 6457 C CA . PHE B 1 78 ? -10.523 -17.219 -23.422 1 96.44 78 PHE B CA 1
ATOM 6458 C C . PHE B 1 78 ? -10.586 -18.312 -22.375 1 96.44 78 PHE B C 1
ATOM 6460 O O . PHE B 1 78 ? -11.188 -19.375 -22.594 1 96.44 78 PHE B O 1
ATOM 6467 N N . VAL B 1 79 ? -9.93 -18.125 -21.219 1 96 79 VAL B N 1
ATOM 6468 C CA . VAL B 1 79 ? -10.039 -19.094 -20.125 1 96 79 VAL B CA 1
ATOM 6469 C C . VAL B 1 79 ? -11.508 -19.25 -19.734 1 96 79 VAL B C 1
ATOM 6471 O O . VAL B 1 79 ? -12 -20.359 -19.578 1 96 79 VAL B O 1
ATOM 6474 N N . ARG B 1 80 ? -12.18 -18.141 -19.562 1 93.31 80 ARG B N 1
ATOM 6475 C CA . ARG B 1 80 ? -13.578 -18.188 -19.156 1 93.31 80 ARG B CA 1
ATOM 6476 C C . ARG B 1 80 ? -14.445 -18.812 -20.234 1 93.31 80 ARG B C 1
ATOM 6478 O O . ARG B 1 80 ? -15.344 -19.609 -19.938 1 93.31 80 ARG B O 1
ATOM 6485 N N . LEU B 1 81 ? -14.219 -18.469 -21.484 1 95.62 81 LEU B N 1
ATOM 6486 C CA . LEU B 1 81 ? -14.984 -19.016 -22.594 1 95.62 81 LEU B CA 1
ATOM 6487 C C . LEU B 1 81 ? -14.82 -20.531 -22.672 1 95.62 81 LEU B C 1
ATOM 6489 O O . LEU B 1 81 ? -15.812 -21.266 -22.75 1 95.62 81 LEU B O 1
ATOM 6493 N N . PHE B 1 82 ? -13.586 -21.031 -22.609 1 97.25 82 PHE B N 1
ATOM 6494 C CA . PHE B 1 82 ? -13.32 -22.453 -22.766 1 97.25 82 PHE B CA 1
ATOM 6495 C C . PHE B 1 82 ? -13.805 -23.219 -21.531 1 97.25 82 PHE B C 1
ATOM 6497 O O . PHE B 1 82 ? -14.305 -24.344 -21.656 1 97.25 82 PHE B O 1
ATOM 6504 N N . THR B 1 83 ? -13.617 -22.625 -20.391 1 95.44 83 THR B N 1
ATOM 6505 C CA . THR B 1 83 ? -14.102 -23.281 -19.188 1 95.44 83 THR B CA 1
ATOM 6506 C C . THR B 1 83 ? -15.625 -23.344 -19.172 1 95.44 83 THR B C 1
ATOM 6508 O O . THR B 1 83 ? -16.203 -24.359 -18.75 1 95.44 83 THR B O 1
ATOM 6511 N N . HIS B 1 84 ? -16.266 -22.297 -19.625 1 94 84 HIS B N 1
ATOM 6512 C CA . HIS B 1 84 ? -17.719 -22.281 -19.688 1 94 84 HIS B CA 1
ATOM 6513 C C . HIS B 1 84 ? -18.25 -23.328 -20.656 1 94 84 HIS B C 1
ATOM 6515 O O . HIS B 1 84 ? -19.219 -24.031 -20.344 1 94 84 HIS B O 1
ATOM 6521 N N . ILE B 1 85 ? -17.672 -23.453 -21.781 1 95.88 85 ILE B N 1
ATOM 6522 C CA . ILE B 1 85 ? -18.078 -24.453 -22.766 1 95.88 85 ILE B CA 1
ATOM 6523 C C . ILE B 1 85 ? -17.859 -25.859 -22.219 1 95.88 85 ILE B C 1
ATOM 6525 O O . ILE B 1 85 ? -18.75 -26.703 -22.297 1 95.88 85 ILE B O 1
ATOM 6529 N N . LYS B 1 86 ? -16.75 -26.109 -21.656 1 96.44 86 LYS B N 1
ATOM 6530 C CA . LYS B 1 86 ? -16.422 -27.422 -21.094 1 96.44 86 LYS B CA 1
ATOM 6531 C C . LYS B 1 86 ? -17.406 -27.828 -20.016 1 96.44 86 LYS B C 1
ATOM 6533 O O . LYS B 1 86 ? -18 -28.906 -20.094 1 96.44 86 LYS B O 1
ATOM 6538 N N . PHE B 1 87 ? -17.625 -26.922 -19.031 1 93.44 87 PHE B N 1
ATOM 6539 C CA . PHE B 1 87 ? -18.484 -27.281 -17.906 1 93.44 87 PHE B CA 1
ATOM 6540 C C . PHE B 1 87 ? -19.938 -27.344 -18.328 1 93.44 87 PHE B C 1
ATOM 6542 O O . PHE B 1 87 ? -20.719 -28.125 -17.781 1 93.44 87 PHE B O 1
ATOM 6549 N N . HIS B 1 88 ? -20.312 -26.531 -19.297 1 93.62 88 HIS B N 1
ATOM 6550 C CA . HIS B 1 88 ? -21.688 -26.594 -19.797 1 93.62 88 HIS B CA 1
ATOM 6551 C C . HIS B 1 88 ? -21.984 -27.922 -20.453 1 93.62 88 HIS B C 1
ATOM 6553 O O . HIS B 1 88 ? -23.031 -28.531 -20.203 1 93.62 88 HIS B O 1
ATOM 6559 N N . VAL B 1 89 ? -21.094 -28.406 -21.266 1 95.44 89 VAL B N 1
ATOM 6560 C CA . VAL B 1 89 ? -21.266 -29.672 -21.984 1 95.44 89 VAL B CA 1
ATOM 6561 C C . VAL B 1 89 ? -21.234 -30.828 -20.984 1 95.44 89 VAL B C 1
ATOM 6563 O O . VAL B 1 89 ? -22.078 -31.719 -21.031 1 95.44 89 VAL B O 1
ATOM 6566 N N . VAL B 1 90 ? -20.344 -30.844 -20.078 1 95.12 90 VAL B N 1
ATOM 6567 C CA . VAL B 1 90 ? -20.156 -31.953 -19.156 1 95.12 90 VAL B CA 1
ATOM 6568 C C . VAL B 1 90 ? -21.297 -31.969 -18.141 1 95.12 90 VAL B C 1
ATOM 6570 O O . VAL B 1 90 ? -21.781 -33.031 -17.766 1 95.12 90 VAL B O 1
ATOM 6573 N N . GLN B 1 91 ? -21.641 -30.781 -17.625 1 92.69 91 GLN B N 1
ATOM 6574 C CA . GLN B 1 91 ? -22.734 -30.719 -16.656 1 92.69 91 GLN B CA 1
ATOM 6575 C C . GLN B 1 91 ? -24.031 -31.25 -17.266 1 92.69 91 GLN B C 1
ATOM 6577 O O . GLN B 1 91 ? -24.797 -31.969 -16.609 1 92.69 91 GLN B O 1
ATOM 6582 N N . LYS B 1 92 ? -24.328 -30.844 -18.484 1 92.62 92 LYS B N 1
ATOM 6583 C CA . LYS B 1 92 ? -25.516 -31.359 -19.156 1 92.62 92 LYS B CA 1
ATOM 6584 C C . LYS B 1 92 ? -25.453 -32.875 -19.312 1 92.62 92 LYS B C 1
ATOM 6586 O O . LYS B 1 92 ? -26.453 -33.562 -19.125 1 92.62 92 LYS B O 1
ATOM 6591 N N . SER B 1 93 ? -24.297 -33.375 -19.594 1 94.12 93 SER B N 1
ATOM 6592 C CA . SER B 1 93 ? -24.109 -34.812 -19.734 1 94.12 93 SER B CA 1
ATOM 6593 C C . SER B 1 93 ? -24.266 -35.531 -18.406 1 94.12 93 SER B C 1
ATOM 6595 O O . SER B 1 93 ? -24.844 -36.594 -18.344 1 94.12 93 SER B O 1
ATOM 6597 N N . VAL B 1 94 ? -23.797 -35 -17.344 1 92.62 94 VAL B N 1
ATOM 6598 C CA . VAL B 1 94 ? -23.906 -35.625 -16.016 1 92.62 94 VAL B CA 1
ATOM 6599 C C . VAL B 1 94 ? -25.359 -35.656 -15.586 1 92.62 94 VAL B C 1
ATOM 6601 O O . VAL B 1 94 ? -25.812 -36.625 -14.984 1 92.62 94 VAL B O 1
ATOM 6604 N N . GLU B 1 95 ? -26.078 -34.531 -15.797 1 89.31 95 GLU B N 1
ATOM 6605 C CA . GLU B 1 95 ? -27.484 -34.5 -15.43 1 89.31 95 GLU B CA 1
ATOM 6606 C C . GLU B 1 95 ? -28.297 -35.531 -16.203 1 89.31 95 GLU B C 1
ATOM 6608 O O . GLU B 1 95 ? -29.156 -36.219 -15.633 1 89.31 95 GLU B O 1
ATOM 6613 N N . GLU B 1 96 ? -28.016 -35.656 -17.469 1 90.88 96 GLU B N 1
ATOM 6614 C CA . GLU B 1 96 ? -28.719 -36.656 -18.297 1 90.88 96 GLU B CA 1
ATOM 6615 C C . GLU B 1 96 ? -28.312 -38.062 -17.938 1 90.88 96 GLU B C 1
ATOM 6617 O O . GLU B 1 96 ? -29.156 -38.969 -17.891 1 90.88 96 GLU B O 1
ATOM 6622 N N . CYS B 1 97 ? -27.078 -38.25 -17.656 1 90.38 97 CYS B N 1
ATOM 6623 C CA . CYS B 1 97 ? -26.562 -39.594 -17.406 1 90.38 97 CYS B CA 1
ATOM 6624 C C . CYS B 1 97 ? -26.812 -40 -15.969 1 90.38 97 CYS B C 1
ATOM 6626 O O . CYS B 1 97 ? -26.734 -41.188 -15.641 1 90.38 97 CYS B O 1
ATOM 6628 N N . SER B 1 98 ? -26.984 -39.062 -15.078 1 85.5 98 SER B N 1
ATOM 6629 C CA . SER B 1 98 ? -27.359 -39.406 -13.711 1 85.5 98 SER B CA 1
ATOM 6630 C C . SER B 1 98 ? -28.641 -40.219 -13.68 1 85.5 98 SER B C 1
ATOM 6632 O O . SER B 1 98 ? -28.812 -41.094 -12.836 1 85.5 98 SER B O 1
ATOM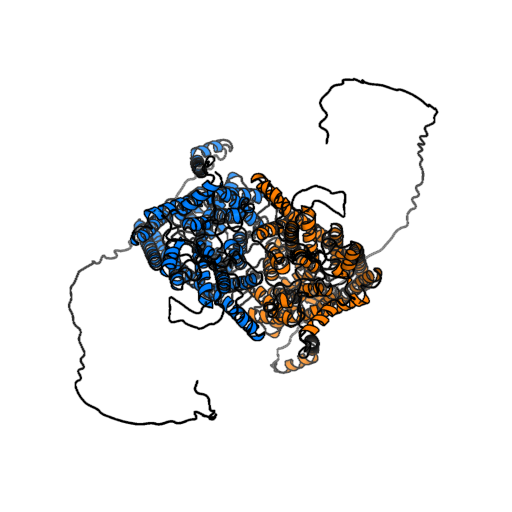 6634 N N . GLN B 1 99 ? -29.5 -40.031 -14.586 1 84.62 99 GLN B N 1
ATOM 6635 C CA . GLN B 1 99 ? -30.766 -40.75 -14.672 1 84.62 99 GLN B CA 1
ATOM 6636 C C . GLN B 1 99 ? -30.625 -42.031 -15.484 1 84.62 99 GLN B C 1
ATOM 6638 O O . GLN B 1 99 ? -31.203 -43.062 -15.133 1 84.62 99 GLN B O 1
ATOM 6643 N N . ARG B 1 100 ? -29.797 -42.031 -16.5 1 87.06 100 ARG B N 1
ATOM 6644 C CA . ARG B 1 100 ? -29.688 -43.125 -17.438 1 87.06 100 ARG B CA 1
ATOM 6645 C C . ARG B 1 100 ? -28.594 -44.125 -17.031 1 87.06 100 ARG B C 1
ATOM 6647 O O . ARG B 1 100 ? -28.547 -45.25 -17.5 1 87.06 100 ARG B O 1
ATOM 6654 N N . GLY B 1 101 ? -27.641 -43.812 -16.109 1 84.69 101 GLY B N 1
ATOM 6655 C CA . GLY B 1 101 ? -26.562 -44.656 -15.641 1 84.69 101 GLY B CA 1
ATOM 6656 C C . GLY B 1 101 ? -25.375 -44.656 -16.578 1 84.69 101 GLY B C 1
ATOM 6657 O O . GLY B 1 101 ? -24.703 -45.688 -16.734 1 84.69 101 GLY B O 1
ATOM 6658 N N . CYS B 1 102 ? -25.047 -43.625 -17.375 1 91.25 102 CYS B N 1
ATOM 6659 C CA . CYS B 1 102 ? -23.938 -43.531 -18.312 1 91.25 102 CYS B CA 1
ATOM 6660 C C . CYS B 1 102 ? -22.922 -42.5 -17.859 1 91.25 102 CYS B C 1
ATOM 6662 O O . CYS B 1 102 ? -22.453 -41.688 -18.656 1 91.25 102 CYS B O 1
ATOM 6664 N N . LEU B 1 103 ? -22.547 -42.531 -16.672 1 92.56 103 LEU B N 1
ATOM 6665 C CA . LEU B 1 103 ? -21.609 -41.562 -16.125 1 92.56 103 LEU B CA 1
ATOM 6666 C C . LEU B 1 103 ? -20.219 -41.719 -16.766 1 92.56 103 LEU B C 1
ATOM 6668 O O . LEU B 1 103 ? -19.438 -40.781 -16.766 1 92.56 103 LEU B O 1
ATOM 6672 N N . ALA B 1 104 ? -19.938 -42.875 -17.344 1 93.5 104 ALA B N 1
ATOM 6673 C CA . ALA B 1 104 ? -18.672 -43.094 -18.016 1 93.5 104 ALA B CA 1
ATOM 6674 C C . ALA B 1 104 ? -18.516 -42.188 -19.234 1 93.5 104 ALA B C 1
ATOM 6676 O O . ALA B 1 104 ? -17.422 -41.75 -19.562 1 93.5 104 ALA B O 1
ATOM 6677 N N . VAL B 1 105 ? -19.625 -41.875 -19.875 1 94.38 105 VAL B N 1
ATOM 6678 C CA . VAL B 1 105 ? -19.594 -40.969 -21.047 1 94.38 105 VAL B CA 1
ATOM 6679 C C . VAL B 1 105 ? -19.25 -39.562 -20.594 1 94.38 105 VAL B C 1
ATOM 6681 O O . VAL B 1 105 ? -18.5 -38.844 -21.281 1 94.38 105 VAL B O 1
ATOM 6684 N N . SER B 1 106 ? -19.812 -39.156 -19.484 1 95.62 106 SER B N 1
ATOM 6685 C CA . SER B 1 106 ? -19.5 -37.844 -18.969 1 95.62 106 SER B CA 1
ATOM 6686 C C . SER B 1 106 ? -18.031 -37.719 -18.594 1 95.62 106 SER B C 1
ATOM 6688 O O . SER B 1 106 ? -17.406 -36.688 -18.797 1 95.62 106 SER B O 1
ATOM 6690 N N . LEU B 1 107 ? -17.453 -38.75 -18.078 1 96.44 107 LEU B N 1
ATOM 6691 C CA . LEU B 1 107 ? -16.031 -38.781 -17.734 1 96.44 107 LEU B CA 1
ATOM 6692 C C . LEU B 1 107 ? -15.172 -38.688 -19 1 96.44 107 LEU B C 1
ATOM 6694 O O . LEU B 1 107 ? -14.164 -37.969 -19.031 1 96.44 107 LEU B O 1
ATOM 6698 N N . LEU B 1 108 ? -15.57 -39.438 -20.031 1 96.5 108 LEU B N 1
ATOM 6699 C CA . LEU B 1 108 ? -14.828 -39.406 -21.281 1 96.5 108 LEU B CA 1
ATOM 6700 C C . LEU B 1 108 ? -14.883 -38.031 -21.922 1 96.5 108 LEU B C 1
ATOM 6702 O O . LEU B 1 108 ? -13.922 -37.594 -22.562 1 96.5 108 LEU B O 1
ATOM 6706 N N . GLU B 1 109 ? -16.016 -37.375 -21.781 1 96.88 109 GLU B N 1
ATOM 6707 C CA . GLU B 1 109 ? -16.125 -36 -22.312 1 96.88 109 GLU B CA 1
ATOM 6708 C C . GLU B 1 109 ? -15.211 -35.031 -21.547 1 96.88 109 GLU B C 1
ATOM 6710 O O . GLU B 1 109 ? -14.516 -34.219 -22.172 1 96.88 109 GLU B O 1
ATOM 6715 N N . LEU B 1 110 ? -15.258 -35.156 -20.266 1 97.25 110 LEU B N 1
ATOM 6716 C CA . LEU B 1 110 ? -14.383 -34.281 -19.453 1 97.25 110 LEU B CA 1
ATOM 6717 C C . LEU B 1 110 ? -12.922 -34.562 -19.75 1 97.25 110 LEU B C 1
ATOM 6719 O O . LEU B 1 110 ? -12.117 -33.656 -19.875 1 97.25 110 LEU B O 1
ATOM 6723 N N . LEU B 1 111 ? -12.539 -35.812 -19.938 1 97.81 111 LEU B N 1
ATOM 6724 C CA . LEU B 1 111 ? -11.164 -36.219 -20.25 1 97.81 111 LEU B CA 1
ATOM 6725 C C . LEU B 1 111 ? -10.75 -35.719 -21.625 1 97.81 111 LEU B C 1
ATOM 6727 O O . LEU B 1 111 ? -9.602 -35.312 -21.812 1 97.81 111 LEU B O 1
ATOM 6731 N N . SER B 1 112 ? -11.656 -35.781 -22.562 1 97.56 112 SER B N 1
ATOM 6732 C CA . SER B 1 112 ? -11.336 -35.344 -23.906 1 97.56 112 SER B CA 1
ATOM 6733 C C . SER B 1 112 ? -11.016 -33.844 -23.938 1 97.56 112 SER B C 1
ATOM 6735 O O . SER B 1 112 ? -10.062 -33.406 -24.594 1 97.56 112 SER B O 1
ATOM 6737 N N . PHE B 1 113 ? -11.805 -33.031 -23.234 1 97.81 113 PHE B N 1
ATOM 6738 C CA . PHE B 1 113 ? -11.547 -31.609 -23.172 1 97.81 113 PHE B CA 1
ATOM 6739 C C . PHE B 1 113 ? -10.227 -31.312 -22.469 1 97.81 113 PHE B C 1
ATOM 6741 O O . PHE B 1 113 ? -9.375 -30.609 -23 1 97.81 113 PHE B O 1
ATOM 6748 N N . ASN B 1 114 ? -10.016 -31.875 -21.281 1 98.44 114 ASN B N 1
ATOM 6749 C CA . ASN B 1 114 ? -8.844 -31.578 -20.469 1 98.44 114 ASN B CA 1
ATOM 6750 C C . ASN B 1 114 ? -7.559 -32.062 -21.141 1 98.44 114 ASN B C 1
ATOM 6752 O O . ASN B 1 114 ? -6.555 -31.359 -21.172 1 98.44 114 ASN B O 1
ATOM 6756 N N . LEU B 1 115 ? -7.547 -33.281 -21.719 1 98.25 115 LEU B N 1
ATOM 6757 C CA . LEU B 1 115 ? -6.359 -33.844 -22.359 1 98.25 115 LEU B CA 1
ATOM 6758 C C . LEU B 1 115 ? -6 -33.062 -23.609 1 98.25 115 LEU B C 1
ATOM 6760 O O . LEU B 1 115 ? -4.816 -32.844 -23.906 1 98.25 115 LEU B O 1
ATOM 6764 N N . THR B 1 116 ? -6.992 -32.594 -24.344 1 98.19 116 THR B N 1
ATOM 6765 C CA . THR B 1 116 ? -6.727 -31.797 -25.547 1 98.19 116 THR B CA 1
ATOM 6766 C C . THR B 1 116 ? -6.098 -30.453 -25.172 1 98.19 116 THR B C 1
ATOM 6768 O O . THR B 1 116 ? -5.117 -30.031 -25.797 1 98.19 116 THR B O 1
ATOM 6771 N N . PHE B 1 117 ? -6.68 -29.812 -24.203 1 98.44 117 PHE B N 1
ATOM 6772 C CA . PHE B 1 117 ? -6.168 -28.5 -23.797 1 98.44 117 PHE B CA 1
ATOM 6773 C C . PHE B 1 117 ? -4.754 -28.625 -23.234 1 98.44 117 PHE B C 1
ATOM 6775 O O . PHE B 1 117 ? -3.881 -27.828 -23.562 1 98.44 117 PHE B O 1
ATOM 6782 N N . ILE B 1 118 ? -4.465 -29.641 -22.438 1 98.38 118 ILE B N 1
ATOM 6783 C CA . ILE B 1 118 ? -3.145 -29.812 -21.844 1 98.38 118 ILE B CA 1
ATOM 6784 C C . ILE B 1 118 ? -2.145 -30.234 -22.906 1 98.38 118 ILE B C 1
ATOM 6786 O O . ILE B 1 118 ? -0.979 -29.828 -22.875 1 98.38 118 ILE B O 1
ATOM 6790 N N . PHE B 1 119 ? -2.607 -31.016 -23.875 1 97.94 119 PHE B N 1
ATOM 6791 C CA . PHE B 1 119 ? -1.751 -31.391 -25 1 97.94 119 PHE B CA 1
ATOM 6792 C C . PHE B 1 119 ? -1.292 -30.156 -25.766 1 97.94 119 PHE B C 1
ATOM 6794 O O . PHE B 1 119 ? -0.109 -30.016 -26.078 1 97.94 119 PHE B O 1
ATOM 6801 N N . LEU B 1 120 ? -2.158 -29.25 -26 1 97.88 120 LEU B N 1
ATOM 6802 C CA . LEU B 1 120 ? -1.821 -28 -26.688 1 97.88 120 LEU B CA 1
ATOM 6803 C C . LEU B 1 120 ? -0.88 -27.141 -25.859 1 97.88 120 LEU B C 1
ATOM 6805 O O . LEU B 1 120 ? 0.055 -26.547 -26.391 1 97.88 120 LEU B O 1
ATOM 6809 N N . SER B 1 121 ? -1.161 -27.078 -24.547 1 98 121 SER B N 1
ATOM 6810 C CA . SER B 1 121 ? -0.302 -26.312 -23.656 1 98 121 SER B CA 1
ATOM 6811 C C . SER B 1 121 ? 1.113 -26.875 -23.625 1 98 121 SER B C 1
ATOM 6813 O O . SER B 1 121 ? 2.09 -26.125 -23.688 1 98 121 SER B O 1
ATOM 6815 N N . SER B 1 122 ? 1.274 -28.172 -23.562 1 97.19 122 SER B N 1
ATOM 6816 C CA . SER B 1 122 ? 2.584 -28.812 -23.5 1 97.19 122 SER B CA 1
ATOM 6817 C C . SER B 1 122 ? 3.328 -28.672 -24.812 1 97.19 122 SER B C 1
ATOM 6819 O O . SER B 1 122 ? 4.559 -28.578 -24.844 1 97.19 122 SER B O 1
ATOM 6821 N N . LEU B 1 123 ? 2.645 -28.625 -25.938 1 96.38 123 LEU B N 1
ATOM 6822 C CA . LEU B 1 123 ? 3.262 -28.422 -27.234 1 96.38 123 LEU B CA 1
ATOM 6823 C C . LEU B 1 123 ? 3.861 -27.031 -27.359 1 96.38 123 LEU B C 1
ATOM 6825 O O . LEU B 1 123 ? 4.914 -26.844 -27.969 1 96.38 123 LEU B O 1
ATOM 6829 N N . LEU B 1 124 ? 3.189 -26.109 -26.812 1 96.38 124 LEU B N 1
ATOM 6830 C CA . LEU B 1 124 ? 3.688 -24.734 -26.859 1 96.38 124 LEU B CA 1
ATOM 6831 C C . LEU B 1 124 ? 4.957 -24.594 -26.016 1 96.38 124 LEU B C 1
ATOM 6833 O O . LEU B 1 124 ? 5.855 -23.828 -26.391 1 96.38 124 LEU B O 1
ATOM 6837 N N . VAL B 1 125 ? 5.031 -25.297 -24.891 1 95.12 125 VAL B N 1
ATOM 6838 C CA . VAL B 1 125 ? 6.219 -25.25 -24.047 1 95.12 125 VAL B CA 1
ATOM 6839 C C . VAL B 1 125 ? 7.379 -25.969 -24.734 1 95.12 125 VAL B C 1
ATOM 6841 O O . VAL B 1 125 ? 8.547 -25.641 -24.516 1 95.12 125 VAL B O 1
ATOM 6844 N N . LEU B 1 126 ? 7.07 -26.938 -25.594 1 93.25 126 LEU B N 1
ATOM 6845 C CA . LEU B 1 126 ? 8.125 -27.609 -26.359 1 93.25 126 LEU B CA 1
ATOM 6846 C C . LEU B 1 126 ? 8.75 -26.641 -27.359 1 93.25 126 LEU B C 1
ATOM 6848 O O . LEU B 1 126 ? 9.938 -26.75 -27.656 1 93.25 126 LEU B O 1
ATOM 6852 N N . ILE B 1 127 ? 7.969 -25.703 -27.812 1 91.44 127 ILE B N 1
ATOM 6853 C CA . ILE B 1 127 ? 8.469 -24.703 -28.75 1 91.44 127 ILE B CA 1
ATOM 6854 C C . ILE B 1 127 ? 9.391 -23.719 -28.031 1 91.44 127 ILE B C 1
ATOM 6856 O O . ILE B 1 127 ? 10.492 -23.438 -28.5 1 91.44 127 ILE B O 1
ATOM 6860 N N . GLN B 1 128 ? 8.914 -23.234 -26.906 1 92.75 128 GLN B N 1
ATOM 6861 C CA . GLN B 1 128 ? 9.719 -22.344 -26.062 1 92.75 128 GLN B CA 1
ATOM 6862 C C . GLN B 1 128 ? 9.742 -22.844 -24.625 1 92.75 128 GLN B C 1
ATOM 6864 O O . GLN B 1 128 ? 8.859 -22.516 -23.828 1 92.75 128 GLN B O 1
ATOM 6869 N N . PRO B 1 129 ? 10.781 -23.531 -24.25 1 90.69 129 PRO B N 1
ATOM 6870 C CA . PRO B 1 129 ? 10.852 -24.125 -22.922 1 90.69 129 PRO B CA 1
ATOM 6871 C C . PRO B 1 129 ? 10.898 -23.094 -21.797 1 90.69 129 PRO B C 1
ATOM 6873 O O . PRO B 1 129 ? 10.562 -23.406 -20.656 1 90.69 129 PRO B O 1
ATOM 6876 N N . GLU B 1 130 ? 11.242 -21.859 -22.156 1 91.19 130 GLU B N 1
ATOM 6877 C CA . GLU B 1 130 ? 11.312 -20.797 -21.141 1 91.19 130 GLU B CA 1
ATOM 6878 C C . GLU B 1 130 ? 9.922 -20.391 -20.672 1 91.19 130 GLU B C 1
ATOM 6880 O O . GLU B 1 130 ? 9.773 -19.734 -19.641 1 91.19 130 GLU B O 1
ATOM 6885 N N . ALA B 1 131 ? 8.953 -20.875 -21.375 1 94.44 131 ALA B N 1
ATOM 6886 C CA . ALA B 1 131 ? 7.578 -20.516 -21.016 1 94.44 131 ALA B CA 1
ATOM 6887 C C . ALA B 1 131 ? 7.035 -21.469 -19.938 1 94.44 131 ALA B C 1
ATOM 6889 O O . ALA B 1 131 ? 5.941 -21.25 -19.422 1 94.44 131 ALA B O 1
ATOM 6890 N N . ALA B 1 132 ? 7.816 -22.516 -19.578 1 93.81 132 ALA B N 1
ATOM 6891 C CA . ALA B 1 132 ? 7.371 -23.469 -18.578 1 93.81 132 ALA B CA 1
ATOM 6892 C C . ALA B 1 132 ? 7.43 -22.859 -17.172 1 93.81 132 ALA B C 1
ATOM 6894 O O . ALA B 1 132 ? 8.258 -21.984 -16.906 1 93.81 132 ALA B O 1
ATOM 6895 N N . GLY B 1 133 ? 6.559 -23.266 -16.297 1 93.69 133 GLY B N 1
ATOM 6896 C CA . GLY B 1 133 ? 6.578 -22.812 -14.914 1 93.69 133 GLY B CA 1
ATOM 6897 C C . GLY B 1 133 ? 5.973 -21.438 -14.727 1 93.69 133 GLY B C 1
ATOM 6898 O O . GLY B 1 133 ? 5.262 -20.938 -15.609 1 93.69 133 GLY B O 1
ATOM 6899 N N . SER B 1 134 ? 6.195 -20.844 -13.625 1 94.06 134 SER B N 1
ATOM 6900 C CA . SER B 1 134 ? 5.621 -19.547 -13.297 1 94.06 134 SER B CA 1
ATOM 6901 C C . SER B 1 134 ? 6.395 -18.422 -13.961 1 94.06 134 SER B C 1
ATOM 6903 O O . SER B 1 134 ? 5.805 -17.438 -14.422 1 94.06 134 SER B O 1
ATOM 6905 N N . GLY B 1 135 ? 7.695 -18.453 -14.102 1 94.25 135 GLY B N 1
ATOM 6906 C CA . GLY B 1 135 ? 8.547 -17.406 -14.672 1 94.25 135 GLY B CA 1
ATOM 6907 C C . GLY B 1 135 ? 9.055 -16.422 -13.633 1 94.25 135 GLY B C 1
ATOM 6908 O O . GLY B 1 135 ? 9.93 -15.617 -13.922 1 94.25 135 GLY B O 1
ATOM 6909 N N . ILE B 1 136 ? 8.555 -16.531 -12.312 1 93.94 136 ILE B N 1
ATOM 6910 C CA . ILE B 1 136 ? 8.906 -15.586 -11.266 1 93.94 136 ILE B CA 1
ATOM 6911 C C . ILE B 1 136 ? 10.375 -15.773 -10.875 1 93.94 136 ILE B C 1
ATOM 6913 O O . ILE B 1 136 ? 11.125 -14.797 -10.797 1 93.94 136 ILE B O 1
ATOM 6917 N N . PRO B 1 137 ? 10.883 -17.047 -10.703 1 92.69 137 PRO B N 1
ATOM 6918 C CA . PRO B 1 137 ? 12.297 -17.203 -10.359 1 92.69 137 PRO B CA 1
ATOM 6919 C C . PRO B 1 137 ? 13.234 -16.672 -11.445 1 92.69 137 PRO B C 1
ATOM 6921 O O . PRO B 1 137 ? 14.273 -16.078 -11.133 1 92.69 137 PRO B O 1
ATOM 6924 N N . GLU B 1 138 ? 12.867 -16.812 -12.695 1 92.31 138 GLU B N 1
ATOM 6925 C CA . GLU B 1 138 ? 13.695 -16.359 -13.797 1 92.31 138 GLU B CA 1
ATOM 6926 C C . GLU B 1 138 ? 13.727 -14.828 -13.867 1 92.31 138 GLU B C 1
ATOM 6928 O O . GLU B 1 138 ? 14.766 -14.234 -14.148 1 92.31 138 GLU B O 1
ATOM 6933 N N . ILE B 1 139 ? 12.594 -14.258 -13.641 1 92.19 139 ILE B N 1
ATOM 6934 C CA . ILE B 1 139 ? 12.539 -12.805 -1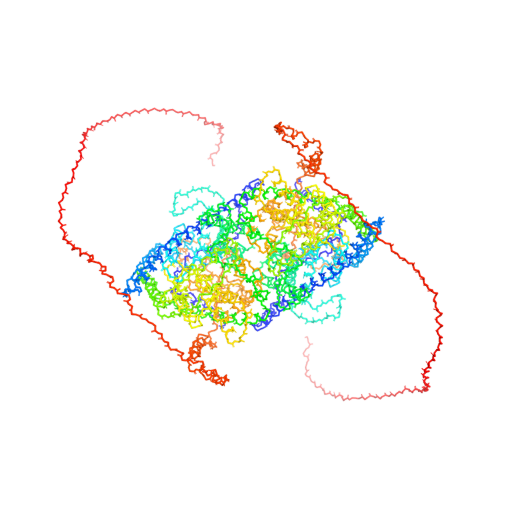3.664 1 92.19 139 ILE B CA 1
ATOM 6935 C C . ILE B 1 139 ? 13.297 -12.234 -12.477 1 92.19 139 ILE B C 1
ATOM 6937 O O . ILE B 1 139 ? 13.953 -11.195 -12.586 1 92.19 139 ILE B O 1
ATOM 6941 N N . LYS B 1 140 ? 13.188 -12.875 -11.344 1 90.94 140 LYS B N 1
ATOM 6942 C CA . LYS B 1 140 ? 13.961 -12.477 -10.172 1 90.94 140 LYS B CA 1
ATOM 6943 C C . LYS B 1 140 ? 15.461 -12.492 -10.477 1 90.94 140 LYS B C 1
ATOM 6945 O O . LYS B 1 140 ? 16.188 -11.586 -10.07 1 90.94 140 LYS B O 1
ATOM 6950 N N . CYS B 1 141 ? 15.922 -13.453 -11.195 1 89.56 141 CYS B N 1
ATOM 6951 C CA . CYS B 1 141 ? 17.328 -13.539 -11.586 1 89.56 141 CYS B CA 1
ATOM 6952 C C . CYS B 1 141 ? 17.688 -12.445 -12.578 1 89.56 141 CYS B C 1
ATOM 6954 O O . CYS B 1 141 ? 18.75 -11.82 -12.461 1 89.56 141 CYS B O 1
ATOM 6956 N N . TYR B 1 142 ? 16.797 -12.242 -13.516 1 89.12 142 TYR B N 1
ATOM 6957 C CA . TYR B 1 142 ? 17.031 -11.211 -14.516 1 89.12 142 TYR B CA 1
ATOM 6958 C C . TYR B 1 142 ? 17.156 -9.836 -13.867 1 89.12 142 TYR B C 1
ATOM 6960 O O . TYR B 1 142 ? 18.031 -9.047 -14.219 1 89.12 142 TYR B O 1
ATOM 6968 N N . LEU B 1 143 ? 16.328 -9.516 -12.93 1 88.75 143 LEU B N 1
ATOM 6969 C CA . LEU B 1 143 ? 16.297 -8.211 -12.273 1 88.75 143 LEU B CA 1
ATOM 6970 C C . LEU B 1 143 ? 17.516 -8.023 -11.367 1 88.75 143 LEU B C 1
ATOM 6972 O O . LEU B 1 143 ? 17.875 -6.898 -11.023 1 88.75 143 LEU B O 1
ATOM 6976 N N . ASN B 1 144 ? 18.109 -9.109 -10.961 1 86.62 144 ASN B N 1
ATOM 6977 C CA . ASN B 1 144 ? 19.266 -9.008 -10.078 1 86.62 144 ASN B CA 1
ATOM 6978 C C . ASN B 1 144 ? 20.578 -9.227 -10.836 1 86.62 144 ASN B C 1
ATOM 6980 O O . ASN B 1 144 ? 21.609 -9.516 -10.234 1 86.62 144 ASN B O 1
ATOM 6984 N N . GLY B 1 145 ? 20.562 -9.18 -12.141 1 82.62 145 GLY B N 1
ATOM 6985 C CA . GLY B 1 145 ? 21.781 -9.031 -12.914 1 82.62 145 GLY B CA 1
ATOM 6986 C C . GLY B 1 145 ? 22.172 -10.289 -13.664 1 82.62 145 GLY B C 1
ATOM 6987 O O . GLY B 1 145 ? 23.25 -10.344 -14.273 1 82.62 145 GLY B O 1
ATOM 6988 N N . VAL B 1 146 ? 21.328 -11.312 -13.648 1 83.06 146 VAL B N 1
ATOM 6989 C CA . VAL B 1 146 ? 21.656 -12.531 -14.391 1 83.06 146 VAL B CA 1
ATOM 6990 C C . VAL B 1 146 ? 20.812 -12.602 -15.664 1 83.06 146 VAL B C 1
ATOM 6992 O O . VAL B 1 146 ? 19.578 -12.594 -15.609 1 83.06 146 VAL B O 1
ATOM 6995 N N . LYS B 1 147 ? 21.5 -12.555 -16.703 1 81.56 147 LYS B N 1
ATOM 6996 C CA . LYS B 1 147 ? 20.797 -12.641 -17.984 1 81.56 147 LYS B CA 1
ATOM 6997 C C . LYS B 1 147 ? 20.469 -14.094 -18.344 1 81.56 147 LYS B C 1
ATOM 6999 O O . LYS B 1 147 ? 21.375 -14.883 -18.594 1 81.56 147 LYS B O 1
ATOM 7004 N N . VAL B 1 148 ? 19.312 -14.492 -18.266 1 78.88 148 VAL B N 1
ATOM 7005 C CA . VAL B 1 148 ? 18.844 -15.805 -18.703 1 78.88 148 VAL B CA 1
ATOM 7006 C C . VAL B 1 148 ? 18.359 -15.727 -20.156 1 78.88 148 VAL B C 1
ATOM 7008 O O . VAL B 1 148 ? 17.453 -14.953 -20.469 1 78.88 148 VAL B O 1
ATOM 7011 N N . PRO B 1 149 ? 18.922 -16.406 -20.922 1 81.81 149 PRO B N 1
ATOM 7012 C CA . PRO B 1 149 ? 18.578 -16.281 -22.344 1 81.81 149 PRO B CA 1
ATOM 7013 C C . PRO B 1 149 ? 17.141 -16.672 -22.656 1 81.81 149 PRO B C 1
ATOM 7015 O O . PRO B 1 149 ? 16.641 -17.656 -22.109 1 81.81 149 PRO B O 1
ATOM 7018 N N . GLY B 1 150 ? 16.453 -15.883 -23.453 1 84.5 150 GLY B N 1
ATOM 7019 C CA . GLY B 1 150 ? 15.148 -16.219 -24.016 1 84.5 150 GLY B CA 1
ATOM 7020 C C . GLY B 1 150 ? 13.992 -15.867 -23.094 1 84.5 150 GLY B C 1
ATOM 7021 O O . GLY B 1 150 ? 12.828 -16.031 -23.453 1 84.5 150 GLY B O 1
ATOM 7022 N N . ILE B 1 151 ? 14.281 -15.383 -21.969 1 86.5 151 ILE B N 1
ATOM 7023 C CA . ILE B 1 151 ? 13.234 -15.156 -20.984 1 86.5 151 ILE B CA 1
ATOM 7024 C C . ILE B 1 151 ? 12.422 -13.922 -21.359 1 86.5 151 ILE B C 1
ATOM 7026 O O . ILE B 1 151 ? 11.227 -13.836 -21.062 1 86.5 151 ILE B O 1
ATOM 7030 N N . VAL B 1 152 ? 13.062 -12.992 -22.062 1 87.56 152 VAL B N 1
ATOM 7031 C CA . VAL B 1 152 ? 12.359 -11.742 -22.359 1 87.56 152 VAL B CA 1
ATOM 7032 C C . VAL B 1 152 ? 12.156 -11.609 -23.875 1 87.56 152 VAL B C 1
ATOM 7034 O O . VAL B 1 152 ? 12.398 -10.539 -24.438 1 87.56 152 VAL B O 1
ATOM 7037 N N . ARG B 1 153 ? 11.656 -12.688 -24.547 1 88 153 ARG B N 1
ATOM 7038 C CA . ARG B 1 153 ? 11.406 -12.656 -25.984 1 88 153 ARG B CA 1
ATOM 7039 C C . ARG B 1 153 ? 9.906 -12.648 -26.281 1 88 153 ARG B C 1
ATOM 7041 O O . ARG B 1 153 ? 9.102 -13.094 -25.453 1 88 153 ARG B O 1
ATOM 7048 N N . LEU B 1 154 ? 9.57 -12.164 -27.438 1 89.56 154 LEU B N 1
ATOM 7049 C CA . LEU B 1 154 ? 8.172 -12.102 -27.859 1 89.56 154 LEU B CA 1
ATOM 7050 C C . LEU B 1 154 ? 7.602 -13.5 -28.062 1 89.56 154 LEU B C 1
ATOM 7052 O O . LEU B 1 154 ? 6.434 -13.75 -27.75 1 89.56 154 LEU B O 1
ATOM 7056 N N . ARG B 1 155 ? 8.414 -14.398 -28.562 1 91.19 155 ARG B N 1
ATOM 7057 C CA . ARG B 1 155 ? 7.973 -15.781 -28.734 1 91.19 155 ARG B CA 1
ATOM 7058 C C . ARG B 1 155 ? 7.617 -16.422 -27.406 1 91.19 155 ARG B C 1
ATOM 7060 O O . ARG B 1 155 ? 6.672 -17.203 -27.312 1 91.19 155 ARG B O 1
ATOM 7067 N N . THR B 1 156 ? 8.383 -16.094 -26.422 1 94.25 156 THR B N 1
ATOM 7068 C CA . THR B 1 156 ? 8.109 -16.609 -25.094 1 94.25 156 THR B CA 1
ATOM 7069 C C . THR B 1 156 ? 6.793 -16.047 -24.547 1 94.25 156 THR B C 1
ATOM 7071 O O . THR B 1 156 ? 6.031 -16.75 -23.891 1 94.25 156 THR B O 1
ATOM 7074 N N . LEU B 1 157 ? 6.52 -14.766 -24.891 1 95.5 157 LEU B N 1
ATOM 7075 C CA . LEU B 1 157 ? 5.27 -14.141 -24.453 1 95.5 157 LEU B CA 1
ATOM 7076 C C . LEU B 1 157 ? 4.07 -14.859 -25.078 1 95.5 157 LEU B C 1
ATOM 7078 O O . LEU B 1 157 ? 3.109 -15.172 -24.375 1 95.5 157 LEU B O 1
ATOM 7082 N N . LEU B 1 158 ? 4.109 -15.141 -26.328 1 94.94 158 LEU B N 1
ATOM 7083 C CA . LEU B 1 158 ? 3.006 -15.781 -27.031 1 94.94 158 LEU B CA 1
ATOM 7084 C C . LEU B 1 158 ? 2.797 -17.203 -26.531 1 94.94 158 LEU B C 1
ATOM 7086 O O . LEU B 1 158 ? 1.661 -17.625 -26.281 1 94.94 158 LEU B O 1
ATOM 7090 N N . CYS B 1 159 ? 3.883 -17.922 -26.328 1 96.56 159 CYS B N 1
ATOM 7091 C CA . CYS B 1 159 ? 3.787 -19.297 -25.844 1 96.56 159 CYS B CA 1
ATOM 7092 C C . CYS B 1 159 ? 3.311 -19.328 -24.391 1 96.56 159 CYS B C 1
ATOM 7094 O O . CYS B 1 159 ? 2.557 -20.219 -24 1 96.56 159 CYS B O 1
ATOM 7096 N N . LYS B 1 160 ? 3.727 -18.391 -23.609 1 97.12 160 LYS B N 1
ATOM 7097 C CA . LYS B 1 160 ? 3.316 -18.328 -22.203 1 97.12 160 LYS B CA 1
ATOM 7098 C C . LYS B 1 160 ? 1.846 -17.953 -22.078 1 97.12 160 LYS B C 1
ATOM 7100 O O . LYS B 1 160 ? 1.101 -18.562 -21.312 1 97.12 160 LYS B O 1
ATOM 7105 N N . ALA B 1 161 ? 1.401 -16.922 -22.797 1 96.75 161 ALA B N 1
ATOM 7106 C CA . ALA B 1 161 ? 0.018 -16.469 -22.734 1 96.75 161 ALA B CA 1
ATOM 7107 C C . ALA B 1 161 ? -0.942 -17.531 -23.25 1 96.75 161 ALA B C 1
ATOM 7109 O O . ALA B 1 161 ? -1.966 -17.812 -22.625 1 96.75 161 ALA B O 1
ATOM 7110 N N . LEU B 1 162 ? -0.628 -18.172 -24.312 1 97.31 162 LEU B N 1
ATOM 7111 C CA . LEU B 1 162 ? -1.472 -19.234 -24.875 1 97.31 162 LEU B CA 1
ATOM 7112 C C . LEU B 1 162 ? -1.37 -20.5 -24.031 1 97.31 162 LEU B C 1
ATOM 7114 O O . LEU B 1 162 ? -2.369 -21.203 -23.828 1 97.31 162 LEU B O 1
ATOM 7118 N N . GLY B 1 163 ? -0.164 -20.781 -23.609 1 97.62 163 GLY B N 1
ATOM 7119 C CA . GLY B 1 163 ? 0.024 -21.969 -22.797 1 97.62 163 GLY B CA 1
ATOM 7120 C C . GLY B 1 163 ? -0.759 -21.922 -21.5 1 97.62 163 GLY B C 1
ATOM 7121 O O . GLY B 1 163 ? -1.381 -22.922 -21.109 1 97.62 163 GLY B O 1
ATOM 7122 N N . VAL B 1 164 ? -0.742 -20.781 -20.828 1 97.44 164 VAL B N 1
ATOM 7123 C CA . VAL B 1 164 ? -1.406 -20.672 -19.531 1 97.44 164 VAL B CA 1
ATOM 7124 C C . VAL B 1 164 ? -2.92 -20.75 -19.719 1 97.44 164 VAL B C 1
ATOM 7126 O O . VAL B 1 164 ? -3.631 -21.297 -18.875 1 97.44 164 VAL B O 1
ATOM 7129 N N . LEU B 1 165 ? -3.455 -20.172 -20.828 1 97.25 165 LEU B N 1
ATOM 7130 C CA . LEU B 1 165 ? -4.891 -20.234 -21.078 1 97.25 165 LEU B CA 1
ATOM 7131 C C . LEU B 1 165 ? -5.359 -21.672 -21.234 1 97.25 165 LEU B C 1
ATOM 7133 O O . LEU B 1 165 ? -6.395 -22.062 -20.688 1 97.25 165 LEU B O 1
ATOM 7137 N N . PHE B 1 166 ? -4.551 -22.531 -21.828 1 97.81 166 PHE B N 1
ATOM 7138 C CA . PHE B 1 166 ? -4.926 -23.922 -22.031 1 97.81 166 PHE B CA 1
ATOM 7139 C C . PHE B 1 166 ? -4.691 -24.734 -20.766 1 97.81 166 PHE B C 1
ATOM 7141 O O . PHE B 1 166 ? -5.449 -25.656 -20.469 1 97.81 166 PHE B O 1
ATOM 7148 N N . SER B 1 167 ? -3.662 -24.375 -20.047 1 97.56 167 SER B N 1
ATOM 7149 C CA . SER B 1 167 ? -3.391 -25.109 -18.812 1 97.56 167 SER B CA 1
ATOM 7150 C C . SER B 1 167 ? -4.496 -24.891 -17.781 1 97.56 167 SER B C 1
ATOM 7152 O O . SER B 1 167 ? -4.895 -25.828 -17.094 1 97.56 167 SER B O 1
ATOM 7154 N N . VAL B 1 168 ? -4.969 -23.656 -17.656 1 97 168 VAL B N 1
ATOM 7155 C CA . VAL B 1 168 ? -6.023 -23.344 -16.688 1 97 168 VAL B CA 1
ATOM 7156 C C . VAL B 1 168 ? -7.352 -23.922 -17.188 1 97 168 VAL B C 1
ATOM 7158 O O . VAL B 1 168 ? -8.102 -24.516 -16.406 1 97 168 VAL B O 1
ATOM 7161 N N . ALA B 1 169 ? -7.629 -23.812 -18.469 1 97.25 169 ALA B N 1
ATOM 7162 C CA . ALA B 1 169 ? -8.867 -24.344 -19.047 1 97.25 169 ALA B CA 1
ATOM 7163 C C . ALA B 1 169 ? -8.883 -25.875 -19 1 97.25 169 ALA B C 1
ATOM 7165 O O . ALA B 1 169 ? -9.953 -26.484 -18.969 1 97.25 169 ALA B O 1
ATOM 7166 N N . GLY B 1 170 ? -7.68 -26.469 -19.031 1 96.56 170 GLY B N 1
ATOM 7167 C CA . GLY B 1 170 ? -7.57 -27.906 -19 1 96.56 170 GLY B CA 1
ATOM 7168 C C . GLY B 1 170 ? -7.82 -28.5 -17.625 1 96.56 170 GLY B C 1
ATOM 7169 O O . GLY B 1 170 ? -7.824 -29.719 -17.453 1 96.56 170 GLY B O 1
ATOM 7170 N N . GLY B 1 171 ? -8.023 -27.688 -16.641 1 94.75 171 GLY B N 1
ATOM 7171 C CA . GLY B 1 171 ? -8.453 -28.172 -15.336 1 94.75 171 GLY B CA 1
ATOM 7172 C C . GLY B 1 171 ? -7.301 -28.562 -14.438 1 94.75 171 GLY B C 1
ATOM 7173 O O . GLY B 1 171 ? -7.504 -29.188 -13.391 1 94.75 171 GLY B O 1
ATOM 7174 N N . LEU B 1 172 ? -6.082 -28.328 -14.781 1 96.25 172 LEU B N 1
ATOM 7175 C CA . LEU B 1 172 ? -4.957 -28.547 -13.883 1 96.25 172 LEU B CA 1
ATOM 7176 C C . LEU B 1 172 ? -4.988 -27.547 -12.719 1 96.25 172 LEU B C 1
ATOM 7178 O O . LEU B 1 172 ? -5.609 -26.484 -12.828 1 96.25 172 LEU B O 1
ATOM 7182 N N . PHE B 1 173 ? -4.438 -27.969 -11.609 1 97.31 173 PHE B N 1
ATOM 7183 C CA . PHE B 1 173 ? -4.391 -27.094 -10.445 1 97.31 173 PHE B CA 1
ATOM 7184 C C . PHE B 1 173 ? -3.246 -26.094 -10.57 1 97.31 173 PHE B C 1
ATOM 7186 O O . PHE B 1 173 ? -2.213 -26.234 -9.914 1 97.31 173 PHE B O 1
ATOM 7193 N N . VAL B 1 174 ? -3.48 -25.141 -11.5 1 96.81 174 VAL B N 1
ATOM 7194 C CA . VAL B 1 174 ? -2.488 -24.109 -11.773 1 96.81 174 VAL B CA 1
ATOM 7195 C C . VAL B 1 174 ? -3.146 -22.734 -11.711 1 96.81 174 VAL B C 1
ATOM 7197 O O . VAL B 1 174 ? -4.375 -22.625 -11.758 1 96.81 174 VAL B O 1
ATOM 7200 N N . GLY B 1 175 ? -2.338 -21.719 -11.461 1 95.06 175 GLY B N 1
ATOM 7201 C CA . GLY B 1 175 ? -2.805 -20.328 -11.461 1 95.06 175 GLY B CA 1
ATOM 7202 C C . GLY B 1 175 ? -2.281 -19.531 -12.641 1 95.06 175 GLY B C 1
ATOM 7203 O O . GLY B 1 175 ? -1.224 -19.844 -13.188 1 95.06 175 GLY B O 1
ATOM 7204 N N . LYS B 1 176 ? -3.031 -18.547 -13.023 1 94.75 176 LYS B N 1
ATOM 7205 C CA . LYS B 1 176 ? -2.617 -17.719 -14.148 1 94.75 176 LYS B CA 1
ATOM 7206 C C . LYS B 1 176 ? -1.816 -16.5 -13.664 1 94.75 176 LYS B C 1
ATOM 7208 O O . LYS B 1 176 ? -1.291 -15.742 -14.469 1 94.75 176 LYS B O 1
ATOM 7213 N N . GLU B 1 177 ? -1.613 -16.266 -12.367 1 92.75 177 GLU B N 1
ATOM 7214 C CA . GLU B 1 177 ? -0.98 -15.078 -11.797 1 92.75 177 GLU B CA 1
ATOM 7215 C C . GLU B 1 177 ? 0.526 -15.086 -12.047 1 92.75 177 GLU B C 1
ATOM 7217 O O . GLU B 1 177 ? 1.104 -14.062 -12.422 1 92.75 177 GLU B O 1
ATOM 7222 N N . GLY B 1 178 ? 1.173 -16.203 -11.805 1 94.5 178 GLY B N 1
ATOM 7223 C CA . GLY B 1 178 ? 2.602 -16.297 -12.055 1 94.5 178 GLY B CA 1
ATOM 7224 C C . GLY B 1 178 ? 2.971 -16 -13.5 1 94.5 178 GLY B C 1
ATOM 7225 O O . GLY B 1 178 ? 3.75 -15.078 -13.766 1 94.5 178 GLY B O 1
ATOM 7226 N N . PRO B 1 179 ? 2.389 -16.719 -14.383 1 96.75 179 PRO B N 1
ATOM 7227 C CA . PRO B 1 179 ? 2.645 -16.469 -15.797 1 96.75 179 PRO B CA 1
ATOM 7228 C C . PRO B 1 179 ? 2.309 -15.039 -16.219 1 96.75 179 PRO B C 1
ATOM 7230 O O . PRO B 1 179 ? 2.936 -14.5 -17.125 1 96.75 179 PRO B O 1
ATOM 7233 N N . MET B 1 180 ? 1.343 -14.438 -15.57 1 96.81 180 MET B N 1
ATOM 7234 C CA . MET B 1 180 ? 1.007 -13.055 -15.883 1 96.81 180 MET B CA 1
ATOM 7235 C C . MET B 1 180 ? 2.133 -12.117 -15.461 1 96.81 180 MET B C 1
ATOM 7237 O O . MET B 1 180 ? 2.4 -11.117 -16.141 1 96.81 180 MET B O 1
ATOM 7241 N N . ILE B 1 181 ? 2.799 -12.383 -14.352 1 96.5 181 ILE B N 1
ATOM 7242 C CA . ILE B 1 181 ? 3.939 -11.586 -13.906 1 96.5 181 ILE B CA 1
ATOM 7243 C C . ILE B 1 181 ? 5.066 -11.688 -14.93 1 96.5 181 ILE B C 1
ATOM 7245 O O . ILE B 1 181 ? 5.68 -10.68 -15.289 1 96.5 181 ILE B O 1
ATOM 7249 N N . HIS B 1 182 ? 5.254 -12.891 -15.391 1 96.81 182 HIS B N 1
ATOM 7250 C CA . HIS B 1 182 ? 6.262 -13.109 -16.422 1 96.81 182 HIS B CA 1
ATOM 7251 C C . HIS B 1 182 ? 5.891 -12.391 -17.719 1 96.81 182 HIS B C 1
ATOM 7253 O O . HIS B 1 182 ? 6.746 -11.773 -18.359 1 96.81 182 HIS B O 1
ATOM 7259 N N . SER B 1 183 ? 4.676 -12.492 -18.141 1 97.38 183 SER B N 1
ATOM 7260 C CA . SER B 1 183 ? 4.219 -11.82 -19.344 1 97.38 183 SER B CA 1
ATOM 7261 C C . SER B 1 183 ? 4.379 -10.305 -19.219 1 97.38 183 SER B C 1
ATOM 7263 O O . SER B 1 183 ? 4.789 -9.648 -20.188 1 97.38 183 SER B O 1
ATOM 7265 N N . GLY B 1 184 ? 4.031 -9.789 -18.047 1 97.44 184 GLY B N 1
ATOM 7266 C CA . GLY B 1 184 ? 4.242 -8.367 -17.828 1 97.44 184 GLY B CA 1
ATOM 7267 C C . GLY B 1 184 ? 5.703 -7.965 -17.922 1 97.44 184 GLY B C 1
ATOM 7268 O O . GLY B 1 184 ? 6.027 -6.914 -18.484 1 97.44 184 GLY B O 1
ATOM 7269 N N . ALA B 1 185 ? 6.582 -8.758 -17.406 1 96.31 185 ALA B N 1
ATOM 7270 C CA . ALA B 1 185 ? 8.016 -8.492 -17.469 1 96.31 185 ALA B CA 1
ATOM 7271 C C . ALA B 1 185 ? 8.516 -8.508 -18.906 1 96.31 185 ALA B C 1
ATOM 7273 O O . ALA B 1 185 ? 9.367 -7.695 -19.281 1 96.31 185 ALA B O 1
ATOM 7274 N N . ILE B 1 186 ? 7.988 -9.438 -19.734 1 96 186 ILE B N 1
ATOM 7275 C CA . ILE B 1 186 ? 8.391 -9.523 -21.125 1 96 186 ILE B CA 1
ATOM 7276 C C . ILE B 1 186 ? 7.945 -8.273 -21.891 1 96 186 ILE B C 1
ATOM 7278 O O . ILE B 1 186 ? 8.703 -7.715 -22.688 1 96 186 ILE B O 1
ATOM 7282 N N . VAL B 1 187 ? 6.746 -7.824 -21.578 1 96.25 187 VAL B N 1
ATOM 7283 C CA . VAL B 1 187 ? 6.246 -6.605 -22.203 1 96.25 187 VAL B CA 1
ATOM 7284 C C . VAL B 1 187 ? 7.113 -5.418 -21.797 1 96.25 187 VAL B C 1
ATOM 7286 O O . VAL B 1 187 ? 7.426 -4.551 -22.609 1 96.25 187 VAL B O 1
ATOM 7289 N N . GLY B 1 188 ? 7.473 -5.383 -20.547 1 94.88 188 GLY B N 1
ATOM 7290 C CA . GLY B 1 188 ? 8.336 -4.32 -20.047 1 94.88 188 GLY B CA 1
ATOM 7291 C C . GLY B 1 188 ? 9.703 -4.309 -20.719 1 94.88 188 GLY B C 1
ATOM 7292 O O . GLY B 1 188 ? 10.281 -3.244 -20.938 1 94.88 188 GLY B O 1
ATOM 7293 N N . ALA B 1 189 ? 10.172 -5.445 -21.078 1 91.06 189 ALA B N 1
ATOM 7294 C CA . ALA B 1 189 ? 11.484 -5.547 -21.719 1 91.06 189 ALA B CA 1
ATOM 7295 C C . ALA B 1 189 ? 11.383 -5.254 -23.203 1 91.06 189 ALA B C 1
ATOM 7297 O O . ALA B 1 189 ? 12.305 -4.688 -23.797 1 91.06 189 ALA B O 1
ATOM 7298 N N . GLY B 1 190 ? 10.344 -5.57 -23.844 1 87.94 190 GLY B N 1
ATOM 7299 C CA . GLY B 1 190 ? 10.234 -5.527 -25.297 1 87.94 190 GLY B CA 1
ATOM 7300 C C . GLY B 1 190 ? 9.719 -4.199 -25.812 1 87.94 190 GLY B C 1
ATOM 7301 O O . GLY B 1 190 ? 10.195 -3.699 -26.844 1 87.94 190 GLY B O 1
ATOM 7302 N N . LEU B 1 191 ? 8.82 -3.57 -25.156 1 86.5 191 LEU B N 1
ATOM 7303 C CA . LEU B 1 191 ? 8.141 -2.391 -25.672 1 86.5 191 LEU B CA 1
ATOM 7304 C C . LEU B 1 191 ? 9.102 -1.214 -25.797 1 86.5 191 LEU B C 1
ATOM 7306 O O . LEU B 1 191 ? 9.086 -0.491 -26.797 1 86.5 191 LEU B O 1
ATOM 7310 N N . PRO B 1 192 ? 9.945 -0.994 -24.781 1 83.75 192 PRO B N 1
ATOM 7311 C CA . PRO B 1 192 ? 10.852 0.151 -24.906 1 83.75 192 PRO B CA 1
ATOM 7312 C C . PRO B 1 192 ? 11.875 -0.035 -26.016 1 83.75 192 PRO B C 1
ATOM 7314 O O . PRO B 1 192 ? 12.406 0.947 -26.547 1 83.75 192 PRO B O 1
ATOM 7317 N N . GLN B 1 193 ? 12.156 -1.22 -26.406 1 77.56 193 GLN B N 1
ATOM 7318 C CA . GLN B 1 193 ? 13.141 -1.483 -27.438 1 77.56 193 GLN B CA 1
ATOM 7319 C C . GLN B 1 193 ? 12.492 -1.463 -28.828 1 77.56 193 GLN B C 1
ATOM 7321 O O . GLN B 1 193 ? 13.164 -1.199 -29.828 1 77.56 193 GLN B O 1
ATOM 7326 N N . PHE B 1 194 ? 11.219 -1.412 -28.953 1 66.31 194 PHE B N 1
ATOM 7327 C CA . PHE B 1 194 ? 10.469 -1.444 -30.203 1 66.31 194 PHE B CA 1
ATOM 7328 C C . PHE B 1 194 ? 11.156 -2.344 -31.234 1 66.31 194 PHE B C 1
ATOM 7330 O O . PHE B 1 1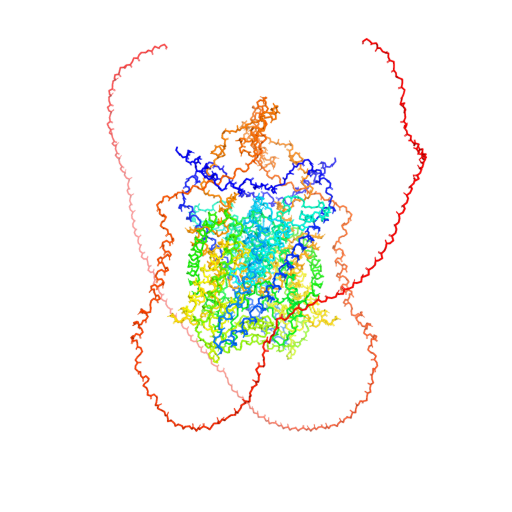94 ? 11.211 -2.014 -32.406 1 66.31 194 PHE B O 1
ATOM 7337 N N . GLN B 1 195 ? 12.094 -3.225 -30.719 1 62.62 195 GLN B N 1
ATOM 7338 C CA . GLN B 1 195 ? 12.75 -4.188 -31.594 1 62.62 195 GLN B CA 1
ATOM 7339 C C . GLN B 1 195 ? 12.461 -5.621 -31.156 1 62.62 195 GLN B C 1
ATOM 7341 O O . GLN B 1 195 ? 12.336 -5.895 -29.953 1 62.62 195 GLN B O 1
ATOM 7346 N N . SER B 1 196 ? 11.914 -6.348 -32.125 1 61.03 196 SER B N 1
ATOM 7347 C CA . SER B 1 196 ? 11.695 -7.758 -31.828 1 61.03 196 SER B CA 1
ATOM 7348 C C . SER B 1 196 ? 12.688 -8.648 -32.562 1 61.03 196 SER B C 1
ATOM 7350 O O . SER B 1 196 ? 12.906 -8.492 -33.75 1 61.03 196 SER B O 1
ATOM 7352 N N . ILE B 1 197 ? 13.461 -9.359 -31.781 1 56.38 197 ILE B N 1
ATOM 7353 C CA . ILE B 1 197 ? 14.391 -10.305 -32.406 1 56.38 197 ILE B CA 1
ATOM 7354 C C . ILE B 1 197 ? 13.609 -11.406 -33.094 1 56.38 197 ILE B C 1
ATOM 7356 O O . ILE B 1 197 ? 14.031 -11.891 -34.156 1 56.38 197 ILE B O 1
ATOM 7360 N N . SER B 1 198 ? 12.484 -11.656 -32.531 1 58.06 198 SER B N 1
ATOM 7361 C CA . SER B 1 198 ? 11.68 -12.719 -33.125 1 58.06 198 SER B CA 1
ATOM 7362 C C . SER B 1 198 ? 11.094 -12.281 -34.469 1 58.06 198 SER B C 1
ATOM 7364 O O . SER B 1 198 ? 11.086 -13.055 -35.438 1 58.06 198 SER B O 1
ATOM 7366 N N . LEU B 1 199 ? 10.633 -10.938 -34.312 1 62.62 199 LEU B N 1
ATOM 7367 C CA . LEU B 1 199 ? 10.133 -10.383 -35.562 1 62.62 199 LEU B CA 1
ATOM 7368 C C . LEU B 1 199 ? 11.141 -9.398 -36.156 1 62.62 199 LEU B C 1
ATOM 7370 O O . LEU B 1 199 ? 11.133 -8.211 -35.812 1 62.62 199 LEU B O 1
ATOM 7374 N N . ARG B 1 200 ? 12.25 -9.828 -36.688 1 59.16 200 ARG B N 1
ATOM 7375 C CA . ARG B 1 200 ? 13.375 -9.062 -37.219 1 59.16 200 ARG B CA 1
ATOM 7376 C C . ARG B 1 200 ? 12.883 -7.824 -37.938 1 59.16 200 ARG B C 1
ATOM 7378 O O . ARG B 1 200 ? 13.609 -6.836 -38.062 1 59.16 200 ARG B O 1
ATOM 7385 N N . LYS B 1 201 ? 11.641 -7.777 -38.25 1 56.69 201 LYS B N 1
ATOM 7386 C CA . LYS B 1 201 ? 11.141 -6.703 -39.094 1 56.69 201 LYS B CA 1
ATOM 7387 C C . LYS B 1 201 ? 10.781 -5.469 -38.281 1 56.69 201 LYS B C 1
ATOM 7389 O O . LYS B 1 201 ? 10.711 -4.359 -38.812 1 56.69 201 LYS B O 1
ATOM 7394 N N . ILE B 1 202 ? 10.555 -5.648 -37.062 1 57.56 202 ILE B N 1
ATOM 7395 C CA . ILE B 1 202 ? 10.102 -4.48 -36.312 1 57.56 202 ILE B CA 1
ATOM 7396 C C . ILE B 1 202 ? 11.312 -3.74 -35.75 1 57.56 202 ILE B C 1
ATOM 7398 O O . ILE B 1 202 ? 11.836 -4.109 -34.688 1 57.56 202 ILE B O 1
ATOM 7402 N N . ARG B 1 203 ? 12.094 -2.961 -36.656 1 57.78 203 ARG B N 1
ATOM 7403 C CA . ARG B 1 203 ? 13.234 -2.176 -36.188 1 57.78 203 ARG B CA 1
ATOM 7404 C C . ARG B 1 203 ? 12.898 -0.688 -36.156 1 57.78 203 ARG B C 1
ATOM 7406 O O . ARG B 1 203 ? 13.023 -0.001 -37.188 1 57.78 203 ARG B O 1
ATOM 7413 N N . PHE B 1 204 ? 12.094 -0.357 -35.031 1 60.53 204 PHE B N 1
ATOM 7414 C CA . PHE B 1 204 ? 11.938 1.084 -34.875 1 60.53 204 PHE B CA 1
ATOM 7415 C C . PHE B 1 204 ? 13.133 1.684 -34.156 1 60.53 204 PHE B C 1
ATOM 7417 O O . PHE B 1 204 ? 13.555 1.165 -33.125 1 60.53 204 PHE B O 1
ATOM 7424 N N . ASN B 1 205 ? 13.977 2.279 -34.75 1 58.5 205 ASN B N 1
ATOM 7425 C CA . ASN B 1 205 ? 15.172 2.873 -34.156 1 58.5 205 ASN B CA 1
ATOM 7426 C C . ASN B 1 205 ? 14.828 3.891 -33.094 1 58.5 205 ASN B C 1
ATOM 7428 O O . ASN B 1 205 ? 14.867 5.098 -33.312 1 58.5 205 ASN B O 1
ATOM 7432 N N . PHE B 1 206 ? 14.258 3.385 -32.031 1 62.56 206 PHE B N 1
ATOM 7433 C CA . PHE B 1 206 ? 14.023 4.262 -30.891 1 62.56 206 PHE B CA 1
ATOM 7434 C C . PHE B 1 206 ? 15.297 4.426 -30.062 1 62.56 206 PHE B C 1
ATOM 7436 O O . PHE B 1 206 ? 15.766 3.473 -29.438 1 62.56 206 PHE B O 1
ATOM 7443 N N . PRO B 1 207 ? 16.078 5.465 -30.234 1 65.25 207 PRO B N 1
ATOM 7444 C CA . PRO B 1 207 ? 17.406 5.652 -29.656 1 65.25 207 PRO B CA 1
ATOM 7445 C C . PRO B 1 207 ? 17.375 5.781 -28.141 1 65.25 207 PRO B C 1
ATOM 7447 O O . PRO B 1 207 ? 18.422 5.855 -27.484 1 65.25 207 PRO B O 1
ATOM 7450 N N . TYR B 1 208 ? 16.203 5.59 -27.594 1 70.69 208 TYR B N 1
ATOM 7451 C CA . TYR B 1 208 ? 16.156 5.875 -26.172 1 70.69 208 TYR B CA 1
ATOM 7452 C C . TYR B 1 208 ? 16.141 4.586 -25.359 1 70.69 208 TYR B C 1
ATOM 7454 O O . TYR B 1 208 ? 15.773 3.525 -25.859 1 70.69 208 TYR B O 1
ATOM 7462 N N . PHE B 1 209 ? 16.672 4.52 -24.172 1 75.56 209 PHE B N 1
ATOM 7463 C CA . PHE B 1 209 ? 16.516 3.533 -23.109 1 75.56 209 PHE B CA 1
ATOM 7464 C C . PHE B 1 209 ? 17.219 2.232 -23.469 1 75.56 209 PHE B C 1
ATOM 7466 O O . PHE B 1 209 ? 16.641 1.15 -23.344 1 75.56 209 PHE B O 1
ATOM 7473 N N . ARG B 1 210 ? 18.406 2.293 -23.953 1 72.38 210 ARG B N 1
ATOM 7474 C CA . ARG B 1 210 ? 19.141 1.103 -24.375 1 72.38 210 ARG B CA 1
ATOM 7475 C C . ARG B 1 210 ? 20.109 0.646 -23.281 1 72.38 210 ARG B C 1
ATOM 7477 O O . ARG B 1 210 ? 20.734 -0.412 -23.391 1 72.38 210 ARG B O 1
ATOM 7484 N N . SER B 1 211 ? 20.094 1.315 -22.219 1 76.38 211 SER B N 1
ATOM 7485 C CA . SER B 1 211 ? 20.953 0.895 -21.125 1 76.38 211 SER B CA 1
ATOM 7486 C C . SER B 1 211 ? 20.312 -0.235 -20.312 1 76.38 211 SER B C 1
ATOM 7488 O O . SER B 1 211 ? 19.094 -0.345 -20.25 1 76.38 211 SER B O 1
ATOM 7490 N N . ASP B 1 212 ? 21.141 -1.108 -19.781 1 81.81 212 ASP B N 1
ATOM 7491 C CA . ASP B 1 212 ? 20.656 -2.221 -18.984 1 81.81 212 ASP B CA 1
ATOM 7492 C C . ASP B 1 212 ? 19.906 -1.718 -17.75 1 81.81 212 ASP B C 1
ATOM 7494 O O . ASP B 1 212 ? 18.984 -2.375 -17.266 1 81.81 212 ASP B O 1
ATOM 7498 N N . ARG B 1 213 ? 20.297 -0.597 -17.344 1 83.75 213 ARG B N 1
ATOM 7499 C CA . ARG B 1 213 ? 19.609 -0.022 -16.188 1 83.75 213 ARG B CA 1
ATOM 7500 C C . ARG B 1 213 ? 18.172 0.358 -16.531 1 83.75 213 ARG B C 1
ATOM 7502 O O . ARG B 1 213 ? 17.25 0.093 -15.758 1 83.75 213 ARG B O 1
ATOM 7509 N N . ASP B 1 214 ? 18.047 0.953 -17.625 1 84.81 214 ASP B N 1
ATOM 7510 C CA . ASP B 1 214 ? 16.703 1.322 -18.078 1 84.81 214 ASP B CA 1
ATOM 7511 C C . ASP B 1 214 ? 15.844 0.083 -18.328 1 84.81 214 ASP B C 1
ATOM 7513 O O . ASP B 1 214 ? 14.656 0.06 -18 1 84.81 214 ASP B O 1
ATOM 7517 N N . LYS B 1 215 ? 16.5 -0.876 -18.891 1 86.31 215 LYS B N 1
ATOM 7518 C CA . LYS B 1 215 ? 15.758 -2.107 -19.156 1 86.31 215 LYS B CA 1
ATOM 7519 C C . LYS B 1 215 ? 15.297 -2.77 -17.859 1 86.31 215 LYS B C 1
ATOM 7521 O O . LYS B 1 215 ? 14.18 -3.279 -17.781 1 86.31 215 LYS B O 1
ATOM 7526 N N . ARG B 1 216 ? 16.172 -2.791 -16.906 1 88.94 216 ARG B N 1
ATOM 7527 C CA . ARG B 1 216 ? 15.812 -3.34 -15.602 1 88.94 216 ARG B CA 1
ATOM 7528 C C . ARG B 1 216 ? 14.617 -2.609 -15.008 1 88.94 216 ARG B C 1
ATOM 7530 O O . ARG B 1 216 ? 13.695 -3.24 -14.469 1 88.94 216 ARG B O 1
ATOM 7537 N N . ASP B 1 217 ? 14.602 -1.282 -15.164 1 90.5 217 ASP B N 1
ATOM 7538 C CA . ASP B 1 217 ? 13.523 -0.483 -14.594 1 90.5 217 ASP B CA 1
ATOM 7539 C C . ASP B 1 217 ? 12.203 -0.768 -15.297 1 90.5 217 ASP B C 1
ATOM 7541 O O . ASP B 1 217 ? 11.156 -0.893 -14.648 1 90.5 217 ASP B O 1
ATOM 7545 N N . PHE B 1 218 ? 12.273 -0.914 -16.562 1 93.19 218 PHE B N 1
ATOM 7546 C CA . PHE B 1 218 ? 11.047 -1.189 -17.312 1 93.19 218 PHE B CA 1
ATOM 7547 C C . PHE B 1 218 ? 10.555 -2.607 -17.047 1 93.19 218 PHE B C 1
ATOM 7549 O O . PHE B 1 218 ? 9.352 -2.85 -16.984 1 93.19 218 PHE B O 1
ATOM 7556 N N . VAL B 1 219 ? 11.5 -3.553 -16.906 1 93.75 219 VAL B N 1
ATOM 7557 C CA . VAL B 1 219 ? 11.125 -4.93 -16.594 1 93.75 219 VAL B CA 1
ATOM 7558 C C . VAL B 1 219 ? 10.516 -5 -15.203 1 93.75 219 VAL B C 1
ATOM 7560 O O . VAL B 1 219 ? 9.555 -5.738 -14.969 1 93.75 219 VAL B O 1
ATOM 7563 N N . SER B 1 220 ? 11.055 -4.211 -14.312 1 94.31 220 SER B N 1
ATOM 7564 C CA . SER B 1 220 ? 10.492 -4.141 -12.969 1 94.31 220 SER B CA 1
ATOM 7565 C C . SER B 1 220 ? 9.078 -3.576 -12.984 1 94.31 220 SER B C 1
ATOM 7567 O O . SER B 1 220 ? 8.195 -4.082 -12.289 1 94.31 220 SER B O 1
ATOM 7569 N N . ALA B 1 221 ? 8.867 -2.588 -13.758 1 96.12 221 ALA B N 1
ATOM 7570 C CA . ALA B 1 221 ? 7.535 -2.008 -13.906 1 96.12 221 ALA B CA 1
ATOM 7571 C C . ALA B 1 221 ? 6.57 -2.998 -14.555 1 96.12 221 ALA B C 1
ATOM 7573 O O . ALA B 1 221 ? 5.418 -3.115 -14.133 1 96.12 221 ALA B O 1
ATOM 7574 N N . GLY B 1 222 ? 7.059 -3.666 -15.508 1 97.12 222 GLY B N 1
ATOM 7575 C CA . GLY B 1 222 ? 6.234 -4.672 -16.156 1 97.12 222 GLY B CA 1
ATOM 7576 C C . GLY B 1 222 ? 5.859 -5.82 -15.242 1 97.12 222 GLY B C 1
ATOM 7577 O O . GLY B 1 222 ? 4.719 -6.293 -15.266 1 97.12 222 GLY B O 1
ATOM 7578 N N . ALA B 1 223 ? 6.793 -6.316 -14.477 1 96.81 223 ALA B N 1
ATOM 7579 C CA . ALA B 1 223 ? 6.512 -7.387 -13.531 1 96.81 223 ALA B CA 1
ATOM 7580 C C . ALA B 1 223 ? 5.469 -6.953 -12.508 1 96.81 223 ALA B C 1
ATOM 7582 O O . ALA B 1 223 ? 4.547 -7.711 -12.188 1 96.81 223 ALA B O 1
ATOM 7583 N N . ALA B 1 224 ? 5.621 -5.746 -12.023 1 97.38 224 ALA B N 1
ATOM 7584 C CA . ALA B 1 224 ? 4.648 -5.207 -11.07 1 97.38 224 ALA B CA 1
ATOM 7585 C C . ALA B 1 224 ? 3.271 -5.078 -11.719 1 97.38 224 ALA B C 1
ATOM 7587 O O . ALA B 1 224 ? 2.254 -5.363 -11.078 1 97.38 224 ALA B O 1
ATOM 7588 N N . ALA B 1 225 ? 3.229 -4.637 -12.93 1 97.94 225 ALA B N 1
ATOM 7589 C CA . ALA B 1 225 ? 1.974 -4.516 -13.672 1 97.94 225 ALA B CA 1
ATOM 7590 C C . ALA B 1 225 ? 1.308 -5.875 -13.852 1 97.94 225 ALA B C 1
ATOM 7592 O O . ALA B 1 225 ? 0.078 -5.977 -13.844 1 97.94 225 ALA B O 1
ATOM 7593 N N . GLY B 1 226 ? 2.102 -6.871 -14.047 1 97.5 226 GLY B N 1
ATOM 7594 C CA . GLY B 1 226 ? 1.555 -8.219 -14.141 1 97.5 226 GLY B CA 1
ATOM 7595 C C . GLY B 1 226 ? 0.846 -8.664 -12.883 1 97.5 226 GLY B C 1
ATOM 7596 O O . GLY B 1 226 ? -0.248 -9.234 -12.945 1 97.5 226 GLY B O 1
ATOM 7597 N N . VAL B 1 227 ? 1.435 -8.422 -11.75 1 96.12 227 VAL B N 1
ATOM 7598 C CA . VAL B 1 227 ? 0.808 -8.758 -10.477 1 96.12 227 VAL B CA 1
ATOM 7599 C C . VAL B 1 227 ? -0.464 -7.93 -10.289 1 96.12 227 VAL B C 1
ATOM 7601 O O . VAL B 1 227 ? -1.491 -8.453 -9.844 1 96.12 227 VAL B O 1
ATOM 7604 N N . ALA B 1 228 ? -0.358 -6.637 -10.594 1 96.62 228 ALA B N 1
ATOM 7605 C CA . ALA B 1 228 ? -1.492 -5.727 -10.453 1 96.62 228 ALA B CA 1
ATOM 7606 C C . ALA B 1 228 ? -2.668 -6.176 -11.312 1 96.62 228 ALA B C 1
ATOM 7608 O O . ALA B 1 228 ? -3.82 -6.125 -10.883 1 96.62 228 ALA B O 1
ATOM 7609 N N . ALA B 1 229 ? -2.387 -6.598 -12.484 1 96.06 229 ALA B N 1
ATOM 7610 C CA . ALA B 1 229 ? -3.441 -7.074 -13.375 1 96.06 229 ALA B CA 1
ATOM 7611 C C . ALA B 1 229 ? -4.027 -8.391 -12.875 1 96.06 229 ALA B C 1
ATOM 7613 O O . ALA B 1 229 ? -5.23 -8.633 -13 1 96.06 229 ALA B O 1
ATOM 7614 N N . ALA B 1 230 ? -3.215 -9.203 -12.297 1 95.38 230 ALA B N 1
ATOM 7615 C CA . ALA B 1 230 ? -3.656 -10.531 -11.859 1 95.38 230 ALA B CA 1
ATOM 7616 C C . ALA B 1 230 ? -4.547 -10.422 -10.625 1 95.38 230 ALA B C 1
ATOM 7618 O O . ALA B 1 230 ? -5.598 -11.07 -10.547 1 95.38 230 ALA B O 1
ATOM 7619 N N . PHE B 1 231 ? -4.238 -9.586 -9.688 1 94.38 231 PHE B N 1
ATOM 7620 C CA . PHE B 1 231 ? -4.93 -9.578 -8.398 1 94.38 231 PHE B CA 1
ATOM 7621 C C . PHE B 1 231 ? -5.75 -8.305 -8.234 1 94.38 231 PHE B C 1
ATOM 7623 O O . PHE B 1 231 ? -6.496 -8.156 -7.27 1 94.38 231 PHE B O 1
ATOM 7630 N N . GLY B 1 232 ? -5.625 -7.426 -9.18 1 93.44 232 GLY B N 1
ATOM 7631 C CA . GLY B 1 232 ? -6.262 -6.133 -8.992 1 93.44 232 GLY B CA 1
ATOM 7632 C C . GLY B 1 232 ? -5.672 -5.34 -7.844 1 93.44 232 GLY B C 1
ATOM 7633 O O . GLY B 1 232 ? -6.395 -4.66 -7.113 1 93.44 232 GLY B O 1
ATOM 7634 N N . ALA B 1 233 ? -4.453 -5.5 -7.605 1 95.06 233 ALA B N 1
ATOM 7635 C CA . ALA B 1 233 ? -3.75 -4.875 -6.488 1 95.06 233 ALA B CA 1
ATOM 7636 C C . ALA B 1 233 ? -2.537 -4.086 -6.977 1 95.06 233 ALA B C 1
ATOM 7638 O O . ALA B 1 233 ? -1.408 -4.578 -6.926 1 95.06 233 ALA B O 1
ATOM 7639 N N . PRO B 1 234 ? -2.693 -2.832 -7.371 1 95.31 234 PRO B N 1
ATOM 7640 C CA . PRO B 1 234 ? -1.572 -2.053 -7.902 1 95.31 234 PRO B CA 1
ATOM 7641 C C . PRO B 1 234 ? -0.501 -1.77 -6.852 1 95.31 234 PRO B C 1
ATOM 7643 O O . PRO B 1 234 ? 0.693 -1.786 -7.16 1 95.31 234 PRO B O 1
ATOM 7646 N N . ILE B 1 235 ? -0.845 -1.439 -5.625 1 94.62 235 ILE B N 1
ATOM 7647 C CA . ILE B 1 235 ? 0.131 -1.163 -4.574 1 94.62 235 ILE B CA 1
ATOM 7648 C C . ILE B 1 235 ? 0.877 -2.445 -4.215 1 94.62 235 ILE B C 1
ATOM 7650 O O . ILE B 1 235 ? 2.1 -2.436 -4.055 1 94.62 235 ILE B O 1
ATOM 7654 N N . GLY B 1 236 ? 0.108 -3.525 -4.137 1 94.62 236 GLY B N 1
ATOM 7655 C CA . GLY B 1 236 ? 0.728 -4.816 -3.875 1 94.62 236 GLY B CA 1
ATOM 7656 C C . GLY B 1 236 ? 1.711 -5.234 -4.953 1 94.62 236 GLY B C 1
ATOM 7657 O O . GLY B 1 236 ? 2.758 -5.812 -4.652 1 94.62 236 GLY B O 1
ATOM 7658 N N . GLY B 1 237 ? 1.354 -4.969 -6.191 1 95.25 237 GLY B N 1
ATOM 7659 C CA . GLY B 1 237 ? 2.27 -5.27 -7.281 1 95.25 237 GLY B CA 1
ATOM 7660 C C . GLY B 1 237 ? 3.559 -4.477 -7.215 1 95.25 237 GLY B C 1
ATOM 7661 O O . GLY B 1 237 ? 4.637 -5.012 -7.48 1 95.25 237 GLY B O 1
ATOM 7662 N N . THR B 1 238 ? 3.471 -3.26 -6.844 1 94.06 238 THR B N 1
ATOM 7663 C CA . THR B 1 238 ? 4.648 -2.412 -6.695 1 94.06 238 THR B CA 1
ATOM 7664 C C . THR B 1 238 ? 5.555 -2.936 -5.586 1 94.06 238 THR B C 1
ATOM 7666 O O . THR B 1 238 ? 6.773 -3.023 -5.758 1 94.06 238 THR B O 1
ATOM 7669 N N . LEU B 1 239 ? 4.926 -3.338 -4.488 1 92.25 239 LEU B N 1
ATOM 7670 C CA . LEU B 1 239 ? 5.707 -3.842 -3.363 1 92.25 239 LEU B CA 1
ATOM 7671 C C . LEU B 1 239 ? 6.281 -5.219 -3.674 1 92.25 239 LEU B C 1
ATOM 7673 O O . LEU B 1 239 ? 7.348 -5.582 -3.17 1 92.25 239 LEU B O 1
ATOM 7677 N N . PHE B 1 240 ? 5.617 -5.953 -4.516 1 92.94 240 PHE B N 1
ATOM 7678 C CA . PHE B 1 240 ? 6.145 -7.242 -4.945 1 92.94 240 PHE B CA 1
ATOM 7679 C C . PHE B 1 240 ? 7.461 -7.07 -5.691 1 92.94 240 PHE B C 1
ATOM 7681 O O . PHE B 1 240 ? 8.422 -7.801 -5.445 1 92.94 240 PHE B O 1
ATOM 7688 N N . SER B 1 241 ? 7.477 -6.156 -6.617 1 91.69 241 SER B N 1
ATOM 7689 C CA . SER B 1 241 ? 8.703 -5.898 -7.367 1 91.69 241 SER B CA 1
ATOM 7690 C C . SER B 1 241 ? 9.805 -5.367 -6.457 1 91.69 241 SER B C 1
ATOM 7692 O O . SER B 1 241 ? 10.984 -5.633 -6.684 1 91.69 241 SER B O 1
ATOM 7694 N N . LEU B 1 242 ? 9.406 -4.68 -5.449 1 85.81 242 LEU B N 1
ATOM 7695 C CA . LEU B 1 242 ? 10.367 -4.133 -4.5 1 85.81 242 LEU B CA 1
ATOM 7696 C C . LEU B 1 242 ? 10.914 -5.23 -3.588 1 85.81 242 LEU B C 1
ATOM 7698 O O . LEU B 1 242 ? 12.109 -5.266 -3.301 1 85.81 242 LEU B O 1
ATOM 7702 N N . GLU B 1 243 ? 10.086 -6.121 -3.104 1 84.25 243 GLU B N 1
ATOM 7703 C CA . GLU B 1 243 ? 10.484 -7.141 -2.137 1 84.25 243 GLU B CA 1
ATOM 7704 C C . GLU B 1 243 ? 11.141 -8.328 -2.83 1 84.25 243 GLU B C 1
ATOM 7706 O O . GLU B 1 243 ? 12.172 -8.82 -2.371 1 84.25 243 GLU B O 1
ATOM 7711 N N . GLU B 1 244 ? 10.57 -8.781 -3.881 1 79.75 244 GLU B N 1
ATOM 7712 C CA . GLU B 1 244 ? 11.016 -10.016 -4.512 1 79.75 244 GLU B CA 1
ATOM 7713 C C . GLU B 1 244 ? 11.828 -9.727 -5.773 1 79.75 244 GLU B C 1
ATOM 7715 O O . GLU B 1 244 ? 12.617 -10.57 -6.219 1 79.75 244 GLU B O 1
ATOM 7720 N N . GLY B 1 245 ? 11.703 -8.57 -6.34 1 75.88 245 GLY B N 1
ATOM 7721 C CA . GLY B 1 245 ? 12.258 -8.359 -7.668 1 75.88 245 GLY B CA 1
ATOM 7722 C C . GLY B 1 245 ? 13.641 -7.734 -7.641 1 75.88 245 GLY B C 1
ATOM 7723 O O . GLY B 1 245 ? 14.633 -8.398 -7.938 1 75.88 245 GLY B O 1
ATOM 7724 N N . SER B 1 246 ? 13.688 -6.465 -7.266 1 72.62 246 SER B N 1
ATOM 7725 C CA . SER B 1 246 ? 14.898 -5.703 -7.527 1 72.62 246 SER B CA 1
ATOM 7726 C C . SER B 1 246 ? 15.641 -5.379 -6.234 1 72.62 246 SER B C 1
ATOM 7728 O O . SER B 1 246 ? 15.016 -5.051 -5.223 1 72.62 246 SER B O 1
ATOM 7730 N N . SER B 1 247 ? 16.922 -5.598 -6.324 1 71.81 247 SER B N 1
ATOM 7731 C CA . SER B 1 247 ? 17.781 -5.23 -5.207 1 71.81 247 SER B CA 1
ATOM 7732 C C . SER B 1 247 ? 18.031 -3.729 -5.176 1 71.81 247 SER B C 1
ATOM 7734 O O . SER B 1 247 ? 18.359 -3.17 -4.125 1 71.81 247 SER B O 1
ATOM 7736 N N . PHE B 1 248 ? 17.859 -3.088 -6.305 1 73.38 248 PHE B N 1
ATOM 7737 C CA . PHE B 1 248 ? 18.062 -1.643 -6.359 1 73.38 248 PHE B CA 1
ATOM 7738 C C . PHE B 1 248 ? 16.719 -0.927 -6.52 1 73.38 248 PHE B C 1
ATOM 7740 O O . PHE B 1 248 ? 15.938 -1.251 -7.414 1 73.38 248 PHE B O 1
ATOM 7747 N N . TRP B 1 249 ? 16.484 -0.07 -5.566 1 74.31 249 TRP B N 1
ATOM 7748 C CA . TRP B 1 249 ? 15.188 0.618 -5.602 1 74.31 249 TRP B CA 1
ATOM 7749 C C . TRP B 1 249 ? 15.352 2.092 -5.25 1 74.31 249 TRP B C 1
ATOM 7751 O O . TRP B 1 249 ? 16.031 2.436 -4.273 1 74.31 249 TRP B O 1
ATOM 7761 N N . ASN B 1 250 ? 14.906 2.896 -6.191 1 76.06 250 ASN B N 1
ATOM 7762 C CA . ASN B 1 250 ? 14.914 4.336 -5.961 1 76.06 250 ASN B CA 1
ATOM 7763 C C . ASN B 1 250 ? 13.5 4.906 -5.914 1 76.06 250 ASN B C 1
ATOM 7765 O O . ASN B 1 250 ? 12.547 4.254 -6.355 1 76.06 250 ASN B O 1
ATOM 7769 N N . GLN B 1 251 ? 13.367 6.051 -5.359 1 75.44 251 GLN B N 1
ATOM 7770 C CA . GLN B 1 251 ? 12.07 6.707 -5.219 1 75.44 251 GLN B CA 1
ATOM 7771 C C . GLN B 1 251 ? 11.453 7.008 -6.582 1 75.44 251 GLN B C 1
ATOM 7773 O O . GLN B 1 251 ? 10.242 6.863 -6.766 1 75.44 251 GLN B O 1
ATOM 7778 N N . GLY B 1 252 ? 12.258 7.422 -7.504 1 80.38 252 GLY B N 1
ATOM 7779 C CA . GLY B 1 252 ? 11.75 7.691 -8.844 1 80.38 252 GLY B CA 1
ATOM 7780 C C . GLY B 1 252 ? 11.172 6.465 -9.516 1 80.38 252 GLY B C 1
ATOM 7781 O O . GLY B 1 252 ? 10.156 6.551 -10.211 1 80.38 252 GLY B O 1
ATOM 7782 N N . LEU B 1 253 ? 11.797 5.375 -9.227 1 85.25 253 LEU B N 1
ATOM 7783 C CA . LEU B 1 253 ? 11.328 4.117 -9.789 1 85.25 253 LEU B CA 1
ATOM 7784 C C . LEU B 1 253 ? 10 3.705 -9.164 1 85.25 253 LEU B C 1
ATOM 7786 O O . LEU B 1 253 ? 9.117 3.18 -9.852 1 85.25 253 LEU B O 1
ATOM 7790 N N . THR B 1 254 ? 9.805 3.982 -7.918 1 86.81 254 THR B N 1
ATOM 7791 C CA . THR B 1 254 ? 8.57 3.615 -7.234 1 86.81 254 THR B CA 1
ATOM 7792 C C . THR B 1 254 ? 7.371 4.316 -7.867 1 86.81 254 THR B C 1
ATOM 7794 O O . THR B 1 254 ? 6.316 3.707 -8.055 1 86.81 254 THR B O 1
ATOM 7797 N N . TRP B 1 255 ? 7.512 5.5 -8.25 1 87.31 255 TRP B N 1
ATOM 7798 C CA . TRP B 1 255 ? 6.434 6.281 -8.844 1 87.31 255 TRP B CA 1
ATOM 7799 C C . TRP B 1 255 ? 6.062 5.734 -10.219 1 87.31 255 TRP B C 1
ATOM 7801 O O . TRP B 1 255 ? 4.883 5.594 -10.547 1 87.31 255 TRP B O 1
ATOM 7811 N N . LYS B 1 256 ? 7 5.469 -10.953 1 91.81 256 LYS B N 1
ATOM 7812 C CA . LYS B 1 256 ? 6.758 4.953 -12.297 1 91.81 256 LYS B CA 1
ATOM 7813 C C . LYS B 1 256 ? 6.145 3.557 -12.25 1 91.81 256 LYS B C 1
ATOM 7815 O O . LYS B 1 256 ? 5.246 3.238 -13.031 1 91.81 256 LYS B O 1
ATOM 7820 N N . VAL B 1 257 ? 6.668 2.773 -11.328 1 94.75 257 VAL B N 1
ATOM 7821 C CA . VAL B 1 257 ? 6.172 1.406 -11.211 1 94.75 257 VAL B CA 1
ATOM 7822 C C . VAL B 1 257 ? 4.723 1.422 -10.734 1 94.75 257 VAL B C 1
ATOM 7824 O O . VAL B 1 257 ? 3.891 0.658 -11.227 1 94.75 257 VAL B O 1
ATOM 7827 N N . LEU B 1 258 ? 4.398 2.279 -9.781 1 94.81 258 LEU B N 1
ATOM 7828 C CA . LEU B 1 258 ? 3.023 2.367 -9.297 1 94.81 258 LEU B CA 1
ATOM 7829 C C . LEU B 1 258 ? 2.098 2.871 -10.406 1 94.81 258 LEU B C 1
ATOM 7831 O O . LEU B 1 258 ? 0.973 2.383 -10.547 1 94.81 258 LEU B O 1
ATOM 7835 N N . PHE B 1 259 ? 2.531 3.836 -11.125 1 93.94 259 PHE B N 1
ATOM 7836 C CA . PHE B 1 259 ? 1.744 4.363 -12.234 1 93.94 259 PHE B CA 1
ATOM 7837 C C . PHE B 1 259 ? 1.491 3.285 -13.281 1 93.94 259 PHE B C 1
ATOM 7839 O O . PHE B 1 259 ? 0.38 3.166 -13.797 1 93.94 259 PHE B O 1
ATOM 7846 N N . CYS B 1 260 ? 2.5 2.551 -13.57 1 96.88 260 CYS B N 1
ATOM 7847 C CA . CYS B 1 260 ? 2.373 1.445 -14.516 1 96.88 260 CYS B CA 1
ATOM 7848 C C . CYS B 1 260 ? 1.391 0.4 -14 1 96.88 260 CYS B C 1
ATOM 7850 O O . CYS B 1 260 ? 0.547 -0.09 -14.75 1 96.88 260 CYS B O 1
ATOM 7852 N N . SER B 1 261 ? 1.491 0.051 -12.758 1 96.81 261 SER B N 1
ATOM 7853 C CA . SER B 1 261 ? 0.606 -0.936 -12.148 1 96.81 261 SER B CA 1
ATOM 7854 C C . SER B 1 261 ? -0.841 -0.455 -12.148 1 96.81 261 SER B C 1
ATOM 7856 O O . SER B 1 261 ? -1.759 -1.234 -12.414 1 96.81 261 SER B O 1
ATOM 7858 N N . MET B 1 262 ? -1.068 0.824 -11.875 1 94.94 262 MET B N 1
ATOM 7859 C CA . MET B 1 262 ? -2.418 1.382 -11.906 1 94.94 262 MET B CA 1
ATOM 7860 C C . MET B 1 262 ? -2.984 1.363 -13.32 1 94.94 262 MET B C 1
ATOM 7862 O O . MET B 1 262 ? -4.156 1.042 -13.523 1 94.94 262 MET B O 1
ATOM 7866 N N . ALA B 1 263 ? -2.174 1.668 -14.273 1 94.75 263 ALA B N 1
ATOM 7867 C CA . ALA B 1 263 ? -2.609 1.651 -15.664 1 94.75 263 ALA B CA 1
ATOM 7868 C C . ALA B 1 263 ? -3.025 0.247 -16.094 1 94.75 263 ALA B C 1
ATOM 7870 O O . ALA B 1 263 ? -4.016 0.078 -16.812 1 94.75 263 ALA B O 1
ATOM 7871 N N . ALA B 1 264 ? -2.271 -0.719 -15.648 1 97.25 264 ALA B N 1
ATOM 7872 C CA . ALA B 1 264 ? -2.598 -2.1 -16 1 97.25 264 ALA B CA 1
ATOM 7873 C C . ALA B 1 264 ? -3.916 -2.529 -15.359 1 97.25 264 ALA B C 1
ATOM 7875 O O . ALA B 1 264 ? -4.773 -3.107 -16.031 1 97.25 264 ALA B O 1
ATOM 7876 N N . THR B 1 265 ? -4.082 -2.283 -14.086 1 95.19 265 THR B N 1
ATOM 7877 C CA . THR B 1 265 ? -5.281 -2.682 -13.352 1 95.19 265 THR B CA 1
ATOM 7878 C C . THR B 1 265 ? -6.516 -1.998 -13.93 1 95.19 265 THR B C 1
ATOM 7880 O O . THR B 1 265 ? -7.555 -2.637 -14.117 1 95.19 265 THR B O 1
ATOM 7883 N N . PHE B 1 266 ? -6.426 -0.741 -14.297 1 92.5 266 PHE B N 1
ATOM 7884 C CA . PHE B 1 266 ? -7.598 0.009 -14.727 1 92.5 266 PHE B CA 1
ATOM 7885 C C . PHE B 1 266 ? -7.914 -0.271 -16.188 1 92.5 266 PHE B C 1
ATOM 7887 O O . PHE B 1 266 ? -9.078 -0.227 -16.609 1 92.5 266 PHE B O 1
ATOM 7894 N N . THR B 1 267 ? -6.891 -0.577 -16.969 1 94.19 267 THR B N 1
ATOM 7895 C CA . THR B 1 267 ? -7.16 -1.021 -18.328 1 94.19 267 THR B CA 1
ATOM 7896 C C . THR B 1 267 ? -7.93 -2.338 -18.328 1 94.19 267 THR B C 1
ATOM 7898 O O . THR B 1 267 ? -8.93 -2.48 -19.031 1 94.19 267 THR B O 1
ATOM 7901 N N . LEU B 1 268 ? -7.426 -3.221 -17.547 1 94.88 268 LEU B N 1
ATOM 7902 C CA . LEU B 1 268 ? -8.109 -4.504 -17.438 1 94.88 268 LEU B CA 1
ATOM 7903 C C . LEU B 1 268 ? -9.523 -4.32 -16.891 1 94.88 268 LEU B C 1
ATOM 7905 O O . LEU B 1 268 ? -10.477 -4.91 -17.422 1 94.88 268 LEU B O 1
ATOM 7909 N N . ASN B 1 269 ? -9.695 -3.508 -15.891 1 91.75 269 ASN B N 1
ATOM 7910 C CA . ASN B 1 269 ? -11 -3.244 -15.297 1 91.75 269 ASN B CA 1
ATOM 7911 C C . ASN B 1 269 ? -11.953 -2.592 -16.297 1 91.75 269 ASN B C 1
ATOM 7913 O O . ASN B 1 269 ? -13.141 -2.91 -16.328 1 91.75 269 ASN B O 1
ATOM 7917 N N . PHE B 1 270 ? -11.477 -1.722 -17.125 1 91 270 PHE B N 1
ATOM 7918 C CA . PHE B 1 270 ? -12.281 -1.012 -18.109 1 91 270 PHE B CA 1
ATOM 7919 C C . PHE B 1 270 ? -12.859 -1.979 -19.141 1 91 270 PHE B C 1
ATOM 7921 O O . PHE B 1 270 ? -14.07 -1.976 -19.391 1 91 270 PHE B O 1
ATOM 7928 N N . PHE B 1 271 ? -12.078 -2.83 -19.656 1 92.75 271 PHE B N 1
ATOM 7929 C CA . PHE B 1 271 ? -12.516 -3.732 -20.719 1 92.75 271 PHE B CA 1
ATOM 7930 C C . PHE B 1 271 ? -13.336 -4.883 -20.141 1 92.75 271 PHE B C 1
ATOM 7932 O O . PHE B 1 271 ? -14.312 -5.316 -20.75 1 92.75 271 PHE B O 1
ATOM 7939 N N . ARG B 1 272 ? -12.953 -5.352 -19.016 1 91.25 272 ARG B N 1
ATOM 7940 C CA . ARG B 1 272 ? -13.719 -6.441 -18.422 1 91.25 272 ARG B CA 1
ATOM 7941 C C . ARG B 1 272 ? -15.117 -5.977 -18.031 1 91.25 272 ARG B C 1
ATOM 7943 O O . ARG B 1 272 ? -16.094 -6.703 -18.219 1 91.25 272 ARG B O 1
ATOM 7950 N N . SER B 1 273 ? -15.242 -4.785 -17.422 1 88.12 273 SER B N 1
ATOM 7951 C CA . SER B 1 273 ? -16.547 -4.25 -17.047 1 88.12 273 SER B CA 1
ATOM 7952 C C . SER B 1 273 ? -17.406 -3.977 -18.281 1 88.12 273 SER B C 1
ATOM 7954 O O . SER B 1 273 ? -18.625 -4.168 -18.25 1 88.12 273 SER B O 1
ATOM 7956 N N . GLY B 1 274 ? -16.828 -3.568 -19.344 1 87 274 GLY B N 1
ATOM 7957 C CA . GLY B 1 274 ? -17.547 -3.332 -20.594 1 87 274 GLY B CA 1
ATOM 7958 C C . GLY B 1 274 ? -18.047 -4.605 -21.234 1 87 274 GLY B C 1
ATOM 7959 O O . GLY B 1 274 ? -19.203 -4.68 -21.672 1 87 274 GLY B O 1
ATOM 7960 N N . ILE B 1 275 ? -17.266 -5.625 -21.219 1 87.5 275 ILE B N 1
ATOM 7961 C CA . ILE B 1 275 ? -17.578 -6.871 -21.906 1 87.5 275 ILE B CA 1
ATOM 7962 C C . ILE B 1 275 ? -18.594 -7.668 -21.078 1 87.5 275 ILE B C 1
ATOM 7964 O O . ILE B 1 275 ? -19.547 -8.234 -21.625 1 87.5 275 ILE B O 1
ATOM 7968 N N . ARG B 1 276 ? -18.438 -7.641 -19.797 1 82.56 276 ARG B N 1
ATOM 7969 C CA . ARG B 1 276 ? -19.266 -8.5 -18.953 1 82.56 276 ARG B CA 1
ATOM 7970 C C . ARG B 1 276 ? -20.594 -7.832 -18.641 1 82.56 276 ARG B C 1
ATOM 7972 O O . ARG B 1 276 ? -21.641 -8.484 -18.641 1 82.56 276 ARG B O 1
ATOM 7979 N N . PHE B 1 277 ? -20.562 -6.52 -18.312 1 79.19 277 PHE B N 1
ATOM 7980 C CA . PHE B 1 277 ? -21.781 -5.871 -17.844 1 79.19 277 PHE B CA 1
ATOM 7981 C C . PHE B 1 277 ? -22.297 -4.867 -18.875 1 79.19 277 PHE B C 1
ATOM 7983 O O . PHE B 1 277 ? -23.391 -4.32 -18.719 1 79.19 277 PHE B O 1
ATOM 7990 N N . GLY B 1 278 ? -21.625 -4.648 -19.906 1 78.75 278 GLY B N 1
ATOM 7991 C CA . GLY B 1 278 ? -22.031 -3.65 -20.875 1 78.75 278 GLY B CA 1
ATOM 7992 C C . GLY B 1 278 ? -21.875 -2.227 -20.375 1 78.75 278 GLY B C 1
ATOM 7993 O O . GLY B 1 278 ? -22.391 -1.287 -20.984 1 78.75 278 GLY B O 1
ATOM 7994 N N . SER B 1 279 ? -21.453 -2.1 -19.172 1 79.25 279 SER B N 1
ATOM 7995 C CA . SER B 1 279 ? -21.25 -0.781 -18.578 1 79.25 279 SER B CA 1
ATOM 7996 C C . SER B 1 279 ? -19.859 -0.234 -18.906 1 79.25 279 SER B C 1
ATOM 7998 O O . SER B 1 279 ? -18.938 -0.31 -18.094 1 79.25 279 SER B O 1
ATOM 8000 N N . TRP B 1 280 ? -19.797 0.338 -20.141 1 81.94 280 TRP B N 1
ATOM 8001 C CA . TRP B 1 280 ? -18.531 0.902 -20.594 1 81.94 280 TRP B CA 1
ATOM 8002 C C . TRP B 1 280 ? -18.203 2.172 -19.812 1 81.94 280 TRP B C 1
ATOM 8004 O O . TRP B 1 280 ? -19.047 3.068 -19.688 1 81.94 280 TRP B O 1
ATOM 8014 N N . GLY B 1 281 ? -17.141 2.16 -19.109 1 78.69 281 GLY B N 1
ATOM 8015 C CA . GLY B 1 281 ? -16.703 3.338 -18.375 1 78.69 281 GLY B CA 1
ATOM 8016 C C . GLY B 1 281 ? -16.812 3.182 -16.875 1 78.69 281 GLY B C 1
ATOM 8017 O O . GLY B 1 281 ? -16.391 4.062 -16.109 1 78.69 281 GLY B O 1
ATOM 8018 N N . SER B 1 282 ? -17.453 2.088 -16.469 1 78.69 282 SER B N 1
ATOM 8019 C CA . SER B 1 282 ? -17.5 1.81 -15.031 1 78.69 282 SER B CA 1
ATOM 8020 C C . SER B 1 282 ? -16.406 0.833 -14.625 1 78.69 282 SER B C 1
ATOM 8022 O O . SER B 1 282 ? -15.828 0.14 -15.469 1 78.69 282 SER B O 1
ATOM 8024 N N . PHE B 1 283 ? -15.852 0.897 -13.516 1 79.25 283 PHE B N 1
ATOM 8025 C CA . PHE B 1 283 ? -14.758 0.08 -13.008 1 79.25 283 PHE B CA 1
ATOM 8026 C C . PHE B 1 283 ? -15.227 -0.79 -11.852 1 79.25 283 PHE B C 1
ATOM 8028 O O . PHE B 1 283 ? -14.906 -0.52 -10.688 1 79.25 283 PHE B O 1
ATOM 8035 N N . GLU B 1 284 ? -15.875 -1.865 -12.195 1 75.12 284 GLU B N 1
ATOM 8036 C CA . GLU B 1 284 ? -16.484 -2.693 -11.156 1 75.12 284 GLU B CA 1
ATOM 8037 C C . GLU B 1 284 ? -15.688 -3.969 -10.93 1 75.12 284 GLU B C 1
ATOM 8039 O O . GLU B 1 284 ? -15.742 -4.555 -9.844 1 75.12 284 GLU B O 1
ATOM 8044 N N . LEU B 1 285 ? -14.969 -4.387 -11.93 1 80.12 285 LEU B N 1
ATOM 8045 C CA . LEU B 1 285 ? -14.266 -5.656 -11.828 1 80.12 285 LEU B CA 1
ATOM 8046 C C . LEU B 1 285 ? -12.75 -5.441 -11.836 1 80.12 285 LEU B C 1
ATOM 8048 O O . LEU B 1 285 ? -12.117 -5.477 -12.891 1 80.12 285 LEU B O 1
ATOM 8052 N N . PRO B 1 286 ? -12.312 -5.383 -10.523 1 79.44 286 PRO B N 1
ATOM 8053 C CA . PRO B 1 286 ? -10.867 -5.16 -10.469 1 79.44 286 PRO B CA 1
ATOM 8054 C C . PRO B 1 286 ? -10.062 -6.457 -10.57 1 79.44 286 PRO B C 1
ATOM 8056 O O . PRO B 1 286 ? -10.422 -7.457 -9.938 1 79.44 286 PRO B O 1
ATOM 8059 N N . GLY B 1 287 ? -9.219 -6.777 -11.484 1 82.44 287 GLY B N 1
ATOM 8060 C CA . GLY B 1 287 ? -8.258 -7.863 -11.562 1 82.44 287 GLY B CA 1
ATOM 8061 C C . GLY B 1 287 ? -8.844 -9.141 -12.117 1 82.44 287 GLY B C 1
ATOM 8062 O O . GLY B 1 287 ? -10.031 -9.203 -12.422 1 82.44 287 GLY B O 1
ATOM 8063 N N . LEU B 1 288 ? -8.016 -10.172 -12.195 1 86.69 288 LEU B N 1
ATOM 8064 C CA . LEU B 1 288 ? -8.414 -11.484 -12.695 1 86.69 288 LEU B CA 1
ATOM 8065 C C . LEU B 1 288 ? -8.992 -12.336 -11.57 1 86.69 288 LEU B C 1
ATOM 8067 O O . LEU B 1 288 ? -9.781 -13.25 -11.82 1 86.69 288 LEU B O 1
ATOM 8071 N N . LEU B 1 289 ? -8.57 -12.086 -10.352 1 83.25 289 LEU B N 1
ATOM 8072 C CA . LEU B 1 289 ? -9.062 -12.766 -9.164 1 83.25 289 LEU B CA 1
ATOM 8073 C C . LEU B 1 289 ? -9.789 -11.797 -8.234 1 83.25 289 LEU B C 1
ATOM 8075 O O . LEU B 1 289 ? -9.258 -10.727 -7.914 1 83.25 289 LEU B O 1
ATOM 8079 N N . ASN B 1 290 ? -11.016 -12.094 -8.047 1 81.44 290 ASN B N 1
ATOM 8080 C CA . ASN B 1 290 ? -11.82 -11.289 -7.129 1 81.44 290 ASN B CA 1
ATOM 8081 C C . ASN B 1 290 ? -12.195 -12.078 -5.875 1 81.44 290 ASN B C 1
ATOM 8083 O O . ASN B 1 290 ? -12.758 -13.164 -5.973 1 81.44 290 ASN B O 1
ATOM 8087 N N . PHE B 1 291 ? -11.914 -11.609 -4.711 1 88.25 291 PHE B N 1
ATOM 8088 C CA . PHE B 1 291 ? -12.188 -12.32 -3.467 1 88.25 291 PHE B CA 1
ATOM 8089 C C . PHE B 1 291 ? -13.555 -11.945 -2.916 1 88.25 291 PHE B C 1
ATOM 8091 O O . PHE B 1 291 ? -14.016 -12.523 -1.93 1 88.25 291 PHE B O 1
ATOM 8098 N N . GLY B 1 292 ? -14.203 -11.047 -3.545 1 82.19 292 GLY B N 1
ATOM 8099 C CA . GLY B 1 292 ? -15.508 -10.625 -3.051 1 82.19 292 GLY B CA 1
ATOM 8100 C C . GLY B 1 292 ? -15.414 -9.695 -1.851 1 82.19 292 GLY B C 1
ATOM 8101 O O . GLY B 1 292 ? -14.32 -9.359 -1.398 1 82.19 292 GLY B O 1
ATOM 8102 N N . GLU B 1 293 ? -16.578 -9.266 -1.384 1 79.62 293 GLU B N 1
ATOM 8103 C CA . GLU B 1 293 ? -16.625 -8.359 -0.24 1 79.62 293 GLU B CA 1
ATOM 8104 C C . GLU B 1 293 ? -16.938 -9.109 1.05 1 79.62 293 GLU B C 1
ATOM 8106 O O . GLU B 1 293 ? -17.859 -9.93 1.091 1 79.62 293 GLU B O 1
ATOM 8111 N N . PHE B 1 294 ? -16.047 -8.891 2.01 1 82.75 294 PHE B N 1
ATOM 8112 C CA . PHE B 1 294 ? -16.25 -9.508 3.318 1 82.75 294 PHE B CA 1
ATOM 8113 C C . PHE B 1 294 ? -17.062 -8.594 4.223 1 82.75 294 PHE B C 1
ATOM 8115 O O . PHE B 1 294 ? -16.578 -7.566 4.695 1 82.75 294 PHE B O 1
ATOM 8122 N N . LYS B 1 295 ? -18.312 -8.75 4.328 1 74.06 295 LYS B N 1
ATOM 8123 C CA . LYS B 1 295 ? -19.188 -7.922 5.156 1 74.06 295 LYS B CA 1
ATOM 8124 C C . LYS B 1 295 ? -20.125 -8.781 6.004 1 74.06 295 LYS B C 1
ATOM 8126 O O . LYS B 1 295 ? -20.484 -9.898 5.609 1 74.06 295 LYS B O 1
ATOM 8131 N N . CYS B 1 296 ? -20.344 -8.219 7.172 1 70.69 296 CYS B N 1
ATOM 8132 C CA . CYS B 1 296 ? -21.312 -8.867 8.047 1 70.69 296 CYS B CA 1
ATOM 8133 C C . CYS B 1 296 ? -22.734 -8.617 7.559 1 70.69 296 CYS B C 1
ATOM 8135 O O . CYS B 1 296 ? -23.016 -7.574 6.961 1 70.69 296 CYS B O 1
ATOM 8137 N N . SER B 1 297 ? -23.516 -9.672 7.551 1 61.28 297 SER B N 1
ATOM 8138 C CA . SER B 1 297 ? -24.922 -9.539 7.148 1 61.28 297 SER B CA 1
ATOM 8139 C C . SER B 1 297 ? -25.625 -8.461 7.965 1 61.28 297 SER B C 1
ATOM 8141 O O . SER B 1 297 ? -25.312 -8.266 9.141 1 61.28 297 SER B O 1
ATOM 8143 N N . GLU B 1 298 ? -26.281 -7.637 7.359 1 56.56 298 GLU B N 1
ATOM 8144 C CA . GLU B 1 298 ? -27 -6.508 7.941 1 56.56 298 GLU B CA 1
ATOM 8145 C C . GLU B 1 298 ? -27.875 -6.957 9.109 1 56.56 298 GLU B C 1
ATOM 8147 O O . GLU B 1 298 ? -28.141 -6.18 10.031 1 56.56 298 GLU B O 1
ATOM 8152 N N . SER B 1 299 ? -28.266 -8.18 9.109 1 54.19 299 SER B N 1
ATOM 8153 C CA . SER B 1 299 ? -29.234 -8.648 10.094 1 54.19 299 SER B CA 1
ATOM 8154 C C . SER B 1 299 ? -28.562 -8.961 11.43 1 54.19 299 SER B C 1
ATOM 8156 O O . SER B 1 299 ? -29.203 -8.914 12.477 1 54.19 299 SER B O 1
ATOM 8158 N N . ASP B 1 300 ? -27.312 -9.148 11.375 1 57.25 300 ASP B N 1
ATOM 8159 C CA . ASP B 1 300 ? -26.641 -9.547 12.609 1 57.25 300 ASP B CA 1
ATOM 8160 C C . ASP B 1 300 ? -25.797 -8.398 13.172 1 57.25 300 ASP B C 1
ATOM 8162 O O . ASP B 1 300 ? -24.703 -8.117 12.664 1 57.25 300 ASP B O 1
ATOM 8166 N N . LYS B 1 301 ? -26.391 -7.645 14.055 1 56.94 301 LYS B N 1
ATOM 8167 C CA . LYS B 1 301 ? -25.797 -6.469 14.68 1 56.94 301 LYS B CA 1
ATOM 8168 C C . LYS B 1 301 ? -24.5 -6.832 15.406 1 56.94 301 LYS B C 1
ATOM 8170 O O . LYS B 1 301 ? -23.641 -5.977 15.609 1 56.94 301 LYS B O 1
ATOM 8175 N N . LYS B 1 302 ? -24.375 -8.078 15.781 1 61.47 302 LYS B N 1
ATOM 8176 C CA . LYS B 1 302 ? -23.234 -8.469 16.609 1 61.47 302 LYS B CA 1
ATOM 8177 C C . LYS B 1 302 ? -22.141 -9.125 15.766 1 61.47 302 LYS B C 1
ATOM 8179 O O . LYS B 1 302 ? -21.219 -9.742 16.297 1 61.47 302 LYS B O 1
ATOM 8184 N N . CYS B 1 303 ? -22.219 -8.938 14.422 1 70.12 303 CYS B N 1
ATOM 8185 C CA . CYS B 1 303 ? -21.234 -9.609 13.586 1 70.12 303 CYS B CA 1
ATOM 8186 C C . CYS B 1 303 ? -19.969 -8.758 13.43 1 70.12 303 CYS B C 1
ATOM 8188 O O . CYS B 1 303 ? -20.062 -7.57 13.117 1 70.12 303 CYS B O 1
ATOM 8190 N N . HIS B 1 304 ? -18.906 -9.344 14.016 1 77.88 304 HIS B N 1
ATOM 8191 C CA . HIS B 1 304 ? -17.578 -8.766 13.797 1 77.88 304 HIS B CA 1
ATOM 8192 C C . HIS B 1 304 ? -16.734 -9.648 12.891 1 77.88 304 HIS B C 1
ATOM 8194 O O . HIS B 1 304 ? -16.797 -10.875 12.984 1 77.88 304 HIS B O 1
ATOM 8200 N N . LEU B 1 305 ? -16.094 -9.031 11.969 1 83.38 305 LEU B N 1
ATOM 8201 C CA . LEU B 1 305 ? -15.258 -9.789 11.047 1 83.38 305 LEU B CA 1
ATOM 8202 C C . LEU B 1 305 ? -14.188 -10.57 11.805 1 83.38 305 LEU B C 1
ATOM 8204 O O . LEU B 1 305 ? -13.906 -11.727 11.461 1 83.38 305 LEU B O 1
ATOM 8208 N N . TRP B 1 306 ? -13.547 -9.922 12.75 1 86.62 306 TRP B N 1
ATOM 8209 C CA . TRP B 1 306 ? -12.602 -10.617 13.617 1 86.62 306 TRP B CA 1
ATOM 8210 C C . TRP B 1 306 ? -12.445 -9.883 14.945 1 86.62 306 TRP B C 1
ATOM 8212 O O . TRP B 1 306 ? -12.766 -8.695 15.047 1 86.62 306 TRP B O 1
ATOM 8222 N N . THR B 1 307 ? -12.156 -10.594 15.953 1 87.06 307 THR B N 1
ATOM 8223 C CA . THR B 1 307 ? -11.914 -10.047 17.281 1 87.06 307 THR B CA 1
ATOM 8224 C C . THR B 1 307 ? -10.484 -10.328 17.75 1 87.06 307 THR B C 1
ATOM 8226 O O . THR B 1 307 ? -9.766 -11.086 17.094 1 87.06 307 THR B O 1
ATOM 8229 N N . VAL B 1 308 ? -10.062 -9.719 18.828 1 86.56 308 VAL B N 1
ATOM 8230 C CA . VAL B 1 308 ? -8.703 -9.828 19.328 1 86.56 308 VAL B CA 1
ATOM 8231 C C . VAL B 1 308 ? -8.438 -11.266 19.797 1 86.56 308 VAL B C 1
ATOM 8233 O O . VAL B 1 308 ? -7.309 -11.75 19.703 1 86.56 308 VAL B O 1
ATOM 8236 N N . VAL B 1 309 ? -9.445 -11.938 20.234 1 86.62 309 VAL B N 1
ATOM 8237 C CA . VAL B 1 309 ? -9.289 -13.312 20.688 1 86.62 309 VAL B CA 1
ATOM 8238 C C . VAL B 1 309 ? -8.977 -14.219 19.484 1 86.62 309 VAL B C 1
ATOM 8240 O O . VAL B 1 309 ? -8.219 -15.18 19.609 1 86.62 309 VAL B O 1
ATOM 8243 N N . ASP B 1 310 ? -9.5 -13.859 18.359 1 91.81 310 ASP B N 1
ATOM 8244 C CA . ASP B 1 310 ? -9.258 -14.641 17.141 1 91.81 310 ASP B CA 1
ATOM 8245 C C . ASP B 1 310 ? -7.793 -14.555 16.719 1 91.81 310 ASP B C 1
ATOM 8247 O O . ASP B 1 310 ? -7.305 -15.414 15.984 1 91.81 310 ASP B O 1
ATOM 8251 N N . LEU B 1 311 ? -7.047 -13.57 17.203 1 92.06 311 LEU B N 1
ATOM 8252 C CA . LEU B 1 311 ? -5.645 -13.398 16.844 1 92.06 311 LEU B CA 1
ATOM 8253 C C . LEU B 1 311 ? -4.809 -14.57 17.344 1 92.06 311 LEU B C 1
ATOM 8255 O O . LEU B 1 311 ? -3.84 -14.977 16.703 1 92.06 311 LEU B O 1
ATOM 8259 N N . GLY B 1 312 ? -5.207 -15.062 18.516 1 93.25 312 GLY B N 1
ATOM 8260 C CA . GLY B 1 312 ? -4.516 -16.234 19.016 1 93.25 312 GLY B CA 1
ATOM 8261 C C . GLY B 1 312 ? -4.645 -17.438 18.078 1 93.25 312 GLY B C 1
ATOM 8262 O O . GLY B 1 312 ? -3.67 -18.156 17.844 1 93.25 312 GLY B O 1
ATOM 8263 N N . PHE B 1 313 ? -5.789 -17.609 17.531 1 94.88 313 PHE B N 1
ATOM 8264 C CA . PHE B 1 313 ? -6.02 -18.703 16.594 1 94.88 313 PHE B CA 1
ATOM 8265 C C . PHE B 1 313 ? -5.309 -18.438 15.273 1 94.88 313 PHE B C 1
ATOM 8267 O O . PHE B 1 313 ? -4.836 -19.375 14.625 1 94.88 313 PHE B O 1
ATOM 8274 N N . PHE B 1 314 ? -5.281 -17.172 14.883 1 97 314 PHE B N 1
ATOM 8275 C CA . PHE B 1 314 ? -4.609 -16.812 13.641 1 97 314 PHE B CA 1
ATOM 8276 C C . PHE B 1 314 ? -3.115 -17.109 13.734 1 97 314 PHE B C 1
ATOM 8278 O O . PHE B 1 314 ? -2.498 -17.531 12.758 1 97 314 PHE B O 1
ATOM 8285 N N . ILE B 1 315 ? -2.518 -16.875 14.922 1 97 315 ILE B N 1
ATOM 8286 C CA . ILE B 1 315 ? -1.106 -17.172 15.133 1 97 315 ILE B CA 1
ATOM 8287 C C . ILE B 1 315 ? -0.879 -18.672 15.031 1 97 315 ILE B C 1
ATOM 8289 O O . ILE B 1 315 ? 0.065 -19.125 14.383 1 97 315 ILE B O 1
ATOM 8293 N N . LEU B 1 316 ? -1.78 -19.438 15.586 1 97.44 316 LEU B N 1
ATOM 8294 C CA . LEU B 1 316 ? -1.673 -20.891 15.516 1 97.44 316 LEU B CA 1
ATOM 8295 C C . LEU B 1 316 ? -1.839 -21.375 14.086 1 97.44 316 LEU B C 1
ATOM 8297 O O . LEU B 1 316 ? -1.149 -22.312 13.656 1 97.44 316 LEU B O 1
ATOM 8301 N N . MET B 1 317 ? -2.75 -20.797 13.406 1 97.94 317 MET B N 1
ATOM 8302 C CA . MET B 1 317 ? -2.939 -21.141 12 1 97.94 317 MET B CA 1
ATOM 8303 C C . MET B 1 317 ? -1.71 -20.781 11.18 1 97.94 317 MET B C 1
ATOM 8305 O O . MET B 1 317 ? -1.39 -21.453 10.195 1 97.94 317 MET B O 1
ATOM 8309 N N . GLY B 1 318 ? -1.058 -19.625 11.555 1 98.19 318 GLY B N 1
ATOM 8310 C CA . GLY B 1 318 ? 0.196 -19.266 10.906 1 98.19 318 GLY B CA 1
ATOM 8311 C C . GLY B 1 318 ? 1.278 -20.312 11.094 1 98.19 318 GLY B C 1
ATOM 8312 O O . GLY B 1 318 ? 2.014 -20.641 10.156 1 98.19 318 GLY B O 1
ATOM 8313 N N . VAL B 1 319 ? 1.338 -20.875 12.25 1 98.19 319 VAL B N 1
ATOM 8314 C CA . VAL B 1 319 ? 2.316 -21.922 12.531 1 98.19 319 VAL B CA 1
ATOM 8315 C C . VAL B 1 319 ? 1.998 -23.172 11.703 1 98.19 319 VAL B C 1
ATOM 8317 O O . VAL B 1 319 ? 2.881 -23.734 11.047 1 98.19 319 VAL B O 1
ATOM 8320 N N . LEU B 1 320 ? 0.746 -23.531 11.672 1 98.06 320 LEU B N 1
ATOM 8321 C CA . LEU B 1 320 ? 0.341 -24.719 10.93 1 98.06 320 LEU B CA 1
ATOM 8322 C C . LEU B 1 320 ? 0.495 -24.5 9.43 1 98.06 320 LEU B C 1
ATOM 8324 O O . LEU B 1 320 ? 0.917 -25.391 8.703 1 98.06 320 LEU B O 1
ATOM 8328 N N . GLY B 1 321 ? 0.091 -23.328 9.016 1 97.88 321 GLY B N 1
ATOM 8329 C CA . GLY B 1 321 ? 0.272 -23 7.613 1 97.88 321 GLY B CA 1
ATOM 8330 C C . GLY B 1 321 ? 1.728 -23 7.184 1 97.88 321 GLY B C 1
ATOM 8331 O O . GLY B 1 321 ? 2.055 -23.406 6.07 1 97.88 321 GLY B O 1
ATOM 8332 N N . GLY B 1 322 ? 2.592 -22.453 8.055 1 98 322 GLY B N 1
ATOM 8333 C CA . GLY B 1 322 ? 4.016 -22.484 7.777 1 98 322 GLY B CA 1
ATOM 8334 C C . GLY B 1 322 ? 4.574 -23.891 7.707 1 98 322 GLY B C 1
ATOM 8335 O O . GLY B 1 322 ? 5.41 -24.203 6.848 1 98 322 GLY B O 1
ATOM 8336 N N . LEU B 1 323 ? 4.078 -24.75 8.516 1 98 323 LEU B N 1
ATOM 8337 C CA . LEU B 1 323 ? 4.508 -26.141 8.508 1 98 323 LEU B CA 1
ATOM 8338 C C . LEU B 1 323 ? 4.02 -26.844 7.246 1 98 323 LEU B C 1
ATOM 8340 O O . LEU B 1 323 ? 4.777 -27.594 6.613 1 98 323 LEU B O 1
ATOM 8344 N N . LEU B 1 324 ? 2.801 -26.625 6.895 1 98.06 324 LEU B N 1
ATOM 8345 C CA . LEU B 1 324 ? 2.25 -27.219 5.68 1 98.06 324 LEU B CA 1
ATOM 8346 C C . LEU B 1 324 ? 2.969 -26.688 4.445 1 98.06 324 LEU B C 1
ATOM 8348 O O . LEU B 1 324 ? 3.213 -27.422 3.492 1 98.06 324 LEU B O 1
ATOM 8352 N N . GLY B 1 325 ? 3.234 -25.406 4.473 1 98.19 325 GLY B N 1
ATOM 8353 C CA . GLY B 1 325 ? 3.994 -24.828 3.371 1 98.19 325 GLY B CA 1
ATOM 8354 C C . GLY B 1 325 ? 5.391 -25.406 3.244 1 98.19 325 GLY B C 1
ATOM 8355 O O . GLY B 1 325 ? 5.855 -25.688 2.137 1 98.19 325 GLY B O 1
ATOM 8356 N N . ALA B 1 326 ? 6.059 -25.609 4.336 1 98.19 326 ALA B N 1
ATOM 8357 C CA . ALA B 1 326 ? 7.383 -26.219 4.328 1 98.19 326 ALA B CA 1
ATOM 8358 C C . ALA B 1 326 ? 7.316 -27.656 3.816 1 98.19 326 ALA B C 1
ATOM 8360 O O . ALA B 1 326 ? 8.219 -28.109 3.107 1 98.19 326 ALA B O 1
ATOM 8361 N N . ALA B 1 327 ? 6.262 -28.328 4.176 1 98.12 327 ALA B N 1
ATOM 8362 C CA . ALA B 1 327 ? 6.066 -29.688 3.686 1 98.12 327 ALA B CA 1
ATOM 8363 C C . ALA B 1 327 ? 5.824 -29.703 2.18 1 98.12 327 ALA B C 1
ATOM 8365 O O . ALA B 1 327 ? 6.344 -30.562 1.467 1 98.12 327 ALA B O 1
ATOM 8366 N N . PHE B 1 328 ? 5.016 -28.828 1.77 1 98.31 328 PHE B N 1
ATOM 8367 C CA . PHE B 1 328 ? 4.742 -28.688 0.344 1 98.31 328 PHE B CA 1
ATOM 8368 C C . PHE B 1 328 ? 6.035 -28.469 -0.434 1 98.31 328 PHE B C 1
ATOM 8370 O O . PHE B 1 328 ? 6.27 -29.125 -1.456 1 98.31 328 PHE B O 1
ATOM 8377 N N . ASN B 1 329 ? 6.867 -27.531 0.028 1 98.25 329 ASN B N 1
ATOM 8378 C CA . ASN B 1 329 ? 8.125 -27.219 -0.635 1 98.25 329 ASN B CA 1
ATOM 8379 C C . ASN B 1 329 ? 9.094 -28.391 -0.603 1 98.25 329 ASN B C 1
ATOM 8381 O O . ASN B 1 329 ? 9.852 -28.609 -1.552 1 98.25 329 ASN B O 1
ATOM 8385 N N . CYS B 1 330 ? 9.102 -29.094 0.431 1 97.81 330 CYS B N 1
ATOM 8386 C CA . CYS B 1 330 ? 9.977 -30.266 0.539 1 97.81 330 CYS B CA 1
ATOM 8387 C C . CYS B 1 330 ? 9.562 -31.344 -0.449 1 97.81 330 CYS B C 1
ATOM 8389 O O . CYS B 1 330 ? 10.414 -31.906 -1.148 1 97.81 330 CYS B O 1
ATOM 8391 N N . LEU B 1 331 ? 8.273 -31.625 -0.529 1 97.62 331 LEU B N 1
ATOM 8392 C CA . LEU B 1 331 ? 7.762 -32.656 -1.446 1 97.62 331 LEU B CA 1
ATOM 8393 C C . LEU B 1 331 ? 7.98 -32.219 -2.896 1 97.62 331 LEU B C 1
ATOM 8395 O O . LEU B 1 331 ? 8.391 -33.031 -3.727 1 97.62 331 LEU B O 1
ATOM 8399 N N . ASN B 1 332 ? 7.703 -31 -3.148 1 97.56 332 ASN B N 1
ATOM 8400 C CA . ASN B 1 332 ? 7.883 -30.516 -4.512 1 97.56 332 ASN B CA 1
ATOM 8401 C C . ASN B 1 332 ? 9.352 -30.516 -4.918 1 97.56 332 ASN B C 1
ATOM 8403 O O . ASN B 1 332 ? 9.68 -30.766 -6.082 1 97.56 332 ASN B O 1
ATOM 8407 N N . LYS B 1 333 ? 10.289 -30.141 -4.008 1 97.25 333 LYS B N 1
ATOM 8408 C CA . LYS B 1 333 ? 11.719 -30.172 -4.285 1 97.25 333 LYS B CA 1
ATOM 8409 C C . LYS B 1 333 ? 12.18 -31.578 -4.645 1 97.25 333 LYS B C 1
ATOM 8411 O O . LYS B 1 333 ? 12.945 -31.766 -5.59 1 97.25 333 LYS B O 1
ATOM 8416 N N . ARG B 1 334 ? 11.68 -32.562 -3.941 1 96.88 334 ARG B N 1
ATOM 8417 C CA . ARG B 1 334 ? 12.031 -33.938 -4.223 1 96.88 334 ARG B CA 1
ATOM 8418 C C . ARG B 1 334 ? 11.523 -34.375 -5.594 1 96.88 334 ARG B C 1
ATOM 8420 O O . ARG B 1 334 ? 12.211 -35.094 -6.324 1 96.88 334 ARG B O 1
ATOM 8427 N N . LEU B 1 335 ? 10.32 -34 -5.848 1 96.44 335 LEU B N 1
ATOM 8428 C CA . LEU B 1 335 ? 9.75 -34.312 -7.152 1 96.44 335 LEU B CA 1
ATOM 8429 C C . LEU B 1 335 ? 10.531 -33.625 -8.266 1 96.44 335 LEU B C 1
ATOM 8431 O O . LEU B 1 335 ? 10.727 -34.188 -9.336 1 96.44 335 LEU B O 1
ATOM 8435 N N . ALA B 1 336 ? 10.891 -32.344 -8.047 1 95.62 336 ALA B N 1
ATOM 8436 C CA . ALA B 1 336 ? 11.664 -31.609 -9.039 1 95.62 336 ALA B CA 1
ATOM 8437 C C . ALA B 1 336 ? 13.008 -32.281 -9.297 1 95.62 336 ALA B C 1
ATOM 8439 O O . ALA B 1 336 ? 13.453 -32.375 -10.438 1 95.62 336 ALA B O 1
ATOM 8440 N N . LYS B 1 337 ? 13.672 -32.719 -8.273 1 95.38 337 LYS B N 1
ATOM 8441 C CA . LYS B 1 337 ? 14.938 -33.438 -8.422 1 95.38 337 LYS B CA 1
ATOM 8442 C C . LYS B 1 337 ? 14.75 -34.75 -9.203 1 95.38 337 LYS B C 1
ATOM 8444 O O . LYS B 1 337 ? 15.586 -35.094 -10.031 1 95.38 337 LYS B O 1
ATOM 8449 N N . TYR B 1 338 ? 13.688 -35.438 -8.875 1 95.44 338 TYR B N 1
ATOM 8450 C CA . TYR B 1 338 ? 13.375 -36.656 -9.602 1 95.44 338 TYR B CA 1
ATOM 8451 C C . TYR B 1 338 ? 13.172 -36.375 -11.086 1 95.44 338 TYR B C 1
ATOM 8453 O O . TYR B 1 338 ? 13.664 -37.125 -11.938 1 95.44 338 TYR B O 1
ATOM 8461 N N . ARG B 1 339 ? 12.461 -35.344 -11.438 1 94.06 339 ARG B N 1
ATOM 8462 C CA . ARG B 1 339 ? 12.188 -34.969 -12.828 1 94.06 339 ARG B CA 1
ATOM 8463 C C . ARG B 1 339 ? 13.477 -34.594 -13.547 1 94.06 339 ARG B C 1
ATOM 8465 O O . ARG B 1 339 ? 13.656 -34.938 -14.719 1 94.06 339 ARG B O 1
ATOM 8472 N N . MET B 1 340 ? 14.289 -33.875 -12.875 1 91.56 340 MET B N 1
ATOM 8473 C CA . MET B 1 340 ? 15.555 -33.438 -13.469 1 91.56 340 MET B CA 1
ATOM 8474 C C . MET B 1 340 ? 16.453 -34.625 -13.781 1 91.56 340 MET B C 1
ATOM 8476 O O . MET B 1 340 ? 17.188 -34.594 -14.773 1 91.56 340 MET B O 1
ATOM 8480 N N . ARG B 1 341 ? 16.359 -35.625 -13.016 1 92.25 341 ARG B N 1
ATOM 8481 C CA . ARG B 1 341 ? 17.219 -36.812 -13.18 1 92.25 341 ARG B CA 1
ATOM 8482 C C . ARG B 1 341 ? 16.625 -37.781 -14.195 1 92.25 341 ARG B C 1
ATOM 8484 O O . ARG B 1 341 ? 17.359 -38.406 -14.961 1 92.25 341 ARG B O 1
ATOM 8491 N N . ASN B 1 342 ? 15.25 -37.812 -14.266 1 92.25 342 ASN B N 1
ATOM 8492 C CA . ASN B 1 342 ? 14.641 -38.938 -15.008 1 92.25 342 ASN B CA 1
ATOM 8493 C C . ASN B 1 342 ? 13.82 -38.438 -16.188 1 92.25 342 ASN B C 1
ATOM 8495 O O . ASN B 1 342 ? 13.625 -39.156 -17.172 1 92.25 342 ASN B O 1
ATOM 8499 N N . VAL B 1 343 ? 13.266 -37.312 -16.156 1 90.5 343 VAL B N 1
ATOM 8500 C CA . VAL B 1 343 ? 12.32 -36.875 -17.172 1 90.5 343 VAL B CA 1
ATOM 8501 C C . VAL B 1 343 ? 13 -35.875 -18.109 1 90.5 343 VAL B C 1
ATOM 8503 O O . VAL B 1 343 ? 12.906 -36 -19.344 1 90.5 343 VAL B O 1
ATOM 8506 N N . HIS B 1 344 ? 13.742 -34.938 -17.609 1 86.44 344 HIS B N 1
ATOM 8507 C CA . HIS B 1 344 ? 14.273 -33.844 -18.391 1 86.44 344 HIS B CA 1
ATOM 8508 C C . HIS B 1 344 ? 15.32 -34.312 -19.391 1 86.44 344 HIS B C 1
ATOM 8510 O O . HIS B 1 344 ? 15.414 -33.812 -20.5 1 86.44 344 HIS B O 1
ATOM 8516 N N . PRO B 1 345 ? 16.125 -35.375 -18.984 1 88.44 345 PRO B N 1
ATOM 8517 C CA . PRO B 1 345 ? 17.125 -35.844 -19.938 1 88.44 345 PRO B CA 1
ATOM 8518 C C . PRO B 1 345 ? 16.531 -36.688 -21.062 1 88.44 345 PRO B C 1
ATOM 8520 O O . PRO B 1 345 ? 17.188 -36.906 -22.078 1 88.44 345 PRO B O 1
ATOM 8523 N N . LYS B 1 346 ? 15.359 -37.125 -20.984 1 88.75 346 LYS B N 1
ATOM 8524 C CA . LYS B 1 346 ? 14.695 -37.969 -21.984 1 88.75 346 LYS B CA 1
ATOM 8525 C C . LYS B 1 346 ? 14.141 -37.125 -23.125 1 88.75 346 LYS B C 1
ATOM 8527 O O . LYS B 1 346 ? 14.109 -35.875 -23.031 1 88.75 346 LYS B O 1
ATOM 8532 N N . PRO B 1 347 ? 13.688 -37.844 -24.125 1 87 347 PRO B N 1
ATOM 8533 C CA . PRO B 1 347 ? 13.203 -37.094 -25.281 1 87 347 PRO B CA 1
ATOM 8534 C C . PRO B 1 347 ? 12 -36.219 -24.938 1 87 347 PRO B C 1
ATOM 8536 O O . PRO B 1 347 ? 11.312 -36.438 -23.938 1 87 347 PRO B O 1
ATOM 8539 N N . LYS B 1 348 ? 11.742 -35.219 -25.734 1 89.75 348 LYS B N 1
ATOM 8540 C CA . LYS B 1 348 ? 10.719 -34.188 -25.531 1 89.75 348 LYS B CA 1
ATOM 8541 C C . LYS B 1 348 ? 9.328 -34.812 -25.422 1 89.75 348 LYS B C 1
ATOM 8543 O O . LYS B 1 348 ? 8.453 -34.281 -24.75 1 89.75 348 LYS B O 1
ATOM 8548 N N . LEU B 1 349 ? 9.156 -35.906 -26 1 91.12 349 LEU B N 1
ATOM 8549 C CA . LEU B 1 349 ? 7.863 -36.594 -25.969 1 91.12 349 LEU B CA 1
ATOM 8550 C C . LEU B 1 349 ? 7.523 -37.062 -24.562 1 91.12 349 LEU B C 1
ATOM 8552 O O . LEU B 1 349 ? 6.352 -37.062 -24.172 1 91.12 349 LEU B O 1
ATOM 8556 N N . VAL B 1 350 ? 8.5 -37.375 -23.828 1 93.81 350 VAL B N 1
ATOM 8557 C CA . VAL B 1 350 ? 8.289 -37.875 -22.469 1 93.81 350 VAL B CA 1
ATOM 8558 C C . VAL B 1 350 ? 7.766 -36.75 -21.578 1 93.81 350 VAL B C 1
ATOM 8560 O O . VAL B 1 350 ? 6.969 -37 -20.672 1 93.81 350 VAL B O 1
ATOM 8563 N N . ARG B 1 351 ? 8.188 -35.625 -21.891 1 94.31 351 ARG B N 1
ATOM 8564 C CA . ARG B 1 351 ? 7.715 -34.469 -21.125 1 94.31 351 ARG B CA 1
ATOM 8565 C C . ARG B 1 351 ? 6.23 -34.219 -21.375 1 94.31 351 ARG B C 1
ATOM 8567 O O . ARG B 1 351 ? 5.488 -33.906 -20.453 1 94.31 351 ARG B O 1
ATOM 8574 N N . VAL B 1 352 ? 5.805 -34.344 -22.609 1 95.75 352 VAL B N 1
ATOM 8575 C CA . VAL B 1 352 ? 4.398 -34.188 -22.969 1 95.75 352 VAL B CA 1
ATOM 8576 C C . VAL B 1 352 ? 3.57 -35.312 -22.344 1 95.75 352 VAL B C 1
ATOM 8578 O O . VAL B 1 352 ? 2.473 -35.062 -21.828 1 95.75 352 VAL B O 1
ATOM 8581 N N . LEU B 1 353 ? 4.125 -36.531 -22.297 1 96.12 353 LEU B N 1
ATOM 8582 C CA . LEU B 1 353 ? 3.414 -37.656 -21.734 1 96.12 353 LEU B CA 1
ATOM 8583 C C . LEU B 1 353 ? 3.254 -37.5 -20.219 1 96.12 353 LEU B C 1
ATOM 8585 O O . LEU B 1 353 ? 2.25 -37.938 -19.656 1 96.12 353 LEU B O 1
ATOM 8589 N N . GLU B 1 354 ? 4.246 -36.906 -19.641 1 96.56 354 GLU B N 1
ATOM 8590 C CA . GLU B 1 354 ? 4.117 -36.656 -18.203 1 96.56 354 GLU B CA 1
ATOM 8591 C C . GLU B 1 354 ? 2.98 -35.688 -17.906 1 96.56 354 GLU B C 1
ATOM 8593 O O . GLU B 1 354 ? 2.199 -35.906 -16.984 1 96.56 354 GLU B O 1
ATOM 8598 N N . SER B 1 355 ? 2.945 -34.625 -18.688 1 97.31 355 SER B N 1
ATOM 8599 C CA . SER B 1 355 ? 1.878 -33.625 -18.5 1 97.31 355 SER B CA 1
ATOM 8600 C C . SER B 1 355 ? 0.506 -34.25 -18.719 1 97.31 355 SER B C 1
ATOM 8602 O O . SER B 1 355 ? -0.449 -33.938 -18.016 1 97.31 355 SER B O 1
ATOM 8604 N N . LEU B 1 356 ? 0.381 -35.156 -19.672 1 97.88 356 LEU B N 1
ATOM 8605 C CA . LEU B 1 356 ? -0.883 -35.844 -19.953 1 97.88 356 LEU B CA 1
ATOM 8606 C C . LEU B 1 356 ? -1.228 -36.844 -18.859 1 97.88 356 LEU B C 1
ATOM 8608 O O . LEU B 1 356 ? -2.4 -37.031 -18.516 1 97.88 356 LEU B O 1
ATOM 8612 N N . LEU B 1 357 ? -0.223 -37.438 -18.281 1 97.75 357 LEU B N 1
ATOM 8613 C CA . LEU B 1 357 ? -0.449 -38.375 -17.172 1 97.75 357 LEU B CA 1
ATOM 8614 C C . LEU B 1 357 ? -0.997 -37.656 -15.953 1 97.75 357 LEU B C 1
ATOM 8616 O O . LEU B 1 357 ? -1.935 -38.125 -15.312 1 97.75 357 LEU B O 1
ATOM 8620 N N . VAL B 1 358 ? -0.358 -36.531 -15.617 1 97.81 358 VAL B N 1
ATOM 8621 C CA . VAL B 1 358 ? -0.816 -35.75 -14.477 1 97.81 358 VAL B CA 1
ATOM 8622 C C . VAL B 1 358 ? -2.24 -35.25 -14.727 1 97.81 358 VAL B C 1
ATOM 8624 O O . VAL B 1 358 ? -3.072 -35.25 -13.812 1 97.81 358 VAL B O 1
ATOM 8627 N N . CYS B 1 359 ? -2.551 -34.812 -15.953 1 98.06 359 CYS B N 1
ATOM 8628 C CA . CYS B 1 359 ? -3.889 -34.375 -16.312 1 98.06 359 CYS B CA 1
ATOM 8629 C C . CYS B 1 359 ? -4.906 -35.5 -16.188 1 98.06 359 CYS B C 1
ATOM 8631 O O . CYS B 1 359 ? -6.004 -35.281 -15.672 1 98.06 359 CYS B O 1
ATOM 8633 N N . LEU B 1 360 ? -4.547 -36.688 -16.656 1 98.12 360 LEU B N 1
ATOM 8634 C CA . LEU B 1 360 ? -5.43 -37.844 -16.594 1 98.12 360 LEU B CA 1
ATOM 8635 C C . LEU B 1 360 ? -5.742 -38.219 -15.148 1 98.12 360 LEU B C 1
ATOM 8637 O O . LEU B 1 360 ? -6.902 -38.438 -14.797 1 98.12 360 LEU B O 1
ATOM 8641 N N . SER B 1 361 ? -4.742 -38.25 -14.344 1 98.06 361 SER B N 1
ATOM 8642 C CA . SER B 1 361 ? -4.922 -38.594 -12.938 1 98.06 361 SER B CA 1
ATOM 8643 C C . SER B 1 361 ? -5.75 -37.562 -12.203 1 98.06 361 SER B C 1
ATOM 8645 O O . SER B 1 361 ? -6.629 -37.906 -11.406 1 98.06 361 SER B O 1
ATOM 8647 N N . THR B 1 362 ? -5.438 -36.281 -12.445 1 97.88 362 THR B N 1
ATOM 8648 C CA . THR B 1 362 ? -6.16 -35.219 -11.781 1 97.88 362 THR B CA 1
ATOM 8649 C C . THR B 1 362 ? -7.629 -35.219 -12.195 1 97.88 362 THR B C 1
ATOM 8651 O O . THR B 1 362 ? -8.516 -35.031 -11.352 1 97.88 362 THR B O 1
ATOM 8654 N N . THR B 1 363 ? -7.93 -35.406 -13.477 1 97.81 363 THR B N 1
ATOM 8655 C CA . THR B 1 363 ? -9.305 -35.438 -13.969 1 97.81 363 THR B CA 1
ATOM 8656 C C . THR B 1 363 ? -10.07 -36.625 -13.383 1 97.81 363 THR B C 1
ATOM 8658 O O . THR B 1 363 ? -11.242 -36.5 -13.031 1 97.81 363 THR B O 1
ATOM 8661 N N . LEU B 1 364 ? -9.414 -37.719 -13.273 1 97.12 364 LEU B N 1
ATOM 8662 C CA . LEU B 1 364 ? -10.039 -38.906 -12.703 1 97.12 364 LEU B CA 1
ATOM 8663 C C . LEU B 1 364 ? -10.383 -38.688 -11.234 1 97.12 364 LEU B C 1
ATOM 8665 O O . LEU B 1 364 ? -11.477 -39.031 -10.789 1 97.12 364 LEU B O 1
ATOM 8669 N N . VAL B 1 365 ? -9.477 -38.125 -10.523 1 96.69 365 VAL B N 1
ATOM 8670 C CA . VAL B 1 365 ? -9.695 -37.906 -9.102 1 96.69 365 VAL B CA 1
ATOM 8671 C C . VAL B 1 365 ? -10.82 -36.875 -8.914 1 96.69 365 VAL B C 1
ATOM 8673 O O . VAL B 1 365 ? -11.688 -37.062 -8.047 1 96.69 365 VAL B O 1
ATOM 8676 N N . ILE B 1 366 ? -10.805 -35.812 -9.688 1 95.75 366 ILE B N 1
ATOM 8677 C CA . ILE B 1 366 ? -11.82 -34.781 -9.586 1 95.75 366 ILE B CA 1
ATOM 8678 C C . ILE B 1 366 ? -13.195 -35.375 -9.859 1 95.75 366 ILE B C 1
ATOM 8680 O O . ILE B 1 366 ? -14.148 -35.125 -9.109 1 95.75 366 ILE B O 1
ATOM 8684 N N . PHE B 1 367 ? -13.336 -36.156 -10.898 1 95.25 367 PHE B N 1
ATOM 8685 C CA . PHE B 1 367 ? -14.617 -36.719 -11.297 1 95.25 367 PHE B CA 1
ATOM 8686 C C . PHE B 1 367 ? -15.102 -37.75 -10.273 1 95.25 367 PHE B C 1
ATOM 8688 O O . PHE B 1 367 ? -16.25 -37.688 -9.828 1 95.25 367 PHE B O 1
ATOM 8695 N N . VAL B 1 368 ? -14.242 -38.594 -9.828 1 94.75 368 VAL B N 1
ATOM 8696 C CA . VAL B 1 368 ? -14.625 -39.656 -8.906 1 94.75 368 VAL B CA 1
ATOM 8697 C C . VAL B 1 368 ? -14.938 -39.062 -7.535 1 94.75 368 VAL B C 1
ATOM 8699 O O . VAL B 1 368 ? -15.906 -39.469 -6.883 1 94.75 368 VAL B O 1
ATOM 8702 N N . ALA B 1 369 ? -14.125 -38.156 -7.094 1 95.06 369 ALA B N 1
ATOM 8703 C CA . ALA B 1 369 ? -14.367 -37.531 -5.797 1 95.06 369 ALA B CA 1
ATOM 8704 C C . ALA B 1 369 ? -15.68 -36.781 -5.789 1 95.06 369 ALA B C 1
ATOM 8706 O O . ALA B 1 369 ? -16.422 -36.781 -4.797 1 95.06 369 ALA B O 1
ATOM 8707 N N . SER B 1 370 ? -16.031 -36.125 -6.855 1 93.5 370 SER B N 1
ATOM 8708 C CA . SER B 1 370 ? -17.25 -35.344 -6.938 1 93.5 370 SER B CA 1
ATOM 8709 C C . SER B 1 370 ? -18.484 -36.25 -6.973 1 93.5 370 SER B C 1
ATOM 8711 O O . SER B 1 370 ? -19.547 -35.875 -6.469 1 93.5 370 SER B O 1
ATOM 8713 N N . MET B 1 371 ? -18.391 -37.469 -7.48 1 90.06 371 MET B N 1
ATOM 8714 C CA . MET B 1 371 ? -19.531 -38.375 -7.66 1 90.06 371 MET B CA 1
ATOM 8715 C C . MET B 1 371 ? -19.719 -39.25 -6.449 1 90.06 371 MET B C 1
ATOM 8717 O O . MET B 1 371 ? -20.859 -39.625 -6.113 1 90.06 371 MET B O 1
ATOM 8721 N N . VAL B 1 372 ? -18.609 -39.5 -5.785 1 90.19 372 VAL B N 1
ATOM 8722 C CA . VAL B 1 372 ? -18.719 -40.562 -4.797 1 90.19 372 VAL B CA 1
ATOM 8723 C C . VAL B 1 372 ? -18.516 -40 -3.393 1 90.19 372 VAL B C 1
ATOM 8725 O O . VAL B 1 372 ? -19.125 -40.469 -2.432 1 90.19 372 VAL B O 1
ATOM 8728 N N . LEU B 1 373 ? -17.766 -39 -3.205 1 89.69 373 LEU B N 1
ATOM 8729 C CA . LEU B 1 373 ? -17.328 -38.594 -1.872 1 89.69 373 LEU B CA 1
ATOM 8730 C C . LEU B 1 373 ? -18.094 -37.375 -1.396 1 89.69 373 LEU B C 1
ATOM 8732 O O . LEU B 1 373 ? -17.812 -36.844 -0.322 1 89.69 373 LEU B O 1
ATOM 8736 N N . GLY B 1 374 ? -19.062 -36.938 -2.102 1 88.94 374 GLY B N 1
ATOM 8737 C CA . GLY B 1 374 ? -19.812 -35.75 -1.701 1 88.94 374 GLY B CA 1
ATOM 8738 C C . GLY B 1 374 ? -20.922 -36.031 -0.721 1 88.94 374 GLY B C 1
ATOM 8739 O O . GLY B 1 374 ? -21.453 -37.156 -0.687 1 88.94 374 GLY B O 1
ATOM 8740 N N . GLU B 1 375 ? -21.156 -35.031 0.223 1 90.69 375 GLU B N 1
ATOM 8741 C CA . GLU B 1 375 ? -22.297 -35.062 1.138 1 90.69 375 GLU B CA 1
ATOM 8742 C C . GLU B 1 375 ? -23.328 -34 0.778 1 90.69 375 GLU B C 1
ATOM 8744 O O . GLU B 1 375 ? -22.969 -32.906 0.399 1 90.69 375 GLU B O 1
ATOM 8749 N N . CYS B 1 376 ? -24.578 -34.438 0.855 1 90.62 376 CYS B N 1
ATOM 8750 C CA . CYS B 1 376 ? -25.656 -33.5 0.55 1 90.62 376 CYS B CA 1
ATOM 8751 C C . CYS B 1 376 ? -25.969 -32.625 1.753 1 90.62 376 CYS B C 1
ATOM 8753 O O . CYS B 1 376 ? -26.188 -33.125 2.855 1 90.62 376 CYS B O 1
ATOM 8755 N N . ARG B 1 377 ? -25.828 -31.344 1.552 1 89.12 377 ARG B N 1
ATOM 8756 C CA . ARG B 1 377 ? -26.109 -30.375 2.6 1 89.12 377 ARG B CA 1
ATOM 8757 C C . ARG B 1 377 ? -27.234 -29.438 2.189 1 89.12 377 ARG B C 1
ATOM 8759 O O . ARG B 1 377 ? -27.453 -29.188 1 1 89.12 377 ARG B O 1
ATOM 8766 N N . PRO B 1 378 ? -27.938 -28.875 3.164 1 85.19 378 PRO B N 1
ATOM 8767 C CA . PRO B 1 378 ? -29.047 -27.984 2.836 1 85.19 378 PRO B CA 1
ATOM 8768 C C . PRO B 1 378 ? -28.594 -26.625 2.33 1 85.19 378 PRO B C 1
ATOM 8770 O O . PRO B 1 378 ? -27.578 -26.094 2.797 1 85.19 378 PRO B O 1
ATOM 8773 N N . LEU B 1 379 ? -29.359 -26.156 1.32 1 77.69 379 LEU B N 1
ATOM 8774 C CA . LEU B 1 379 ? -29.078 -24.844 0.743 1 77.69 379 LEU B CA 1
ATOM 8775 C C . LEU B 1 379 ? -29.578 -23.734 1.656 1 77.69 379 LEU B C 1
ATOM 8777 O O . LEU B 1 379 ? -30.703 -23.812 2.174 1 77.69 379 LEU B O 1
ATOM 8781 N N . SER B 1 380 ? -28.719 -22.984 2.297 1 64 380 SER B N 1
ATOM 8782 C CA . SER B 1 380 ? -29.156 -21.875 3.141 1 64 380 SER B CA 1
ATOM 8783 C C . SER B 1 380 ? -29.734 -20.75 2.307 1 64 380 SER B C 1
ATOM 8785 O O . SER B 1 380 ? -29.203 -20.406 1.247 1 64 380 SER B O 1
ATOM 8787 N N . SER B 1 381 ? -31.078 -20.484 2.268 1 52.56 381 SER B N 1
ATOM 8788 C CA . SER B 1 381 ? -31.766 -19.375 1.611 1 52.56 381 SER B CA 1
ATOM 8789 C C . SER B 1 381 ? -31.188 -18.047 2.037 1 52.56 381 SER B C 1
ATOM 8791 O O . SER B 1 381 ? -31.844 -17 1.939 1 52.56 381 SER B O 1
ATOM 8793 N N . ALA B 1 382 ? -30.156 -17.797 2.393 1 47.25 382 ALA B N 1
ATOM 8794 C CA . ALA B 1 382 ? -29.797 -16.438 2.807 1 47.25 382 ALA B CA 1
ATOM 8795 C C . ALA B 1 382 ? -29.922 -15.461 1.646 1 47.25 382 ALA B C 1
ATOM 8797 O O . ALA B 1 382 ? -29.281 -15.633 0.605 1 47.25 382 ALA B O 1
ATOM 8798 N N . ASN B 1 383 ? -31.125 -14.906 1.414 1 44.31 383 ASN B N 1
ATOM 8799 C CA . ASN B 1 383 ? -31.328 -13.695 0.633 1 44.31 383 ASN B CA 1
ATOM 8800 C C . ASN B 1 383 ? -30.281 -12.633 0.945 1 44.31 383 ASN B C 1
ATOM 8802 O O . ASN B 1 383 ? -30.344 -11.984 1.993 1 44.31 383 ASN B O 1
ATOM 8806 N N . HIS B 1 384 ? -29.219 -12.914 0.636 1 45.44 384 HIS B N 1
ATOM 8807 C CA . HIS B 1 384 ? -28.266 -11.828 0.847 1 45.44 384 HIS B CA 1
ATOM 8808 C C . HIS B 1 384 ? -28.734 -10.555 0.146 1 45.44 384 HIS B C 1
ATOM 8810 O O . HIS B 1 384 ? -28.906 -10.539 -1.074 1 45.44 384 HIS B O 1
ATOM 8816 N N . GLY B 1 385 ? -29.531 -9.828 0.699 1 37.31 385 GLY B N 1
ATOM 8817 C CA . GLY B 1 385 ? -30.125 -8.555 0.326 1 37.31 385 GLY B CA 1
ATOM 8818 C C . GLY B 1 385 ? -29.109 -7.531 -0.143 1 37.31 385 GLY B C 1
ATOM 8819 O O . GLY B 1 385 ? -29.391 -6.332 -0.179 1 37.31 385 GLY B O 1
ATOM 8820 N N . ASP B 1 386 ? -27.828 -7.793 -0.215 1 42.81 386 ASP B N 1
ATOM 8821 C CA . ASP B 1 386 ? -27.016 -6.613 -0.493 1 42.81 386 ASP B CA 1
ATOM 8822 C C . ASP B 1 386 ? -26.969 -6.316 -1.991 1 42.81 386 ASP B C 1
ATOM 8824 O O . ASP B 1 386 ? -26.625 -7.188 -2.791 1 42.81 386 ASP B O 1
ATOM 8828 N N . ASN B 1 387 ? -27.688 -5.262 -2.498 1 39.62 387 ASN B N 1
ATOM 8829 C CA . ASN B 1 387 ? -27.984 -4.766 -3.836 1 39.62 387 ASN B CA 1
ATOM 8830 C C . ASN B 1 387 ? -26.75 -4.152 -4.496 1 39.62 387 ASN B C 1
ATOM 8832 O O . ASN B 1 387 ? -26.859 -3.516 -5.547 1 39.62 387 ASN B O 1
ATOM 8836 N N . ALA B 1 388 ? -25.672 -3.957 -4.004 1 45.28 388 ALA B N 1
ATOM 8837 C CA . ALA B 1 388 ? -24.641 -3.375 -4.859 1 45.28 388 ALA B CA 1
ATOM 8838 C C . ALA B 1 388 ? -24.234 -4.344 -5.969 1 45.28 388 ALA B C 1
ATOM 8840 O O . ALA B 1 388 ? -24.094 -5.547 -5.73 1 45.28 388 ALA B O 1
ATOM 8841 N N . SER B 1 389 ? -24.188 -3.801 -7.254 1 49.72 389 SER B N 1
ATOM 8842 C CA . SER B 1 389 ? -23.922 -4.539 -8.484 1 49.72 389 SER B CA 1
ATOM 8843 C C . SER B 1 389 ? -22.797 -5.547 -8.297 1 49.72 389 SER B C 1
ATOM 8845 O O . SER B 1 389 ? -22.922 -6.711 -8.688 1 49.72 389 SER B O 1
ATOM 8847 N N . PHE B 1 390 ? -21.703 -5.094 -7.625 1 50 390 PHE B N 1
ATOM 8848 C CA . PHE B 1 390 ? -20.578 -6.004 -7.469 1 50 390 PHE B CA 1
ATOM 8849 C C . PHE B 1 390 ? -20.906 -7.113 -6.477 1 50 390 PHE B C 1
ATOM 8851 O O . PHE B 1 390 ? -20.609 -8.281 -6.723 1 50 390 PHE B O 1
ATOM 8858 N N . SER B 1 391 ? -21.516 -6.703 -5.438 1 55.47 391 SER B N 1
ATOM 8859 C CA . SER B 1 391 ? -21.891 -7.691 -4.43 1 55.47 391 SER B CA 1
ATOM 8860 C C . SER B 1 391 ? -22.953 -8.648 -4.969 1 55.47 391 SER B C 1
ATOM 8862 O O . SER B 1 391 ? -22.922 -9.844 -4.672 1 55.47 391 SER B O 1
ATOM 8864 N N . LEU B 1 392 ? -23.688 -8.094 -5.836 1 54.81 392 LEU B N 1
ATOM 8865 C CA . LEU B 1 392 ? -24.719 -8.922 -6.457 1 54.81 392 LEU B CA 1
ATOM 8866 C C . LEU B 1 392 ? -24.094 -9.938 -7.41 1 54.81 392 LEU B C 1
ATOM 8868 O O . LEU B 1 392 ? -24.547 -11.078 -7.492 1 54.81 392 LEU B O 1
ATOM 8872 N N . GLN B 1 393 ? -23.016 -9.477 -7.973 1 59.66 393 GLN B N 1
ATOM 8873 C CA . GLN B 1 393 ? -22.375 -10.383 -8.914 1 59.66 393 GLN B CA 1
ATOM 8874 C C . GLN B 1 393 ? -21.688 -11.539 -8.18 1 59.66 393 GLN B C 1
ATOM 8876 O O . GLN B 1 393 ? -21.781 -12.688 -8.602 1 59.66 393 GLN B O 1
ATOM 8881 N N . VAL B 1 394 ? -21.031 -11.102 -7.191 1 67.5 394 VAL B N 1
ATOM 8882 C CA . VAL B 1 394 ? -20.359 -12.133 -6.422 1 67.5 394 VAL B CA 1
ATOM 8883 C C . VAL B 1 394 ? -21.375 -13.109 -5.844 1 67.5 394 VAL B C 1
ATOM 8885 O O . VAL B 1 394 ? -21.188 -14.328 -5.891 1 67.5 394 VAL B O 1
ATOM 8888 N N . ALA B 1 395 ? -22.5 -12.562 -5.406 1 66.38 395 ALA B N 1
ATOM 8889 C CA . ALA B 1 395 ? -23.562 -13.398 -4.855 1 66.38 395 ALA B CA 1
ATOM 8890 C C . ALA B 1 395 ? -24.172 -14.297 -5.934 1 66.38 395 ALA B C 1
ATOM 8892 O O . ALA B 1 395 ? -24.469 -15.469 -5.688 1 66.38 395 ALA B O 1
ATOM 8893 N N . SER B 1 396 ? -24.234 -13.719 -7.098 1 70.06 396 SER B N 1
ATOM 8894 C CA . SER B 1 396 ? -24.766 -14.508 -8.203 1 70.06 396 SER B CA 1
ATOM 8895 C C . SER B 1 396 ? -23.797 -15.609 -8.617 1 70.06 396 SER B C 1
ATOM 8897 O O . SER B 1 396 ? -24.203 -16.719 -8.93 1 70.06 396 SER B O 1
ATOM 8899 N N . GLN B 1 397 ? -22.594 -15.297 -8.539 1 74.94 397 GLN B N 1
ATOM 8900 C CA . GLN B 1 397 ? -21.594 -16.281 -8.891 1 74.94 397 GLN B CA 1
ATOM 8901 C C . GLN B 1 397 ? -21.547 -17.422 -7.875 1 74.94 397 GLN B C 1
ATOM 8903 O O . GLN B 1 397 ? -21.406 -18.594 -8.242 1 74.94 397 GLN B O 1
ATOM 8908 N N . VAL B 1 398 ? -21.703 -17.078 -6.688 1 74.75 398 VAL B N 1
ATOM 8909 C CA . VAL B 1 398 ? -21.672 -18.078 -5.621 1 74.75 398 VAL B CA 1
ATOM 8910 C C . VAL B 1 398 ? -22.891 -18.984 -5.738 1 74.75 398 VAL B C 1
ATOM 8912 O O . VAL B 1 398 ? -22.766 -20.219 -5.652 1 74.75 398 VAL B O 1
ATOM 8915 N N . ASN B 1 399 ? -24 -18.422 -6.031 1 76.25 399 ASN B N 1
ATOM 8916 C CA . ASN B 1 399 ? -25.219 -19.219 -6.125 1 76.25 399 ASN B CA 1
ATOM 8917 C C . ASN B 1 399 ? -25.234 -20.062 -7.391 1 76.25 399 ASN B C 1
ATOM 8919 O O . ASN B 1 399 ? -25.719 -21.203 -7.375 1 76.25 399 ASN B O 1
ATOM 8923 N N . SER B 1 400 ? -24.672 -19.484 -8.438 1 78.88 400 SER B N 1
ATOM 8924 C CA . SER B 1 400 ? -24.688 -20.219 -9.695 1 78.88 400 SER B CA 1
ATOM 8925 C C . SER B 1 400 ? -23.641 -21.328 -9.703 1 78.88 400 SER B C 1
ATOM 8927 O O . SER B 1 400 ? -23.734 -22.266 -10.5 1 78.88 400 SER B O 1
ATOM 8929 N N . SER B 1 401 ? -22.75 -21.312 -8.805 1 85.19 401 SER B N 1
ATOM 8930 C CA . SER B 1 401 ? -21.656 -22.281 -8.805 1 85.19 401 SER B CA 1
ATOM 8931 C C . SER B 1 401 ? -21.969 -23.469 -7.902 1 85.19 401 SER B C 1
ATOM 8933 O O . SER B 1 401 ? -21.203 -24.422 -7.828 1 85.19 401 SER B O 1
ATOM 8935 N N . ILE B 1 402 ? -23.109 -23.469 -7.32 1 85.81 402 ILE B N 1
ATOM 8936 C CA . ILE B 1 402 ? -23.516 -24.578 -6.477 1 85.81 402 ILE B CA 1
ATOM 8937 C C . ILE B 1 402 ? -23.969 -25.75 -7.352 1 85.81 402 ILE B C 1
ATOM 8939 O O . ILE B 1 402 ? -24.75 -25.578 -8.289 1 85.81 402 ILE B O 1
ATOM 8943 N N . LYS B 1 403 ? -23.391 -26.906 -7.086 1 87.69 403 LYS B N 1
ATOM 8944 C CA . LYS B 1 403 ? -23.719 -28.094 -7.859 1 87.69 403 LYS B CA 1
ATOM 8945 C C . LYS B 1 403 ? -24.609 -29.031 -7.055 1 87.69 403 LYS B C 1
ATOM 8947 O O . LYS B 1 403 ? -24.328 -29.312 -5.883 1 87.69 403 LYS B O 1
ATOM 8952 N N . THR B 1 404 ? -25.672 -29.438 -7.68 1 86.5 404 THR B N 1
ATOM 8953 C CA . THR B 1 404 ? -26.625 -30.312 -7.016 1 86.5 404 THR B CA 1
ATOM 8954 C C . THR B 1 404 ? -26.547 -31.734 -7.582 1 86.5 404 THR B C 1
ATOM 8956 O O . THR B 1 404 ? -27.562 -32.438 -7.637 1 86.5 404 THR B O 1
ATOM 8959 N N . PHE B 1 405 ? -25.391 -32.219 -7.883 1 86.5 405 PHE B N 1
ATOM 8960 C CA . PHE B 1 405 ? -25.219 -33.562 -8.453 1 86.5 405 PHE B CA 1
ATOM 8961 C C . PHE B 1 405 ? -25.672 -34.625 -7.465 1 86.5 405 PHE B C 1
ATOM 8963 O O . PHE B 1 405 ? -25.172 -34.688 -6.336 1 86.5 405 PHE B O 1
ATOM 8970 N N . PHE B 1 406 ? -26.609 -35.5 -7.793 1 85.75 406 PHE B N 1
ATOM 8971 C CA . PHE B 1 406 ? -27.031 -36.688 -7.059 1 85.75 406 PHE B CA 1
ATOM 8972 C C . PHE B 1 406 ? -27.641 -36.312 -5.719 1 85.75 406 PHE B C 1
ATOM 8974 O O . PHE B 1 406 ? -27.594 -37.094 -4.762 1 85.75 406 PHE B O 1
ATOM 8981 N N . CYS B 1 407 ? -27.938 -35.094 -5.508 1 88.31 407 CYS B N 1
ATOM 8982 C CA . CYS B 1 407 ? -28.578 -34.656 -4.273 1 88.31 407 CYS B CA 1
ATOM 8983 C C . CYS B 1 407 ? -30.031 -34.281 -4.531 1 88.31 407 CYS B C 1
ATOM 8985 O O . CYS B 1 407 ? -30.344 -33.688 -5.574 1 88.31 407 CYS B O 1
ATOM 8987 N N . PRO B 1 408 ? -30.891 -34.781 -3.549 1 83.06 408 PRO B N 1
ATOM 8988 C CA . PRO B 1 408 ? -32.312 -34.438 -3.711 1 83.06 408 PRO B CA 1
ATOM 8989 C C . PRO B 1 408 ? -32.594 -32.938 -3.619 1 83.06 408 PRO B C 1
ATOM 8991 O O . PRO B 1 408 ? -31.672 -32.156 -3.428 1 83.06 408 PRO B O 1
ATOM 8994 N N . ASN B 1 409 ? -33.875 -32.562 -3.598 1 77.25 409 ASN B N 1
ATOM 8995 C CA . ASN B 1 409 ? -34.312 -31.172 -3.736 1 77.25 409 ASN B CA 1
ATOM 8996 C C . ASN B 1 409 ? -33.906 -30.328 -2.537 1 77.25 409 ASN B C 1
ATOM 8998 O O . ASN B 1 409 ? -33.906 -30.812 -1.405 1 77.25 409 ASN B O 1
ATOM 9002 N N . ASP B 1 410 ? -33.25 -29.109 -2.639 1 80.56 410 ASP B N 1
ATOM 9003 C CA . ASP B 1 410 ? -32.875 -28.031 -1.73 1 80.56 410 ASP B CA 1
ATOM 9004 C C . ASP B 1 410 ? -31.562 -28.359 -0.998 1 80.56 410 ASP B C 1
ATOM 9006 O O . ASP B 1 410 ? -31.359 -27.922 0.135 1 80.56 410 ASP B O 1
ATOM 9010 N N . THR B 1 411 ? -30.938 -29.5 -1.596 1 87.44 411 THR B N 1
ATOM 9011 C CA . THR B 1 411 ? -29.609 -29.797 -1.051 1 87.44 411 THR B CA 1
ATOM 9012 C C . THR B 1 411 ? -28.547 -29.719 -2.139 1 87.44 411 THR B C 1
ATOM 9014 O O . THR B 1 411 ? -28.859 -29.75 -3.33 1 87.44 411 THR B O 1
ATOM 9017 N N . TYR B 1 412 ? -27.359 -29.484 -1.774 1 88.94 412 TYR B N 1
ATOM 9018 C CA . TYR B 1 412 ? -26.281 -29.406 -2.744 1 88.94 412 TYR B CA 1
ATOM 9019 C C . TYR B 1 412 ? -25.141 -30.328 -2.355 1 88.94 412 TYR B C 1
ATOM 9021 O O . TYR B 1 412 ? -25.016 -30.734 -1.195 1 88.94 412 TYR B O 1
ATOM 9029 N N . ASN B 1 413 ? -24.406 -30.797 -3.318 1 92.06 413 ASN B N 1
ATOM 9030 C CA . ASN B 1 413 ? -23.219 -31.625 -3.143 1 92.06 413 ASN B CA 1
ATOM 9031 C C . ASN B 1 413 ? -22 -30.781 -2.826 1 92.06 413 ASN B C 1
ATOM 9033 O O . ASN B 1 413 ? -21.5 -30.047 -3.684 1 92.06 413 ASN B O 1
ATOM 9037 N N . ASP B 1 414 ? -21.438 -30.906 -1.657 1 92.38 414 ASP B N 1
ATOM 9038 C CA . ASP B 1 414 ? -20.359 -30.047 -1.19 1 92.38 414 ASP B CA 1
ATOM 9039 C C . ASP B 1 414 ? -19.062 -30.328 -1.931 1 92.38 414 ASP B C 1
ATOM 9041 O O . ASP B 1 414 ? -18.344 -29.406 -2.311 1 92.38 414 ASP B O 1
ATOM 9045 N N . MET B 1 415 ? -18.766 -31.609 -2.256 1 94.31 415 MET B N 1
ATOM 9046 C CA . MET B 1 415 ? -17.516 -31.953 -2.943 1 94.31 415 MET B CA 1
ATOM 9047 C C . MET B 1 415 ? -17.562 -31.516 -4.402 1 94.31 415 MET B C 1
ATOM 9049 O O . MET B 1 415 ? -16.594 -30.953 -4.918 1 94.31 415 MET B O 1
ATOM 9053 N N . ALA B 1 416 ? -18.703 -31.703 -5.055 1 93.5 416 ALA B N 1
ATOM 9054 C CA . ALA B 1 416 ? -18.859 -31.297 -6.453 1 93.5 416 ALA B CA 1
ATOM 9055 C C . ALA B 1 416 ? -18.828 -29.781 -6.59 1 93.5 416 ALA B C 1
ATOM 9057 O O . ALA B 1 416 ? -18.328 -29.266 -7.59 1 93.5 416 ALA B O 1
ATOM 9058 N N . THR B 1 417 ? -19.297 -29.078 -5.562 1 93.25 417 THR B N 1
ATOM 9059 C CA . THR B 1 417 ? -19.297 -27.625 -5.582 1 93.25 417 THR B CA 1
ATOM 9060 C C . THR B 1 417 ? -17.859 -27.078 -5.504 1 93.25 417 THR B C 1
ATOM 9062 O O . THR B 1 417 ? -17.578 -25.984 -6.004 1 93.25 417 THR B O 1
ATOM 9065 N N . LEU B 1 418 ? -16.953 -27.844 -4.984 1 94.5 418 LEU B N 1
ATOM 9066 C CA . LEU B 1 418 ? -15.562 -27.406 -4.871 1 94.5 418 LEU B CA 1
ATOM 9067 C C . LEU B 1 418 ? -14.75 -27.859 -6.074 1 94.5 418 LEU B C 1
ATOM 9069 O O . LEU B 1 418 ? -14.102 -27.047 -6.738 1 94.5 418 LEU B O 1
ATOM 9073 N N . PHE B 1 419 ? -14.906 -29.109 -6.496 1 94.38 419 PHE B N 1
ATOM 9074 C CA . PHE B 1 419 ? -14.047 -29.688 -7.527 1 94.38 419 PHE B CA 1
ATOM 9075 C C . PHE B 1 419 ? -14.602 -29.406 -8.914 1 94.38 419 PHE B C 1
ATOM 9077 O O . PHE B 1 419 ? -13.844 -29.281 -9.883 1 94.38 419 PHE B O 1
ATOM 9084 N N . PHE B 1 420 ? -15.961 -29.375 -9.062 1 92.31 420 PHE B N 1
ATOM 9085 C CA . PHE B 1 420 ? -16.562 -29.25 -10.391 1 92.31 420 PHE B CA 1
ATOM 9086 C C . PHE B 1 420 ? -16.859 -27.797 -10.719 1 92.31 420 PHE B C 1
ATOM 9088 O O . PHE B 1 420 ? -17.938 -27.484 -11.219 1 92.31 420 PHE B O 1
ATOM 9095 N N . ASN B 1 421 ? -16.047 -26.875 -10.281 1 92.56 421 ASN B N 1
ATOM 9096 C CA . ASN B 1 421 ? -16.062 -25.453 -10.57 1 92.56 421 ASN B CA 1
ATOM 9097 C C . ASN B 1 421 ? -14.648 -24.922 -10.82 1 92.56 421 ASN B C 1
ATOM 9099 O O . ASN B 1 421 ? -13.664 -25.531 -10.406 1 92.56 421 ASN B O 1
ATOM 9103 N N . PRO B 1 422 ? -14.602 -23.844 -11.641 1 92.56 422 PRO B N 1
ATOM 9104 C CA . PRO B 1 422 ? -13.281 -23.219 -11.734 1 92.56 422 PRO B CA 1
ATOM 9105 C C . PRO B 1 422 ? -12.703 -22.844 -10.375 1 92.56 422 PRO B C 1
ATOM 9107 O O . PRO B 1 422 ? -13.461 -22.641 -9.414 1 92.56 422 PRO B O 1
ATOM 9110 N N . GLN B 1 423 ? -11.43 -22.844 -10.281 1 94.81 423 GLN B N 1
ATOM 9111 C CA . GLN B 1 423 ? -10.734 -22.609 -9.016 1 94.81 423 GLN B CA 1
ATOM 9112 C C . GLN B 1 423 ? -11.148 -21.281 -8.383 1 94.81 423 GLN B C 1
ATOM 9114 O O . GLN B 1 423 ? -11.289 -21.188 -7.164 1 94.81 423 GLN B O 1
ATOM 9119 N N . GLU B 1 424 ? -11.398 -20.281 -9.18 1 92.25 424 GLU B N 1
ATOM 9120 C CA . GLU B 1 424 ? -11.797 -18.969 -8.672 1 92.25 424 GLU B CA 1
ATOM 9121 C C . GLU B 1 424 ? -13.156 -19.031 -7.98 1 92.25 424 GLU B C 1
ATOM 9123 O O . GLU B 1 424 ? -13.352 -18.406 -6.938 1 92.25 424 GLU B O 1
ATOM 9128 N N . SER B 1 425 ? -14.07 -19.766 -8.562 1 92.62 425 SER B N 1
ATOM 9129 C CA . SER B 1 425 ? -15.391 -19.906 -7.973 1 92.62 425 SER B CA 1
ATOM 9130 C C . SER B 1 425 ? -15.336 -20.75 -6.691 1 92.62 425 SER B C 1
ATOM 9132 O O . SER B 1 425 ? -16.109 -20.516 -5.762 1 92.62 425 SER B O 1
ATOM 9134 N N . ALA B 1 426 ? -14.477 -21.703 -6.699 1 94.5 426 ALA B N 1
ATOM 9135 C CA . ALA B 1 426 ? -14.32 -22.516 -5.496 1 94.5 426 ALA B CA 1
ATOM 9136 C C . ALA B 1 426 ? -13.797 -21.672 -4.332 1 94.5 426 ALA B C 1
ATOM 9138 O O . ALA B 1 426 ? -14.203 -21.875 -3.186 1 94.5 426 ALA B O 1
ATOM 9139 N N . ILE B 1 427 ? -12.898 -20.797 -4.613 1 94.75 427 ILE B N 1
ATOM 9140 C CA . ILE B 1 427 ? -12.375 -19.891 -3.584 1 94.75 427 ILE B CA 1
ATOM 9141 C C . ILE B 1 427 ? -13.508 -19.031 -3.031 1 94.75 427 ILE B C 1
ATOM 9143 O O . ILE B 1 427 ? -13.633 -18.875 -1.816 1 94.75 427 ILE B O 1
ATOM 9147 N N . LEU B 1 428 ? -14.328 -18.531 -3.928 1 92.62 428 LEU B N 1
ATOM 9148 C CA . LEU B 1 428 ? -15.445 -17.703 -3.514 1 92.62 428 LEU B CA 1
ATOM 9149 C C . LEU B 1 428 ? -16.438 -18.484 -2.668 1 92.62 428 LEU B C 1
ATOM 9151 O O . LEU B 1 428 ? -17.031 -17.953 -1.728 1 92.62 428 LEU B O 1
ATOM 9155 N N . GLN B 1 429 ? -16.594 -19.734 -3.049 1 92.69 429 GLN B N 1
ATOM 9156 C CA . GLN B 1 429 ? -17.5 -20.594 -2.273 1 92.69 429 GLN B CA 1
ATOM 9157 C C . GLN B 1 429 ? -16.969 -20.797 -0.854 1 92.69 429 GLN B C 1
ATOM 9159 O O . GLN B 1 429 ? -17.75 -20.766 0.106 1 92.69 429 GLN B O 1
ATOM 9164 N N . LEU B 1 430 ? -15.742 -20.906 -0.726 1 94.19 430 LEU B N 1
ATOM 9165 C CA . LEU B 1 430 ? -15.156 -21.125 0.591 1 94.19 430 LEU B CA 1
ATOM 9166 C C . LEU B 1 430 ? -15.156 -19.844 1.41 1 94.19 430 LEU B C 1
ATOM 9168 O O . LEU B 1 430 ? -15.273 -19.891 2.637 1 94.19 430 LEU B O 1
ATOM 9172 N N . PHE B 1 431 ? -15.102 -18.703 0.786 1 91.81 431 PHE B N 1
ATOM 9173 C CA . PHE B 1 431 ? -15.031 -17.422 1.477 1 91.81 431 PHE B CA 1
ATOM 9174 C C . PHE B 1 431 ? -16.422 -16.969 1.916 1 91.81 431 PHE B C 1
ATOM 9176 O O . PHE B 1 431 ? -16.578 -16.406 3.004 1 91.81 431 PHE B O 1
ATOM 9183 N N . HIS B 1 432 ? -17.453 -17.172 1.096 1 86.44 432 HIS B N 1
ATOM 9184 C CA . HIS B 1 432 ? -18.688 -16.438 1.325 1 86.44 432 HIS B CA 1
ATOM 9185 C C . HIS B 1 432 ? -19.875 -17.391 1.469 1 86.44 432 HIS B C 1
ATOM 9187 O O . HIS B 1 432 ? -20.969 -16.984 1.88 1 86.44 432 HIS B O 1
ATOM 9193 N N . GLN B 1 433 ? -19.719 -18.594 1.151 1 77.19 433 GLN B N 1
ATOM 9194 C CA . GLN B 1 433 ? -20.875 -19.484 1.218 1 77.19 433 GLN B CA 1
ATOM 9195 C C . GLN B 1 433 ? -21.297 -19.719 2.664 1 77.19 433 GLN B C 1
ATOM 9197 O O . GLN B 1 433 ? -20.469 -20.047 3.514 1 77.19 433 GLN B O 1
ATOM 9202 N N . GLU B 1 434 ? -22.547 -19.344 2.877 1 68.12 434 GLU B N 1
ATOM 9203 C CA . GLU B 1 434 ? -23.094 -19.484 4.223 1 68.12 434 GLU B CA 1
ATOM 9204 C C . GLU B 1 434 ? -23.328 -20.953 4.574 1 68.12 434 GLU B C 1
ATOM 9206 O O . GLU B 1 434 ? -23.328 -21.312 5.75 1 68.12 434 GLU B O 1
ATOM 9211 N N . GLY B 1 435 ? -23.453 -21.641 3.5 1 65.5 435 GLY B N 1
ATOM 9212 C CA . GLY B 1 435 ? -23.719 -23.047 3.787 1 65.5 435 GLY B CA 1
ATOM 9213 C C . GLY B 1 435 ? -22.547 -23.75 4.426 1 65.5 435 GLY B C 1
ATOM 9214 O O . GLY B 1 435 ? -21.438 -23.203 4.508 1 65.5 435 GLY B O 1
ATOM 9215 N N . THR B 1 436 ? -22.812 -24.812 5.055 1 74.25 436 THR B N 1
ATOM 9216 C CA . THR B 1 436 ? -21.812 -25.562 5.812 1 74.25 436 THR B CA 1
ATOM 9217 C C . THR B 1 436 ? -21.188 -26.656 4.965 1 74.25 436 THR B C 1
ATOM 9219 O O . THR B 1 436 ? -21.859 -27.25 4.113 1 74.25 436 THR B O 1
ATOM 9222 N N . PHE B 1 437 ? -19.938 -26.688 4.719 1 89 437 PHE B N 1
ATOM 9223 C CA . PHE B 1 437 ? -19.172 -27.812 4.203 1 89 437 PHE B CA 1
ATOM 9224 C C . PHE B 1 437 ? -18.844 -28.812 5.316 1 89 437 PHE B C 1
ATOM 9226 O O . PHE B 1 437 ? -18.547 -28.406 6.445 1 89 437 PHE B O 1
ATOM 9233 N N . SER B 1 438 ? -19.094 -30.062 5.066 1 90.81 438 SER B N 1
ATOM 9234 C CA . SER B 1 438 ? -18.75 -31.078 6.055 1 90.81 438 SER B CA 1
ATOM 9235 C C . SER B 1 438 ? -17.25 -31.109 6.32 1 90.81 438 SER B C 1
ATOM 9237 O O . SER B 1 438 ? -16.453 -30.922 5.402 1 90.81 438 SER B O 1
ATOM 9239 N N . PRO B 1 439 ? -16.859 -31.281 7.59 1 91.94 439 PRO B N 1
ATOM 9240 C CA . PRO B 1 439 ? -15.43 -31.344 7.91 1 91.94 439 PRO B CA 1
ATOM 9241 C C . PRO B 1 439 ? -14.703 -32.469 7.195 1 91.94 439 PRO B C 1
ATOM 9243 O O . PRO B 1 439 ? -13.516 -32.375 6.887 1 91.94 439 PRO B O 1
ATOM 9246 N N . VAL B 1 440 ? -15.391 -33.562 6.883 1 93.12 440 VAL B N 1
ATOM 9247 C CA . VAL B 1 440 ? -14.789 -34.688 6.18 1 93.12 440 VAL B CA 1
ATOM 9248 C C . VAL B 1 440 ? -14.5 -34.312 4.73 1 93.12 440 VAL B C 1
ATOM 9250 O O . VAL B 1 440 ? -13.43 -34.594 4.199 1 93.12 440 VAL B O 1
ATOM 9253 N N . THR B 1 441 ? -15.484 -33.656 4.164 1 94.38 441 THR B N 1
ATOM 9254 C CA . THR B 1 441 ? -15.297 -33.219 2.785 1 94.38 441 THR B CA 1
ATOM 9255 C C . THR B 1 441 ? -14.148 -32.219 2.686 1 94.38 441 THR B C 1
ATOM 9257 O O . THR B 1 441 ? -13.328 -32.281 1.771 1 94.38 441 THR B O 1
ATOM 9260 N N . LEU B 1 442 ? -14.07 -31.328 3.635 1 95.81 442 LEU B N 1
ATOM 9261 C CA . LEU B 1 442 ? -13.023 -30.312 3.609 1 95.81 442 LEU B CA 1
ATOM 9262 C C . LEU B 1 442 ? -11.648 -30.953 3.82 1 95.81 442 LEU B C 1
ATOM 9264 O O . LEU B 1 442 ? -10.672 -30.547 3.178 1 95.81 442 LEU B O 1
ATOM 9268 N N . SER B 1 443 ? -11.555 -31.922 4.691 1 96.19 443 SER B N 1
ATOM 9269 C CA . SER B 1 443 ? -10.281 -32.594 4.949 1 96.19 443 SER B CA 1
ATOM 9270 C C . SER B 1 443 ? -9.828 -33.375 3.732 1 96.19 443 SER B C 1
ATOM 9272 O O . SER B 1 443 ? -8.648 -33.344 3.371 1 96.19 443 SER B O 1
ATOM 9274 N N . LEU B 1 444 ? -10.719 -34.062 3.096 1 96 444 LEU B N 1
ATOM 9275 C CA . LEU B 1 444 ? -10.383 -34.844 1.907 1 96 444 LEU B CA 1
ATOM 9276 C C . LEU B 1 444 ? -10.023 -33.938 0.741 1 96 444 LEU B C 1
ATOM 9278 O O . LEU B 1 444 ? -9.102 -34.219 -0.023 1 96 444 LEU B O 1
ATOM 9282 N N . PHE B 1 445 ? -10.812 -32.938 0.585 1 97 445 PHE B N 1
ATOM 9283 C CA . PHE B 1 445 ? -10.523 -31.969 -0.465 1 97 445 PHE B CA 1
ATOM 9284 C C . PHE B 1 445 ? -9.133 -31.375 -0.284 1 97 445 PHE B C 1
ATOM 9286 O O . PHE B 1 445 ? -8.375 -31.25 -1.247 1 97 445 PHE B O 1
ATOM 9293 N N . PHE B 1 446 ? -8.82 -30.969 0.956 1 97.62 446 PHE B N 1
ATOM 9294 C CA . PHE B 1 446 ? -7.516 -30.391 1.257 1 97.62 446 PHE B CA 1
ATOM 9295 C C . PHE B 1 446 ? -6.398 -31.375 0.916 1 97.62 446 PHE B C 1
ATOM 9297 O O . PHE B 1 446 ? -5.414 -31 0.274 1 97.62 446 PHE B O 1
ATOM 9304 N N . LEU B 1 447 ? -6.531 -32.562 1.255 1 96.88 447 LEU B N 1
ATOM 9305 C CA . LEU B 1 447 ? -5.488 -33.562 1.051 1 96.88 447 LEU B CA 1
ATOM 9306 C C . LEU B 1 447 ? -5.297 -33.844 -0.434 1 96.88 447 LEU B C 1
ATOM 9308 O O . LEU B 1 447 ? -4.164 -33.875 -0.925 1 96.88 447 LEU B O 1
ATOM 9312 N N . LEU B 1 448 ? -6.375 -34.031 -1.124 1 97.06 448 LEU B N 1
ATOM 9313 C CA . LEU B 1 448 ? -6.293 -34.344 -2.547 1 97.06 448 LEU B CA 1
ATOM 9314 C C . LEU B 1 448 ? -5.75 -33.156 -3.334 1 97.06 448 LEU B C 1
ATOM 9316 O O . LEU B 1 448 ? -4.883 -33.344 -4.195 1 97.06 448 LEU B O 1
ATOM 9320 N N . TYR B 1 449 ? -6.293 -32.031 -2.953 1 97.5 449 TYR B N 1
ATOM 9321 C CA . TYR B 1 449 ? -5.852 -30.828 -3.654 1 97.5 449 TYR B CA 1
ATOM 9322 C C . TYR B 1 449 ? -4.383 -30.531 -3.361 1 97.5 449 TYR B C 1
ATOM 9324 O O . TYR B 1 449 ? -3.637 -30.125 -4.254 1 97.5 449 TYR B O 1
ATOM 9332 N N . PHE B 1 450 ? -3.938 -30.75 -2.131 1 97.94 450 PHE B N 1
ATOM 9333 C CA . PHE B 1 450 ? -2.559 -30.547 -1.701 1 97.94 450 PHE B CA 1
ATOM 9334 C C . PHE B 1 450 ? -1.61 -31.453 -2.479 1 97.94 450 PHE B C 1
ATOM 9336 O O . PHE B 1 450 ? -0.619 -30.984 -3.043 1 97.94 450 PHE B O 1
ATOM 9343 N N . LEU B 1 451 ? -1.919 -32.656 -2.68 1 97.62 451 LEU B N 1
ATOM 9344 C CA . LEU B 1 451 ? -1.048 -33.625 -3.328 1 97.62 451 LEU B CA 1
ATOM 9345 C C . LEU B 1 451 ? -1.032 -33.438 -4.84 1 97.62 451 LEU B C 1
ATOM 9347 O O . LEU B 1 451 ? 0.03 -33.469 -5.465 1 97.62 451 LEU B O 1
ATOM 9351 N N . LEU B 1 452 ? -2.191 -33.188 -5.355 1 97.56 452 LEU B N 1
ATOM 9352 C CA . LEU B 1 452 ? -2.262 -33.031 -6.805 1 97.56 452 LEU B CA 1
ATOM 9353 C C . LEU B 1 452 ? -1.644 -31.719 -7.246 1 97.56 452 LEU B C 1
ATOM 9355 O O . LEU B 1 452 ? -1.024 -31.641 -8.312 1 97.56 452 LEU B O 1
ATOM 9359 N N . SER B 1 453 ? -1.863 -30.672 -6.41 1 97.44 453 SER B N 1
ATOM 9360 C CA . SER B 1 453 ? -1.229 -29.406 -6.746 1 97.44 453 SER B CA 1
ATOM 9361 C C . SER B 1 453 ? 0.291 -29.5 -6.652 1 97.44 453 SER B C 1
ATOM 9363 O O . SER B 1 453 ? 1.008 -28.906 -7.457 1 97.44 453 SER B O 1
ATOM 9365 N N . CYS B 1 454 ? 0.8 -30.219 -5.691 1 97.5 454 CYS B N 1
ATOM 9366 C CA . CYS B 1 454 ? 2.234 -30.438 -5.535 1 97.5 454 CYS B CA 1
ATOM 9367 C C . CYS B 1 454 ? 2.799 -31.219 -6.719 1 97.5 454 CYS B C 1
ATOM 9369 O O . CYS B 1 454 ? 3.889 -30.906 -7.203 1 97.5 454 CYS B O 1
ATOM 9371 N N . TRP B 1 455 ? 2.031 -32.156 -7.195 1 97.19 455 TRP B N 1
ATOM 9372 C CA . TRP B 1 455 ? 2.447 -32.969 -8.328 1 97.19 455 TRP B CA 1
ATOM 9373 C C . TRP B 1 455 ? 2.43 -32.156 -9.617 1 97.19 455 TRP B C 1
ATOM 9375 O O . TRP B 1 455 ? 3.268 -32.375 -10.5 1 97.19 455 TRP B O 1
ATOM 9385 N N . THR B 1 456 ? 1.54 -31.25 -9.742 1 97.25 456 THR B N 1
ATOM 9386 C CA . THR B 1 456 ? 1.339 -30.484 -10.969 1 97.25 456 THR B CA 1
ATOM 9387 C C . THR B 1 456 ? 2.438 -29.438 -11.148 1 97.25 456 THR B C 1
ATOM 9389 O O . THR B 1 456 ? 2.914 -29.219 -12.266 1 97.25 456 THR B O 1
ATOM 9392 N N . TYR B 1 457 ? 2.855 -28.859 -10.07 1 96.62 457 TYR B N 1
ATOM 9393 C CA . TYR B 1 457 ? 3.848 -27.797 -10.188 1 96.62 457 TYR B CA 1
ATOM 9394 C C . TYR B 1 457 ? 5.199 -28.359 -10.609 1 96.62 457 TYR B C 1
ATOM 9396 O O . TYR B 1 457 ? 5.734 -29.266 -9.953 1 96.62 457 TYR B O 1
ATOM 9404 N N . GLY B 1 458 ? 5.738 -27.969 -11.719 1 94.06 458 GLY B N 1
ATOM 9405 C CA . GLY B 1 458 ? 7.031 -28.406 -12.227 1 94.06 458 GLY B CA 1
ATOM 9406 C C . GLY B 1 458 ? 6.941 -29.141 -13.555 1 94.06 458 GLY B C 1
ATOM 9407 O O . GLY B 1 458 ? 7.961 -29.391 -14.203 1 94.06 458 GLY B O 1
ATOM 9408 N N . ILE B 1 459 ? 5.746 -29.469 -13.969 1 95.06 459 ILE B N 1
ATOM 9409 C CA . ILE B 1 459 ? 5.574 -30.141 -15.258 1 95.06 459 ILE B CA 1
ATOM 9410 C C . ILE B 1 459 ? 5.801 -29.141 -16.391 1 95.06 459 ILE B C 1
ATOM 9412 O O . ILE B 1 459 ? 5.961 -27.938 -16.156 1 95.06 459 ILE B O 1
ATOM 9416 N N . SER B 1 460 ? 5.809 -29.609 -17.609 1 95.19 460 SER B N 1
ATOM 9417 C CA . SER B 1 460 ? 6.152 -28.797 -18.766 1 95.19 460 SER B CA 1
ATOM 9418 C C . SER B 1 460 ? 4.945 -28.031 -19.281 1 95.19 460 SER B C 1
ATOM 9420 O O . SER B 1 460 ? 4.57 -28.156 -20.453 1 95.19 460 SER B O 1
ATOM 9422 N N . VAL B 1 461 ? 4.316 -27.281 -18.5 1 96.81 461 VAL B N 1
ATOM 9423 C CA . VAL B 1 461 ? 3.227 -26.359 -18.812 1 96.81 461 VAL B CA 1
ATOM 9424 C C . VAL B 1 461 ? 3.408 -25.062 -18.016 1 96.81 461 VAL B C 1
ATOM 9426 O O . VAL B 1 461 ? 4.035 -25.062 -16.953 1 96.81 461 VAL B O 1
ATOM 9429 N N . PRO B 1 462 ? 2.996 -23.922 -18.578 1 97.31 462 PRO B N 1
ATOM 9430 C CA . PRO B 1 462 ? 2.977 -22.719 -17.75 1 97.31 462 PRO B CA 1
ATOM 9431 C C . PRO B 1 462 ? 2.043 -22.859 -16.547 1 97.31 462 PRO B C 1
ATOM 9433 O O . PRO B 1 462 ? 0.877 -23.219 -16.703 1 97.31 462 PRO B O 1
ATOM 9436 N N . SER B 1 463 ? 2.619 -22.734 -15.414 1 95.56 463 SER B N 1
ATOM 9437 C CA . SER B 1 463 ? 1.842 -23 -14.203 1 95.56 463 SER B CA 1
ATOM 9438 C C . SER B 1 463 ? 2.205 -22.016 -13.094 1 95.56 463 SER B C 1
ATOM 9440 O O . SER B 1 463 ? 3.387 -21.781 -12.82 1 95.56 463 SER B O 1
ATOM 9442 N N . GLY B 1 464 ? 1.213 -21.328 -12.531 1 94.94 464 GLY B N 1
ATOM 9443 C CA . GLY B 1 464 ? 1.376 -20.516 -11.336 1 94.94 464 GLY B CA 1
ATOM 9444 C C . GLY B 1 464 ? 0.901 -21.203 -10.07 1 94.94 464 GLY B C 1
ATOM 9445 O O . GLY B 1 464 ? 0.061 -22.109 -10.133 1 94.94 464 GLY B O 1
ATOM 9446 N N . LEU B 1 465 ? 1.455 -20.797 -8.945 1 95.06 465 LEU B N 1
ATOM 9447 C CA . LEU B 1 465 ? 1.18 -21.484 -7.695 1 95.06 465 LEU B CA 1
ATOM 9448 C C . LEU B 1 465 ? 0.283 -20.656 -6.789 1 95.06 465 LEU B C 1
ATOM 9450 O O . LEU B 1 465 ? -0.203 -21.141 -5.766 1 95.06 465 LEU B O 1
ATOM 9454 N N . PHE B 1 466 ? -0.096 -19.469 -7.105 1 94.81 466 PHE B N 1
ATOM 9455 C CA . PHE B 1 466 ? -0.822 -18.578 -6.207 1 94.81 466 PHE B CA 1
ATOM 9456 C C . PHE B 1 466 ? -2.238 -19.094 -5.969 1 94.81 466 PHE B C 1
ATOM 9458 O O . PHE B 1 466 ? -2.645 -19.297 -4.824 1 94.81 466 PHE B O 1
ATOM 9465 N N . VAL B 1 467 ? -2.945 -19.359 -7.016 1 95.75 467 VAL B N 1
ATOM 9466 C CA . VAL B 1 467 ? -4.355 -19.719 -6.891 1 95.75 467 VAL B CA 1
ATOM 9467 C C . VAL B 1 467 ? -4.484 -21.094 -6.234 1 95.75 467 VAL B C 1
ATOM 9469 O O . VAL B 1 467 ? -5.281 -21.281 -5.309 1 95.75 467 VAL B O 1
ATOM 9472 N N . PRO B 1 468 ? -3.697 -22.031 -6.641 1 96.94 468 PRO B N 1
ATOM 9473 C CA . PRO B 1 468 ? -3.811 -23.328 -5.969 1 96.94 468 PRO B CA 1
ATOM 9474 C C . PRO B 1 468 ? -3.436 -23.266 -4.492 1 96.94 468 PRO B C 1
ATOM 9476 O O . PRO B 1 468 ? -4.055 -23.938 -3.662 1 96.94 468 PRO B O 1
ATOM 9479 N N . SER B 1 469 ? -2.43 -22.469 -4.152 1 97.75 469 SER B N 1
ATOM 9480 C CA . SER B 1 469 ? -2.051 -22.328 -2.748 1 97.75 469 SER B CA 1
ATOM 9481 C C . SER B 1 469 ? -3.129 -21.594 -1.956 1 97.75 469 SER B C 1
ATOM 9483 O O . SER B 1 469 ? -3.381 -21.922 -0.794 1 97.75 469 SER B O 1
ATOM 9485 N N . LEU B 1 470 ? -3.754 -20.672 -2.572 1 97.44 470 LEU B N 1
ATOM 9486 C CA . LEU B 1 470 ? -4.84 -19.953 -1.918 1 97.44 470 LEU B CA 1
ATOM 9487 C C . LEU B 1 470 ? -6.023 -20.875 -1.654 1 97.44 470 LEU B C 1
ATOM 9489 O O . LEU B 1 470 ? -6.609 -20.859 -0.569 1 97.44 470 LEU B O 1
ATOM 9493 N N . LEU B 1 471 ? -6.352 -21.672 -2.672 1 97.75 471 LEU B N 1
ATOM 9494 C CA . LEU B 1 471 ? -7.496 -22.562 -2.541 1 97.75 471 LEU B CA 1
ATOM 9495 C C . LEU B 1 471 ? -7.23 -23.641 -1.487 1 97.75 471 LEU B C 1
ATOM 9497 O O . LEU B 1 471 ? -8.094 -23.922 -0.652 1 97.75 471 LEU B O 1
ATOM 9501 N N . CYS B 1 472 ? -6.055 -24.203 -1.525 1 97.81 472 CYS B N 1
ATOM 9502 C CA . CYS B 1 472 ? -5.68 -25.188 -0.52 1 97.81 472 CYS B CA 1
ATOM 9503 C C . CYS B 1 472 ? -5.707 -24.578 0.878 1 97.81 472 CYS B C 1
ATOM 9505 O O . CYS B 1 472 ? -6.242 -25.188 1.811 1 97.81 472 CYS B O 1
ATOM 9507 N N . GLY B 1 473 ? -5.191 -23.406 1.017 1 98.25 473 GLY B N 1
ATOM 9508 C CA . GLY B 1 473 ? -5.199 -22.719 2.299 1 98.25 473 GLY B CA 1
ATOM 9509 C C . GLY B 1 473 ? -6.59 -22.328 2.76 1 98.25 473 GLY B C 1
ATOM 9510 O O . GLY B 1 473 ? -6.891 -22.375 3.955 1 98.25 473 GLY B O 1
ATOM 9511 N N . ALA B 1 474 ? -7.391 -21.906 1.835 1 97.81 474 ALA B N 1
ATOM 9512 C CA . ALA B 1 474 ? -8.766 -21.547 2.178 1 97.81 474 ALA B CA 1
ATOM 9513 C C . ALA B 1 474 ? -9.531 -22.75 2.727 1 97.81 474 ALA B C 1
ATOM 9515 O O . ALA B 1 474 ? -10.32 -22.609 3.662 1 97.81 474 ALA B O 1
ATOM 9516 N N . ALA B 1 475 ? -9.305 -23.906 2.119 1 97.75 475 ALA B N 1
ATOM 9517 C CA . ALA B 1 475 ? -9.945 -25.125 2.613 1 97.75 475 ALA B CA 1
ATOM 9518 C C . ALA B 1 475 ? -9.477 -25.453 4.027 1 97.75 475 ALA B C 1
ATOM 9520 O O . ALA B 1 475 ? -10.281 -25.828 4.883 1 97.75 475 ALA B O 1
ATOM 9521 N N . PHE B 1 476 ? -8.25 -25.281 4.254 1 97.25 476 PHE B N 1
ATOM 9522 C CA . PHE B 1 476 ? -7.668 -25.484 5.578 1 97.25 476 PHE B CA 1
ATOM 9523 C C . PHE B 1 476 ? -8.273 -24.516 6.586 1 97.25 476 PHE B C 1
ATOM 9525 O O . PHE B 1 476 ? -8.656 -24.906 7.688 1 97.25 476 PHE B O 1
ATOM 9532 N N . GLY B 1 477 ? -8.336 -23.25 6.219 1 97 477 GLY B N 1
ATOM 9533 C CA . GLY B 1 477 ? -8.914 -22.25 7.105 1 97 477 GLY B CA 1
ATOM 9534 C C . GLY B 1 477 ? -10.375 -22.5 7.418 1 97 477 GLY B C 1
ATOM 9535 O O . GLY B 1 477 ? -10.812 -22.328 8.555 1 97 477 GLY B O 1
ATOM 9536 N N . ARG B 1 478 ? -11.141 -22.891 6.402 1 96.12 478 ARG B N 1
ATOM 9537 C CA . ARG B 1 478 ? -12.555 -23.203 6.602 1 96.12 478 ARG B CA 1
ATOM 9538 C C . ARG B 1 478 ? -12.727 -24.406 7.508 1 96.12 478 ARG B C 1
ATOM 9540 O O . ARG B 1 478 ? -13.672 -24.469 8.297 1 96.12 478 ARG B O 1
ATOM 9547 N N . LEU B 1 479 ? -11.875 -25.375 7.387 1 95.69 479 LEU B N 1
ATOM 9548 C CA . LEU B 1 479 ? -11.906 -26.547 8.25 1 95.69 479 LEU B CA 1
ATOM 9549 C C . LEU B 1 479 ? -11.695 -26.156 9.711 1 95.69 479 LEU B C 1
ATOM 9551 O O . LEU B 1 479 ? -12.414 -26.609 10.594 1 95.69 479 LEU B O 1
ATOM 9555 N N . VAL B 1 480 ? -10.734 -25.266 9.969 1 95.06 480 VAL B N 1
ATOM 9556 C CA . VAL B 1 480 ? -10.461 -24.812 11.328 1 95.06 480 VAL B CA 1
ATOM 9557 C C . VAL B 1 480 ? -11.68 -24.078 11.883 1 95.06 480 VAL B C 1
ATOM 9559 O O . VAL B 1 480 ? -12.055 -24.266 13.039 1 95.06 480 VAL B O 1
ATOM 9562 N N . ALA B 1 481 ? -12.266 -23.219 11.047 1 93.56 481 ALA B N 1
ATOM 9563 C CA . ALA B 1 481 ? -13.445 -22.484 11.477 1 93.56 481 ALA B CA 1
ATOM 9564 C C . ALA B 1 481 ? -14.586 -23.438 11.844 1 93.56 481 ALA B C 1
ATOM 9566 O O . ALA B 1 481 ? -15.266 -23.234 12.852 1 93.56 481 ALA B O 1
ATOM 9567 N N . ASN B 1 482 ? -14.766 -24.5 11 1 91.94 482 ASN B N 1
ATOM 9568 C CA . ASN B 1 482 ? -15.82 -25.469 11.25 1 91.94 482 ASN B CA 1
ATOM 9569 C C . ASN B 1 482 ? -15.57 -26.25 12.539 1 91.94 482 ASN B C 1
ATOM 9571 O O . ASN B 1 482 ? -16.5 -26.516 13.305 1 91.94 482 ASN B O 1
ATOM 9575 N N . LEU B 1 483 ? -14.344 -26.562 12.812 1 91.25 483 LEU B N 1
ATOM 9576 C CA . LEU B 1 483 ? -13.992 -27.297 14.016 1 91.25 483 LEU B CA 1
ATOM 9577 C C . LEU B 1 483 ? -14.18 -26.438 15.258 1 91.25 483 LEU B C 1
ATOM 9579 O O . LEU B 1 483 ? -14.625 -26.922 16.297 1 91.25 483 LEU B O 1
ATOM 9583 N N . LEU B 1 484 ? -13.859 -25.188 15.141 1 90.56 484 LEU B N 1
ATOM 9584 C CA . LEU B 1 484 ? -14 -24.281 16.281 1 90.56 484 LEU B CA 1
ATOM 9585 C C . LEU B 1 484 ? -15.477 -24.016 16.578 1 90.56 484 LEU B C 1
ATOM 9587 O O . LEU B 1 484 ? -15.867 -23.906 17.734 1 90.56 484 LEU B O 1
ATOM 9591 N N . LYS B 1 485 ? -16.25 -23.844 15.531 1 87.69 485 LYS B N 1
ATOM 9592 C CA . LYS B 1 485 ? -17.672 -23.609 15.719 1 87.69 485 LYS B CA 1
ATOM 9593 C C . LYS B 1 485 ? -18.375 -24.844 16.281 1 87.69 485 LYS B C 1
ATOM 9595 O O . LYS B 1 485 ? -19.172 -24.75 17.203 1 87.69 485 LYS B O 1
ATOM 9600 N N . SER B 1 486 ? -18.094 -25.984 15.758 1 84.75 486 SER B N 1
ATOM 9601 C CA . SER B 1 486 ? -18.812 -27.203 16.109 1 84.75 486 SER B CA 1
ATOM 9602 C C . SER B 1 486 ? -18.281 -27.812 17.406 1 84.75 486 SER B C 1
ATOM 9604 O O . SER B 1 486 ? -19.047 -28.312 18.219 1 84.75 486 SER B O 1
ATOM 9606 N N . TYR B 1 487 ? -16.984 -27.688 17.625 1 83.19 487 TYR B N 1
ATOM 9607 C CA . TYR B 1 487 ? -16.422 -28.422 18.766 1 83.19 487 TYR B CA 1
ATOM 9608 C C . TYR B 1 487 ? -16.188 -27.5 19.953 1 83.19 487 TYR B C 1
ATOM 9610 O O . TYR B 1 487 ? -16.359 -27.906 21.109 1 83.19 487 TYR B O 1
ATOM 9618 N N . ILE B 1 488 ? -15.82 -26.281 19.766 1 81.69 488 ILE B N 1
ATOM 9619 C CA . ILE B 1 488 ? -15.531 -25.375 20.875 1 81.69 488 ILE B CA 1
ATOM 9620 C C . ILE B 1 488 ? -16.719 -24.453 21.109 1 81.69 488 ILE B C 1
ATOM 9622 O O . ILE B 1 488 ? -16.875 -23.891 22.203 1 81.69 488 ILE B O 1
ATOM 9626 N N . GLY B 1 489 ? -17.672 -24.391 20.172 1 78.75 489 GLY B N 1
ATOM 9627 C CA . GLY B 1 489 ? -18.891 -23.609 20.359 1 78.75 489 GLY B CA 1
ATOM 9628 C C . GLY B 1 489 ? -18.672 -22.125 20.219 1 78.75 489 GLY B C 1
ATOM 9629 O O . GLY B 1 489 ? -19.328 -21.328 20.906 1 78.75 489 GLY B O 1
ATOM 9630 N N . LEU B 1 490 ? -17.688 -21.734 19.484 1 81.12 490 LEU B N 1
ATOM 9631 C CA . LEU B 1 490 ? -17.469 -20.312 19.25 1 81.12 490 LEU B CA 1
ATOM 9632 C C . LEU B 1 490 ? -18.375 -19.797 18.125 1 81.12 490 LEU B C 1
ATOM 9634 O O . LEU B 1 490 ? -17.984 -19.859 16.953 1 81.12 490 LEU B O 1
ATOM 9638 N N . ASP B 1 491 ? -19.516 -19.266 18.359 1 75.06 491 ASP B N 1
ATOM 9639 C CA . ASP B 1 491 ? -20.516 -18.859 17.391 1 75.06 491 ASP B CA 1
ATOM 9640 C C . ASP B 1 491 ? -20.188 -17.484 16.812 1 75.06 491 ASP B C 1
ATOM 9642 O O . ASP B 1 491 ? -20.719 -17.094 15.773 1 75.06 491 ASP B O 1
ATOM 9646 N N . HIS B 1 492 ? -19.234 -16.844 17.438 1 76.88 492 HIS B N 1
ATOM 9647 C CA . HIS B 1 492 ? -18.969 -15.484 16.969 1 76.88 492 HIS B CA 1
ATOM 9648 C C . HIS B 1 492 ? -17.984 -15.492 15.797 1 76.88 492 HIS B C 1
ATOM 9650 O O . HIS B 1 492 ? -17.75 -14.453 15.18 1 76.88 492 HIS B O 1
ATOM 9656 N N . ILE B 1 493 ? -17.672 -16.625 15.344 1 80.94 493 ILE B N 1
ATOM 9657 C CA . ILE B 1 493 ? -16.594 -16.719 14.352 1 80.94 493 ILE B CA 1
ATOM 9658 C C . ILE B 1 493 ? -17.188 -16.531 12.953 1 80.94 493 ILE B C 1
ATOM 9660 O O . ILE B 1 493 ? -18.219 -17.109 12.625 1 80.94 493 ILE B O 1
ATOM 9664 N N . TYR B 1 494 ? -16.578 -15.648 12.266 1 87 494 TYR B N 1
ATOM 9665 C CA . TYR B 1 494 ? -16.875 -15.484 10.844 1 87 494 TYR B CA 1
ATOM 9666 C C . TYR B 1 494 ? -16.047 -16.453 10 1 87 494 TYR B C 1
ATOM 9668 O O . TYR B 1 494 ? -14.828 -16.281 9.883 1 87 494 TYR B O 1
ATOM 9676 N N . SER B 1 495 ? -16.672 -17.453 9.359 1 89.62 495 SER B N 1
ATOM 9677 C CA . SER B 1 495 ? -15.977 -18.516 8.625 1 89.62 495 SER B CA 1
ATOM 9678 C C . SER B 1 495 ? -15.188 -17.953 7.453 1 89.62 495 SER B C 1
ATOM 9680 O O . SER B 1 495 ? -14.117 -18.469 7.113 1 89.62 495 SER B O 1
ATOM 9682 N N . GLY B 1 496 ? -15.664 -16.906 6.855 1 91.56 496 GLY B N 1
ATOM 9683 C CA . GLY B 1 496 ? -14.961 -16.297 5.734 1 91.56 496 GLY B CA 1
ATOM 9684 C C . GLY B 1 496 ? -13.602 -15.742 6.113 1 91.56 496 GLY B C 1
ATOM 9685 O O . GLY B 1 496 ? -12.641 -15.859 5.348 1 91.56 496 GLY B O 1
ATOM 9686 N N . THR B 1 497 ? -13.484 -15.18 7.289 1 93.81 497 THR B N 1
ATOM 9687 C CA . THR B 1 497 ? -12.211 -14.617 7.742 1 93.81 497 THR B CA 1
ATOM 9688 C C . THR B 1 497 ? -11.203 -15.727 8.008 1 93.81 497 THR B C 1
ATOM 9690 O O . THR B 1 497 ? -10.023 -15.594 7.668 1 93.81 497 THR B O 1
ATOM 9693 N N . PHE B 1 498 ? -11.633 -16.766 8.586 1 95.31 498 PHE B N 1
ATOM 9694 C CA . PHE B 1 498 ? -10.734 -17.891 8.867 1 95.31 498 PHE B CA 1
ATOM 9695 C C . PHE B 1 498 ? -10.25 -18.531 7.578 1 95.31 498 PHE B C 1
ATOM 9697 O O . PHE B 1 498 ? -9.102 -18.969 7.488 1 95.31 498 PHE B O 1
ATOM 9704 N N . ALA B 1 499 ? -11.164 -18.625 6.578 1 96.56 499 ALA B N 1
ATOM 9705 C CA . ALA B 1 499 ? -10.758 -19.141 5.277 1 96.56 499 ALA B CA 1
ATOM 9706 C C . ALA B 1 499 ? -9.703 -18.234 4.633 1 96.56 499 ALA B C 1
ATOM 9708 O O . ALA B 1 499 ? -8.742 -18.734 4.035 1 96.56 499 ALA B O 1
ATOM 9709 N N . LEU B 1 500 ? -9.898 -16.969 4.762 1 96.88 500 LEU B N 1
ATOM 9710 C CA . LEU B 1 500 ? -8.938 -16.016 4.211 1 96.88 500 LEU B CA 1
ATOM 9711 C C . LEU B 1 500 ? -7.594 -16.141 4.922 1 96.88 500 LEU B C 1
ATOM 9713 O O . LEU B 1 500 ? -6.543 -16.125 4.277 1 96.88 500 LEU B O 1
ATOM 9717 N N . ILE B 1 501 ? -7.57 -16.234 6.238 1 97.88 501 ILE B N 1
ATOM 9718 C CA . ILE B 1 501 ? -6.352 -16.344 7.035 1 97.88 501 ILE B CA 1
ATOM 9719 C C . ILE B 1 501 ? -5.652 -17.672 6.723 1 97.88 501 ILE B C 1
ATOM 9721 O O . ILE B 1 501 ? -4.422 -17.719 6.66 1 97.88 501 ILE B O 1
ATOM 9725 N N . GLY B 1 502 ? -6.461 -18.688 6.566 1 98.38 502 GLY B N 1
ATOM 9726 C CA . GLY B 1 502 ? -5.875 -19.938 6.137 1 98.38 502 GLY B CA 1
ATOM 9727 C C . GLY B 1 502 ? -5.207 -19.859 4.777 1 98.38 502 GLY B C 1
ATOM 9728 O O . GLY B 1 502 ? -4.129 -20.422 4.574 1 98.38 502 GLY B O 1
ATOM 9729 N N . ALA B 1 503 ? -5.867 -19.219 3.854 1 98.12 503 ALA B N 1
ATOM 9730 C CA . ALA B 1 503 ? -5.289 -19 2.531 1 98.12 503 ALA B CA 1
ATOM 9731 C C . ALA B 1 503 ? -3.967 -18.25 2.631 1 98.12 503 ALA B C 1
ATOM 9733 O O . ALA B 1 503 ? -2.98 -18.625 1.99 1 98.12 503 ALA B O 1
ATOM 9734 N N . ALA B 1 504 ? -3.961 -17.203 3.453 1 98.06 504 ALA B N 1
ATOM 9735 C CA . ALA B 1 504 ? -2.752 -16.406 3.648 1 98.06 504 ALA B CA 1
ATOM 9736 C C . ALA B 1 504 ? -1.648 -17.234 4.301 1 98.06 504 ALA B C 1
ATOM 9738 O O . ALA B 1 504 ? -0.487 -17.172 3.891 1 98.06 504 ALA B O 1
ATOM 9739 N N . ALA B 1 505 ? -1.971 -18.016 5.25 1 98.5 505 ALA B N 1
ATOM 9740 C CA . ALA B 1 505 ? -0.994 -18.797 6 1 98.5 505 ALA B CA 1
ATOM 9741 C C . ALA B 1 505 ? -0.306 -19.828 5.105 1 98.5 505 ALA B C 1
ATOM 9743 O O . ALA B 1 505 ? 0.922 -19.938 5.109 1 98.5 505 ALA B O 1
ATOM 9744 N N . PHE B 1 506 ? -1.075 -20.547 4.332 1 98.44 506 PHE B N 1
ATOM 9745 C CA . PHE B 1 506 ? -0.496 -21.578 3.479 1 98.44 506 PHE B CA 1
ATOM 9746 C C . PHE B 1 506 ? 0.312 -20.953 2.348 1 98.44 506 PHE B C 1
ATOM 9748 O O . PHE B 1 506 ? 1.428 -21.391 2.061 1 98.44 506 PHE B O 1
ATOM 9755 N N . LEU B 1 507 ? -0.242 -19.953 1.73 1 97.81 507 LEU B N 1
ATOM 9756 C CA . LEU B 1 507 ? 0.471 -19.281 0.656 1 97.81 507 LEU B CA 1
ATOM 9757 C C . LEU B 1 507 ? 1.768 -18.656 1.17 1 97.81 507 LEU B C 1
ATOM 9759 O O . LEU B 1 507 ? 2.812 -18.766 0.524 1 97.81 507 LEU B O 1
ATOM 9763 N N . GLY B 1 508 ? 1.665 -17.984 2.336 1 96.88 508 GLY B N 1
ATOM 9764 C CA . GLY B 1 508 ? 2.857 -17.422 2.941 1 96.88 508 GLY B CA 1
ATOM 9765 C C . GLY B 1 508 ? 3.898 -18.453 3.305 1 96.88 508 GLY B C 1
ATOM 9766 O O . GLY B 1 508 ? 5.098 -18.188 3.268 1 96.88 508 GLY B O 1
ATOM 9767 N N . GLY B 1 509 ? 3.467 -19.625 3.68 1 97.56 509 GLY B N 1
ATOM 9768 C CA . GLY B 1 509 ? 4.383 -20.703 4.004 1 97.56 509 GLY B CA 1
ATOM 9769 C C . GLY B 1 509 ? 5.09 -21.281 2.787 1 97.56 509 GLY B C 1
ATOM 9770 O O . GLY B 1 509 ? 6.234 -21.719 2.879 1 97.56 509 GLY B O 1
ATOM 9771 N N . VAL B 1 510 ? 4.449 -21.188 1.676 1 97.69 510 VAL B N 1
ATOM 9772 C CA . VAL B 1 510 ? 5.004 -21.766 0.458 1 97.69 510 VAL B CA 1
ATOM 9773 C C . VAL B 1 510 ? 5.949 -20.766 -0.205 1 97.69 510 VAL B C 1
ATOM 9775 O O . VAL B 1 510 ? 7.094 -21.094 -0.527 1 97.69 510 VAL B O 1
ATOM 9778 N N . VAL B 1 511 ? 5.523 -19.547 -0.39 1 95.69 511 VAL B N 1
ATOM 9779 C CA . VAL B 1 511 ? 6.273 -18.562 -1.173 1 95.69 511 VAL B CA 1
ATOM 9780 C C . VAL B 1 511 ? 7.215 -17.781 -0.258 1 95.69 511 VAL B C 1
ATOM 9782 O O . VAL B 1 511 ? 8.227 -17.25 -0.713 1 95.69 511 VAL B O 1
ATOM 9785 N N . ARG B 1 512 ? 6.988 -17.641 1.013 1 95 512 ARG B N 1
ATOM 9786 C CA . ARG B 1 512 ? 7.789 -16.953 2.021 1 95 512 ARG B CA 1
ATOM 9787 C C . ARG B 1 512 ? 7.883 -15.469 1.725 1 95 512 ARG B C 1
ATOM 9789 O O . ARG B 1 512 ? 8.953 -14.867 1.851 1 95 512 ARG B O 1
ATOM 9796 N N . MET B 1 513 ? 6.816 -14.883 1.15 1 91.06 513 MET B N 1
ATOM 9797 C CA . MET B 1 513 ? 6.672 -13.438 0.981 1 91.06 513 MET B CA 1
ATOM 9798 C C . MET B 1 513 ? 5.805 -12.852 2.088 1 91.06 513 MET B C 1
ATOM 9800 O O . MET B 1 513 ? 4.859 -13.492 2.551 1 91.06 513 MET B O 1
ATOM 9804 N N . THR B 1 514 ? 6.113 -11.609 2.498 1 90.38 514 THR B N 1
ATOM 9805 C CA . THR B 1 514 ? 5.379 -11.094 3.648 1 90.38 514 THR B CA 1
ATOM 9806 C C . THR B 1 514 ? 4.668 -9.789 3.293 1 90.38 514 THR B C 1
ATOM 9808 O O . THR B 1 514 ? 3.471 -9.789 3.008 1 90.38 514 THR B O 1
ATOM 9811 N N . ILE B 1 515 ? 5.41 -8.672 3.002 1 89.81 515 ILE B N 1
ATOM 9812 C CA . ILE B 1 515 ? 4.836 -7.34 2.83 1 89.81 515 ILE B CA 1
ATOM 9813 C C . ILE B 1 515 ? 3.982 -7.309 1.565 1 89.81 515 ILE B C 1
ATOM 9815 O O . ILE B 1 515 ? 2.846 -6.828 1.59 1 89.81 515 ILE B O 1
ATOM 9819 N N . SER B 1 516 ? 4.52 -7.77 0.482 1 93.25 516 SER B N 1
ATOM 9820 C CA . SER B 1 516 ? 3.793 -7.734 -0.784 1 93.25 516 SER B CA 1
ATOM 9821 C C . SER B 1 516 ? 2.514 -8.562 -0.709 1 93.25 516 SER B C 1
ATOM 9823 O O . SER B 1 516 ? 1.454 -8.109 -1.153 1 93.25 516 SER B O 1
ATOM 9825 N N . LEU B 1 517 ? 2.596 -9.711 -0.093 1 95.38 517 LEU B N 1
ATOM 9826 C CA . LEU B 1 517 ? 1.423 -10.57 -0.006 1 95.38 517 LEU B CA 1
ATOM 9827 C C . LEU B 1 517 ? 0.372 -9.969 0.918 1 95.38 517 LEU B C 1
ATOM 9829 O O . LEU B 1 517 ? -0.829 -10.078 0.658 1 95.38 517 LEU B O 1
ATOM 9833 N N . THR B 1 518 ? 0.789 -9.359 2.014 1 95.38 518 THR B N 1
ATOM 9834 C CA . THR B 1 518 ? -0.145 -8.703 2.92 1 95.38 518 THR B CA 1
ATOM 9835 C C . THR B 1 518 ? -0.947 -7.629 2.184 1 95.38 518 THR B C 1
ATOM 9837 O O . THR B 1 518 ? -2.176 -7.602 2.268 1 95.38 518 THR B O 1
ATOM 9840 N N . VAL B 1 519 ? -0.261 -6.812 1.461 1 94.69 519 VAL B N 1
ATOM 9841 C CA . VAL B 1 519 ? -0.917 -5.695 0.792 1 94.69 519 VAL B CA 1
ATOM 9842 C C . VAL B 1 519 ? -1.768 -6.211 -0.365 1 94.69 519 VAL B C 1
ATOM 9844 O O . VAL B 1 519 ? -2.861 -5.695 -0.617 1 94.69 519 VAL B O 1
ATOM 9847 N N . ILE B 1 520 ? -1.324 -7.242 -1.081 1 95.06 520 ILE B N 1
ATOM 9848 C CA . ILE B 1 520 ? -2.096 -7.832 -2.168 1 95.06 520 ILE B CA 1
ATOM 9849 C C . ILE B 1 520 ? -3.42 -8.367 -1.63 1 95.06 520 ILE B C 1
ATOM 9851 O O . ILE B 1 520 ? -4.477 -8.141 -2.223 1 95.06 520 ILE B O 1
ATOM 9855 N N . LEU B 1 521 ? -3.396 -9.062 -0.516 1 95.56 521 LEU B N 1
ATOM 9856 C CA . LEU B 1 521 ? -4.609 -9.648 0.046 1 95.56 521 LEU B CA 1
ATOM 9857 C C . LEU B 1 521 ? -5.543 -8.562 0.576 1 95.56 521 LEU B C 1
ATOM 9859 O O . LEU B 1 521 ? -6.762 -8.672 0.449 1 95.56 521 LEU B O 1
ATOM 9863 N N . ILE B 1 522 ? -4.973 -7.473 1.157 1 92.62 522 ILE B N 1
ATOM 9864 C CA . ILE B 1 522 ? -5.785 -6.363 1.646 1 92.62 522 ILE B CA 1
ATOM 9865 C C . ILE B 1 522 ? -6.48 -5.676 0.475 1 92.62 522 ILE B C 1
ATOM 9867 O O . ILE B 1 522 ? -7.672 -5.367 0.547 1 92.62 522 ILE B O 1
ATOM 9871 N N . GLU B 1 523 ? -5.746 -5.441 -0.581 1 91.94 523 GLU B N 1
ATOM 9872 C CA . GLU B 1 523 ? -6.297 -4.75 -1.744 1 91.94 523 GLU B CA 1
ATOM 9873 C C . GLU B 1 523 ? -7.34 -5.609 -2.451 1 91.94 523 GLU B C 1
ATOM 9875 O O . GLU B 1 523 ? -8.352 -5.094 -2.928 1 91.94 523 GLU B O 1
ATOM 9880 N N . SER B 1 524 ? -7.109 -6.91 -2.494 1 91.5 524 SER B N 1
ATOM 9881 C CA . SER B 1 524 ? -8.023 -7.801 -3.199 1 91.5 524 SER B CA 1
ATOM 9882 C C . SER B 1 524 ? -9.32 -8 -2.412 1 91.5 524 SER B C 1
ATOM 9884 O O . SER B 1 524 ? -10.375 -8.25 -2.996 1 91.5 524 SER B O 1
ATOM 9886 N N . THR B 1 525 ? -9.258 -7.914 -1.075 1 89.75 525 THR B N 1
ATOM 9887 C CA . THR B 1 525 ? -10.453 -8.047 -0.245 1 89.75 525 THR B CA 1
ATOM 9888 C C . THR B 1 525 ? -11.125 -6.691 -0.054 1 89.75 525 THR B C 1
ATOM 9890 O O . THR B 1 525 ? -12.273 -6.621 0.387 1 89.75 525 THR B O 1
ATOM 9893 N N . ASN B 1 526 ? -10.484 -5.578 -0.357 1 83.75 526 ASN B N 1
ATOM 9894 C CA . ASN B 1 526 ? -10.953 -4.207 -0.158 1 83.75 526 ASN B CA 1
ATOM 9895 C C . ASN B 1 526 ? -11.32 -3.945 1.3 1 83.75 526 ASN B C 1
ATOM 9897 O O . ASN B 1 526 ? -12.352 -3.342 1.584 1 83.75 526 ASN B O 1
ATOM 9901 N N . GLU B 1 527 ? -10.609 -4.609 2.27 1 85.69 527 GLU B N 1
ATOM 9902 C CA . GLU B 1 527 ? -10.812 -4.414 3.701 1 85.69 527 GLU B CA 1
ATOM 9903 C C . GLU B 1 527 ? -9.484 -4.215 4.426 1 85.69 527 GLU B C 1
ATOM 9905 O O . GLU B 1 527 ? -8.773 -5.184 4.703 1 85.69 527 GLU B O 1
ATOM 9910 N N . ILE B 1 528 ? -9.273 -3.021 4.785 1 83 528 ILE B N 1
ATOM 9911 C CA . ILE B 1 528 ? -7.996 -2.662 5.387 1 83 528 ILE B CA 1
ATOM 9912 C C . ILE B 1 528 ? -7.93 -3.191 6.816 1 83 528 ILE B C 1
ATOM 9914 O O . ILE B 1 528 ? -6.844 -3.357 7.375 1 83 528 ILE B O 1
ATOM 9918 N N . THR B 1 529 ? -9.07 -3.537 7.461 1 84.56 529 THR B N 1
ATOM 9919 C CA . THR B 1 529 ? -9.094 -4.008 8.844 1 84.56 529 THR B CA 1
ATOM 9920 C C . THR B 1 529 ? -8.398 -5.359 8.969 1 84.56 529 THR B C 1
ATOM 9922 O O . THR B 1 529 ? -8 -5.762 10.062 1 84.56 529 THR B O 1
ATOM 9925 N N . TYR B 1 530 ? -8.266 -6.023 7.848 1 90.81 530 TYR B N 1
ATOM 9926 C CA . TYR B 1 530 ? -7.598 -7.324 7.852 1 90.81 530 TYR B CA 1
ATOM 9927 C C . TYR B 1 530 ? -6.082 -7.16 7.848 1 90.81 530 TYR B C 1
ATOM 9929 O O . TYR B 1 530 ? -5.348 -8.148 7.934 1 90.81 530 TYR B O 1
ATOM 9937 N N . GLY B 1 531 ? -5.598 -5.984 7.852 1 90.25 531 GLY B N 1
ATOM 9938 C CA . GLY B 1 531 ? -4.172 -5.742 7.699 1 90.25 531 GLY B CA 1
ATOM 9939 C C . GLY B 1 531 ? -3.34 -6.395 8.789 1 90.25 531 GLY B C 1
ATOM 9940 O O . GLY B 1 531 ? -2.402 -7.141 8.492 1 90.25 531 GLY B O 1
ATOM 9941 N N . LEU B 1 532 ? -3.703 -6.25 10.008 1 89.44 532 LEU B N 1
ATOM 9942 C CA . LEU B 1 532 ? -2.889 -6.742 11.117 1 89.44 532 LEU B CA 1
ATOM 9943 C C . LEU B 1 532 ? -2.967 -8.258 11.219 1 89.44 532 LEU B C 1
ATOM 9945 O O . LEU B 1 532 ? -1.938 -8.938 11.281 1 89.44 532 LEU B O 1
ATOM 9949 N N . PRO B 1 533 ? -4.195 -8.844 11.195 1 93.5 533 PRO B N 1
ATOM 9950 C CA . PRO B 1 533 ? -4.258 -10.305 11.273 1 93.5 533 PRO B CA 1
ATOM 9951 C C . PRO B 1 533 ? -3.516 -10.984 10.125 1 93.5 533 PRO B C 1
ATOM 9953 O O . PRO B 1 533 ? -2.838 -11.992 10.336 1 93.5 533 PRO B O 1
ATOM 9956 N N . ILE B 1 534 ? -3.611 -10.484 8.953 1 96.19 534 ILE B N 1
ATOM 9957 C CA . ILE B 1 534 ? -2.943 -11.094 7.805 1 96.19 534 ILE B CA 1
ATOM 9958 C C . ILE B 1 534 ? -1.431 -10.961 7.961 1 96.19 534 ILE B C 1
ATOM 9960 O O . ILE B 1 534 ? -0.689 -11.914 7.715 1 96.19 534 ILE B O 1
ATOM 9964 N N . MET B 1 535 ? -0.968 -9.773 8.391 1 94.81 535 MET B N 1
ATOM 9965 C CA . MET B 1 535 ? 0.466 -9.539 8.523 1 94.81 535 MET B CA 1
ATOM 9966 C C . MET B 1 535 ? 1.075 -10.461 9.57 1 94.81 535 MET B C 1
ATOM 9968 O O . MET B 1 535 ? 2.125 -11.07 9.344 1 94.81 535 MET B O 1
ATOM 9972 N N . ILE B 1 536 ? 0.441 -10.602 10.695 1 93.12 536 ILE B N 1
ATOM 9973 C CA . ILE B 1 536 ? 0.966 -11.43 11.773 1 93.12 536 ILE B CA 1
ATOM 9974 C C . ILE B 1 536 ? 0.971 -12.898 11.336 1 93.12 536 ILE B C 1
ATOM 9976 O O . ILE B 1 536 ? 1.939 -13.617 11.586 1 93.12 536 ILE B O 1
ATOM 9980 N N . THR B 1 537 ? -0.111 -13.289 10.711 1 97.31 537 THR B N 1
ATOM 9981 C CA . THR B 1 537 ? -0.194 -14.672 10.234 1 97.31 537 THR B CA 1
ATOM 9982 C C . THR B 1 537 ? 0.919 -14.969 9.234 1 97.31 537 THR B C 1
ATOM 9984 O O . THR B 1 537 ? 1.567 -16.016 9.312 1 97.31 537 THR B O 1
ATOM 9987 N N . LEU B 1 538 ? 1.138 -14.062 8.305 1 96.94 538 LEU B N 1
ATOM 9988 C CA . LEU B 1 538 ? 2.164 -14.258 7.289 1 96.94 538 LEU B CA 1
ATOM 9989 C C . LEU B 1 538 ? 3.555 -14.273 7.914 1 96.94 538 LEU B C 1
ATOM 9991 O O . LEU B 1 538 ? 4.414 -15.055 7.512 1 96.94 538 LEU B O 1
ATOM 9995 N N . MET B 1 539 ? 3.779 -13.414 8.883 1 93.62 539 MET B N 1
ATOM 9996 C CA . MET B 1 539 ? 5.066 -13.367 9.57 1 93.62 539 MET B CA 1
ATOM 9997 C C . MET B 1 539 ? 5.359 -14.688 10.273 1 93.62 539 MET B C 1
ATOM 9999 O O . MET B 1 539 ? 6.453 -15.234 10.141 1 93.62 539 MET B O 1
ATOM 10003 N N . VAL B 1 540 ? 4.398 -15.172 10.961 1 95.94 540 VAL B N 1
ATOM 10004 C CA . VAL B 1 540 ? 4.566 -16.406 11.711 1 95.94 540 VAL B CA 1
ATOM 10005 C C . VAL B 1 540 ? 4.73 -17.578 10.742 1 95.94 540 VAL B C 1
ATOM 10007 O O . VAL B 1 540 ? 5.547 -18.484 10.977 1 95.94 540 VAL B O 1
ATOM 10010 N N . ALA B 1 541 ? 3.953 -17.562 9.688 1 98.06 541 ALA B N 1
ATOM 10011 C CA . ALA B 1 541 ? 4.066 -18.625 8.695 1 98.06 541 ALA B CA 1
ATOM 10012 C C . ALA B 1 541 ? 5.457 -18.641 8.055 1 98.06 541 ALA B C 1
ATOM 10014 O O . ALA B 1 541 ? 6.059 -19.703 7.887 1 98.06 541 ALA B O 1
ATOM 10015 N N . LYS B 1 542 ? 5.969 -17.5 7.688 1 95.94 542 LYS B N 1
ATOM 10016 C CA . LYS B 1 542 ? 7.297 -17.406 7.086 1 95.94 542 LYS B CA 1
ATOM 10017 C C . LYS B 1 542 ? 8.375 -17.875 8.055 1 95.94 542 LYS B C 1
ATOM 10019 O O . LYS B 1 542 ? 9.25 -18.672 7.688 1 95.94 542 LYS B O 1
ATOM 10024 N N . TRP B 1 543 ? 8.312 -17.438 9.328 1 93.06 543 TRP B N 1
ATOM 10025 C CA . TRP B 1 543 ? 9.32 -17.797 10.312 1 93.06 543 TRP B CA 1
ATOM 10026 C C . TRP B 1 543 ? 9.305 -19.312 10.57 1 93.06 543 TRP B C 1
ATOM 10028 O O . TRP B 1 543 ? 10.359 -19.938 10.703 1 93.06 543 TRP B O 1
ATOM 10038 N N . THR B 1 544 ? 8.125 -19.859 10.625 1 96.81 544 THR B N 1
ATOM 10039 C CA . THR B 1 544 ? 8.016 -21.297 10.844 1 96.81 544 THR B CA 1
ATOM 10040 C C . THR B 1 544 ? 8.555 -22.062 9.648 1 96.81 544 THR B C 1
ATOM 10042 O O . THR B 1 544 ? 9.273 -23.062 9.82 1 96.81 544 THR B O 1
ATOM 10045 N N . GLY B 1 545 ? 8.164 -21.609 8.492 1 96.56 545 GLY B N 1
ATOM 10046 C CA . GLY B 1 545 ? 8.656 -22.266 7.293 1 96.56 545 GLY B CA 1
ATOM 10047 C C . GLY B 1 545 ? 10.164 -22.156 7.121 1 96.56 545 GLY B C 1
ATOM 10048 O O . GLY B 1 545 ? 10.812 -23.109 6.684 1 96.56 545 GLY B O 1
ATOM 10049 N N . ASP B 1 546 ? 10.727 -21.016 7.48 1 93.25 546 ASP B N 1
ATOM 10050 C CA . ASP B 1 546 ? 12.156 -20.75 7.297 1 93.25 546 ASP B CA 1
ATOM 10051 C C . ASP B 1 546 ? 13 -21.641 8.195 1 93.25 546 ASP B C 1
ATOM 10053 O O . ASP B 1 546 ? 14.188 -21.844 7.938 1 93.25 546 ASP B O 1
ATOM 10057 N N . PHE B 1 547 ? 12.406 -22.141 9.227 1 92.19 547 PHE B N 1
ATOM 10058 C CA . PHE B 1 547 ? 13.133 -23.047 10.109 1 92.19 547 PHE B CA 1
ATOM 10059 C C . PHE B 1 547 ? 13.43 -24.359 9.406 1 92.19 547 PHE B C 1
ATOM 10061 O O . PHE B 1 547 ? 14.383 -25.062 9.773 1 92.19 547 PHE B O 1
ATOM 10068 N N . PHE B 1 548 ? 12.672 -24.609 8.32 1 93.25 548 PHE B N 1
ATOM 10069 C CA . PHE B 1 548 ? 12.805 -25.922 7.703 1 93.25 548 PHE B CA 1
ATOM 10070 C C . PHE B 1 548 ? 13.438 -25.812 6.32 1 93.25 548 PHE B C 1
ATOM 10072 O O . PHE B 1 548 ? 14.352 -26.562 5.992 1 93.25 548 PHE B O 1
ATOM 10079 N N . ASN B 1 549 ? 12.867 -24.969 5.516 1 94.81 549 ASN B N 1
ATOM 10080 C CA . ASN B 1 549 ? 13.391 -24.828 4.164 1 94.81 549 ASN B CA 1
ATOM 10081 C C . ASN B 1 549 ? 13.18 -23.406 3.621 1 94.81 549 ASN B C 1
ATOM 10083 O O . ASN B 1 549 ? 12.742 -22.516 4.352 1 94.81 549 ASN B O 1
ATOM 10087 N N . LYS B 1 550 ? 13.648 -23.219 2.355 1 93.31 550 LYS B N 1
ATOM 10088 C CA . LYS B 1 550 ? 13.523 -21.922 1.692 1 93.31 550 LYS B CA 1
ATOM 10089 C C . LYS B 1 550 ? 12.219 -21.844 0.909 1 93.31 550 LYS B C 1
ATOM 10091 O O . LYS B 1 550 ? 11.484 -22.828 0.801 1 93.31 550 LYS B O 1
ATOM 10096 N N . GLY B 1 551 ? 11.945 -20.703 0.464 1 94.5 551 GLY B N 1
ATOM 10097 C CA . GLY B 1 551 ? 10.766 -20.5 -0.371 1 94.5 551 GLY B CA 1
ATOM 10098 C C . GLY B 1 551 ? 10.844 -21.25 -1.688 1 94.5 551 GLY B C 1
ATOM 10099 O O . GLY B 1 551 ? 11.93 -21.578 -2.164 1 94.5 551 GLY B O 1
ATOM 10100 N N . ILE B 1 552 ? 9.742 -21.5 -2.248 1 96.31 552 ILE B N 1
ATOM 10101 C CA . ILE B 1 552 ? 9.656 -22.344 -3.432 1 96.31 552 ILE B CA 1
ATOM 10102 C C . ILE B 1 552 ? 10.422 -21.703 -4.586 1 96.31 552 ILE B C 1
ATOM 10104 O O . ILE B 1 552 ? 11.094 -22.391 -5.359 1 96.31 552 ILE B O 1
ATOM 10108 N N . TYR B 1 553 ? 10.367 -20.422 -4.789 1 93.69 553 TYR B N 1
ATOM 10109 C CA . TYR B 1 553 ? 11.055 -19.75 -5.891 1 93.69 553 TYR B CA 1
ATOM 10110 C C . TYR B 1 553 ? 12.562 -19.797 -5.699 1 93.69 553 TYR B C 1
ATOM 10112 O O . TYR B 1 553 ? 13.312 -20 -6.66 1 93.69 553 TYR B O 1
ATOM 10120 N N . ASP B 1 554 ? 13.008 -19.656 -4.5 1 92.25 554 ASP B N 1
ATOM 10121 C CA . ASP B 1 554 ? 14.438 -19.75 -4.215 1 92.25 554 ASP B CA 1
ATOM 10122 C C . ASP B 1 554 ? 14.938 -21.188 -4.395 1 92.25 554 ASP B C 1
ATOM 10124 O O . ASP B 1 554 ? 16.078 -21.406 -4.801 1 92.25 554 ASP B O 1
ATOM 10128 N N . ILE B 1 555 ? 14.086 -22.125 -4.066 1 94.56 555 ILE B N 1
ATOM 10129 C CA . ILE B 1 555 ? 14.445 -23.516 -4.262 1 94.56 555 ILE B CA 1
ATOM 10130 C C . ILE B 1 555 ? 14.672 -23.797 -5.746 1 94.56 555 ILE B C 1
ATOM 10132 O O . ILE B 1 555 ? 15.648 -24.453 -6.125 1 94.56 555 ILE B O 1
ATOM 10136 N N . TYR B 1 556 ? 13.844 -23.266 -6.574 1 93.56 556 TYR B N 1
ATOM 10137 C CA . TYR B 1 556 ? 13.969 -23.5 -8.008 1 93.56 556 TYR B CA 1
ATOM 10138 C C . TYR B 1 556 ? 15.164 -22.75 -8.578 1 93.56 556 TYR B C 1
ATOM 10140 O O . TYR B 1 556 ? 15.812 -23.219 -9.523 1 93.56 556 TYR B O 1
ATOM 10148 N N . ILE B 1 557 ? 15.492 -21.562 -8.047 1 91.25 557 ILE B N 1
ATOM 10149 C CA . ILE B 1 557 ? 16.688 -20.828 -8.469 1 91.25 557 ILE B CA 1
ATOM 10150 C C . ILE B 1 557 ? 17.938 -21.625 -8.109 1 91.25 557 ILE B C 1
ATOM 10152 O O . ILE B 1 557 ? 18.859 -21.734 -8.922 1 91.25 557 ILE B O 1
ATOM 10156 N N . ASN B 1 558 ? 17.875 -22.234 -6.973 1 90.81 558 ASN B N 1
ATOM 10157 C CA . ASN B 1 558 ? 19.016 -23.031 -6.523 1 90.81 558 ASN B CA 1
ATOM 10158 C C . ASN B 1 558 ? 19.141 -24.328 -7.332 1 90.81 558 ASN B C 1
ATOM 10160 O O . ASN B 1 558 ? 20.234 -24.766 -7.637 1 90.81 558 ASN B O 1
ATOM 10164 N N . LEU B 1 559 ? 18.031 -24.922 -7.625 1 90.81 559 LEU B N 1
ATOM 10165 C CA . LEU B 1 559 ? 18.031 -26.156 -8.406 1 90.81 559 LEU B CA 1
ATOM 10166 C C . LEU B 1 559 ? 18.547 -25.922 -9.812 1 90.81 559 LEU B C 1
ATOM 10168 O O . LEU B 1 559 ? 19.203 -26.781 -10.398 1 90.81 559 LEU B O 1
ATOM 10172 N N . ARG B 1 560 ? 18.281 -24.672 -10.352 1 86.56 560 ARG B N 1
ATOM 10173 C CA . ARG B 1 560 ? 18.766 -24.328 -11.68 1 86.56 560 ARG B CA 1
ATOM 10174 C C . ARG B 1 560 ? 20.219 -23.875 -11.633 1 86.56 560 ARG B C 1
ATOM 10176 O O . ARG B 1 560 ? 20.844 -23.656 -12.68 1 86.56 560 ARG B O 1
ATOM 10183 N N . GLY B 1 561 ? 20.781 -23.609 -10.469 1 82.38 561 GLY B N 1
ATOM 10184 C CA . GLY B 1 561 ? 22.188 -23.266 -10.281 1 82.38 561 GLY B CA 1
ATOM 10185 C C . GLY B 1 561 ? 22.5 -21.828 -10.648 1 82.38 561 GLY B C 1
ATOM 10186 O O . GLY B 1 561 ? 23.609 -21.531 -11.102 1 82.38 561 GLY B O 1
ATOM 10187 N N . VAL B 1 562 ? 21.547 -21 -10.625 1 81.12 562 VAL B N 1
ATOM 10188 C CA . VAL B 1 562 ? 21.781 -19.609 -10.945 1 81.12 562 VAL B CA 1
ATOM 10189 C C . VAL B 1 562 ? 22.484 -18.922 -9.781 1 81.12 562 VAL B C 1
ATOM 10191 O O . VAL B 1 562 ? 22.078 -19.078 -8.625 1 81.12 562 VAL B O 1
ATOM 10194 N N . PRO B 1 563 ? 23.547 -18.234 -10.062 1 75.31 563 PRO B N 1
ATOM 10195 C CA . PRO B 1 563 ? 24.281 -17.562 -8.992 1 75.31 563 PRO B CA 1
ATOM 10196 C C . PRO B 1 563 ? 23.609 -16.266 -8.523 1 75.31 563 PRO B C 1
ATOM 10198 O O . PRO B 1 563 ? 23.938 -15.188 -9.008 1 75.31 563 PRO B O 1
ATOM 10201 N N . LEU B 1 564 ? 22.719 -16.344 -7.656 1 75.25 564 LEU B N 1
ATOM 10202 C CA . LEU B 1 564 ? 22.047 -15.172 -7.113 1 75.25 564 LEU B CA 1
ATOM 10203 C C . LEU B 1 564 ? 22.516 -14.883 -5.691 1 75.25 564 LEU B C 1
ATOM 10205 O O . LEU B 1 564 ? 22.578 -15.781 -4.855 1 75.25 564 LEU B O 1
ATOM 10209 N N . LEU B 1 565 ? 23 -13.578 -5.586 1 66.06 565 LEU B N 1
ATOM 10210 C CA . LEU B 1 565 ? 23.391 -13.148 -4.246 1 66.06 565 LEU B CA 1
ATOM 10211 C C . LEU B 1 565 ? 22.156 -12.781 -3.414 1 66.06 565 LEU B C 1
ATOM 10213 O O . LEU B 1 565 ? 21.25 -12.125 -3.91 1 66.06 565 LEU B O 1
ATOM 10217 N N . GLU B 1 566 ? 22.109 -13.312 -2.229 1 67.44 566 GLU B N 1
ATOM 10218 C CA . GLU B 1 566 ? 20.984 -13.023 -1.333 1 67.44 566 GLU B CA 1
ATOM 10219 C C . GLU B 1 566 ? 21.062 -11.602 -0.797 1 67.44 566 GLU B C 1
ATOM 10221 O O . GLU B 1 566 ? 22.109 -10.961 -0.873 1 67.44 566 GLU B O 1
ATOM 10226 N N . TRP B 1 567 ? 20 -11.086 -0.316 1 65.06 567 TRP B N 1
ATOM 10227 C CA . TRP B 1 567 ? 19.891 -9.727 0.186 1 65.06 567 TRP B CA 1
ATOM 10228 C C . TRP B 1 567 ? 20.781 -9.508 1.401 1 65.06 567 TRP B C 1
ATOM 10230 O O . TRP B 1 567 ? 21.422 -8.461 1.533 1 65.06 567 TRP B O 1
ATOM 10240 N N . GLU B 1 568 ? 20.719 -10.484 2.336 1 62.47 568 GLU B N 1
ATOM 10241 C CA . GLU B 1 568 ? 21.516 -10.344 3.547 1 62.47 568 GLU B CA 1
ATOM 10242 C C . GLU B 1 568 ? 22.656 -11.367 3.576 1 62.47 568 GLU B C 1
ATOM 10244 O O . GLU B 1 568 ? 22.469 -12.516 3.172 1 62.47 568 GLU B O 1
ATOM 10249 N N . THR B 1 569 ? 23.781 -10.711 3.781 1 60.62 569 THR B N 1
ATOM 10250 C CA . THR B 1 569 ? 24.953 -11.57 3.9 1 60.62 569 THR B CA 1
ATOM 10251 C C . THR B 1 569 ? 24.922 -12.359 5.207 1 60.62 569 THR B C 1
ATOM 10253 O O . THR B 1 569 ? 24.344 -11.898 6.199 1 60.62 569 THR B O 1
ATOM 10256 N N . LYS B 1 570 ? 25.281 -13.5 5.059 1 64.25 570 LYS B N 1
ATOM 10257 C CA . LYS B 1 570 ? 25.391 -14.328 6.262 1 64.25 570 LYS B CA 1
ATOM 10258 C C . LYS B 1 570 ? 26.344 -13.695 7.273 1 64.25 570 LYS B C 1
ATOM 10260 O O . LYS B 1 570 ? 27.312 -13.031 6.891 1 64.25 570 LYS B O 1
ATOM 10265 N N . ALA B 1 571 ? 26 -13.547 8.469 1 61.94 571 ALA B N 1
ATOM 10266 C CA . ALA B 1 571 ? 26.719 -12.891 9.57 1 61.94 571 ALA B CA 1
ATOM 10267 C C . ALA B 1 571 ? 28.203 -13.227 9.531 1 61.94 571 ALA B C 1
ATOM 10269 O O . ALA B 1 571 ? 29.047 -12.367 9.797 1 61.94 571 ALA B O 1
ATOM 10270 N N . GLU B 1 572 ? 28.578 -14.328 8.984 1 63.31 572 GLU B N 1
ATOM 10271 C CA . GLU B 1 572 ? 29.984 -14.734 9.078 1 63.31 572 GLU B CA 1
ATOM 10272 C C . GLU B 1 572 ? 30.797 -14.156 7.926 1 63.31 572 GLU B C 1
ATOM 10274 O O . GLU B 1 572 ? 32.031 -14.07 8.016 1 63.31 572 GLU B O 1
ATOM 10279 N N . MET B 1 573 ? 30.031 -13.562 7.074 1 67.94 573 MET B N 1
ATOM 10280 C CA . MET B 1 573 ? 30.75 -13.102 5.895 1 67.94 573 MET B CA 1
ATOM 10281 C C . MET B 1 573 ? 31.312 -11.695 6.117 1 67.94 573 MET B C 1
ATOM 10283 O O . MET B 1 573 ? 32.219 -11.266 5.406 1 67.94 573 MET B O 1
ATOM 10287 N N . ASP B 1 574 ? 30.781 -11.086 7.141 1 67.62 574 ASP B N 1
ATOM 10288 C CA . ASP B 1 574 ? 31.234 -9.727 7.426 1 67.62 574 ASP B CA 1
ATOM 10289 C C . ASP B 1 574 ? 32.656 -9.719 7.988 1 67.62 574 ASP B C 1
ATOM 10291 O O . ASP B 1 574 ? 33.344 -8.695 7.949 1 67.62 574 ASP B O 1
ATOM 10295 N N . LYS B 1 575 ? 33.156 -10.953 8.273 1 69.44 575 LYS B N 1
ATOM 10296 C CA . LYS B 1 575 ? 34.469 -11.055 8.883 1 69.44 575 LYS B CA 1
ATOM 10297 C C . LYS B 1 575 ? 35.531 -11.305 7.82 1 69.44 575 LYS B C 1
ATOM 10299 O O . LYS B 1 575 ? 36.719 -11.164 8.094 1 69.44 575 LYS B O 1
ATOM 10304 N N . LEU B 1 576 ? 35.031 -11.539 6.656 1 73.12 576 LEU B N 1
ATOM 10305 C CA . LEU B 1 576 ? 36 -11.945 5.633 1 73.12 576 LEU B CA 1
ATOM 10306 C C . LEU B 1 576 ? 36.594 -10.727 4.926 1 73.12 576 LEU B C 1
ATOM 10308 O O . LEU B 1 576 ? 35.875 -9.75 4.676 1 73.12 576 LEU B O 1
ATOM 10312 N N . ARG B 1 577 ? 37.906 -10.742 4.832 1 73.56 577 ARG B N 1
ATOM 10313 C CA . ARG B 1 577 ? 38.625 -9.727 4.066 1 73.56 577 ARG B CA 1
ATOM 10314 C C . ARG B 1 577 ? 38.875 -10.195 2.635 1 73.56 577 ARG B C 1
ATOM 10316 O O . ARG B 1 577 ? 38.781 -11.391 2.344 1 73.56 577 ARG B O 1
ATOM 10323 N N . ALA B 1 578 ? 39 -9.297 1.75 1 78.31 578 ALA B N 1
ATOM 10324 C CA . ALA B 1 578 ? 39.25 -9.602 0.35 1 78.31 578 ALA B CA 1
ATOM 10325 C C . ALA B 1 578 ? 40.438 -10.586 0.224 1 78.31 578 ALA B C 1
ATOM 10327 O O . ALA B 1 578 ? 40.406 -11.484 -0.623 1 78.31 578 ALA B O 1
ATOM 10328 N N . SER B 1 579 ? 41.344 -10.406 1.097 1 75.38 579 SER B N 1
ATOM 10329 C CA . SER B 1 579 ? 42.531 -11.266 1.038 1 75.38 579 SER B CA 1
ATOM 10330 C C . SER B 1 579 ? 42.156 -12.711 1.357 1 75.38 579 SER B C 1
ATOM 10332 O O . SER B 1 579 ? 42.844 -13.633 0.926 1 75.38 579 SER B O 1
ATOM 10334 N N . ASP B 1 580 ? 41.125 -12.797 2.141 1 75.31 580 ASP B N 1
ATOM 10335 C CA . ASP B 1 580 ? 40.688 -14.141 2.533 1 75.31 580 ASP B CA 1
ATOM 10336 C C . ASP B 1 580 ? 40 -14.852 1.379 1 75.31 580 ASP B C 1
ATOM 10338 O O . ASP B 1 580 ? 39.938 -16.078 1.352 1 75.31 580 ASP B O 1
ATOM 10342 N N . ILE B 1 581 ? 39.5 -14.086 0.394 1 73.31 581 ILE B N 1
ATOM 10343 C CA . ILE B 1 581 ? 38.656 -14.695 -0.642 1 73.31 581 ILE B CA 1
ATOM 10344 C C . ILE B 1 581 ? 39.344 -14.555 -1.999 1 73.31 581 ILE B C 1
ATOM 10346 O O . ILE B 1 581 ? 38.938 -15.195 -2.973 1 73.31 581 ILE B O 1
ATOM 10350 N N . MET B 1 582 ? 40.344 -13.742 -2.021 1 75.12 582 MET B N 1
ATOM 10351 C CA . MET B 1 582 ? 40.969 -13.461 -3.309 1 75.12 582 MET B CA 1
ATOM 10352 C C . MET B 1 582 ? 41.75 -14.672 -3.801 1 75.12 582 MET B C 1
ATOM 10354 O O . MET B 1 582 ? 42.281 -15.445 -2.998 1 75.12 582 MET B O 1
ATOM 10358 N N . GLU B 1 583 ? 41.5 -14.945 -5.094 1 71.25 583 GLU B N 1
ATOM 10359 C CA . GLU B 1 583 ? 42.281 -16.016 -5.723 1 71.25 583 GLU B CA 1
ATOM 10360 C C . GLU B 1 583 ? 43.75 -15.617 -5.852 1 71.25 583 GLU B C 1
ATOM 10362 O O . GLU B 1 583 ? 44.094 -14.641 -6.523 1 71.25 583 GLU B O 1
ATOM 10367 N N . PRO B 1 584 ? 44.531 -16.281 -5.109 1 72.38 584 PRO B N 1
ATOM 10368 C CA . PRO B 1 584 ? 45.938 -15.93 -5.109 1 72.38 584 PRO B CA 1
ATOM 10369 C C . PRO B 1 584 ? 46.656 -16.312 -6.414 1 72.38 584 PRO B C 1
ATOM 10371 O O . PRO B 1 584 ? 47.625 -15.68 -6.793 1 72.38 584 PRO B O 1
ATOM 10374 N N . ASN B 1 585 ? 46.062 -17.312 -7.043 1 72.88 585 ASN B N 1
ATOM 10375 C CA . ASN B 1 585 ? 46.719 -17.766 -8.258 1 72.88 585 ASN B CA 1
ATOM 10376 C C . ASN B 1 585 ? 46.094 -17.141 -9.508 1 72.88 585 ASN B C 1
ATOM 10378 O O . ASN B 1 585 ? 45.281 -17.766 -10.172 1 72.88 585 ASN B O 1
ATOM 10382 N N . LEU B 1 586 ? 46.344 -15.859 -9.664 1 70.25 586 LEU B N 1
ATOM 10383 C CA . LEU B 1 586 ? 45.781 -15.164 -10.828 1 70.25 586 LEU B CA 1
ATOM 10384 C C . LEU B 1 586 ? 46.688 -15.359 -12.047 1 70.25 586 LEU B C 1
ATOM 10386 O O . LEU B 1 586 ? 47.906 -15.336 -11.922 1 70.25 586 LEU B O 1
ATOM 10390 N N . MET B 1 587 ? 46 -15.844 -13.086 1 75.38 587 MET B N 1
ATOM 10391 C CA . MET B 1 587 ? 46.688 -15.852 -14.367 1 75.38 587 MET B CA 1
ATOM 10392 C C . MET B 1 587 ? 46.719 -14.453 -14.984 1 75.38 587 MET B C 1
ATOM 10394 O O . MET B 1 587 ? 45.688 -13.789 -15.062 1 75.38 587 MET B O 1
ATOM 10398 N N . TYR B 1 588 ? 47.812 -13.859 -15.031 1 75.25 588 TYR B N 1
ATOM 10399 C CA . TYR B 1 588 ? 47.938 -12.539 -15.625 1 75.25 588 TYR B CA 1
ATOM 10400 C C . TYR B 1 588 ? 48.594 -12.617 -17.016 1 75.25 588 TYR B C 1
ATOM 10402 O O . TYR B 1 588 ? 49.219 -13.617 -17.344 1 75.25 588 TYR B O 1
ATOM 10410 N N . VAL B 1 589 ? 48.188 -11.688 -17.891 1 77.38 589 VAL B N 1
ATOM 10411 C CA . VAL B 1 589 ? 48.688 -11.625 -19.266 1 77.38 589 VAL B CA 1
ATOM 10412 C C . VAL B 1 589 ? 49.594 -10.391 -19.438 1 77.38 589 VAL B C 1
ATOM 10414 O O . VAL B 1 589 ? 49.344 -9.359 -18.797 1 77.38 589 VAL B O 1
ATOM 10417 N N . TYR B 1 590 ? 50.625 -10.594 -20.141 1 72.19 590 TYR B N 1
ATOM 10418 C CA . TYR B 1 590 ? 51.469 -9.461 -20.484 1 72.19 590 TYR B CA 1
ATOM 10419 C C . TYR B 1 590 ? 50.969 -8.75 -21.734 1 72.19 590 TYR B C 1
ATOM 10421 O O . TYR B 1 590 ? 50.281 -9.359 -22.578 1 72.19 590 TYR B O 1
ATOM 10429 N N . PRO B 1 591 ? 51.156 -7.426 -21.812 1 75.25 591 PRO B N 1
ATOM 10430 C CA . PRO B 1 591 ? 50.656 -6.66 -22.953 1 75.25 591 PRO B CA 1
ATOM 10431 C C . PRO B 1 591 ? 51.062 -7.258 -24.297 1 75.25 591 PRO B C 1
ATOM 10433 O O . PRO B 1 591 ? 50.312 -7.199 -25.266 1 75.25 591 PRO B O 1
ATOM 10436 N N . HIS B 1 592 ? 52.312 -7.898 -24.375 1 73.62 592 HIS B N 1
ATOM 10437 C CA . HIS B 1 592 ? 52.75 -8.469 -25.641 1 73.62 592 HIS B CA 1
ATOM 10438 C C . HIS B 1 592 ? 52.688 -9.992 -25.609 1 73.62 592 HIS B C 1
ATOM 10440 O O . HIS B 1 592 ? 53.719 -10.656 -25.422 1 73.62 592 HIS B O 1
ATOM 10446 N N . THR B 1 593 ? 51.688 -10.43 -25.234 1 75.69 593 THR B N 1
ATOM 10447 C CA . THR B 1 593 ? 51.531 -11.875 -25.188 1 75.69 593 THR B CA 1
ATOM 10448 C C . THR B 1 593 ? 51 -12.406 -26.516 1 75.69 593 THR B C 1
ATOM 10450 O O . THR B 1 593 ? 50.188 -11.75 -27.188 1 75.69 593 THR B O 1
ATOM 10453 N N . ARG B 1 594 ? 51.562 -13.508 -26.938 1 78 594 ARG B N 1
ATOM 10454 C CA . ARG B 1 594 ? 51.125 -14.148 -28.188 1 78 594 ARG B CA 1
ATOM 10455 C C . ARG B 1 594 ? 49.688 -14.609 -28.094 1 78 594 ARG B C 1
ATOM 10457 O O . ARG B 1 594 ? 49.219 -15.008 -27.031 1 78 594 ARG B O 1
ATOM 10464 N N . ILE B 1 595 ? 49 -14.477 -29.188 1 80 595 ILE B N 1
ATOM 10465 C CA . ILE B 1 595 ? 47.562 -14.781 -29.281 1 80 595 ILE B CA 1
ATOM 10466 C C . ILE B 1 595 ? 47.344 -16.25 -28.906 1 80 595 ILE B C 1
ATOM 10468 O O . ILE B 1 595 ? 46.344 -16.562 -28.25 1 80 595 ILE B O 1
ATOM 10472 N N . GLN B 1 596 ? 48.281 -17.109 -29.359 1 74.56 596 GLN B N 1
ATOM 10473 C CA . GLN B 1 596 ? 48.125 -18.516 -29.062 1 74.56 596 GLN B CA 1
ATOM 10474 C C . GLN B 1 596 ? 48.125 -18.766 -27.562 1 74.56 596 GLN B C 1
ATOM 10476 O O . GLN B 1 596 ? 47.344 -19.594 -27.047 1 74.56 596 GLN B O 1
ATOM 10481 N N . SER B 1 597 ? 48.969 -18.016 -26.938 1 78.81 597 SER B N 1
ATOM 10482 C CA . SER B 1 597 ? 49.031 -18.156 -25.484 1 78.81 597 SER B CA 1
ATOM 10483 C C . SER B 1 597 ? 47.781 -17.609 -24.812 1 78.81 597 SER B C 1
ATOM 10485 O O . SER B 1 597 ? 47.312 -18.172 -23.828 1 78.81 597 SER B O 1
ATOM 10487 N N . LEU B 1 598 ? 47.312 -16.562 -25.344 1 78.5 598 LEU B N 1
ATOM 10488 C CA . LEU B 1 598 ? 46.062 -15.984 -24.797 1 78.5 598 LEU B CA 1
ATOM 10489 C C . LEU B 1 598 ? 44.906 -16.953 -24.938 1 78.5 598 LEU B C 1
ATOM 10491 O O . LEU B 1 598 ? 44.094 -17.094 -24.016 1 78.5 598 LEU B O 1
ATOM 10495 N N . VAL B 1 599 ? 44.875 -17.562 -26.109 1 78.38 599 VAL B N 1
ATOM 10496 C CA . VAL B 1 599 ? 43.781 -18.516 -26.359 1 78.38 599 VAL B CA 1
ATOM 10497 C C . VAL B 1 599 ? 43.906 -19.703 -25.406 1 78.38 599 VAL B C 1
ATOM 10499 O O . VAL B 1 599 ? 42.906 -20.203 -24.891 1 78.38 599 VAL B O 1
ATOM 10502 N N . SER B 1 600 ? 45.094 -20.078 -25.188 1 76.62 600 SER B N 1
ATOM 10503 C CA . SER B 1 600 ? 45.312 -21.188 -24.266 1 76.62 600 SER B CA 1
ATOM 10504 C C . SER B 1 600 ? 44.906 -20.797 -22.844 1 76.62 600 SER B C 1
ATOM 10506 O O . SER B 1 600 ? 44.312 -21.609 -22.125 1 76.62 600 SER B O 1
ATOM 10508 N N . ILE B 1 601 ? 45.125 -19.625 -22.453 1 77.31 601 ILE B N 1
ATOM 10509 C CA . ILE B 1 601 ? 44.75 -19.141 -21.125 1 77.31 601 ILE B CA 1
ATOM 10510 C C . ILE B 1 601 ? 43.25 -19.062 -20.984 1 77.31 601 ILE B C 1
ATOM 10512 O O . ILE B 1 601 ? 42.688 -19.422 -19.938 1 77.31 601 ILE B O 1
ATOM 10516 N N . LEU B 1 602 ? 42.656 -18.609 -22.031 1 72.75 602 LEU B N 1
ATOM 10517 C CA . LEU B 1 602 ? 41.219 -18.438 -21.984 1 72.75 602 LEU B CA 1
ATOM 10518 C C . LEU B 1 602 ? 40.5 -19.781 -21.938 1 72.75 602 LEU B C 1
ATOM 10520 O O . LEU B 1 602 ? 39.438 -19.906 -21.375 1 72.75 602 LEU B O 1
ATOM 10524 N N . ARG B 1 603 ? 41.25 -20.75 -22.484 1 67.31 603 ARG B N 1
ATOM 10525 C CA . ARG B 1 603 ? 40.656 -22.094 -22.531 1 67.31 603 ARG B CA 1
ATOM 10526 C C . ARG B 1 603 ? 40.875 -22.828 -21.219 1 67.31 603 ARG B C 1
ATOM 10528 O O . ARG B 1 603 ? 40.062 -23.672 -20.828 1 67.31 603 ARG B O 1
ATOM 10535 N N . THR B 1 604 ? 41.844 -22.422 -20.578 1 67.31 604 THR B N 1
ATOM 10536 C CA . THR B 1 604 ? 42.219 -23.203 -19.406 1 67.31 604 THR B CA 1
ATOM 10537 C C . THR B 1 604 ? 41.781 -22.516 -18.125 1 67.31 604 THR B C 1
ATOM 10539 O O . THR B 1 604 ? 41.688 -23.141 -17.062 1 67.31 604 THR B O 1
ATOM 10542 N N . THR B 1 605 ? 41.594 -21.156 -18.234 1 64.12 605 THR B N 1
ATOM 10543 C CA . THR B 1 605 ? 41.281 -20.438 -17 1 64.12 605 THR B CA 1
ATOM 10544 C C . THR B 1 605 ? 39.844 -19.891 -17.031 1 64.12 605 THR B C 1
ATOM 10546 O O . THR B 1 605 ? 39.375 -19.484 -18.094 1 64.12 605 THR B O 1
ATOM 10549 N N . VAL B 1 606 ? 39.188 -20.172 -15.969 1 59.28 606 VAL B N 1
ATOM 10550 C CA . VAL B 1 606 ? 37.812 -19.766 -15.875 1 59.28 606 VAL B CA 1
ATOM 10551 C C . VAL B 1 606 ? 37.688 -18.422 -15.18 1 59.28 606 VAL B C 1
ATOM 10553 O O . VAL B 1 606 ? 36.688 -18.109 -14.562 1 59.28 606 VAL B O 1
ATOM 10556 N N . HIS B 1 607 ? 38.75 -17.562 -15.406 1 60.78 607 HIS B N 1
ATOM 10557 C CA . HIS B 1 607 ? 38.594 -16.25 -14.805 1 60.78 607 HIS B CA 1
ATOM 10558 C C . HIS B 1 607 ? 37.812 -15.32 -15.727 1 60.78 607 HIS B C 1
ATOM 10560 O O . HIS B 1 607 ? 37.781 -15.516 -16.938 1 60.78 607 HIS B O 1
ATOM 10566 N N . HIS B 1 608 ? 37.031 -14.438 -15.109 1 59.41 608 HIS B N 1
ATOM 10567 C CA . HIS B 1 608 ? 36.25 -13.492 -15.914 1 59.41 608 HIS B CA 1
ATOM 10568 C C . HIS B 1 608 ? 37.094 -12.273 -16.281 1 59.41 608 HIS B C 1
ATOM 10570 O O . HIS B 1 608 ? 36.75 -11.531 -17.203 1 59.41 608 HIS B O 1
ATOM 10576 N N . ALA B 1 609 ? 38.125 -12.055 -15.5 1 65.81 609 ALA B N 1
ATOM 10577 C CA . ALA B 1 609 ? 39 -10.922 -15.797 1 65.81 609 ALA B CA 1
ATOM 10578 C C . ALA B 1 609 ? 40.469 -11.312 -15.672 1 65.81 609 ALA B C 1
ATOM 10580 O O . ALA B 1 609 ? 40.812 -12.125 -14.82 1 65.81 609 ALA B O 1
ATOM 10581 N N . PHE B 1 610 ? 41.281 -11 -16.688 1 69.81 610 PHE B N 1
ATOM 10582 C CA . PHE B 1 610 ? 42.719 -11.258 -16.688 1 69.81 610 PHE B CA 1
ATOM 10583 C C . PHE B 1 610 ? 43.5 -9.961 -16.531 1 69.81 610 PHE B C 1
ATOM 10585 O O . PHE B 1 610 ? 43.469 -9.094 -17.422 1 69.81 610 PHE B O 1
ATOM 10592 N N . PRO B 1 611 ? 44.156 -9.797 -15.414 1 74.62 611 PRO B N 1
ATOM 10593 C CA . PRO B 1 611 ? 44.938 -8.57 -15.258 1 74.62 611 PRO B CA 1
ATOM 10594 C C . PRO B 1 611 ? 46.125 -8.508 -16.234 1 74.62 611 PRO B C 1
ATOM 10596 O O . PRO B 1 611 ? 46.781 -9.516 -16.484 1 74.62 611 PRO B O 1
ATOM 10599 N N . VAL B 1 612 ? 46.25 -7.406 -16.984 1 75.62 612 VAL B N 1
ATOM 10600 C CA . VAL B 1 612 ? 47.375 -7.152 -17.875 1 75.62 612 VAL B CA 1
ATOM 10601 C C . VAL B 1 612 ? 48.469 -6.441 -17.094 1 75.62 612 VAL B C 1
ATOM 10603 O O . VAL B 1 612 ? 48.281 -5.344 -16.578 1 75.62 612 VAL B O 1
ATOM 10606 N N . VAL B 1 613 ? 49.5 -7.086 -16.828 1 72.94 613 VAL B N 1
ATOM 10607 C CA . VAL B 1 613 ? 50.625 -6.543 -16.031 1 72.94 613 VAL B CA 1
ATOM 10608 C C . VAL B 1 613 ? 51.75 -6.09 -16.953 1 72.94 613 VAL B C 1
ATOM 10610 O O . VAL B 1 613 ? 52.094 -6.793 -17.906 1 72.94 613 VAL B O 1
ATOM 10613 N N . THR B 1 614 ? 52.094 -4.758 -16.984 1 63.66 614 THR B N 1
ATOM 10614 C CA . THR B 1 614 ? 53.25 -4.242 -17.719 1 63.66 614 THR B CA 1
ATOM 10615 C C . THR B 1 614 ? 54.562 -4.52 -16.953 1 63.66 614 THR B C 1
ATOM 10617 O O . THR B 1 614 ? 54.531 -4.664 -15.734 1 63.66 614 THR B O 1
ATOM 10620 N N . GLU B 1 615 ? 55.625 -5.027 -17.641 1 55.16 615 GLU B N 1
ATOM 10621 C CA . GLU B 1 615 ? 56.938 -5.336 -17.062 1 55.16 615 GLU B CA 1
ATOM 10622 C C . GLU B 1 615 ? 57.344 -4.27 -16.062 1 55.16 615 GLU B C 1
ATOM 10624 O O . GLU B 1 615 ? 58.031 -4.574 -15.078 1 55.16 615 GLU B O 1
ATOM 10629 N N . ASN B 1 616 ? 57.406 -2.91 -16.438 1 43.12 616 ASN B N 1
ATOM 10630 C CA . ASN B 1 616 ? 57.75 -2.006 -15.359 1 43.12 616 ASN B CA 1
ATOM 10631 C C . ASN B 1 616 ? 56.75 -2.07 -14.211 1 43.12 616 ASN B C 1
ATOM 10633 O O . ASN B 1 616 ? 55.562 -2.297 -14.438 1 43.12 616 ASN B O 1
ATOM 10637 N N . ARG B 1 617 ? 57.219 -2.293 -12.898 1 40.72 617 ARG B N 1
ATOM 10638 C CA . ARG B 1 617 ? 56.531 -2.629 -11.648 1 40.72 617 ARG B CA 1
ATOM 10639 C C . ARG B 1 617 ? 55.188 -1.946 -11.57 1 40.72 617 ARG B C 1
ATOM 10641 O O . ARG B 1 617 ? 54.531 -1.966 -10.523 1 40.72 617 ARG B O 1
ATOM 10648 N N . GLN B 1 618 ? 55 -0.895 -12.414 1 35.66 618 GLN B N 1
ATOM 10649 C CA . GLN B 1 618 ? 53.75 -0.241 -12.047 1 35.66 618 GLN B CA 1
ATOM 10650 C C . GLN B 1 618 ? 52.562 -1.048 -12.531 1 35.66 618 GLN B C 1
ATOM 10652 O O . GLN B 1 618 ? 52.344 -1.209 -13.734 1 35.66 618 GLN B O 1
ATOM 10657 N N . ALA B 1 619 ? 52.375 -2.129 -11.891 1 38.34 619 ALA B N 1
ATOM 10658 C CA . ALA B 1 619 ? 51.188 -2.953 -12.094 1 38.34 619 ALA B CA 1
ATOM 10659 C C . ALA B 1 619 ? 49.938 -2.088 -12.312 1 38.34 619 ALA B C 1
ATOM 10661 O O . ALA B 1 619 ? 49.656 -1.189 -11.516 1 38.34 619 ALA B O 1
ATOM 10662 N N . PHE B 1 620 ? 49.719 -1.615 -13.516 1 36 620 PHE B N 1
ATOM 10663 C CA . PHE B 1 620 ? 48.375 -1.038 -13.703 1 36 620 PHE B CA 1
ATOM 10664 C C . PHE B 1 620 ? 47.312 -2.072 -13.43 1 36 620 PHE B C 1
ATOM 10666 O O . PHE B 1 620 ? 47.25 -3.125 -14.07 1 36 620 PHE B O 1
ATOM 10673 N N . PHE B 1 621 ? 46.969 -2.221 -12.195 1 35 621 PHE B N 1
ATOM 10674 C CA . PHE B 1 621 ? 45.844 -3.055 -11.773 1 35 621 PHE B CA 1
ATOM 10675 C C . PHE B 1 621 ? 44.562 -2.59 -12.414 1 35 621 PHE B C 1
ATOM 10677 O O . PHE B 1 621 ? 44.156 -1.438 -12.25 1 35 621 PHE B O 1
ATOM 10684 N N . LEU B 1 622 ? 44.406 -2.855 -13.656 1 30.55 622 LEU B N 1
ATOM 10685 C CA . LEU B 1 622 ? 43 -2.715 -14.055 1 30.55 622 LEU B CA 1
ATOM 10686 C C . LEU B 1 622 ? 42.125 -3.59 -13.188 1 30.55 622 LEU B C 1
ATOM 10688 O O . LEU B 1 622 ? 42.281 -4.812 -13.148 1 30.55 622 LEU B O 1
ATOM 10692 N N . PHE B 1 623 ? 41.812 -3.1 -11.984 1 30.17 623 PHE B N 1
ATOM 10693 C CA . PHE B 1 623 ? 40.844 -3.715 -11.094 1 30.17 623 PHE B CA 1
ATOM 10694 C C . PHE B 1 623 ? 39.531 -3.932 -11.82 1 30.17 623 PHE B C 1
ATOM 10696 O O . PHE B 1 623 ? 38.844 -2.969 -12.172 1 30.17 623 PHE B O 1
ATOM 10703 N N . PHE B 1 624 ? 39.531 -4.715 -12.836 1 28.94 624 PHE B N 1
ATOM 10704 C CA . PHE B 1 624 ? 38.188 -5.113 -13.148 1 28.94 624 PHE B CA 1
ATOM 10705 C C . PHE B 1 624 ? 37.562 -5.922 -12.008 1 28.94 624 PHE B C 1
ATOM 10707 O O . PHE B 1 624 ? 38.188 -6.875 -11.523 1 28.94 624 PHE B O 1
ATOM 10714 N N . PHE B 1 625 ? 36.906 -5.25 -11.023 1 27.16 625 PHE B N 1
ATOM 10715 C CA . PHE B 1 625 ? 36.094 -5.879 -9.992 1 27.16 625 PHE B CA 1
ATOM 10716 C C . PHE B 1 625 ? 35.188 -6.949 -10.594 1 27.16 625 PHE B C 1
ATOM 10718 O O . PHE B 1 625 ? 34.281 -6.641 -11.359 1 27.16 625 PHE B O 1
ATOM 10725 N N . SER B 1 626 ? 35.75 -7.988 -10.984 1 25.19 626 SER B N 1
ATOM 10726 C CA . SER B 1 626 ? 34.875 -9.133 -11.086 1 25.19 626 SER B CA 1
ATOM 10727 C C . SER B 1 626 ? 34.25 -9.484 -9.727 1 25.19 626 SER B C 1
ATOM 10729 O O . SER B 1 626 ? 34.969 -9.586 -8.734 1 25.19 626 SER B O 1
ATOM 10731 N N . PHE B 1 627 ? 33.062 -8.984 -9.367 1 25.78 627 PHE B N 1
ATOM 10732 C CA . PHE B 1 627 ? 32.219 -9.422 -8.266 1 25.78 627 PHE B CA 1
ATOM 10733 C C . PHE B 1 627 ? 32.281 -10.938 -8.094 1 25.78 627 PHE B C 1
ATOM 10735 O O . PHE B 1 627 ? 31.844 -11.688 -8.961 1 25.78 627 PHE B O 1
ATOM 10742 N N . LEU B 1 628 ? 33.375 -11.391 -7.488 1 23.44 628 LEU B N 1
ATOM 10743 C CA . LEU B 1 628 ? 33.469 -12.734 -6.926 1 23.44 628 LEU B CA 1
ATOM 10744 C C . LEU B 1 628 ? 32.312 -12.992 -5.957 1 23.44 628 LEU B C 1
ATOM 10746 O O . LEU B 1 628 ? 32.125 -12.242 -4.992 1 23.44 628 LEU B O 1
ATOM 10750 N N . PHE B 1 629 ? 31.234 -13.594 -6.426 1 25.61 629 PHE B N 1
ATOM 10751 C CA . PHE B 1 629 ? 30.141 -14.25 -5.727 1 25.61 629 PHE B CA 1
ATOM 10752 C C . PHE B 1 629 ? 30.656 -15.258 -4.719 1 25.61 629 PHE B C 1
ATOM 10754 O O . PHE B 1 629 ? 31.156 -16.328 -5.098 1 25.61 629 PHE B O 1
ATOM 10761 N N . LEU B 1 630 ? 31.312 -14.758 -3.645 1 22.66 630 LEU B N 1
ATOM 10762 C CA . LEU B 1 630 ? 31.781 -15.547 -2.512 1 22.66 630 LEU B CA 1
ATOM 10763 C C . LEU B 1 630 ? 30.625 -16.25 -1.819 1 22.66 630 LEU B C 1
ATOM 10765 O O . LEU B 1 630 ? 29.828 -15.609 -1.124 1 22.66 630 LEU B O 1
ATOM 10769 N N . PHE B 1 631 ? 29.891 -17.188 -2.379 1 23.38 631 PHE B N 1
ATOM 10770 C CA . PHE B 1 631 ? 28.891 -18.031 -1.72 1 23.38 631 PHE B CA 1
ATOM 10771 C C . PHE B 1 631 ? 29.562 -19 -0.751 1 23.38 631 PHE B C 1
ATOM 10773 O O . PHE B 1 631 ? 30.312 -19.891 -1.17 1 23.38 631 PHE B O 1
ATOM 10780 N N . SER B 1 632 ? 29.984 -18.578 0.457 1 22.12 632 SER B N 1
ATOM 10781 C CA . SER B 1 632 ? 30.5 -19.391 1.552 1 22.12 632 SER B CA 1
ATOM 10782 C C . SER B 1 632 ? 29.484 -20.438 1.993 1 22.12 632 SER B C 1
ATOM 10784 O O . SER B 1 632 ? 28.375 -20.094 2.398 1 22.12 632 SER B O 1
ATOM 10786 N N . SER B 1 633 ? 29.469 -21.656 1.439 1 23.52 633 SER B N 1
ATOM 10787 C CA . SER B 1 633 ? 28.672 -22.844 1.74 1 23.52 633 SER B CA 1
ATOM 10788 C C . SER B 1 633 ? 29.094 -23.453 3.078 1 23.52 633 SER B C 1
ATOM 10790 O O . SER B 1 633 ? 30.141 -24.094 3.176 1 23.52 633 SER B O 1
ATOM 10792 N N . SER B 1 634 ? 29.156 -22.844 4.285 1 23.23 634 SER B N 1
ATOM 10793 C CA . SER B 1 634 ? 29.391 -23.594 5.516 1 23.23 634 SER B CA 1
ATOM 10794 C C . SER B 1 634 ? 28.281 -24.594 5.781 1 23.23 634 SER B C 1
ATOM 10796 O O . SER B 1 634 ? 27.125 -24.203 6.008 1 23.23 634 SER B O 1
ATOM 10798 N N . SER B 1 635 ? 28.312 -25.812 5.152 1 23.83 635 SER B N 1
ATOM 10799 C CA . SER B 1 635 ? 27.359 -26.875 5.508 1 23.83 635 SER B CA 1
ATOM 10800 C C . SER B 1 635 ? 27.641 -27.406 6.91 1 23.83 635 SER B C 1
ATOM 10802 O O . SER B 1 635 ? 28.703 -27.953 7.176 1 23.83 635 SER B O 1
ATOM 10804 N N . PRO B 1 636 ? 27.438 -26.797 8.086 1 25.19 636 PRO B N 1
ATOM 10805 C CA . PRO B 1 636 ? 27.422 -27.656 9.273 1 25.19 636 PRO B CA 1
ATOM 10806 C C . PRO B 1 636 ? 26.562 -28.906 9.094 1 25.19 636 PRO B C 1
ATOM 10808 O O . PRO B 1 636 ? 25.375 -28.812 8.805 1 25.19 636 PRO B O 1
ATOM 10811 N N . SER B 1 637 ? 27.125 -30.031 8.609 1 25.05 637 SER B N 1
ATOM 10812 C CA . SER B 1 637 ? 26.484 -31.297 8.273 1 25.05 637 SER B CA 1
ATOM 10813 C C . SER B 1 637 ? 25.672 -31.828 9.445 1 25.05 637 SER B C 1
ATOM 10815 O O . SER B 1 637 ? 24.578 -32.375 9.258 1 25.05 637 SER B O 1
ATOM 10817 N N . SER B 1 638 ? 26.375 -32.188 10.633 1 23.27 638 SER B N 1
ATOM 10818 C CA . SER B 1 638 ? 26.031 -33.469 11.242 1 23.27 638 SER B CA 1
ATOM 10819 C C . SER B 1 638 ? 24.562 -33.531 11.656 1 23.27 638 SER B C 1
ATOM 10821 O O . SER B 1 638 ? 23.844 -34.469 11.297 1 23.27 638 SER B O 1
ATOM 10823 N N . LEU B 1 639 ? 24.422 -33.344 13.023 1 23.73 639 LEU B N 1
ATOM 10824 C CA . LEU B 1 639 ? 23.516 -34.062 13.906 1 23.73 639 LEU B CA 1
ATOM 10825 C C . LEU B 1 639 ? 22.062 -33.75 13.578 1 23.73 639 LEU B C 1
ATOM 10827 O O . LEU B 1 639 ? 21.203 -34.625 13.562 1 23.73 639 LEU B O 1
ATOM 10831 N N . SER B 1 640 ? 21.781 -32.5 13.906 1 25.56 640 SER B N 1
ATOM 10832 C CA . SER B 1 640 ? 20.406 -32.312 14.367 1 25.56 640 SER B CA 1
ATOM 10833 C C . SER B 1 640 ? 19.422 -32.344 13.195 1 25.56 640 SER B C 1
ATOM 10835 O O . SER B 1 640 ? 18.844 -31.312 12.859 1 25.56 640 SER B O 1
ATOM 10837 N N . SER B 1 641 ? 19.938 -32.812 12.086 1 27.03 641 SER B N 1
ATOM 10838 C CA . SER B 1 641 ? 18.922 -32.781 11.039 1 27.03 641 SER B CA 1
ATOM 10839 C C . SER B 1 641 ? 17.688 -33.562 11.422 1 27.03 641 SER B C 1
ATOM 10841 O O . SER B 1 641 ? 17.578 -34.75 11.109 1 27.03 641 SER B O 1
ATOM 10843 N N . LEU B 1 642 ? 17.359 -33.531 12.672 1 26.48 642 LEU B N 1
ATOM 10844 C CA . LEU B 1 642 ? 16.078 -34.188 12.945 1 26.48 642 LEU B CA 1
ATOM 10845 C C . LEU B 1 642 ? 15.023 -33.75 11.938 1 26.48 642 LEU B C 1
ATOM 10847 O O . LEU B 1 642 ? 14.711 -32.562 11.828 1 26.48 642 LEU B O 1
ATOM 10851 N N . SER B 1 643 ? 15.055 -34.438 10.812 1 29.3 643 SER B N 1
ATOM 10852 C CA . SER B 1 643 ? 14.336 -34.25 9.555 1 29.3 643 SER B CA 1
ATOM 10853 C C . SER B 1 643 ? 12.867 -33.906 9.797 1 29.3 643 SER B C 1
ATOM 10855 O O . SER B 1 643 ? 12.18 -34.625 10.531 1 29.3 643 SER B O 1
ATOM 10857 N N . ALA B 1 644 ? 12.609 -32.719 9.766 1 31.69 644 ALA B N 1
ATOM 10858 C CA . ALA B 1 644 ? 11.234 -32.219 9.812 1 31.69 644 ALA B CA 1
ATOM 10859 C C . ALA B 1 644 ? 10.32 -33.062 8.93 1 31.69 644 ALA B C 1
ATOM 10861 O O . ALA B 1 644 ? 9.102 -33.062 9.109 1 31.69 644 ALA B O 1
ATOM 10862 N N . CYS B 1 645 ? 10.984 -33.688 7.914 1 33.44 645 CYS B N 1
ATOM 10863 C CA . CYS B 1 645 ? 10.133 -34.531 7.074 1 33.44 645 CYS B CA 1
ATOM 10864 C C . CYS B 1 645 ? 9.547 -35.688 7.867 1 33.44 645 CYS B C 1
ATOM 10866 O O . CYS B 1 645 ? 8.438 -36.125 7.586 1 33.44 645 CYS B O 1
ATOM 10868 N N . SER B 1 646 ? 10.391 -36.25 8.812 1 33.41 646 SER B N 1
ATOM 10869 C CA . SER B 1 646 ? 9.875 -37.375 9.602 1 33.41 646 SER B CA 1
ATOM 10870 C C . SER B 1 646 ? 8.766 -36.906 10.547 1 33.41 646 SER B C 1
ATOM 10872 O O . SER B 1 646 ? 7.973 -37.719 11.023 1 33.41 646 SER B O 1
ATOM 10874 N N . PHE B 1 647 ? 8.906 -35.688 10.984 1 32.44 647 PHE B N 1
ATOM 10875 C CA . PHE B 1 647 ? 7.852 -35.219 11.883 1 32.44 647 PHE B CA 1
ATOM 10876 C C . PHE B 1 647 ? 6.535 -35.062 11.141 1 32.44 647 PHE B C 1
ATOM 10878 O O . PHE B 1 647 ? 5.473 -35.406 11.664 1 32.44 647 PHE B O 1
ATOM 10885 N N . LEU B 1 648 ? 6.559 -34.625 9.922 1 30.52 648 LEU B N 1
ATOM 10886 C CA . LEU B 1 648 ? 5.301 -34.406 9.219 1 30.52 648 LEU B CA 1
ATOM 10887 C C . LEU B 1 648 ? 4.664 -35.719 8.82 1 30.52 648 LEU B C 1
ATOM 10889 O O . LEU B 1 648 ? 3.439 -35.875 8.867 1 30.52 648 LEU B O 1
ATOM 10893 N N . LEU B 1 649 ? 5.496 -36.781 8.555 1 32.06 649 LEU B N 1
ATOM 10894 C CA . LEU B 1 649 ? 4.887 -38.094 8.375 1 32.06 649 LEU B CA 1
ATOM 10895 C C . LEU B 1 649 ? 4.195 -38.562 9.656 1 32.06 649 LEU B C 1
ATOM 10897 O O . LEU B 1 649 ? 3.119 -39.156 9.602 1 32.06 649 LEU B O 1
ATOM 10901 N N . LEU B 1 650 ? 4.766 -38.125 10.742 1 33.19 650 LEU B N 1
ATOM 10902 C CA . LEU B 1 650 ? 4.145 -38.5 12.016 1 33.19 650 LEU B CA 1
ATOM 10903 C C . LEU B 1 650 ? 2.861 -37.688 12.234 1 33.19 650 LEU B C 1
ATOM 10905 O O . LEU B 1 650 ? 1.852 -38.25 12.672 1 33.19 650 LEU B O 1
ATOM 10909 N N . LEU B 1 651 ? 2.895 -36.438 11.828 1 32.97 651 LEU B N 1
ATOM 10910 C CA . LEU B 1 651 ? 1.679 -35.656 12.047 1 32.97 651 LEU B CA 1
ATOM 10911 C C . LEU B 1 651 ? 0.573 -36.094 11.094 1 32.97 651 LEU B C 1
ATOM 10913 O O . LEU B 1 651 ? -0.592 -36.188 11.484 1 32.97 651 LEU B O 1
ATOM 10917 N N . LEU B 1 652 ? 0.918 -36.438 9.875 1 33.19 652 LEU B N 1
ATOM 10918 C CA . LEU B 1 652 ? -0.098 -37 8.984 1 33.19 652 LEU B CA 1
ATOM 10919 C C . LEU B 1 652 ? -0.587 -38.344 9.508 1 33.19 652 LEU B C 1
ATOM 10921 O O . LEU B 1 652 ? -1.78 -38.656 9.438 1 33.19 652 LEU B O 1
ATOM 10925 N N . LEU B 1 653 ? 0.323 -39.125 10.156 1 33.16 653 LEU B N 1
ATOM 10926 C CA . LEU B 1 653 ? -0.106 -40.375 10.773 1 33.16 653 LEU B CA 1
ATOM 10927 C C . LEU B 1 653 ? -1.024 -40.125 11.961 1 33.16 653 LEU B C 1
ATOM 10929 O O . LEU B 1 653 ? -2.02 -40.812 12.156 1 33.16 653 LEU B O 1
ATOM 10933 N N . ILE B 1 654 ? -0.72 -39.031 12.656 1 36.72 654 ILE B N 1
ATOM 10934 C CA . ILE B 1 654 ? -1.577 -38.75 13.797 1 36.72 654 ILE B CA 1
ATOM 10935 C C . ILE B 1 654 ? -2.947 -38.281 13.312 1 36.72 654 ILE B C 1
ATOM 10937 O O . ILE B 1 654 ? -3.979 -38.719 13.836 1 36.72 654 ILE B O 1
ATOM 10941 N N . LEU B 1 655 ? -2.9 -37.406 12.305 1 32.97 655 LEU B N 1
ATOM 10942 C CA . LEU B 1 655 ? -4.207 -36.969 11.836 1 32.97 655 LEU B CA 1
ATOM 10943 C C . LEU B 1 655 ? -4.996 -38.125 11.242 1 32.97 655 LEU B C 1
ATOM 10945 O O . LEU B 1 655 ? -6.207 -38.219 11.445 1 32.97 655 LEU B O 1
ATOM 10949 N N . LEU B 1 656 ? -4.293 -39.031 10.578 1 33.59 656 LEU B N 1
ATOM 10950 C CA . LEU B 1 656 ? -4.996 -40.219 10.125 1 33.59 656 LEU B CA 1
ATOM 10951 C C . LEU B 1 656 ? -5.465 -41.062 11.305 1 33.59 656 LEU B C 1
ATOM 10953 O O . LEU B 1 656 ? -6.52 -41.719 11.242 1 33.59 656 LEU B O 1
ATOM 10957 N N . LEU B 1 657 ? -4.629 -41.125 12.352 1 33 657 LEU B N 1
ATOM 10958 C CA . LEU B 1 657 ? -5.043 -41.875 13.516 1 33 657 LEU B CA 1
ATOM 10959 C C . LEU B 1 657 ? -6.23 -41.219 14.211 1 33 657 LEU B C 1
ATOM 10961 O O . LEU B 1 657 ? -7.055 -41.906 14.828 1 33 657 LEU B O 1
ATOM 10965 N N . LEU B 1 658 ? -6.168 -39.906 14.195 1 32.16 658 LEU B N 1
ATOM 10966 C CA . LEU B 1 658 ? -7.285 -39.281 14.898 1 32.16 658 LEU B CA 1
ATOM 10967 C C . LEU B 1 658 ? -8.594 -39.5 14.133 1 32.16 658 LEU B C 1
ATOM 10969 O O . LEU B 1 658 ? -9.672 -39.375 14.711 1 32.16 658 LEU B O 1
ATOM 10973 N N . LEU B 1 659 ? -8.484 -39.594 12.828 1 30.11 659 LEU B N 1
ATOM 10974 C CA . LEU B 1 659 ? -9.742 -39.781 12.109 1 30.11 659 LEU B CA 1
ATOM 10975 C C . LEU B 1 659 ? -10.172 -41.25 12.148 1 30.11 659 LEU B C 1
ATOM 10977 O O . LEU B 1 659 ? -11.07 -41.656 11.406 1 30.11 659 LEU B O 1
ATOM 10981 N N . SER B 1 660 ? -9.438 -42.062 12.93 1 26.06 660 SER B N 1
ATOM 10982 C CA . SER B 1 660 ? -10.078 -43.375 12.977 1 26.06 660 SER B CA 1
ATOM 10983 C C . SER B 1 660 ? -11.375 -43.312 13.789 1 26.06 660 SER B C 1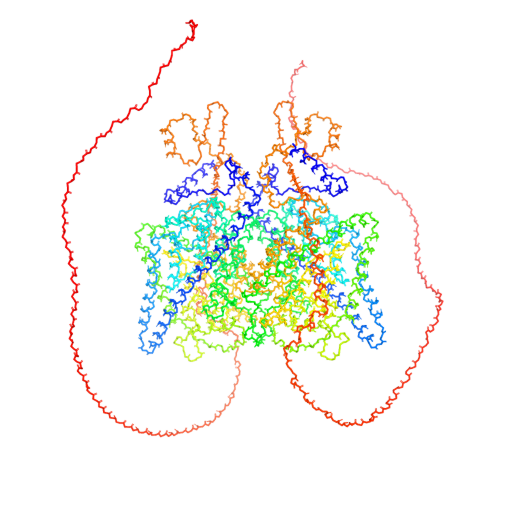
ATOM 10985 O O . SER B 1 660 ? -11.477 -42.562 14.758 1 26.06 660 SER B O 1
ATOM 10987 N N . PRO B 1 661 ? -12.516 -43.844 13.258 1 29.25 661 PRO B N 1
ATOM 10988 C CA . PRO B 1 661 ? -13.875 -43.812 13.797 1 29.25 661 PRO B CA 1
ATOM 10989 C C . PRO B 1 661 ? -13.922 -44.125 15.289 1 29.25 661 PRO B C 1
ATOM 10991 O O . PRO B 1 661 ? -14.844 -43.719 15.984 1 29.25 661 PRO B O 1
ATOM 10994 N N . PRO B 1 662 ? -13.008 -45.125 15.805 1 28.94 662 PRO B N 1
ATOM 10995 C CA . PRO B 1 662 ? -13.461 -45.594 17.109 1 28.94 662 PRO B CA 1
ATOM 10996 C C . PRO B 1 662 ? -13.398 -44.5 18.188 1 28.94 662 PRO B C 1
ATOM 10998 O O . PRO B 1 662 ? -13.984 -44.656 19.266 1 28.94 662 PRO B O 1
ATOM 11001 N N . PHE B 1 663 ? -12.453 -43.531 17.984 1 32.03 663 PHE B N 1
ATOM 11002 C CA . PHE B 1 663 ? -12.258 -42.719 19.188 1 32.03 663 PHE B CA 1
ATOM 11003 C C . PHE B 1 663 ? -13.438 -41.781 19.422 1 32.03 663 PHE B C 1
ATOM 11005 O O . PHE B 1 663 ? -13.633 -41.281 20.531 1 32.03 663 PHE B O 1
ATOM 11012 N N . LEU B 1 664 ? -14.133 -41.375 18.422 1 26.34 664 LEU B N 1
ATOM 11013 C CA . LEU B 1 664 ? -15.227 -40.469 18.766 1 26.34 664 LEU B CA 1
ATOM 11014 C C . LEU B 1 664 ? -16.297 -41.188 19.562 1 26.34 664 LEU B C 1
ATOM 11016 O O . LEU B 1 664 ? -17.203 -40.562 20.125 1 26.34 664 LEU B O 1
ATOM 11020 N N . SER B 1 665 ? -16.312 -42.531 19.438 1 27.45 665 SER B N 1
ATOM 11021 C CA . SER B 1 665 ? -17.5 -43.125 20.078 1 27.45 665 SER B CA 1
ATOM 11022 C C . SER B 1 665 ? -17.438 -42.969 21.594 1 27.45 665 SER B C 1
ATOM 11024 O O . SER B 1 665 ? -18.484 -42.906 22.25 1 27.45 665 SER B O 1
ATOM 11026 N N . SER B 1 666 ? -16.156 -43.031 22.141 1 26.8 666 SER B N 1
ATOM 11027 C CA . SER B 1 666 ? -16.297 -43.312 23.562 1 26.8 666 SER B CA 1
ATOM 11028 C C . SER B 1 666 ? -16.719 -42.094 24.344 1 26.8 666 SER B C 1
ATOM 11030 O O . SER B 1 666 ? -17.031 -42.156 25.531 1 26.8 666 SER B O 1
ATOM 11032 N N . LEU B 1 667 ? -16.188 -40.906 23.844 1 24.45 667 LEU B N 1
ATOM 11033 C CA . LEU B 1 667 ? -16.453 -39.875 24.844 1 24.45 667 LEU B CA 1
ATOM 11034 C C . LEU B 1 667 ? -17.953 -39.625 24.969 1 24.45 667 LEU B C 1
ATOM 11036 O O . LEU B 1 667 ? -18.375 -38.812 25.812 1 24.45 667 LEU B O 1
ATOM 11040 N N . SER B 1 668 ? -18.641 -40.031 23.859 1 24.05 668 SER B N 1
ATOM 11041 C CA . SER B 1 668 ? -20.031 -39.625 23.938 1 24.05 668 SER B CA 1
ATOM 11042 C C . SER B 1 668 ? -20.734 -40.219 25.141 1 24.05 668 SER B C 1
ATOM 11044 O O . SER B 1 668 ? -21.922 -40 25.359 1 24.05 668 SER B O 1
ATOM 11046 N N . SER B 1 669 ? -20 -41.312 25.672 1 26.62 669 SER B N 1
ATOM 11047 C CA . SER B 1 669 ? -20.922 -42.031 26.531 1 26.62 669 SER B CA 1
ATOM 11048 C C . SER B 1 669 ? -21.281 -41.219 27.781 1 26.62 669 SER B C 1
ATOM 11050 O O . SER B 1 669 ? -22.094 -41.656 28.594 1 26.62 669 SER B O 1
ATOM 11052 N N . LEU B 1 670 ? -20.203 -40.375 28.203 1 22.05 670 LEU B N 1
ATOM 11053 C CA . LEU B 1 670 ? -20.453 -40.125 29.609 1 22.05 670 LEU B CA 1
ATOM 11054 C C . LEU B 1 670 ? -21.703 -39.281 29.812 1 22.05 670 LEU B C 1
ATOM 11056 O O . LEU B 1 670 ? -22.234 -39.219 30.922 1 22.05 670 LEU B O 1
ATOM 11060 N N . LEU B 1 671 ? -21.719 -38.156 28.969 1 18.78 671 LEU B N 1
ATOM 11061 C CA . LEU B 1 671 ? -22.547 -37.188 29.656 1 18.78 671 LEU B CA 1
ATOM 11062 C C . LEU B 1 671 ? -23.984 -37.688 29.781 1 18.78 671 LEU B C 1
ATOM 11064 O O . LEU B 1 671 ? -24.703 -37.281 30.703 1 18.78 671 LEU B O 1
ATOM 11068 N N . LEU B 1 672 ? -24.547 -37.906 28.594 1 18.84 672 LEU B N 1
ATOM 11069 C CA . LEU B 1 672 ? -25.953 -37.531 28.578 1 18.84 672 LEU B CA 1
ATOM 11070 C C . LEU B 1 672 ? -26.781 -38.5 29.422 1 18.84 672 LEU B C 1
ATOM 11072 O O . LEU B 1 672 ? -26.844 -39.719 29.109 1 18.84 672 LEU B O 1
ATOM 11076 N N . PRO B 1 673 ? -26.875 -38.281 30.703 1 18.64 673 PRO B N 1
ATOM 11077 C CA . PRO B 1 673 ? -27.766 -39.188 31.453 1 18.64 673 PRO B CA 1
ATOM 11078 C C . PRO B 1 673 ? -29.094 -39.438 30.734 1 18.64 673 PRO B C 1
ATOM 11080 O O . PRO B 1 673 ? -29.422 -38.719 29.766 1 18.64 673 PRO B O 1
ATOM 11083 N N . SER B 1 674 ? -30.078 -40.188 31.484 1 17.95 674 SER B N 1
ATOM 11084 C CA . SER B 1 674 ? -31.281 -41 31.391 1 17.95 674 SER B CA 1
ATOM 11085 C C . SER B 1 674 ? -32.531 -40.156 31.109 1 17.95 674 SER B C 1
ATOM 11087 O O . SER B 1 674 ? -33.656 -40.656 31.109 1 17.95 674 SER B O 1
ATOM 11089 N N . LEU B 1 675 ? -32.531 -38.844 31.219 1 16.11 675 LEU B N 1
ATOM 11090 C CA . LEU B 1 675 ? -33.812 -38.438 31.812 1 16.11 675 LEU B CA 1
ATOM 11091 C C . LEU B 1 675 ? -34.969 -39.031 31.047 1 16.11 675 LEU B C 1
ATOM 11093 O O . LEU B 1 675 ? -34.875 -39.344 29.859 1 16.11 675 LEU B O 1
ATOM 11097 N N . PHE B 1 676 ? -36.375 -38.688 31.562 1 17.23 676 PHE B N 1
ATOM 11098 C CA . PHE B 1 676 ? -37.656 -39.281 31.969 1 17.23 676 PHE B CA 1
ATOM 11099 C C . PHE B 1 676 ? -38.5 -39.594 30.75 1 17.23 676 PHE B C 1
ATOM 11101 O O . PHE B 1 676 ? -38.219 -39.156 29.641 1 17.23 676 PHE B O 1
ATOM 11108 N N . SER B 1 677 ? -39.906 -39.219 30.906 1 16.67 677 SER B N 1
ATOM 11109 C CA . SER B 1 677 ? -41.219 -39.844 31 1 16.67 677 SER B CA 1
ATOM 11110 C C . SER B 1 677 ? -41.875 -39.969 29.641 1 16.67 677 SER B C 1
ATOM 11112 O O . SER B 1 677 ? -41.406 -39.406 28.656 1 16.67 677 SER B O 1
ATOM 11114 N N . SER B 1 678 ? -43.406 -39.875 29.641 1 16 678 SER B N 1
ATOM 11115 C CA . SER B 1 678 ? -44.625 -40.625 29.297 1 16 678 SER B CA 1
ATOM 11116 C C . SER B 1 678 ? -45.188 -40.188 27.953 1 16 678 SER B C 1
ATOM 11118 O O . SER B 1 678 ? -45.969 -40.875 27.344 1 16 678 SER B O 1
ATOM 11120 N N . LEU B 1 679 ? -45.281 -38.875 27.609 1 15.21 679 LEU B N 1
ATOM 11121 C CA . LEU B 1 679 ? -46.688 -38.562 27.312 1 15.21 679 LEU B CA 1
ATOM 11122 C C . LEU B 1 679 ? -47.156 -39.312 26.078 1 15.21 679 LEU B C 1
ATOM 11124 O O . LEU B 1 679 ? -46.375 -39.594 25.172 1 15.21 679 LEU B O 1
ATOM 11128 N N . SER B 1 680 ? -48.625 -39.312 25.828 1 15.81 680 SER B N 1
ATOM 11129 C CA . SER B 1 680 ? -49.844 -40.062 25.469 1 15.81 680 SER B CA 1
ATOM 11130 C C . SER B 1 680 ? -50 -40.188 23.969 1 15.81 680 SER B C 1
ATOM 11132 O O . SER B 1 680 ? -49.312 -39.469 23.203 1 15.81 680 SER B O 1
ATOM 11134 N N . SER B 1 681 ? -51.406 -40.25 23.547 1 15.3 681 SER B N 1
ATOM 11135 C CA . SER B 1 681 ? -52.219 -41.25 22.828 1 15.3 681 SER B CA 1
ATOM 11136 C C . SER B 1 681 ? -52.25 -40.938 21.328 1 15.3 681 SER B C 1
ATOM 11138 O O . SER B 1 681 ? -51.969 -41.812 20.5 1 15.3 681 SER B O 1
ATOM 11140 N N . PRO B 1 682 ? -53.156 -39.844 20.844 1 15.59 682 PRO B N 1
ATOM 11141 C CA . PRO B 1 682 ? -54.375 -40.406 20.234 1 15.59 682 PRO B CA 1
ATOM 11142 C C . PRO B 1 682 ? -54.188 -40.75 18.766 1 15.59 682 PRO B C 1
ATOM 11144 O O . PRO B 1 682 ? -53.156 -40.406 18.156 1 15.59 682 PRO B O 1
ATOM 11147 N N . SER B 1 683 ? -55.281 -40.344 17.938 1 15.2 683 SER B N 1
ATOM 11148 C CA . SER B 1 683 ? -56.344 -41 17.188 1 15.2 683 SER B CA 1
ATOM 11149 C C . SER B 1 683 ? -56.031 -41.031 15.695 1 15.2 683 SER B C 1
ATOM 11151 O O . SER B 1 683 ? -56.094 -42.094 15.07 1 15.2 683 SER B O 1
ATOM 11153 N N . SER B 1 684 ? -56.625 -39.938 14.875 1 15.32 684 SER B N 1
ATOM 11154 C CA . SER B 1 684 ? -57.719 -40.281 13.953 1 15.32 684 SER B CA 1
ATOM 11155 C C . SER B 1 684 ? -57.156 -40.656 12.578 1 15.32 684 SER B C 1
ATOM 11157 O O . SER B 1 684 ? -56.062 -40.219 12.203 1 15.32 684 SER B O 1
ATOM 11159 N N . PRO B 1 685 ? -58.125 -41.25 11.695 1 15.7 685 PRO B N 1
ATOM 11160 C CA . PRO B 1 685 ? -58.188 -42.312 10.695 1 15.7 685 PRO B CA 1
ATOM 11161 C C . PRO B 1 685 ? -57.812 -41.812 9.297 1 15.7 685 PRO B C 1
ATOM 11163 O O . PRO B 1 685 ? -57.125 -42.531 8.547 1 15.7 685 PRO B O 1
ATOM 11166 N N . PRO B 1 686 ? -58.188 -40.531 8.703 1 15.38 686 PRO B N 1
ATOM 11167 C CA . PRO B 1 686 ? -59.25 -40.719 7.719 1 15.38 686 PRO B CA 1
ATOM 11168 C C . PRO B 1 686 ? -58.719 -41.281 6.391 1 15.38 686 PRO B C 1
ATOM 11170 O O . PRO B 1 686 ? -57.531 -41.156 6.098 1 15.38 686 PRO B O 1
ATOM 11173 N N . PRO B 1 687 ? -59.688 -41.125 5.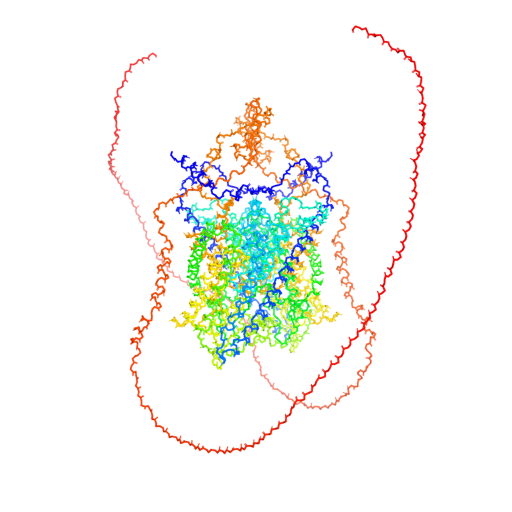258 1 14.99 687 PRO B N 1
ATOM 11174 C CA . PRO B 1 687 ? -60.312 -42 4.246 1 14.99 687 PRO B CA 1
ATOM 11175 C C . PRO B 1 687 ? -59.5 -42.062 2.951 1 14.99 687 PRO B C 1
ATOM 11177 O O . PRO B 1 687 ? -58.594 -41.25 2.736 1 14.99 687 PRO B O 1
ATOM 11180 N N . SER B 1 688 ? -60.25 -42.5 1.844 1 14.4 688 SER B N 1
ATOM 11181 C CA . SER B 1 688 ? -60.375 -43.5 0.803 1 14.4 688 SER B CA 1
ATOM 11182 C C . SER B 1 688 ? -59.781 -43 -0.521 1 14.4 688 SER B C 1
ATOM 11184 O O . SER B 1 688 ? -58.969 -43.688 -1.133 1 14.4 688 SER B O 1
ATOM 11186 N N . VAL B 1 689 ? -60.656 -42.219 -1.427 1 14.07 689 VAL B N 1
ATOM 11187 C CA . VAL B 1 689 ? -61.344 -42.812 -2.578 1 14.07 689 VAL B CA 1
ATOM 11188 C C . VAL B 1 689 ? -60.469 -42.656 -3.826 1 14.07 689 VAL B C 1
ATOM 11190 O O . VAL B 1 689 ? -60.219 -43.625 -4.523 1 14.07 689 VAL B O 1
ATOM 11193 N N . LEU B 1 690 ? -60.969 -41.719 -4.945 1 14.2 690 LEU B N 1
ATOM 11194 C CA . LEU B 1 690 ? -61.688 -42.125 -6.156 1 14.2 690 LEU B CA 1
ATOM 11195 C C . LEU B 1 690 ? -60.719 -42.25 -7.332 1 14.2 690 LEU B C 1
ATOM 11197 O O . LEU B 1 690 ? -59.625 -41.719 -7.309 1 14.2 690 LEU B O 1
ATOM 11201 N N . SER B 1 691 ? -61.219 -41.875 -8.648 1 14.29 691 SER B N 1
ATOM 11202 C CA . SER B 1 691 ? -61.719 -42.531 -9.867 1 14.29 691 SER B CA 1
ATOM 11203 C C . SER B 1 691 ? -60.656 -42.5 -10.969 1 14.29 691 SER B C 1
ATOM 11205 O O . SER B 1 691 ? -59.719 -41.688 -10.914 1 14.29 691 SER B O 1
ATOM 11207 N N . SER B 1 692 ? -61.125 -42.688 -12.375 1 14.15 692 SER B N 1
ATOM 11208 C CA . SER B 1 692 ? -61.125 -43.562 -13.523 1 14.15 692 SER B CA 1
ATOM 11209 C C . SER B 1 692 ? -60.281 -43.031 -14.664 1 14.15 692 SER B C 1
ATOM 11211 O O . SER B 1 692 ? -59.531 -43.781 -15.297 1 14.15 692 SER B O 1
ATOM 11213 N N . LEU B 1 693 ? -60.406 -41.719 -15.383 1 14.79 693 LEU B N 1
ATOM 11214 C CA . LEU B 1 693 ? -61 -41.844 -16.719 1 14.79 693 LEU B CA 1
ATOM 11215 C C . LEU B 1 693 ? -59.906 -42.219 -17.734 1 14.79 693 LEU B C 1
ATOM 11217 O O . LEU B 1 693 ? -58.719 -41.906 -17.547 1 14.79 693 LEU B O 1
ATOM 11221 N N . PRO B 1 694 ? -60.344 -42.531 -19.062 1 14.92 694 PRO B N 1
ATOM 11222 C CA . PRO B 1 694 ? -60.188 -43.5 -20.141 1 14.92 694 PRO B CA 1
ATOM 11223 C C . PRO B 1 694 ? -59.031 -43.156 -21.078 1 14.92 694 PRO B C 1
ATOM 11225 O O . PRO B 1 694 ? -58.156 -44 -21.297 1 14.92 694 PRO B O 1
ATOM 11228 N N . PHE B 1 695 ? -59.25 -42.312 -22.391 1 15.04 695 PHE B N 1
ATOM 11229 C CA . PHE B 1 695 ? -59.469 -42.875 -23.719 1 15.04 695 PHE B CA 1
ATOM 11230 C C . PHE B 1 695 ? -58.156 -43.031 -24.484 1 15.04 695 PHE B C 1
ATOM 11232 O O . PHE B 1 695 ? -57.156 -42.406 -24.141 1 15.04 695 PHE B O 1
ATOM 11239 N N . PRO B 1 696 ? -58.219 -42.781 -26.016 1 15.55 696 PRO B N 1
ATOM 11240 C CA . PRO B 1 696 ? -58.094 -43.656 -27.188 1 15.55 696 PRO B CA 1
ATOM 11241 C C . PRO B 1 696 ? -56.719 -43.562 -27.844 1 15.55 696 PRO B C 1
ATOM 11243 O O . PRO B 1 696 ? -55.938 -42.656 -27.562 1 15.55 696 PRO B O 1
ATOM 11246 N N . PRO B 1 697 ? -56.75 -43.625 -29.453 1 15.33 697 PRO B N 1
ATOM 11247 C CA . PRO B 1 697 ? -56.312 -44.594 -30.453 1 15.33 697 PRO B CA 1
ATOM 11248 C C . PRO B 1 697 ? -55 -44.219 -31.125 1 15.33 697 PRO B C 1
ATOM 11250 O O . PRO B 1 697 ? -54.031 -44.969 -31.094 1 15.33 697 PRO B O 1
ATOM 11253 N N . PRO B 1 698 ? -55.031 -43.594 -32.562 1 15.19 698 PRO B N 1
ATOM 11254 C CA . PRO B 1 698 ? -54.75 -44.344 -33.781 1 15.19 698 PRO B CA 1
ATOM 11255 C C . PRO B 1 698 ? -53.344 -44.125 -34.312 1 15.19 698 PRO B C 1
ATOM 11257 O O . PRO B 1 698 ? -52.656 -43.219 -33.844 1 15.19 698 PRO B O 1
ATOM 11260 N N . LEU B 1 699 ? -53.219 -43.469 -35.719 1 14.34 699 LEU B N 1
ATOM 11261 C CA . LEU B 1 699 ? -52.969 -43.969 -37.062 1 14.34 699 LEU B CA 1
ATOM 11262 C C . LEU B 1 699 ? -51.562 -43.625 -37.531 1 14.34 699 LEU B C 1
ATOM 11264 O O . LEU B 1 699 ? -50.875 -42.812 -36.906 1 14.34 699 LEU B O 1
ATOM 11268 N N . PHE B 1 700 ? -51.344 -42.75 -38.781 1 15.05 700 PHE B N 1
ATOM 11269 C CA . PHE B 1 700 ? -50.938 -43.125 -40.156 1 15.05 700 PHE B CA 1
ATOM 11270 C C . PHE B 1 700 ? -49.438 -42.875 -40.344 1 15.05 700 PHE B C 1
ATOM 11272 O O . PHE B 1 700 ? -48.812 -42.156 -39.562 1 15.05 700 PHE B O 1
ATOM 11279 N N . PRO B 1 701 ? -48.906 -42.531 -41.719 1 15.34 701 PRO B N 1
ATOM 11280 C CA . PRO B 1 701 ? -48.219 -43.188 -42.844 1 15.34 701 PRO B CA 1
ATOM 11281 C C . PRO B 1 701 ? -46.781 -42.719 -43.031 1 15.34 701 PRO B C 1
ATOM 11283 O O . PRO B 1 701 ? -46.375 -41.75 -42.438 1 15.34 701 PRO B O 1
ATOM 11286 N N . SER B 1 702 ? -46.156 -42.969 -44.406 1 14.6 702 SER B N 1
ATOM 11287 C CA . SER B 1 702 ? -45.125 -43.562 -45.281 1 14.6 702 SER B CA 1
ATOM 11288 C C . SER B 1 702 ? -44.125 -42.531 -45.781 1 14.6 702 SER B C 1
ATOM 11290 O O . SER B 1 702 ? -42.938 -42.812 -45.938 1 14.6 702 SER B O 1
ATOM 11292 N N . PRO B 1 703 ? -44.531 -41.25 -46.312 1 14.41 703 PRO B N 1
ATOM 11293 C CA . PRO B 1 703 ? -44.188 -41.062 -47.719 1 14.41 703 PRO B CA 1
ATOM 11294 C C . PRO B 1 703 ? -42.719 -40.875 -47.969 1 14.41 703 PRO B C 1
ATOM 11296 O O . PRO B 1 703 ? -41.969 -40.594 -47.031 1 14.41 703 PRO B O 1
ATOM 11299 N N . SER B 1 704 ? -42.344 -39.906 -49.062 1 14.6 704 SER B N 1
ATOM 11300 C CA . SER B 1 704 ? -41.906 -39.875 -50.438 1 14.6 704 SER B CA 1
ATOM 11301 C C . SER B 1 704 ? -40.438 -39.438 -50.531 1 14.6 704 SER B C 1
ATOM 11303 O O . SER B 1 704 ? -39.906 -38.812 -49.625 1 14.6 704 SER B O 1
ATOM 11305 N N . SER B 1 705 ? -39.781 -39.5 -51.969 1 14.44 705 SER B N 1
ATOM 11306 C CA . SER B 1 705 ? -38.719 -39.875 -52.906 1 14.44 705 SER B CA 1
ATOM 11307 C C . SER B 1 705 ? -37.781 -38.75 -53.188 1 14.44 705 SER B C 1
ATOM 11309 O O . SER B 1 705 ? -36.656 -38.938 -53.719 1 14.44 705 SER B O 1
ATOM 11311 N N . CYS B 1 706 ? -38.062 -37.406 -53 1 14.59 706 CYS B N 1
ATOM 11312 C CA . CYS B 1 706 ? -37.75 -36.625 -54.188 1 14.59 706 CYS B CA 1
ATOM 11313 C C . CYS B 1 706 ? -36.25 -36.656 -54.469 1 14.59 706 CYS B C 1
ATOM 11315 O O . CYS B 1 706 ? -35.438 -36.594 -53.531 1 14.59 706 CYS B O 1
ATOM 11317 N N . SER B 1 707 ? -35.906 -36.688 -55.875 1 14.2 707 SER B N 1
ATOM 11318 C CA . SER B 1 707 ? -35.031 -37 -57 1 14.2 707 SER B CA 1
ATOM 11319 C C . SER B 1 707 ? -33.875 -36 -57.094 1 14.2 707 SER B C 1
ATOM 11321 O O . SER B 1 707 ? -32.75 -36.375 -57.438 1 14.2 707 SER B O 1
ATOM 11323 N N . PHE B 1 708 ? -34.188 -34.594 -57.219 1 14.73 708 PHE B N 1
ATOM 11324 C CA . PHE B 1 708 ? -33.781 -33.938 -58.469 1 14.73 708 PHE B CA 1
ATOM 11325 C C . PHE B 1 708 ? -32.25 -33.906 -58.562 1 14.73 708 PHE B C 1
ATOM 11327 O O . PHE B 1 708 ? -31.562 -33.969 -57.562 1 14.73 708 PHE B O 1
ATOM 11334 N N . SER B 1 709 ? -31.844 -33.688 -59.875 1 14.02 709 SER B N 1
ATOM 11335 C CA . SER B 1 709 ? -30.906 -33.969 -60.938 1 14.02 709 SER B CA 1
ATOM 11336 C C . SER B 1 709 ? -29.609 -33.188 -60.781 1 14.02 709 SER B C 1
ATOM 11338 O O . SER B 1 709 ? -28.531 -33.75 -60.719 1 14.02 709 SER B O 1
ATOM 11340 N N . PRO B 1 710 ? -29.391 -32.219 -61.938 1 14.77 710 PRO B N 1
ATOM 11341 C CA . PRO B 1 710 ? -28.484 -32.25 -63.094 1 14.77 710 PRO B CA 1
ATOM 11342 C C . PRO B 1 710 ? -27.156 -31.547 -62.844 1 14.77 710 PRO B C 1
ATOM 11344 O O . PRO B 1 710 ? -26.094 -32.156 -62.906 1 14.77 710 PRO B O 1
ATOM 11347 N N . SER B 1 711 ? -27 -30.266 -63.594 1 14.15 711 SER B N 1
ATOM 11348 C CA . SER B 1 711 ? -26.219 -29.953 -64.812 1 14.15 711 SER B CA 1
ATOM 11349 C C . SER B 1 711 ? -24.906 -29.281 -64.438 1 14.15 711 SER B C 1
ATOM 11351 O O . SER B 1 711 ? -23.844 -29.75 -64.875 1 14.15 711 SER B O 1
ATOM 11353 N N . SER B 1 712 ? -24.75 -27.828 -64.812 1 14.8 712 SER B N 1
ATOM 11354 C CA . SER B 1 712 ? -24.094 -27.219 -65.938 1 14.8 712 SER B CA 1
ATOM 11355 C C . SER B 1 712 ? -22.641 -26.891 -65.688 1 14.8 712 SER B C 1
ATOM 11357 O O . SER B 1 712 ? -22.25 -26.781 -64.5 1 14.8 712 SER B O 1
ATOM 11359 N N . PHE B 1 713 ? -21.922 -25.969 -66.625 1 14.15 713 PHE B N 1
ATOM 11360 C CA . PHE B 1 713 ? -20.953 -25.875 -67.75 1 14.15 713 PHE B CA 1
ATOM 11361 C C . PHE B 1 713 ? -19.672 -25.188 -67.312 1 14.15 713 PHE B C 1
ATOM 11363 O O . PHE B 1 713 ? -18.578 -25.703 -67.5 1 14.15 713 PHE B O 1
ATOM 11370 N N . PHE B 1 714 ? -19.594 -23.688 -67.312 1 14.79 714 PHE B N 1
ATOM 11371 C CA . PHE B 1 714 ? -18.906 -22.984 -68.375 1 14.79 714 PHE B CA 1
ATOM 11372 C C . PHE B 1 714 ? -17.406 -22.906 -68.062 1 14.79 714 PHE B C 1
ATOM 11374 O O . PHE B 1 714 ? -17 -22.953 -66.938 1 14.79 714 PHE B O 1
ATOM 11381 N N . PHE B 1 715 ? -16.516 -22.406 -69.25 1 13.75 715 PHE B N 1
ATOM 11382 C CA . PHE B 1 715 ? -15.422 -22.547 -70.188 1 13.75 715 PHE B CA 1
ATOM 11383 C C . PHE B 1 715 ? -14.172 -21.828 -69.688 1 13.75 715 PHE B C 1
ATOM 11385 O O . PHE B 1 715 ? -13.078 -22.406 -69.688 1 13.75 715 PHE B O 1
ATOM 11392 N N . VAL B 1 716 ? -14.141 -20.328 -69.625 1 14.59 716 VAL B N 1
ATOM 11393 C CA . VAL B 1 716 ? -13.328 -19.703 -70.688 1 14.59 716 VAL B CA 1
ATOM 11394 C C . VAL B 1 716 ? -11.844 -19.844 -70.312 1 14.59 716 VAL B C 1
ATOM 11396 O O . VAL B 1 716 ? -11.445 -19.641 -69.188 1 14.59 716 VAL B O 1
ATOM 11399 N N . LEU B 1 717 ? -10.953 -20.25 -71.375 1 13.82 717 LEU B N 1
ATOM 11400 C CA . LEU B 1 717 ? -9.719 -20.703 -72 1 13.82 717 LEU B CA 1
ATOM 11401 C C . LEU B 1 717 ? -8.617 -19.656 -71.875 1 13.82 717 LEU B C 1
ATOM 11403 O O . LEU B 1 717 ? -7.434 -19.969 -72 1 13.82 717 LEU B O 1
ATOM 11407 N N . LEU B 1 718 ? -9.016 -18.266 -71.812 1 14.34 718 LEU B N 1
ATOM 11408 C CA . LEU B 1 718 ? -8.281 -17.594 -72.875 1 14.34 718 LEU B CA 1
ATOM 11409 C C . LEU B 1 718 ? -6.777 -17.812 -72.75 1 14.34 718 LEU B C 1
ATOM 11411 O O . LEU B 1 718 ? -6.242 -17.734 -71.625 1 14.34 718 LEU B O 1
ATOM 11415 N N . LEU B 1 719 ? -6.105 -18.078 -73.938 1 13.88 719 LEU B N 1
ATOM 11416 C CA . LEU B 1 719 ? -5.027 -18.562 -74.812 1 13.88 719 LEU B CA 1
ATOM 11417 C C . LEU B 1 719 ? -3.805 -17.672 -74.688 1 13.88 719 LEU B C 1
ATOM 11419 O O . LEU B 1 719 ? -2.67 -18.141 -74.812 1 13.88 719 LEU B O 1
ATOM 11423 N N . LEU B 1 720 ? -4.031 -16.281 -75.062 1 14.41 720 LEU B N 1
ATOM 11424 C CA . LEU B 1 720 ? -3.295 -15.891 -76.25 1 14.41 720 LEU B CA 1
ATOM 11425 C C . LEU B 1 720 ? -1.795 -16.094 -76.062 1 14.41 720 LEU B C 1
ATOM 11427 O O . LEU B 1 720 ? -1.311 -16.125 -74.875 1 14.41 720 LEU B O 1
ATOM 11431 N N . PRO B 1 721 ? -1.089 -15.508 -77.188 1 15.73 721 PRO B N 1
ATOM 11432 C CA . PRO B 1 721 ? -0.142 -15.953 -78.188 1 15.73 721 PRO B CA 1
ATOM 11433 C C . PRO B 1 721 ? 1.311 -15.883 -77.75 1 15.73 721 PRO B C 1
ATOM 11435 O O . PRO B 1 721 ? 1.593 -15.328 -76.688 1 15.73 721 PRO B O 1
ATOM 11438 N N . PRO B 1 722 ? 2.119 -15.398 -78.812 1 15.17 722 PRO B N 1
ATOM 11439 C CA . PRO B 1 722 ? 3.219 -15.844 -79.688 1 15.17 722 PRO B CA 1
ATOM 11440 C C . PRO B 1 722 ? 4.586 -15.406 -79.188 1 15.17 722 PRO B C 1
ATOM 11442 O O . PRO B 1 722 ? 5.457 -16.25 -78.938 1 15.17 722 PRO B O 1
ATOM 11445 N N . SER B 1 723 ? 5.07 -14.266 -79.938 1 14.38 723 SER B N 1
ATOM 11446 C CA . SER B 1 723 ? 6.176 -14.227 -80.875 1 14.38 723 SER B CA 1
ATOM 11447 C C . SER B 1 723 ? 7.504 -13.969 -80.188 1 14.38 723 SER B C 1
ATOM 11449 O O . SER B 1 723 ? 7.527 -13.555 -79 1 14.38 723 SER B O 1
ATOM 11451 N N . PRO B 1 724 ? 8.391 -12.977 -80.875 1 16.67 724 PRO B N 1
ATOM 11452 C CA . PRO B 1 724 ? 9.547 -13.32 -81.688 1 16.67 724 PRO B CA 1
ATOM 11453 C C . PRO B 1 724 ? 10.867 -13.195 -80.938 1 16.67 724 PRO B C 1
ATOM 11455 O O . PRO B 1 724 ? 10.898 -12.703 -79.812 1 16.67 724 PRO B O 1
ATOM 11458 N N . PRO B 1 725 ? 11.828 -12.344 -81.625 1 15.55 725 PRO B N 1
ATOM 11459 C CA . PRO B 1 725 ? 13.062 -12.586 -82.375 1 15.55 725 PRO B CA 1
ATOM 11460 C C . PRO B 1 725 ? 14.32 -12.258 -81.562 1 15.55 725 PRO B C 1
ATOM 11462 O O . PRO B 1 725 ? 15.141 -13.141 -81.312 1 15.55 725 PRO B O 1
ATOM 11465 N N . SER B 1 726 ? 15 -10.992 -81.938 1 15.12 726 SER B N 1
ATOM 11466 C CA . SER B 1 726 ? 16.297 -10.766 -82.625 1 15.12 726 SER B CA 1
ATOM 11467 C C . SER B 1 726 ? 17.391 -10.5 -81.562 1 15.12 726 SER B C 1
ATOM 11469 O O . SER B 1 726 ? 17.094 -10.164 -80.438 1 15.12 726 SER B O 1
ATOM 11471 N N . TYR B 1 727 ? 18.656 -9.883 -82.062 1 15.62 727 TYR B N 1
ATOM 11472 C CA . TYR B 1 727 ? 20.109 -10.055 -82.125 1 15.62 727 TYR B CA 1
ATOM 11473 C C . TYR B 1 727 ? 20.812 -9.242 -81.062 1 15.62 727 TYR B C 1
ATOM 11475 O O . TYR B 1 727 ? 21.594 -9.797 -80.312 1 15.62 727 TYR B O 1
ATOM 11483 N N . SER B 1 728 ? 21.219 -7.797 -81.188 1 15.1 728 SER B N 1
ATOM 11484 C CA . SER B 1 728 ? 22.453 -7.297 -81.75 1 15.1 728 SER B CA 1
ATOM 11485 C C . SER B 1 728 ? 23.453 -6.914 -80.688 1 15.1 728 SER B C 1
ATOM 11487 O O . SER B 1 728 ? 23.062 -6.641 -79.562 1 15.1 728 SER B O 1
ATOM 11489 N N . PRO B 1 729 ? 24.906 -6.434 -81.062 1 17.14 729 PRO B N 1
ATOM 11490 C CA . PRO B 1 729 ? 26.359 -6.637 -80.938 1 17.14 729 PRO B CA 1
ATOM 11491 C C . PRO B 1 729 ? 27 -5.691 -79.875 1 17.14 729 PRO B C 1
ATOM 11493 O O . PRO B 1 729 ? 27.766 -6.133 -79.062 1 17.14 729 PRO B O 1
ATOM 11496 N N . PRO B 1 730 ? 27.203 -4.188 -80.062 1 14.83 730 PRO B N 1
ATOM 11497 C CA . PRO B 1 730 ? 28.281 -3.467 -80.75 1 14.83 730 PRO B CA 1
ATOM 11498 C C . PRO B 1 730 ? 29.219 -2.75 -79.75 1 14.83 730 PRO B C 1
ATOM 11500 O O . PRO B 1 730 ? 30.438 -2.922 -79.875 1 14.83 730 PRO B O 1
ATOM 11503 N N . LEU B 1 731 ? 29.281 -1.223 -79.688 1 15.12 731 LEU B N 1
ATOM 11504 C CA . LEU B 1 731 ? 30.234 -0.225 -80.188 1 15.12 731 LEU B CA 1
ATOM 11505 C C . LEU B 1 731 ? 31.141 0.227 -79 1 15.12 731 LEU B C 1
ATOM 11507 O O . LEU B 1 731 ? 30.781 0.116 -77.875 1 15.12 731 LEU B O 1
ATOM 11511 N N . LEU B 1 732 ? 32.25 1.542 -79.25 1 15.54 732 LEU B N 1
ATOM 11512 C CA . LEU B 1 732 ? 33.625 1.963 -79.562 1 15.54 732 LEU B CA 1
ATOM 11513 C C . LEU B 1 732 ? 34.219 2.771 -78.375 1 15.54 732 LEU B C 1
ATOM 11515 O O . LEU B 1 732 ? 35.344 2.506 -77.938 1 15.54 732 LEU B O 1
ATOM 11519 N N . LEU B 1 733 ? 33.969 4.27 -78 1 15.1 733 LEU B N 1
ATOM 11520 C CA . LEU B 1 733 ? 34.844 5.398 -78.312 1 15.1 733 LEU B CA 1
ATOM 11521 C C . LEU B 1 733 ? 35.719 5.758 -77.125 1 15.1 733 LEU B C 1
ATOM 11523 O O . LEU B 1 733 ? 35.344 5.539 -76 1 15.1 733 LEU B O 1
ATOM 11527 N N . PRO B 1 734 ? 37.094 6.871 -77.188 1 15.99 734 PRO B N 1
ATOM 11528 C CA . PRO B 1 734 ? 38.5 7.223 -76.938 1 15.99 734 PRO B CA 1
ATOM 11529 C C . PRO B 1 734 ? 38.656 8.094 -75.688 1 15.99 734 PRO B C 1
ATOM 11531 O O . PRO B 1 734 ? 39.594 7.879 -74.875 1 15.99 734 PRO B O 1
ATOM 11534 N N . LEU B 1 735 ? 38.031 9.406 -75.375 1 15.1 735 LEU B N 1
ATOM 11535 C CA . LEU B 1 735 ? 38.656 10.719 -75.438 1 15.1 735 LEU B CA 1
ATOM 11536 C C . LEU B 1 735 ? 39.531 10.945 -74.188 1 15.1 735 LEU B C 1
ATOM 11538 O O . LEU B 1 735 ? 39.219 10.484 -73.125 1 15.1 735 LEU B O 1
ATOM 11542 N N . LEU B 1 736 ? 40.875 12.188 -74.25 1 14.9 736 LEU B N 1
ATOM 11543 C CA . LEU B 1 736 ? 42.188 12.859 -74.312 1 14.9 736 LEU B CA 1
ATOM 11544 C C . LEU B 1 736 ? 42.344 13.875 -73.25 1 14.9 736 LEU B C 1
ATOM 11546 O O . LEU B 1 736 ? 43.375 14.555 -73.125 1 14.9 736 LEU B O 1
ATOM 11550 N N . PHE B 1 737 ? 41.656 14.586 -72.312 1 16.36 737 PHE B N 1
ATOM 11551 C CA . PHE B 1 737 ? 41.969 16 -72.188 1 16.36 737 PHE B CA 1
ATOM 11552 C C . PHE B 1 737 ? 43.312 16.188 -71.5 1 16.36 737 PHE B C 1
ATOM 11554 O O . PHE B 1 737 ? 43.75 15.344 -70.75 1 16.36 737 PHE B O 1
ATOM 11561 N N . PHE B 1 738 ? 43.938 17.609 -71.312 1 16.53 738 PHE B N 1
ATOM 11562 C CA . PHE B 1 738 ? 45.125 18.438 -71.562 1 16.53 738 PHE B CA 1
ATOM 11563 C C . PHE B 1 738 ? 46.156 18.172 -70.438 1 16.53 738 PHE B C 1
ATOM 11565 O O . PHE B 1 738 ? 45.812 17.844 -69.312 1 16.53 738 PHE B O 1
ATOM 11572 N N . ILE B 1 739 ? 47.656 18.547 -70.75 1 15.98 739 ILE B N 1
ATOM 11573 C CA . ILE B 1 739 ? 49.094 18.25 -70.875 1 15.98 739 ILE B CA 1
ATOM 11574 C C . ILE B 1 739 ? 49.875 18.984 -69.75 1 15.98 739 ILE B C 1
ATOM 11576 O O . ILE B 1 739 ? 50.812 18.438 -69.188 1 15.98 739 ILE B O 1
ATOM 11580 N N . PHE B 1 740 ? 49.875 20.484 -69.5 1 16.61 740 PHE B N 1
ATOM 11581 C CA . PHE B 1 740 ? 51.125 21.188 -69.875 1 16.61 740 PHE B CA 1
ATOM 11582 C C . PHE B 1 740 ? 52.25 20.812 -68.938 1 16.61 740 PHE B C 1
ATOM 11584 O O . PHE B 1 740 ? 52.031 20.25 -67.875 1 16.61 740 PHE B O 1
ATOM 11591 N N . SER B 1 741 ? 53.625 21.766 -69 1 15.42 741 SER B N 1
ATOM 11592 C CA . SER B 1 741 ? 55.031 22.094 -69.062 1 15.42 741 SER B CA 1
ATOM 11593 C C . SER B 1 741 ? 55.625 22.375 -67.688 1 15.42 741 SER B C 1
ATOM 11595 O O . SER B 1 741 ? 56.688 21.844 -67.375 1 15.42 741 SER B O 1
ATOM 11597 N N . SER B 1 742 ? 55.781 23.734 -67.125 1 16.7 742 SER B N 1
ATOM 11598 C CA . SER B 1 742 ? 57.062 24.422 -67 1 16.7 742 SER B CA 1
ATOM 11599 C C . SER B 1 742 ? 57.906 23.812 -65.938 1 16.7 742 SER B C 1
ATOM 11601 O O . SER B 1 742 ? 57.406 23.125 -65 1 16.7 742 SER B O 1
ATOM 11603 N N . SER B 1 743 ? 59.438 24.312 -65.75 1 16.17 743 SER B N 1
ATOM 11604 C CA . SER B 1 743 ? 60.906 24.328 -65.688 1 16.17 743 SER B CA 1
ATOM 11605 C C . SER B 1 743 ? 61.406 24.438 -64.25 1 16.17 743 SER B C 1
ATOM 11607 O O . SER B 1 743 ? 62.281 23.672 -63.812 1 16.17 743 SER B O 1
ATOM 11609 N N . SER B 1 744 ? 61.562 25.719 -63.625 1 16.69 744 SER B N 1
ATOM 11610 C CA . SER B 1 744 ? 62.875 26.172 -63.188 1 16.69 744 SER B CA 1
ATOM 11611 C C . SER B 1 744 ? 63.344 25.438 -61.938 1 16.69 744 SER B C 1
ATOM 11613 O O . SER B 1 744 ? 62.531 24.797 -61.25 1 16.69 744 SER B O 1
ATOM 11615 N N . SER B 1 745 ? 64.25 26.188 -60.969 1 16.25 745 SER B N 1
ATOM 11616 C CA . SER B 1 745 ? 65.688 26.391 -60.562 1 16.25 745 SER B CA 1
ATOM 11617 C C . SER B 1 745 ? 65.938 25.875 -59.156 1 16.25 745 SER B C 1
ATOM 11619 O O . SER B 1 745 ? 66.938 25.25 -58.875 1 16.25 745 SER B O 1
ATOM 11621 N N . PHE B 1 746 ? 65.5 26.438 -57.969 1 19.03 746 PHE B N 1
ATOM 11622 C CA . PHE B 1 746 ? 66.688 26.516 -57.125 1 19.03 746 PHE B CA 1
ATOM 11623 C C . PHE B 1 746 ? 67.125 25.125 -56.719 1 19.03 746 PHE B C 1
ATOM 11625 O O . PHE B 1 746 ? 66.375 24.156 -56.75 1 19.03 746 PHE B O 1
ATOM 11632 N N . ARG B 1 747 ? 68.312 25.125 -55.844 1 17.44 747 ARG B N 1
ATOM 11633 C CA . ARG B 1 747 ? 69.75 24.969 -55.531 1 17.44 747 ARG B CA 1
ATOM 11634 C C . ARG B 1 747 ? 70 23.688 -54.75 1 17.44 747 ARG B C 1
ATOM 11636 O O . ARG B 1 747 ? 69.062 23.156 -54.125 1 17.44 747 ARG B O 1
ATOM 11643 N N . SER B 1 748 ? 71.375 23.422 -54.562 1 18.06 748 SER B N 1
ATOM 11644 C CA . SER B 1 748 ? 72.5 22.516 -54.5 1 18.06 748 SER B CA 1
ATOM 11645 C C . SER B 1 748 ? 72.625 21.828 -53.125 1 18.06 748 SER B C 1
ATOM 11647 O O . SER B 1 748 ? 73.25 20.797 -52.969 1 18.06 748 SER B O 1
ATOM 11649 N N . LEU B 1 749 ? 72.375 22.656 -52.031 1 20.14 749 LEU B N 1
ATOM 11650 C CA . LEU B 1 749 ? 73.375 22.391 -51.031 1 20.14 749 LEU B CA 1
ATOM 11651 C C . LEU B 1 749 ? 73.375 20.922 -50.594 1 20.14 749 LEU B C 1
ATOM 11653 O O . LEU B 1 749 ? 72.25 20.359 -50.406 1 20.14 749 LEU B O 1
ATOM 11657 N N . SER B 1 750 ? 74.625 20.375 -50.562 1 19.11 750 SER B N 1
ATOM 11658 C CA . SER B 1 750 ? 75.625 19.375 -50.938 1 19.11 750 SER B CA 1
ATOM 11659 C C . SER B 1 750 ? 75.312 18.047 -50.25 1 19.11 750 SER B C 1
ATOM 11661 O O . SER B 1 750 ? 75.375 17 -50.906 1 19.11 750 SER B O 1
ATOM 11663 N N . SER B 1 751 ? 76.188 18.047 -49.188 1 20.2 751 SER B N 1
ATOM 11664 C CA . SER B 1 751 ? 76.875 17.344 -48.094 1 20.2 751 SER B CA 1
ATOM 11665 C C . SER B 1 751 ? 75.875 16.891 -47.031 1 20.2 751 SER B C 1
ATOM 11667 O O . SER B 1 751 ? 75 17.672 -46.594 1 20.2 751 SER B O 1
#

Nearest PDB structures (foldseek):
  8jpr-assembly1_B  TM=9.664E-01  e=7.287E-57  Homo sapiens
  8jpo-assembly1_A  TM=9.614E-01  e=2.997E-57  Homo sapiens
  8jpj-assembly1_B  TM=9.606E-01  e=2.548E-56  Homo sapiens
  7jm7-assembly1_A  TM=9.323E-01  e=1.612E-39  Homo sapiens
  7jm6-assembly1_B  TM=9.229E-01  e=2.314E-37  Gallus gallus

Sequence (1502 aa):
NMTKRFKSVMMMMITPLFLAFPLFSQSLDYDRCINEPYLEVLEGLDSKKGRRYEAVKWTVVFAIGVCTGLVGLFVDFFVRLFTHIKFHVVQKSVEECSQRGCLAVSLLELLSFNLTFIFLSSLLVLIQPEAAGSGIPEIKCYLNGVKVPGIVRLRTLLCKALGVLFSVAGGLFVGKEGPMIHSGAIVGAGLPQFQSISLRKIRFNFPYFRSDRDKRDFVSAGAAAGVAAAFGAPIGGTLFSLEEGSSFWNQGLTWKVLFCSMAATFTLNFFRSGIRFGSWGSFELPGLLNFGEFKCSESDKKCHLWTVVDLGFFILMGVLGGLLGAAFNCLNKRLAKYRMRNVHPKPKLVRVLESLLVCLSTTLVIFVASMVLGECRPLSSANHGDNASFSLQVASQVNSSIKTFFCPNDTYNDMATLFFNPQESAILQLFHQEGTFSPVTLSLFFLLYFLLSCWTYGISVPSGLFVPSLLCGAAFGRLVANLLKSYIGLDHIYSGTFALIGAAAFLGGVVRMTISLTVILIESTNEITYGLPIMITLMVAKWTGDFFNKGIYDIYINLRGVPLLEWETKAEMDKLRASDIMEPNLMYVYPHTRIQSLVSILRTTVHHAFPVVTENRQAFFLFFFSFLFLFSSSSPSSLSSLSACSFLLLLLLILLLLLSPPFLSSLSSLLLPSLFSSLSSPSSPPPSVLSSLPFPPPLFPSPSSCSFSPSSFFFVLLLLPPSPPSYSPPLLLPLLFFIFSSSSSFRSLSSNMTKRFKSVMMMMITPLFLAFPLFSQSLDYDRCINEPYLEVLEGLDSKKGRRYEAVKWTVVFAIGVCTGLVGLFVDFFVRLFTHIKFHVVQKSVEECSQRGCLAVSLLELLSFNLTFIFLSSLLVLIQPEAAGSGIPEIKCYLNGVKVPGIVRLRTLLCKALGVLFSVAGGLFVGKEGPMIHSGAIVGAGLPQFQSISLRKIRFNFPYFRSDRDKRDFVSAGAAAGVAAAFGAPIGGTLFSLEEGSSFWNQGLTWKVLFCSMAATFTLNFFRSGIRFGSWGSFELPGLLNFGEFKCSESDKKCHLWTVVDLGFFILMGVLGGLLGAAFNCLNKRLAKYRMRNVHPKPKLVRVLESLLVCLSTTLVIFVASMVLGECRPLSSANHGDNASFSLQVASQVNSSIKTFFCPNDTYNDMATLFFNPQESAILQLFHQEGTFSPVTLSLFFLLYFLLSCWTYGISVPSGLFVPSLLCGAAFGRLVANLLKSYIGLDHIYSGTFALIGAAAFLGGVVRMTISLTVILIESTNEITYGLPIMITLMVAKWTGDFFNKGIYDIYINLRGVPLLEWETKAEMDKLRASDIMEPNLMYVYPHTRIQSLVSILRTTVHHAFPVVTENRQAFFLFFFSFLFLFSSSSPSSLSSLSACSFLLLLLLILLLLLSPPFLSSLSSLLLPSLFSSLSSPSSPPPSVLSSLPFPPPLFPSPSSCSFSPSSFFFVLLLLPPSPPSYSPPLLLPLLFFIFSSSSSFRSLSS

InterPro domains:
  IPR001807 Chloride channel [PF00654] (119-545)
  IPR001807 Chloride channel [PR00762] (129-146)
  IPR001807 Chloride channel [PR00762] (160-179)
  IPR001807 Chloride channel [PR00762] (224-243)
  IPR001807 Chloride channel [PR00762] (461-481)
  IPR001807 Chloride channel [PR00762] (496-512)
  IPR001807 Chloride channel [PR00762] (514-533)
  IPR001807 Chloride channel [PR00762] (552-566)
  IPR002248 Chloride channel ClC-6 [PR01117] (55-64)
  IPR002248 Chloride channel ClC-6 [PR01117] (75-87)
  IPR002248 Chloride channel ClC-6 [PR01117] (180-189)
  IPR002248 Chloride channel ClC-6 [PR01117] (191-200)
  IPR014743 Chloride channel, core [SSF81340] (51-568)
  IPR046342 CBS domain superfamily [SSF54631] (570-617)
  IPR051280 Voltage-gated chloride channel/antiporter [PTHR11689] (25-616)

pLDDT: mean 73.09, std 28.5, range [13.75, 98.5]